Protein AF-0000000065815717 (afdb_homodimer)

Foldseek 3Di:
DWEAEEFEQFPPLCLLLLLLLLLQLCLVPFQEAEEEEDQDDFSQVSSCVRRVDGYFYQWCQQAVDLLQSLQVQCPPCPRGDYYYYYFDGGQQDDFFDGSCHRGVQVSCLSQVHEYEYRGEPQPHFLVLLVSVVCVCPVDVSRRHAAYEYEAQADPVRVCRRVVSNVVPHPHHYFWYAHHDPVQDDDPDGPLPDDPVCVVVNVVSSVVSNVRCVVTGNVVVVSVSTGDRDDNRDNPQPFAAWEWEEEEEDHSQFPSDGPVQVVVCVVNPYHYDYDHLLPDLDDDPTQEYEGEGHHCVVVLASNLVSVRHLQRVLVCVVVLGAYEYAQSRVQQCDQWEAEPPDIGGHSHNAQKYKYFAPDWDQFDKKWKAFCAAALQGHHGDIFIFGATGRIDIGHPDPVWDFGIWIFDAGPNDTPDIDTWWTDDRNYIYTNTDHDLSNDSVSNLSNCVSNVIPGD/DWEAEEFEQFPPLCLLLLLLLLLQLCLVPFQEAEEEEDQDQFSQVSSCVRRVDGYFYQWCQQAVDLLQSLQVQCPPCPRGDYYYYYFDGGQQDDFFDGSCHGGVQVSCLSQVHEYEYRGEPQPHFLVLLVSVVCVCPVDVSRRHAAYEYEAQADPVRVCRRVVSNVVPHPHHYFWYAHHDPVQDDDPDGPLPDDPVCVVVNVVSSVVSNVRCVVTGNVVVVSVSTGDRDDNRDNPQPFAAWEWEEEEEDHSQFPSDGPVQVVVCVVNPYHYDYDHLLPDLDTDPTQEYEGEGHHCVVRLASNLVSVRHLQRVLVCVVVLGAYEYAQSRVQQCDQWEAEPPDIGGHSHNAQKYKYFAPDWDQFDKKWKAFCAAALQGHHGDIFIFGATGRIDIGHPDPPWDFGIWIFDAGPRDTPDIDTWWTDDRNYIYTNTDHDLSNDSVSNQSNCVSNVIPGD

Organism: Limosilactobacillus reuteri (strain DSM 20016) (NCBI:txid557436)

pLDDT: mean 94.7, std 7.26, range [54.56, 98.94]

Radius of gyration: 33.42 Å; Cα contacts (8 Å, |Δi|>4): 2148; chains: 2; bounding box: 60×106×74 Å

Nearest PDB structures (foldseek):
  5n9m-assembly2_B  TM=7.165E-01  e=8.261E-12  Staphylococcus aureus subsp. aureus COL
  6fqb-assembly4_H  TM=6.922E-01  e=3.246E-11  Streptococcus pneumoniae
  5xkt-assembly1_B  TM=6.270E-01  e=5.158E-05  Klebsiella pneumoniae subsp. rhinoscleromatis SB3432
  2wsm-assembly1_A  TM=6.379E-01  e=1.118E-04  Archaeoglobus fulgidus DSM 4304
  2hf9-assembly1_A  TM=5.608E-01  e=8.303E-05  Methanocaldococcus jannaschii

Solvent-accessible surface area (backbone atoms only — not comparable to full-atom values): 45648 Å² total; per-residue (Å²): 66,32,27,35,30,41,26,13,58,29,44,85,19,45,39,69,59,51,48,50,9,49,49,54,53,44,49,77,80,38,46,53,45,45,35,33,36,40,96,65,67,45,67,39,51,57,48,16,67,66,56,75,39,82,28,38,69,50,38,60,68,41,24,60,48,66,66,50,46,53,22,65,72,53,57,93,36,86,82,28,51,33,34,45,31,37,45,33,57,9,33,27,23,44,53,50,40,44,49,61,33,63,10,34,40,34,51,29,46,74,67,67,32,32,27,34,36,21,38,59,37,67,48,53,33,21,26,49,33,24,34,51,46,6,55,51,64,66,42,73,74,44,49,71,63,30,33,36,40,21,35,28,85,43,73,67,55,42,48,34,31,53,44,12,28,61,73,74,41,97,58,51,72,40,37,40,37,67,56,52,90,82,67,64,76,67,93,60,44,68,68,67,48,47,77,85,51,45,59,56,53,51,51,51,43,50,51,40,14,50,44,35,67,72,37,33,44,59,68,59,52,58,67,60,31,43,69,66,85,76,89,60,72,75,81,70,83,61,63,69,35,66,41,39,32,29,30,44,52,43,67,35,18,68,43,70,58,49,63,47,55,50,50,43,44,72,25,40,35,43,76,42,74,42,30,68,71,76,42,61,62,77,76,95,51,57,23,40,37,30,30,19,56,38,38,78,84,40,36,68,51,43,36,65,33,54,57,29,33,50,49,54,39,48,41,41,73,70,54,33,20,30,44,26,17,33,32,22,29,42,44,37,11,30,28,38,32,52,84,92,45,74,30,54,41,40,40,72,40,64,24,35,26,36,56,49,98,51,81,38,73,69,44,69,32,37,33,29,26,71,41,72,51,55,77,33,49,56,67,37,78,44,52,29,34,28,78,38,39,52,45,79,40,66,72,48,86,79,68,56,64,37,27,42,34,36,29,70,42,83,91,34,79,79,46,72,52,73,35,35,38,66,60,86,42,29,30,28,21,56,53,43,71,51,56,77,48,38,64,69,49,40,51,47,27,40,40,56,46,65,26,75,63,123,66,29,28,35,30,43,25,12,58,27,44,85,18,44,40,68,60,51,48,50,8,49,50,53,53,44,46,77,80,39,48,53,46,45,34,33,36,40,96,66,67,45,68,37,50,56,47,17,67,65,56,74,41,82,28,36,67,48,39,58,67,41,25,59,48,68,66,51,47,52,22,64,72,52,56,94,35,86,84,28,50,35,33,44,32,38,44,34,58,9,33,27,23,43,53,50,40,45,51,62,34,62,11,33,38,34,51,30,46,75,68,68,33,33,26,32,37,21,39,59,39,68,47,52,32,21,28,48,35,24,36,52,47,6,55,53,64,67,43,73,74,43,49,71,62,30,33,37,39,21,34,29,86,42,72,67,54,41,49,34,32,52,45,13,27,60,74,75,42,97,58,52,72,38,36,41,38,68,57,51,90,83,67,63,75,68,90,60,43,67,68,68,48,48,78,83,49,44,60,59,53,51,50,50,43,50,51,42,14,50,44,35,68,73,36,33,43,59,68,59,54,59,68,60,30,42,68,65,82,75,87,59,73,74,79,71,83,60,64,69,36,66,41,40,32,30,31,43,51,45,69,34,20,67,45,68,57,49,62,47,54,48,52,44,43,71,26,41,35,42,76,43,74,43,31,68,69,75,42,60,63,77,76,94,52,57,24,39,37,31,33,19,57,38,39,79,83,41,35,69,50,44,38,65,32,54,58,28,32,50,51,54,38,48,41,40,74,71,55,33,22,30,44,26,16,33,32,22,31,40,45,37,10,30,27,38,30,52,84,91,46,74,30,56,42,40,40,70,38,65,24,33,26,35,57,50,98,51,81,38,74,70,43,68,33,38,32,29,25,71,40,72,52,55,77,32,49,54,69,37,78,45,53,29,32,28,78,38,39,51,45,80,42,64,72,47,88,79,69,54,63,36,27,42,35,37,29,69,44,83,90,34,78,79,47,73,50,72,35,35,39,64,60,86,43,29,29,29,20,58,55,43,73,49,56,77,46,39,65,69,50,40,51,49,27,40,38,57,45,65,28,75,66,122

Secondary structure (DSSP, 8-state):
-EEEEEEESSTTSSHHHHHHHHHHHHTTTS-EEEEEESS-SSHHHHHHHHHSS--EEE-TTTS--HHHHHHHHHTT-TT-SEEEEEEEEETT--SSS-TTSS-HHHHHHHTT--EEEEEE-TT-STHHHHHHHHHHHH-TTS-EEEEEEEEE--HHHHHHHHHHHHHH----EEEEEE--TT----SS-GGGS-GGGHHHHHHHHHHHHHHHHHHB-HHHHHHH-EE---PPP-S--PPP--EEEEEE-SSSEEE--HHHHHHHHHTTEEEEEE-TTT-SS--S-SEEEE-EE-GGGGHHHHHH-HHHHHHHHHHHHTT--EEEETHHHHHHEEEEEETTEEEE---SEEEEEEEEEEEEEEEEEEEEESS-BTTBSTT-EEEEEEEEEEEEEESSSS----EEEEEEETTEEEEEEEE-EEETTEEEES-EE-GGG-HHHHHHHHHHHT----/-EEEEEEESSTTSSHHHHHHHHHHHHTTTS-EEEEEESS-SSHHHHHHHHHSS--EEE-TTTS--HHHHHHHHHTT-TT-SEEEEEEEEETT--STT-TTSS-HHHHHHHHT--EEEEEE-TT-STHHHHHHHHHHHH-TTS-EEEEEEEEE--HHHHHHHHHHHHHH----EEEEEE--TT----SS-GGGS-GGGHHHHHHHHHHHHHHHHHHB-HHHHHHH-EE---PPP-S--PPP--EEEEEE-SSSEEE--HHHHHHHHHTTEEEEEE-TTT-SS--S-SEEEE-EE-GGGGHHHHHH-HHHHHHHHHHHHTT--EEEETHHHHHHEEEEEETTEEEE---SEEEEEEEEEEEEEEEEEEEEESS-BTTBSTT-EEEEEEEEEEEEEESSSS----EEEEEEETTEEEEEEEE-EEETTEEEES-EE-GGG-HHHHHHHHHHHT----

InterPro domains:
  IPR002586 CobQ/CobB/MinD/ParA nucleotide binding domain [PF01656] (5-189)
  IPR004484 Cobyrinate/Hydrogenobyrinate a,c-diamide synthase CbiA/CobB [MF_00027] (1-439)
  IPR004484 Cobyrinate/Hydrogenobyrinate a,c-diamide synthase CbiA/CobB [NF002204] (1-435)
  IPR004484 Cobyrinate/Hydrogenobyrinate a,c-diamide synthase CbiA/CobB [PTHR43873] (1-452)
  IPR004484 Cobyrinate/Hydrogenobyrinate a,c-diamide synthase CbiA/CobB [TIGR00379] (3-447)
  IPR011698 CobB/CobQ-like glutamine amidotransferase [PF07685] (245-438)
  IPR027417 P-loop containing nucleoside triphosphate hydrolase [G3DSA:3.40.50.300] (45-185)
  IPR027417 P-loop containing nucleoside triphosphate hydrolase [SSF52540] (1-196)
  IPR029062 Class I glutamine amidotransferase-like [G3DSA:3.40.50.880] (241-449)
  IPR029062 Class I glutamine amidotransferase-like [SSF52317] (242-447)

Sequence (908 aa):
MKKVLIAGVTSGSGKTTAVLGILKALNEKYTIQSYKVGPDYVDTKFHTRITNRPTRNLDNYLVPDPQVLNYLFTANTENIDLGIIEGVMGLYDGLGTDKDAYSTASIAKQLNIPVILVINARATSTSAAAILKGFIDFDKKVPIKGVIINNVMSENHYKLIAGAIHRYLDLPILGYLPHDSTISLPSRQLGLVPDDELPNVDKKIAKVAEDVKAHVDLQKLLSLATSVSEKVVDPFNIPKTRLRLGIAKDKAFNFYYADNIHLLEKTGIELIPFSPISDNHLPDVDALYFGGGYPEEFASRLAANEFLKKEVYEFSQANKPIYAECGGLMYLGKVLKQGENEFPMVGIFDGMSEMTPRLKRFGYCEAYTQVDCMLGNRGQKIVGHEFHHSMFKQLDQQLKPVLLMKKVRDNQIVDTWSGGYQIRKTFASYLHVHFYQNPKLFIQFLNNLGADVQMKKVLIAGVTSGSGKTTAVLGILKALNEKYTIQSYKVGPDYVDTKFHTRITNRPTRNLDNYLVPDPQVLNYLFTANTENIDLGIIEGVMGLYDGLGTDKDAYSTASIAKQLNIPVILVINARATSTSAAAILKGFIDFDKKVPIKGVIINNVMSENHYKLIAGAIHRYLDLPILGYLPHDSTISLPSRQLGLVPDDELPNVDKKIAKVAEDVKAHVDLQKLLSLATSVSEKVVDPFNIPKTRLRLGIAKDKAFNFYYADNIHLLEKTGIELIPFSPISDNHLPDVDALYFGGGYPEEFASRLAANEFLKKEVYEFSQANKPIYAECGGLMYLGKVLKQGENEFPMVGIFDGMSEMTPRLKRFGYCEAYTQVDCMLGNRGQKIVGHEFHHSMFKQLDQQLKPVLLMKKVRDNQIVDTWSGGYQIRKTFASYLHVHFYQNPKLFIQFLNNLGADVQ

Structure (mmCIF, N/CA/C/O backbone):
data_AF-0000000065815717-model_v1
#
loop_
_entity.id
_entity.type
_entity.pdbx_description
1 polymer 'Cobyrinate a,c-diamide synthase'
#
loop_
_atom_site.group_PDB
_atom_site.id
_atom_site.type_symbol
_atom_site.label_atom_id
_atom_site.label_alt_id
_atom_site.label_comp_id
_atom_site.label_asym_id
_atom_site.label_entity_id
_atom_site.label_seq_id
_atom_site.pdbx_PDB_ins_code
_atom_site.Cartn_x
_atom_site.Cartn_y
_atom_site.Cartn_z
_atom_site.occupancy
_atom_site.B_iso_or_equiv
_atom_site.auth_seq_id
_atom_site.auth_comp_id
_atom_site.auth_asym_id
_atom_site.auth_atom_id
_atom_site.pdbx_PDB_model_num
ATOM 1 N N . MET A 1 1 ? 24.109 -26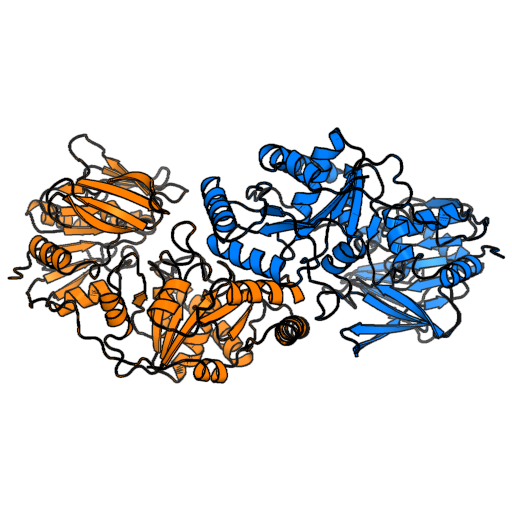.531 1.873 1 93.94 1 MET A N 1
ATOM 2 C CA . MET A 1 1 ? 23.391 -25.344 1.397 1 93.94 1 MET A CA 1
ATOM 3 C C . MET A 1 1 ? 22.734 -24.609 2.557 1 93.94 1 MET A C 1
ATOM 5 O O . MET A 1 1 ? 22.094 -25.219 3.404 1 93.94 1 MET A O 1
ATOM 9 N N . LYS A 1 2 ? 23.047 -23.312 2.736 1 97.06 2 LYS A N 1
ATOM 10 C CA . LYS A 1 2 ? 22.281 -22.484 3.666 1 97.06 2 LYS A CA 1
ATOM 11 C C . LYS A 1 2 ? 21.016 -21.969 3.016 1 97.06 2 LYS A C 1
ATOM 13 O O . LYS A 1 2 ? 20.953 -21.781 1.799 1 97.06 2 LYS A O 1
ATOM 18 N N . LYS A 1 3 ? 20.031 -21.797 3.865 1 98.06 3 LYS A N 1
ATOM 19 C CA . LYS A 1 3 ? 18.734 -21.438 3.295 1 98.06 3 LYS A CA 1
ATOM 20 C C . LYS A 1 3 ? 18.125 -20.234 4.012 1 98.06 3 LYS A C 1
ATOM 22 O O . LYS A 1 3 ? 18.297 -20.078 5.223 1 98.06 3 LYS A O 1
ATOM 27 N N . VAL A 1 4 ? 17.406 -19.406 3.307 1 98.75 4 VAL A N 1
ATOM 28 C CA . VAL A 1 4 ? 16.688 -18.234 3.838 1 98.75 4 VAL A CA 1
ATOM 29 C C . VAL A 1 4 ? 15.492 -17.906 2.945 1 98.75 4 VAL A C 1
ATOM 31 O O . VAL A 1 4 ? 15.555 -18.094 1.729 1 98.75 4 VAL A O 1
ATOM 34 N N . LEU A 1 5 ? 14.43 -17.516 3.57 1 98.88 5 LEU A N 1
ATOM 35 C CA . LEU A 1 5 ? 13.188 -17.203 2.871 1 98.88 5 LEU A CA 1
ATOM 36 C C . LEU A 1 5 ? 12.852 -15.711 2.996 1 98.88 5 LEU A C 1
ATOM 38 O O . LEU A 1 5 ? 12.875 -15.156 4.098 1 98.88 5 LEU A O 1
ATOM 42 N N . ILE A 1 6 ? 12.617 -15.07 1.859 1 98.88 6 ILE A N 1
ATOM 43 C CA . ILE A 1 6 ? 12.195 -13.68 1.819 1 98.88 6 ILE A CA 1
ATOM 44 C C . ILE A 1 6 ? 10.68 -13.602 1.599 1 98.88 6 ILE A C 1
ATOM 46 O O . ILE A 1 6 ? 10.172 -14.078 0.58 1 98.88 6 ILE A O 1
ATOM 50 N N . ALA A 1 7 ? 9.961 -13.023 2.549 1 98.62 7 ALA A N 1
ATOM 51 C CA . ALA A 1 7 ? 8.508 -12.93 2.49 1 98.62 7 ALA A CA 1
ATOM 52 C C . ALA A 1 7 ? 8.047 -11.477 2.594 1 98.62 7 ALA A C 1
ATOM 54 O O . ALA A 1 7 ? 8.805 -10.609 3.037 1 98.62 7 ALA A O 1
ATOM 55 N N . GLY A 1 8 ? 6.871 -11.211 2.123 1 97.62 8 GLY A N 1
ATOM 56 C CA . GLY A 1 8 ? 6.297 -9.875 2.215 1 97.62 8 GLY A CA 1
ATOM 57 C C . GLY A 1 8 ? 5.168 -9.781 3.221 1 97.62 8 GLY A C 1
ATOM 58 O O . GLY A 1 8 ? 4.484 -10.773 3.49 1 97.62 8 GLY A O 1
ATOM 59 N N . VAL A 1 9 ? 4.953 -8.586 3.664 1 96.94 9 VAL A N 1
ATOM 60 C CA . VAL A 1 9 ? 3.811 -8.312 4.531 1 96.94 9 VAL A CA 1
ATOM 61 C C . VAL A 1 9 ? 2.518 -8.391 3.723 1 96.94 9 VAL A C 1
ATOM 63 O O . VAL A 1 9 ? 1.506 -8.906 4.207 1 96.94 9 VAL A O 1
ATOM 66 N N . THR A 1 10 ? 2.547 -7.824 2.59 1 94.25 10 THR A N 1
ATOM 67 C CA . THR A 1 10 ? 1.458 -7.871 1.62 1 94.25 10 THR A CA 1
ATOM 68 C C . THR A 1 10 ? 2.002 -8.047 0.205 1 94.25 10 THR A C 1
ATOM 70 O O . THR A 1 10 ? 3.207 -7.922 -0.022 1 94.25 10 THR A O 1
ATOM 73 N N . SER A 1 11 ? 1.081 -8.383 -0.663 1 91.62 11 SER A N 1
ATOM 74 C CA . SER A 1 11 ? 1.46 -8.25 -2.064 1 91.62 11 SER A CA 1
ATOM 75 C C . SER A 1 11 ? 1.813 -6.809 -2.41 1 91.62 11 SER A C 1
ATOM 77 O O . SER A 1 11 ? 1.167 -5.875 -1.93 1 91.62 11 SER A O 1
ATOM 79 N N . GLY A 1 12 ? 2.883 -6.609 -3.094 1 87.69 12 GLY A N 1
ATOM 80 C CA . GLY A 1 12 ? 3.287 -5.266 -3.477 1 87.69 12 GLY A CA 1
ATOM 81 C C . GLY A 1 12 ? 4.254 -4.629 -2.494 1 87.69 12 GLY A C 1
ATOM 82 O O . GLY A 1 12 ? 4.664 -3.482 -2.674 1 87.69 12 GLY A O 1
ATOM 83 N N . SER A 1 13 ? 4.609 -5.355 -1.512 1 92.25 13 SER A N 1
ATOM 84 C CA . SER A 1 13 ? 5.527 -4.816 -0.511 1 92.25 13 SER A CA 1
ATOM 85 C C . SER A 1 13 ? 6.934 -4.648 -1.081 1 92.25 13 SER A C 1
ATOM 87 O O . SER A 1 13 ? 7.777 -3.982 -0.479 1 92.25 13 SER A O 1
ATOM 89 N N . GLY A 1 14 ? 7.223 -5.301 -2.195 1 91.62 14 GLY A N 1
ATOM 90 C CA . GLY A 1 14 ? 8.539 -5.207 -2.805 1 91.62 14 GLY A CA 1
ATOM 91 C C . GLY A 1 14 ? 9.352 -6.48 -2.668 1 91.62 14 GLY A C 1
ATOM 92 O O . GLY A 1 14 ? 10.562 -6.484 -2.908 1 91.62 14 GLY A O 1
ATOM 93 N N . LYS A 1 15 ? 8.719 -7.52 -2.309 1 93.44 15 LYS A N 1
ATOM 94 C CA . LYS A 1 15 ? 9.359 -8.812 -2.086 1 93.44 15 LYS A CA 1
ATOM 95 C C . LYS A 1 15 ? 10.102 -9.281 -3.334 1 93.44 15 LYS A C 1
ATOM 97 O O . LYS A 1 15 ? 11.266 -9.68 -3.256 1 93.44 15 LYS A O 1
ATOM 102 N N . THR A 1 16 ? 9.445 -9.258 -4.535 1 92.56 16 THR A N 1
ATOM 103 C CA . THR A 1 16 ? 10.055 -9.719 -5.781 1 92.56 16 THR A CA 1
ATOM 104 C C . THR A 1 16 ? 11.273 -8.867 -6.133 1 92.56 16 THR A C 1
ATOM 106 O O . THR A 1 16 ? 12.32 -9.398 -6.5 1 92.56 16 THR A O 1
ATOM 109 N N . THR A 1 17 ? 11.141 -7.574 -5.957 1 92.56 17 THR A N 1
ATOM 110 C CA . THR A 1 17 ? 12.25 -6.668 -6.215 1 92.56 17 THR A CA 1
ATOM 111 C C . THR A 1 17 ? 13.43 -6.984 -5.305 1 92.56 17 THR A C 1
ATOM 113 O O . THR A 1 17 ? 14.57 -7.059 -5.762 1 92.56 17 THR A O 1
ATOM 116 N N . ALA A 1 18 ? 13.148 -7.168 -4.066 1 96.06 18 ALA A N 1
ATOM 117 C CA . ALA A 1 18 ? 14.203 -7.473 -3.1 1 96.06 18 ALA A CA 1
ATOM 118 C C . ALA A 1 18 ? 14.906 -8.781 -3.449 1 96.06 18 ALA A C 1
ATOM 120 O O . ALA A 1 18 ? 16.141 -8.859 -3.441 1 96.06 18 ALA A O 1
ATOM 121 N N . VAL A 1 19 ? 14.156 -9.781 -3.807 1 97.56 19 VAL A N 1
ATOM 122 C CA . VAL A 1 19 ? 14.719 -11.094 -4.094 1 97.56 19 VAL A CA 1
ATOM 123 C C . VAL A 1 19 ? 15.586 -11.031 -5.348 1 97.56 19 VAL A C 1
ATOM 125 O O . VAL A 1 19 ? 16.703 -11.562 -5.371 1 97.56 19 VAL A O 1
ATOM 128 N N . LEU A 1 20 ? 15.094 -10.367 -6.398 1 96 20 LEU A N 1
ATOM 129 C CA . LEU A 1 20 ? 15.859 -10.266 -7.633 1 96 20 LEU A CA 1
ATOM 130 C C . LEU A 1 20 ? 17.188 -9.547 -7.387 1 96 20 LEU A C 1
ATOM 132 O O . LEU A 1 20 ? 18.234 -9.977 -7.887 1 96 20 LEU A O 1
ATOM 136 N N . GLY A 1 21 ? 17.125 -8.516 -6.613 1 96.88 21 GLY A N 1
ATOM 137 C CA . GLY A 1 21 ? 18.344 -7.812 -6.262 1 96.88 21 GLY A CA 1
ATOM 138 C C . GLY A 1 21 ? 19.312 -8.664 -5.465 1 96.88 21 GLY A C 1
ATOM 139 O O . GLY A 1 21 ? 20.516 -8.664 -5.73 1 96.88 21 GLY A O 1
ATOM 140 N N . ILE A 1 22 ? 18.812 -9.383 -4.504 1 98.56 22 ILE A N 1
ATOM 141 C CA . ILE A 1 22 ? 19.641 -10.227 -3.643 1 98.56 22 ILE A CA 1
ATOM 142 C C . ILE A 1 22 ? 20.25 -11.359 -4.461 1 98.56 22 ILE A C 1
ATOM 144 O O . ILE A 1 22 ? 21.453 -11.641 -4.336 1 98.56 22 ILE A O 1
ATOM 148 N N . LEU A 1 23 ? 19.453 -12.016 -5.32 1 98.62 23 LEU A N 1
ATOM 149 C CA . LEU A 1 23 ? 19.953 -13.078 -6.18 1 98.62 23 LEU A CA 1
ATOM 150 C C . LEU A 1 23 ? 21.094 -12.57 -7.059 1 98.62 23 LEU A C 1
ATOM 152 O O . LEU A 1 23 ? 22.156 -13.195 -7.129 1 98.62 23 LEU A O 1
ATOM 156 N N . LYS A 1 24 ? 20.859 -11.438 -7.707 1 98 24 LYS A N 1
ATOM 157 C CA . LYS A 1 24 ? 21.859 -10.891 -8.609 1 98 24 LYS A CA 1
ATOM 158 C C . LYS A 1 24 ? 23.141 -10.523 -7.855 1 98 24 LYS A C 1
ATOM 160 O O . LYS A 1 24 ? 24.25 -10.805 -8.328 1 98 24 LYS A O 1
ATOM 165 N N . ALA A 1 25 ? 23 -9.93 -6.73 1 98.31 25 ALA A N 1
ATOM 166 C CA . ALA A 1 25 ? 24.141 -9.492 -5.934 1 98.31 25 ALA A CA 1
ATOM 167 C C . ALA A 1 25 ? 24.953 -10.68 -5.426 1 98.31 25 ALA A C 1
ATOM 169 O O . ALA A 1 25 ? 26.188 -10.664 -5.457 1 98.31 25 ALA A O 1
ATOM 170 N N . LEU A 1 26 ? 24.312 -11.719 -4.992 1 98.44 26 LEU A N 1
ATOM 171 C CA . LEU A 1 26 ? 24.984 -12.844 -4.348 1 98.44 26 LEU A CA 1
ATOM 172 C C . LEU A 1 26 ? 25.453 -13.859 -5.379 1 98.44 26 LEU A C 1
ATOM 174 O O . LEU A 1 26 ? 26.359 -14.641 -5.113 1 98.44 26 LEU A O 1
ATOM 178 N N . ASN A 1 27 ? 24.797 -13.852 -6.512 1 97.25 27 ASN A N 1
ATOM 179 C CA . ASN A 1 27 ? 25.125 -14.828 -7.543 1 97.25 27 ASN A CA 1
ATOM 180 C C . ASN A 1 27 ? 26.547 -14.617 -8.07 1 97.25 27 ASN A C 1
ATOM 182 O O . ASN A 1 27 ? 27.125 -15.508 -8.695 1 97.25 27 ASN A O 1
ATOM 186 N N . GLU A 1 28 ? 27.125 -13.531 -7.789 1 94.12 28 GLU A N 1
ATOM 187 C CA . GLU A 1 28 ? 28.5 -13.234 -8.18 1 94.12 28 GLU A CA 1
ATOM 188 C C . GLU A 1 28 ? 29.484 -14.047 -7.352 1 94.12 28 GLU A C 1
ATOM 190 O O . GLU A 1 28 ? 30.594 -14.336 -7.812 1 94.12 28 GLU A O 1
ATOM 195 N N . LYS A 1 29 ? 29.094 -14.453 -6.238 1 96.69 29 LYS A N 1
ATOM 196 C CA . LYS A 1 29 ? 30.031 -15.055 -5.305 1 96.69 29 LYS A CA 1
ATOM 197 C C . LYS A 1 29 ? 29.578 -16.453 -4.891 1 96.69 29 LYS A C 1
ATOM 199 O O . LYS A 1 29 ? 30.391 -17.266 -4.449 1 96.69 29 LYS A O 1
ATOM 204 N N . TYR A 1 30 ? 28.328 -16.719 -5.027 1 97.94 30 TYR A N 1
ATOM 205 C CA . TYR A 1 30 ? 27.781 -17.969 -4.52 1 97.94 30 TYR A CA 1
ATOM 206 C C . TYR A 1 30 ? 27.016 -18.703 -5.605 1 97.94 30 TYR A C 1
ATOM 208 O O . TYR A 1 30 ? 26.391 -18.078 -6.469 1 97.94 30 TYR A O 1
ATOM 216 N N . THR A 1 31 ? 27.078 -20.031 -5.547 1 98 31 THR A N 1
ATOM 217 C CA . THR A 1 31 ? 26.156 -20.828 -6.336 1 98 31 THR A CA 1
ATOM 218 C C . THR A 1 31 ? 24.797 -20.938 -5.648 1 98 31 THR A C 1
ATOM 220 O O . THR A 1 31 ? 24.703 -21.406 -4.512 1 98 31 THR A O 1
ATOM 223 N N . ILE A 1 32 ? 23.781 -20.5 -6.352 1 98.44 32 ILE A N 1
ATOM 224 C CA . ILE A 1 32 ? 22.5 -20.312 -5.68 1 98.44 32 ILE A CA 1
ATOM 225 C C . ILE A 1 32 ? 21.438 -21.219 -6.32 1 98.44 32 ILE A C 1
ATOM 227 O O . ILE A 1 32 ? 21.391 -21.359 -7.547 1 98.44 32 ILE A O 1
ATOM 231 N N . GLN A 1 33 ? 20.656 -21.875 -5.52 1 98.19 33 GLN A N 1
ATOM 232 C CA . GLN A 1 33 ? 19.375 -22.453 -5.918 1 98.19 33 GLN A CA 1
ATOM 233 C C . GLN A 1 33 ? 18.219 -21.562 -5.465 1 98.19 33 GLN A C 1
ATOM 235 O O . GLN A 1 33 ? 18.031 -21.328 -4.27 1 98.19 33 GLN A O 1
ATOM 240 N N . SER A 1 34 ? 17.484 -21.047 -6.391 1 98.5 34 SER A N 1
ATOM 241 C CA . SER A 1 34 ? 16.344 -20.203 -6.047 1 98.5 34 SER A CA 1
ATOM 242 C C . SER A 1 34 ? 15.047 -21.016 -6.027 1 98.5 34 SER A C 1
ATOM 244 O O . SER A 1 34 ? 14.922 -22.016 -6.75 1 98.5 34 SER A O 1
ATOM 246 N N . TYR A 1 35 ? 14.133 -20.625 -5.188 1 98.69 35 TYR A N 1
ATOM 247 C CA . TYR A 1 35 ? 12.82 -21.25 -5.039 1 98.69 35 TYR A CA 1
ATOM 248 C C . TYR A 1 35 ? 11.719 -20.188 -5.023 1 98.69 35 TYR A C 1
ATOM 250 O O . TYR A 1 35 ? 11.961 -19.031 -4.656 1 98.69 35 TYR A O 1
ATOM 258 N N . LYS A 1 36 ? 10.578 -20.531 -5.441 1 98.31 36 LYS A N 1
ATOM 259 C CA . LYS A 1 36 ? 9.375 -19.703 -5.355 1 98.31 36 LYS A CA 1
ATOM 260 C C . LYS A 1 36 ? 8.227 -20.469 -4.703 1 98.31 36 LYS A C 1
ATOM 262 O O . LYS A 1 36 ? 7.902 -21.578 -5.113 1 98.31 36 LYS A O 1
ATOM 267 N N . VAL A 1 37 ? 7.656 -19.922 -3.686 1 98.5 37 VAL A N 1
ATOM 268 C CA . VAL A 1 37 ? 6.488 -20.531 -3.066 1 98.5 37 VAL A CA 1
ATOM 269 C C . VAL A 1 37 ? 5.266 -20.344 -3.961 1 98.5 37 VAL A C 1
ATOM 271 O O . VAL A 1 37 ? 5.047 -19.25 -4.492 1 98.5 37 VAL A O 1
ATOM 274 N N . GLY A 1 38 ? 4.516 -21.438 -4.129 1 97.31 38 GLY A N 1
ATOM 275 C CA . GLY A 1 38 ? 3.289 -21.359 -4.906 1 97.31 38 GLY A CA 1
ATOM 276 C C . GLY A 1 38 ? 3.471 -21.766 -6.355 1 97.31 38 GLY A C 1
ATOM 277 O O . GLY A 1 38 ? 4.566 -22.141 -6.766 1 97.31 38 GLY A O 1
ATOM 278 N N . PRO A 1 39 ? 2.375 -21.703 -7.086 1 96.25 39 PRO A N 1
ATOM 279 C CA . PRO A 1 39 ? 2.373 -22.188 -8.469 1 96.25 39 PRO A CA 1
ATOM 280 C C . PRO A 1 39 ? 2.705 -21.094 -9.484 1 96.25 39 PRO A C 1
ATOM 282 O O . PRO A 1 39 ? 2.031 -20.984 -10.508 1 96.25 39 PRO A O 1
ATOM 285 N N . ASP A 1 40 ? 3.826 -20.516 -9.305 1 92.44 40 ASP A N 1
ATOM 286 C CA . ASP A 1 40 ? 4.234 -19.375 -10.125 1 92.44 40 ASP A CA 1
ATOM 287 C C . ASP A 1 40 ? 5.07 -19.812 -11.32 1 92.44 40 ASP A C 1
ATOM 289 O O . ASP A 1 40 ? 5.918 -20.703 -11.188 1 92.44 40 ASP A O 1
ATOM 293 N N . TYR A 1 41 ? 4.844 -19.172 -12.477 1 92.44 41 TYR A N 1
ATOM 294 C CA . TYR A 1 41 ? 5.648 -19.453 -13.656 1 92.44 41 TYR A CA 1
ATOM 295 C C . TYR A 1 41 ? 6.465 -18.234 -14.062 1 92.44 41 TYR A C 1
ATOM 297 O O . TYR A 1 41 ? 7.367 -18.328 -14.898 1 92.44 41 TYR A O 1
ATOM 305 N N . VAL A 1 42 ? 6.152 -17.109 -13.469 1 87.94 42 VAL A N 1
ATOM 306 C CA . VAL A 1 42 ? 6.727 -15.867 -13.969 1 87.94 42 VAL A CA 1
ATOM 307 C C . VAL A 1 42 ? 7.973 -15.508 -13.164 1 87.94 42 VAL A C 1
ATOM 309 O O . VAL A 1 42 ? 9.078 -15.438 -13.711 1 87.94 42 VAL A O 1
ATOM 312 N N . ASP A 1 43 ? 7.844 -15.391 -11.883 1 91.5 43 ASP A N 1
ATOM 313 C CA . ASP A 1 43 ? 8.984 -15.047 -11.047 1 91.5 43 ASP A CA 1
ATOM 314 C C . ASP A 1 43 ? 10.109 -16.062 -11.203 1 91.5 43 ASP A C 1
ATOM 316 O O . ASP A 1 43 ? 11.289 -15.711 -11.133 1 91.5 43 ASP A O 1
ATOM 320 N N . THR A 1 44 ? 9.734 -17.297 -11.445 1 94.81 44 THR A N 1
ATOM 321 C CA . THR A 1 44 ? 10.734 -18.344 -11.586 1 94.81 44 THR A CA 1
ATOM 322 C C . THR A 1 44 ? 11.625 -18.094 -12.797 1 94.81 44 THR A C 1
ATOM 324 O O . THR A 1 44 ? 12.812 -18.438 -12.781 1 94.81 44 THR A O 1
ATOM 327 N N . LYS A 1 45 ? 11.055 -17.516 -13.805 1 91.5 45 LYS A N 1
ATOM 328 C CA . LYS A 1 45 ? 11.844 -17.234 -15.008 1 91.5 45 LYS A CA 1
ATOM 329 C C . LYS A 1 45 ? 12.891 -16.156 -14.734 1 91.5 45 LYS A C 1
ATOM 331 O O . LYS A 1 45 ? 14.016 -16.234 -15.227 1 91.5 45 LYS A O 1
ATOM 336 N N . PHE A 1 46 ? 12.516 -15.172 -13.945 1 91.06 46 PHE A N 1
ATOM 337 C CA . PHE A 1 46 ? 13.469 -14.133 -13.578 1 91.06 46 PHE A CA 1
ATOM 338 C C . PHE A 1 46 ? 14.602 -14.711 -12.734 1 91.06 46 PHE A C 1
ATOM 340 O O . PHE A 1 46 ? 15.773 -14.406 -12.953 1 91.06 46 PHE A O 1
ATOM 347 N N . HIS A 1 47 ? 14.219 -15.57 -11.773 1 95.69 47 HIS A N 1
ATOM 348 C CA . HIS A 1 47 ? 15.219 -16.219 -10.938 1 95.69 47 HIS A CA 1
ATOM 349 C C . HIS A 1 47 ? 16.219 -17 -11.781 1 95.69 47 HIS A C 1
ATOM 351 O O . HIS A 1 47 ? 17.422 -16.859 -11.602 1 95.69 47 HIS A O 1
ATOM 357 N N . THR A 1 48 ? 15.664 -17.828 -12.641 1 95.5 48 THR A N 1
ATOM 358 C CA . THR A 1 48 ? 16.484 -18.719 -13.469 1 95.5 48 THR A CA 1
ATOM 359 C C . THR A 1 48 ? 17.422 -17.906 -14.352 1 95.5 48 THR A C 1
ATOM 361 O O . THR A 1 48 ? 18.578 -18.297 -14.539 1 95.5 48 THR A O 1
ATOM 364 N N . ARG A 1 49 ? 16.906 -16.859 -14.844 1 91.38 49 ARG A N 1
ATOM 365 C CA . ARG A 1 49 ? 17.719 -15.992 -15.688 1 91.38 49 ARG A CA 1
ATOM 366 C C . ARG A 1 49 ? 18.922 -15.453 -14.922 1 91.38 49 ARG A C 1
ATOM 368 O O . ARG A 1 49 ? 20.016 -15.32 -15.484 1 91.38 49 ARG A O 1
ATOM 375 N N . ILE A 1 50 ? 18.75 -15.172 -13.711 1 94.75 50 ILE A N 1
ATOM 376 C CA . ILE A 1 50 ? 19.797 -14.594 -12.891 1 94.75 50 ILE A CA 1
ATOM 377 C C . ILE A 1 50 ? 20.781 -15.688 -12.469 1 94.75 50 ILE A C 1
ATOM 379 O O . ILE A 1 50 ? 22 -15.516 -12.602 1 94.75 50 ILE A O 1
ATOM 383 N N . THR A 1 51 ? 20.312 -16.859 -12.062 1 97 51 THR A N 1
ATOM 384 C CA . THR A 1 51 ? 21.141 -17.875 -11.422 1 97 51 THR A CA 1
ATOM 385 C C . THR A 1 51 ? 21.656 -18.875 -12.453 1 97 51 THR A C 1
ATOM 387 O O . THR A 1 51 ? 22.578 -19.656 -12.164 1 97 51 THR A O 1
ATOM 390 N N . ASN A 1 52 ? 21.016 -18.906 -13.617 1 95.44 52 ASN A N 1
ATOM 391 C CA . ASN A 1 52 ? 21.312 -19.875 -14.664 1 95.44 52 ASN A CA 1
ATOM 392 C C . ASN A 1 52 ? 21.031 -21.297 -14.195 1 95.44 52 ASN A C 1
ATOM 394 O O . ASN A 1 52 ? 21.734 -22.234 -14.57 1 95.44 52 ASN A O 1
ATOM 398 N N . ARG A 1 53 ? 20.141 -21.422 -13.258 1 96.12 53 ARG A N 1
ATOM 399 C CA . ARG A 1 53 ? 19.625 -22.672 -12.719 1 96.12 53 ARG A CA 1
ATOM 400 C C . ARG A 1 53 ? 18.109 -22.641 -12.609 1 96.12 53 ARG A C 1
ATOM 402 O O . ARG A 1 53 ? 17.531 -21.656 -12.156 1 96.12 53 ARG A O 1
ATOM 409 N N . PRO A 1 54 ? 17.469 -23.703 -13.047 1 96.69 54 PRO A N 1
ATOM 410 C CA . PRO A 1 54 ? 16 -23.688 -12.969 1 96.69 54 PRO A CA 1
ATOM 411 C C . PRO A 1 54 ? 15.492 -23.5 -11.547 1 96.69 54 PRO A C 1
ATOM 413 O O . PRO A 1 54 ? 15.875 -24.25 -10.641 1 96.69 54 PRO A O 1
ATOM 416 N N . THR A 1 55 ? 14.656 -22.516 -11.414 1 97.38 55 THR A N 1
ATOM 417 C CA . THR A 1 55 ? 14.008 -22.266 -10.133 1 97.38 55 THR A CA 1
ATOM 418 C C . THR A 1 55 ? 12.953 -23.344 -9.844 1 97.38 55 THR A C 1
ATOM 420 O O . THR A 1 55 ? 12.227 -23.75 -10.75 1 97.38 55 THR A O 1
ATOM 423 N N . ARG A 1 56 ? 12.836 -23.672 -8.633 1 97.94 56 ARG A N 1
ATOM 424 C CA . ARG A 1 56 ? 11.867 -24.703 -8.25 1 97.94 56 ARG A CA 1
ATOM 425 C C . ARG A 1 56 ? 10.703 -24.094 -7.477 1 97.94 56 ARG A C 1
ATOM 427 O O . ARG A 1 56 ? 10.883 -23.109 -6.742 1 97.94 56 ARG A O 1
ATOM 434 N N . ASN A 1 57 ? 9.539 -24.672 -7.641 1 98.31 57 ASN A N 1
ATOM 435 C CA . ASN A 1 57 ? 8.344 -24.266 -6.898 1 98.31 57 ASN A CA 1
ATOM 436 C C . ASN A 1 57 ? 8.203 -25.047 -5.598 1 98.31 57 ASN A C 1
ATOM 438 O O . ASN A 1 57 ? 8.398 -26.266 -5.574 1 98.31 57 ASN A O 1
ATOM 442 N N . LEU A 1 58 ? 7.969 -24.375 -4.57 1 98.44 58 LEU A N 1
ATOM 443 C CA . LEU A 1 58 ? 7.59 -24.984 -3.303 1 98.44 58 LEU A CA 1
ATOM 444 C C . LEU A 1 58 ? 6.109 -24.75 -3.008 1 98.44 58 LEU A C 1
ATOM 446 O O . LEU A 1 58 ? 5.711 -23.641 -2.643 1 98.44 58 LEU A O 1
ATOM 450 N N . ASP A 1 59 ? 5.324 -25.797 -3.131 1 98.38 59 ASP A N 1
ATOM 451 C CA . ASP A 1 59 ? 3.877 -25.703 -2.992 1 98.38 59 ASP A CA 1
ATOM 452 C C . ASP A 1 59 ? 3.301 -26.922 -2.291 1 98.38 59 ASP A C 1
ATOM 454 O O . ASP A 1 59 ? 3.225 -28 -2.881 1 98.38 59 ASP A O 1
ATOM 458 N N . ASN A 1 60 ? 2.768 -26.719 -1.124 1 98.25 60 ASN A N 1
ATOM 459 C CA . ASN A 1 60 ? 2.328 -27.875 -0.362 1 98.25 60 ASN A CA 1
ATOM 460 C C . ASN A 1 60 ? 0.87 -28.234 -0.657 1 98.25 60 ASN A C 1
ATOM 462 O O . ASN A 1 60 ? 0.309 -29.141 -0.052 1 98.25 60 ASN A O 1
ATOM 466 N N . TYR A 1 61 ? 0.211 -27.484 -1.533 1 98.38 61 TYR A N 1
ATOM 467 C CA . TYR A 1 61 ? -1.061 -27.922 -2.098 1 98.38 61 TYR A CA 1
ATOM 468 C C . TYR A 1 61 ? -0.84 -28.891 -3.256 1 98.38 61 TYR A C 1
ATOM 470 O O . TYR A 1 61 ? -1.478 -29.938 -3.326 1 98.38 61 TYR A O 1
ATOM 478 N N . LEU A 1 62 ? 0.066 -28.578 -4.121 1 98.44 62 LEU A N 1
ATOM 479 C CA . LEU A 1 62 ? 0.335 -29.359 -5.324 1 98.44 62 LEU A CA 1
ATOM 480 C C . LEU A 1 62 ? 1.173 -30.578 -4.996 1 98.44 62 LEU A C 1
ATOM 482 O O . LEU A 1 62 ? 1.112 -31.594 -5.711 1 98.44 62 LEU A O 1
ATOM 486 N N . VAL A 1 63 ? 1.999 -30.438 -4.012 1 98.31 63 VAL A N 1
ATOM 487 C CA . VAL A 1 63 ? 2.795 -31.531 -3.479 1 98.31 63 VAL A CA 1
ATOM 488 C C . VAL A 1 63 ? 2.457 -31.75 -2.004 1 98.31 63 VAL A C 1
ATOM 490 O O . VAL A 1 63 ? 3.217 -31.344 -1.121 1 98.31 63 VAL A O 1
ATOM 493 N N . PRO A 1 64 ? 1.415 -32.531 -1.75 1 97.31 64 PRO A N 1
ATOM 494 C CA . PRO A 1 64 ? 0.837 -32.562 -0.406 1 97.31 64 PRO A CA 1
ATOM 495 C C . PRO A 1 64 ? 1.692 -33.375 0.579 1 97.31 64 PRO A C 1
ATOM 497 O O . PRO A 1 64 ? 1.627 -33.125 1.788 1 97.31 64 PRO A O 1
ATOM 500 N N . ASP A 1 65 ? 2.51 -34.281 0.125 1 96.88 65 ASP A N 1
ATOM 501 C CA . ASP A 1 65 ? 3.352 -35.094 1.012 1 96.88 65 ASP A CA 1
ATOM 502 C C . ASP A 1 65 ? 4.566 -34.281 1.479 1 96.88 65 ASP A C 1
ATOM 504 O O . ASP A 1 65 ? 5.438 -33.938 0.677 1 96.88 65 ASP A O 1
ATOM 508 N N . PRO A 1 66 ? 4.664 -34.062 2.791 1 95.69 66 PRO A N 1
ATOM 509 C CA . PRO A 1 66 ? 5.766 -33.25 3.301 1 95.69 66 PRO A CA 1
ATOM 510 C C . PRO A 1 66 ? 7.137 -33.844 3.004 1 95.69 66 PRO A C 1
ATOM 512 O O . PRO A 1 66 ? 8.109 -33.125 2.811 1 95.69 66 PRO A O 1
ATOM 515 N N . GLN A 1 67 ? 7.23 -35.125 2.883 1 94.56 67 GLN A N 1
ATOM 516 C CA . GLN A 1 67 ? 8.5 -35.75 2.582 1 94.56 67 GLN A CA 1
ATOM 517 C C . GLN A 1 67 ? 8.93 -35.5 1.14 1 94.56 67 GLN A C 1
ATOM 519 O O . GLN A 1 67 ? 10.109 -35.281 0.864 1 94.56 67 GLN A O 1
ATOM 524 N N . VAL A 1 68 ? 7.957 -35.531 0.291 1 96.62 68 VAL A N 1
ATOM 525 C CA . VAL A 1 68 ? 8.25 -35.25 -1.114 1 96.62 68 VAL A CA 1
ATOM 526 C C . VAL A 1 68 ? 8.68 -33.812 -1.284 1 96.62 68 VAL A C 1
ATOM 528 O O . VAL A 1 68 ? 9.625 -33.5 -2.018 1 96.62 68 VAL A O 1
ATOM 531 N N . LEU A 1 69 ? 8 -32.938 -0.632 1 96.5 69 LEU A N 1
ATOM 532 C CA . LEU A 1 69 ? 8.352 -31.531 -0.732 1 96.5 69 LEU A CA 1
ATOM 533 C C . LEU A 1 69 ? 9.758 -31.281 -0.181 1 96.5 69 LEU A C 1
ATOM 535 O O . LEU A 1 69 ? 10.523 -30.5 -0.751 1 96.5 69 LEU A O 1
ATOM 539 N N . ASN A 1 70 ? 10.094 -31.891 0.93 1 95.5 70 ASN A N 1
ATOM 540 C CA . ASN A 1 70 ? 11.445 -31.781 1.484 1 95.5 70 ASN A CA 1
ATOM 541 C C . ASN A 1 70 ? 12.492 -32.312 0.509 1 95.5 70 ASN A C 1
ATOM 543 O O . ASN A 1 70 ? 13.578 -31.734 0.387 1 95.5 70 ASN A O 1
ATOM 547 N N . TYR A 1 71 ? 12.18 -33.406 -0.139 1 95.44 71 TYR A N 1
ATOM 548 C CA . TYR A 1 71 ? 13.078 -33.938 -1.151 1 95.44 71 TYR A CA 1
ATOM 549 C C . TYR A 1 71 ? 13.312 -32.938 -2.275 1 95.44 71 TYR A C 1
ATOM 551 O O . TYR A 1 71 ? 14.461 -32.688 -2.656 1 95.44 71 TYR A O 1
ATOM 559 N N . LEU A 1 72 ? 12.242 -32.406 -2.75 1 95.88 72 LEU A N 1
ATOM 560 C CA . LEU A 1 72 ? 12.367 -31.438 -3.848 1 95.88 72 LEU A CA 1
ATOM 561 C C . LEU A 1 72 ? 13.188 -30.234 -3.428 1 95.88 72 LEU A C 1
ATOM 563 O O . LEU A 1 72 ? 13.914 -29.656 -4.242 1 95.88 72 LEU A O 1
ATOM 567 N N . PHE A 1 73 ? 13.094 -29.859 -2.199 1 96.31 73 PHE A N 1
ATOM 568 C CA . PHE A 1 73 ? 13.828 -28.719 -1.677 1 96.31 73 PHE A CA 1
ATOM 569 C C . PHE A 1 73 ? 15.32 -29 -1.645 1 96.31 73 PHE A C 1
ATOM 571 O O . PHE A 1 73 ? 16.141 -28.109 -1.883 1 96.31 73 PHE A O 1
ATOM 578 N N . THR A 1 74 ? 15.695 -30.203 -1.491 1 94.75 74 THR A N 1
ATOM 579 C CA . THR A 1 74 ? 17.094 -30.5 -1.2 1 94.75 74 THR A CA 1
ATOM 580 C C . THR A 1 74 ? 17.75 -31.25 -2.365 1 94.75 74 THR A C 1
ATOM 582 O O . THR A 1 74 ? 18.969 -31.359 -2.43 1 94.75 74 THR A O 1
ATOM 585 N N . ALA A 1 75 ? 16.922 -31.719 -3.256 1 92.06 75 ALA A N 1
ATOM 586 C CA . ALA A 1 75 ? 17.453 -32.5 -4.359 1 92.06 75 ALA A CA 1
ATOM 587 C C . ALA A 1 75 ? 18.422 -31.703 -5.207 1 92.06 75 ALA A C 1
ATOM 589 O O . ALA A 1 75 ? 18.188 -30.516 -5.473 1 92.06 75 ALA A O 1
ATOM 590 N N . ASN A 1 76 ? 19.562 -32.344 -5.586 1 90.5 76 ASN A N 1
ATOM 591 C CA . ASN A 1 76 ? 20.562 -31.797 -6.488 1 90.5 76 ASN A CA 1
ATOM 592 C C . ASN A 1 76 ? 21.172 -30.5 -5.934 1 90.5 76 ASN A C 1
ATOM 594 O O . ASN A 1 76 ? 21.375 -29.547 -6.672 1 90.5 76 ASN A O 1
ATOM 598 N N . THR A 1 77 ? 21.328 -30.438 -4.613 1 92.94 77 THR A N 1
ATOM 599 C CA . THR A 1 77 ? 21.875 -29.219 -4.02 1 92.94 77 THR A CA 1
ATOM 600 C C . THR A 1 77 ? 23.203 -29.5 -3.324 1 92.94 77 THR A C 1
ATOM 602 O O . THR A 1 77 ? 23.625 -28.75 -2.443 1 92.94 77 THR A O 1
ATOM 605 N N . GLU A 1 78 ? 23.859 -30.5 -3.697 1 89.56 78 GLU A N 1
ATOM 606 C CA . GLU A 1 78 ? 25.125 -30.891 -3.086 1 89.56 78 GLU A CA 1
ATOM 607 C C . GLU A 1 78 ? 26.188 -29.812 -3.291 1 89.56 78 GLU A C 1
ATOM 609 O O . GLU A 1 78 ? 27.031 -29.594 -2.416 1 89.56 78 GLU A O 1
ATOM 614 N N . ASN A 1 79 ? 26.172 -29.156 -4.402 1 92.31 79 ASN A N 1
ATOM 615 C CA . ASN A 1 79 ? 27.188 -28.141 -4.715 1 92.31 79 ASN A CA 1
ATOM 616 C C . ASN A 1 79 ? 26.609 -26.734 -4.652 1 92.31 79 ASN A C 1
ATOM 618 O O . ASN A 1 79 ? 27.109 -25.828 -5.32 1 92.31 79 ASN A O 1
ATOM 622 N N . ILE A 1 80 ? 25.578 -26.609 -3.947 1 95.69 80 ILE A N 1
ATOM 623 C CA . ILE A 1 80 ? 24.906 -25.312 -3.842 1 95.69 80 ILE A CA 1
ATOM 624 C C . ILE A 1 80 ? 25.281 -24.641 -2.518 1 95.69 80 ILE A C 1
ATOM 626 O O . ILE A 1 80 ? 25.281 -25.297 -1.47 1 95.69 80 ILE A O 1
ATOM 630 N N . ASP A 1 81 ? 25.609 -23.344 -2.576 1 97.5 81 ASP A N 1
ATOM 631 C CA . ASP A 1 81 ? 25.969 -22.594 -1.38 1 97.5 81 ASP A CA 1
ATOM 632 C C . ASP A 1 81 ? 24.734 -22.078 -0.652 1 97.5 81 ASP A C 1
ATOM 634 O O . ASP A 1 81 ? 24.641 -22.188 0.574 1 97.5 81 ASP A O 1
ATOM 638 N N . LEU A 1 82 ? 23.812 -21.531 -1.438 1 97.94 82 LEU A N 1
ATOM 639 C CA . LEU A 1 82 ? 22.703 -20.812 -0.842 1 97.94 82 LEU A CA 1
ATOM 640 C C . LEU A 1 82 ? 21.391 -21.203 -1.517 1 97.94 82 LEU A C 1
ATOM 642 O O . LEU A 1 82 ? 21.312 -21.281 -2.744 1 97.94 82 LEU A O 1
ATOM 646 N N . GLY A 1 83 ? 20.391 -21.531 -0.716 1 98.31 83 GLY A N 1
ATOM 647 C CA . GLY A 1 83 ? 19.016 -21.594 -1.152 1 98.31 83 GLY A CA 1
ATOM 648 C C . GLY A 1 83 ? 18.219 -20.344 -0.791 1 98.31 83 GLY A C 1
ATOM 649 O O . GLY A 1 83 ? 18.047 -20.031 0.389 1 98.31 83 GLY A O 1
ATOM 650 N N . ILE A 1 84 ? 17.781 -19.641 -1.788 1 98.75 84 ILE A N 1
ATOM 651 C CA . ILE A 1 84 ? 17 -18.438 -1.568 1 98.75 84 ILE A CA 1
ATOM 652 C C . ILE A 1 84 ? 15.555 -18.656 -2.023 1 98.75 84 ILE A C 1
ATOM 654 O O . ILE A 1 84 ? 15.312 -18.984 -3.188 1 98.75 84 ILE A O 1
ATOM 658 N N . ILE A 1 85 ? 14.617 -18.484 -1.088 1 98.81 85 ILE A N 1
ATOM 659 C CA . ILE A 1 85 ? 13.211 -18.766 -1.362 1 98.81 85 ILE A CA 1
ATOM 660 C C . ILE A 1 85 ? 12.414 -17.453 -1.39 1 98.81 85 ILE A C 1
ATOM 662 O O . ILE A 1 85 ? 12.492 -16.656 -0.455 1 98.81 85 ILE A O 1
ATOM 666 N N . GLU A 1 86 ? 11.711 -17.188 -2.461 1 98.62 86 GLU A N 1
ATOM 667 C CA . GLU A 1 86 ? 10.758 -16.094 -2.516 1 98.62 86 GLU A CA 1
ATOM 668 C C . GLU A 1 86 ? 9.359 -16.547 -2.113 1 98.62 86 GLU A C 1
ATOM 670 O O . GLU A 1 86 ? 8.828 -17.516 -2.674 1 98.62 86 GLU A O 1
ATOM 675 N N . GLY A 1 87 ? 8.766 -15.875 -1.176 1 98.19 87 GLY A N 1
ATOM 676 C CA . GLY A 1 87 ? 7.391 -16.172 -0.792 1 98.19 87 GLY A CA 1
ATOM 677 C C . GLY A 1 87 ? 6.375 -15.719 -1.828 1 98.19 87 GLY A C 1
ATOM 678 O O . GLY A 1 87 ? 6.746 -15.203 -2.885 1 98.19 87 GLY A O 1
ATOM 679 N N . VAL A 1 88 ? 5.137 -16 -1.517 1 96.06 88 VAL A N 1
ATOM 680 C CA . VAL A 1 88 ? 4.031 -15.594 -2.377 1 96.06 88 VAL A CA 1
ATOM 681 C C . VAL A 1 88 ? 3.043 -14.742 -1.582 1 96.06 88 VAL A C 1
ATOM 683 O O . VAL A 1 88 ? 2.811 -14.992 -0.397 1 96.06 88 VAL A O 1
ATOM 686 N N . MET A 1 89 ? 2.482 -13.703 -2.252 1 94.75 89 MET A N 1
ATOM 687 C CA . MET A 1 89 ? 1.534 -12.812 -1.586 1 94.75 89 MET A CA 1
ATOM 688 C C . MET A 1 89 ? 2.068 -12.367 -0.23 1 94.75 89 MET A C 1
ATOM 690 O O . MET A 1 89 ? 3.25 -12.039 -0.1 1 94.75 89 MET A O 1
ATOM 694 N N . GLY A 1 90 ? 1.294 -12.195 0.721 1 97.56 90 GLY A N 1
ATOM 695 C CA . GLY A 1 90 ? 1.732 -11.961 2.088 1 97.56 90 GLY A CA 1
ATOM 696 C C . GLY A 1 90 ? 2.082 -13.234 2.83 1 97.56 90 GLY A C 1
ATOM 697 O O . GLY A 1 90 ? 1.581 -14.312 2.498 1 97.56 90 GLY A O 1
ATOM 698 N N . LEU A 1 91 ? 2.832 -13.078 3.885 1 98.69 91 LEU A N 1
ATOM 699 C CA . LEU A 1 91 ? 3.418 -14.203 4.605 1 98.69 91 LEU A CA 1
ATOM 700 C C . LEU A 1 91 ? 2.346 -15.211 5.008 1 98.69 91 LEU A C 1
ATOM 702 O O . LEU A 1 91 ? 2.566 -16.422 4.938 1 98.69 91 LEU A O 1
ATOM 706 N N . TYR A 1 92 ? 1.153 -14.742 5.375 1 98.69 92 TYR A N 1
ATOM 707 C CA . TYR A 1 92 ? 0.14 -15.633 5.922 1 98.69 92 TYR A CA 1
ATOM 708 C C . TYR A 1 92 ? -0.989 -15.859 4.926 1 98.69 92 TYR A C 1
ATOM 710 O O . TYR A 1 92 ? -1.991 -16.5 5.246 1 98.69 92 TYR A O 1
ATOM 718 N N . ASP A 1 93 ? -0.845 -15.273 3.738 1 97.81 93 ASP A N 1
ATOM 719 C CA . ASP A 1 93 ? -1.874 -15.414 2.715 1 97.81 93 ASP A CA 1
ATOM 720 C C . ASP A 1 93 ? -1.745 -16.75 1.992 1 97.81 93 ASP A C 1
ATOM 722 O O . ASP A 1 93 ? -0.655 -17.125 1.553 1 97.81 93 ASP A O 1
ATOM 726 N N . GLY A 1 94 ? -2.777 -17.5 1.942 1 96.44 94 GLY A N 1
ATOM 727 C CA . GLY A 1 94 ? -2.867 -18.766 1.229 1 96.44 94 GLY A CA 1
ATOM 728 C C . GLY A 1 94 ? -4.266 -19.078 0.73 1 96.44 94 GLY A C 1
ATOM 729 O O . GLY A 1 94 ? -4.898 -18.234 0.086 1 96.44 94 GLY A O 1
ATOM 730 N N . LEU A 1 95 ? -4.684 -20.266 0.946 1 96.56 95 LEU A N 1
ATOM 731 C CA . LEU A 1 95 ? -6.02 -20.703 0.543 1 96.56 95 LEU A CA 1
ATOM 732 C C . LEU A 1 95 ? -6.996 -20.594 1.711 1 96.56 95 LEU A C 1
ATOM 734 O O . LEU A 1 95 ? -6.82 -21.266 2.729 1 96.56 95 LEU A O 1
ATOM 738 N N . GLY A 1 96 ? -8.008 -19.719 1.543 1 95.88 96 GLY A N 1
ATOM 739 C CA . GLY A 1 96 ? -9 -19.547 2.594 1 95.88 96 GLY A CA 1
ATOM 740 C C . GLY A 1 96 ? -8.555 -18.609 3.689 1 95.88 96 GLY A C 1
ATOM 741 O O . GLY A 1 96 ? -7.93 -17.578 3.416 1 95.88 96 GLY A O 1
ATOM 742 N N . THR A 1 97 ? -8.977 -18.922 4.957 1 97.5 97 THR A N 1
ATOM 743 C CA . THR A 1 97 ? -8.781 -17.984 6.055 1 97.5 97 THR A CA 1
ATOM 744 C C . THR A 1 97 ? -7.719 -18.5 7.023 1 97.5 97 THR A C 1
ATOM 746 O O . THR A 1 97 ? -7.262 -17.766 7.898 1 97.5 97 THR A O 1
ATOM 749 N N . ASP A 1 98 ? -7.293 -19.734 6.832 1 97.69 98 ASP A N 1
ATOM 750 C CA . ASP A 1 98 ? -6.32 -20.359 7.73 1 97.69 98 ASP A CA 1
ATOM 751 C C . ASP A 1 98 ? -4.898 -19.906 7.395 1 97.69 98 ASP A C 1
ATOM 753 O O . ASP A 1 98 ? -4.449 -20.062 6.254 1 97.69 98 ASP A O 1
ATOM 757 N N . LYS A 1 99 ? -4.152 -19.5 8.406 1 97.06 99 LYS A N 1
ATOM 758 C CA . LYS A 1 99 ? -2.809 -18.969 8.203 1 97.06 99 LYS A CA 1
ATOM 759 C C . LYS A 1 99 ? -1.854 -20.047 7.723 1 97.06 99 LYS A C 1
ATOM 761 O O . LYS A 1 99 ? -0.778 -19.75 7.199 1 97.06 99 LYS A O 1
ATOM 766 N N . ASP A 1 100 ? -2.213 -21.328 7.902 1 97.12 100 ASP A N 1
ATOM 767 C CA . ASP A 1 100 ? -1.332 -22.438 7.566 1 97.12 100 ASP A CA 1
ATOM 768 C C . ASP A 1 100 ? -1.778 -23.125 6.273 1 97.12 100 ASP A C 1
ATOM 770 O O . ASP A 1 100 ? -1.139 -24.062 5.812 1 97.12 100 ASP A O 1
ATOM 774 N N . ALA A 1 101 ? -2.85 -22.641 5.672 1 97.31 101 ALA A N 1
ATOM 775 C CA . ALA A 1 101 ? -3.338 -23.297 4.457 1 97.31 101 ALA A CA 1
ATOM 776 C C . ALA A 1 101 ? -2.568 -22.812 3.23 1 97.31 101 ALA A C 1
ATOM 778 O O . ALA A 1 101 ? -2.93 -21.812 2.619 1 97.31 101 ALA A O 1
ATOM 779 N N . TYR A 1 102 ? -1.531 -23.547 2.959 1 97.62 102 TYR A N 1
ATOM 780 C CA . TYR A 1 102 ? -0.755 -23.406 1.73 1 97.62 102 TYR A CA 1
ATOM 781 C C . TYR A 1 102 ? -0.212 -22 1.578 1 97.62 102 TYR A C 1
ATOM 783 O O . TYR A 1 102 ? -0.302 -21.406 0.5 1 97.62 102 TYR A O 1
ATOM 791 N N . SER A 1 103 ? 0.255 -21.359 2.668 1 98.19 103 SER A N 1
ATOM 792 C CA . SER A 1 103 ? 0.858 -20.031 2.723 1 98.19 103 SER A CA 1
ATOM 793 C C . SER A 1 103 ? 2.381 -20.125 2.768 1 98.19 103 SER A C 1
ATOM 795 O O . SER A 1 103 ? 2.941 -21.203 2.949 1 98.19 103 SER A O 1
ATOM 797 N N . THR A 1 104 ? 3.059 -18.953 2.516 1 98.69 104 THR A N 1
ATOM 798 C CA . THR A 1 104 ? 4.504 -18.875 2.699 1 98.69 104 THR A CA 1
ATOM 799 C C . THR A 1 104 ? 4.891 -19.281 4.117 1 98.69 104 THR A C 1
ATOM 801 O O . THR A 1 104 ? 5.891 -19.984 4.312 1 98.69 104 THR A O 1
ATOM 804 N N . ALA A 1 105 ? 4.074 -18.906 5.082 1 98.81 105 ALA A N 1
ATOM 805 C CA . ALA A 1 105 ? 4.332 -19.25 6.48 1 98.81 105 ALA A CA 1
ATOM 806 C C . ALA A 1 105 ? 4.328 -20.766 6.68 1 98.81 105 ALA A C 1
ATOM 808 O O . ALA A 1 105 ? 5.164 -21.312 7.41 1 98.81 105 ALA A O 1
ATOM 809 N N . SER A 1 106 ? 3.404 -21.438 6.094 1 98.56 106 SER A N 1
ATOM 810 C CA . SER A 1 106 ? 3.326 -22.891 6.242 1 98.56 106 SER A CA 1
ATOM 811 C C . SER A 1 106 ? 4.566 -23.578 5.68 1 98.56 106 SER A C 1
ATOM 813 O O . SER A 1 106 ? 5.059 -24.547 6.246 1 98.56 106 SER A O 1
ATOM 815 N N . ILE A 1 107 ? 5.078 -23.078 4.547 1 98.56 107 ILE A N 1
ATOM 816 C CA . ILE A 1 107 ? 6.289 -23.625 3.938 1 98.56 107 ILE A CA 1
ATOM 817 C C . ILE A 1 107 ? 7.488 -23.344 4.844 1 98.56 107 ILE A C 1
ATOM 819 O O . ILE A 1 107 ? 8.312 -24.234 5.074 1 98.56 107 ILE A O 1
ATOM 823 N N . ALA A 1 108 ? 7.59 -22.141 5.355 1 98.62 108 ALA A N 1
ATOM 824 C CA . ALA A 1 108 ? 8.68 -21.781 6.25 1 98.62 108 ALA A CA 1
ATOM 825 C C . ALA A 1 108 ? 8.727 -22.703 7.465 1 98.62 108 ALA A C 1
ATOM 827 O O . ALA A 1 108 ? 9.797 -23.172 7.855 1 98.62 108 ALA A O 1
ATOM 828 N N . LYS A 1 109 ? 7.555 -22.969 8.086 1 98 109 LYS A N 1
ATOM 829 C CA . LYS A 1 109 ? 7.465 -23.844 9.25 1 98 109 LYS A CA 1
ATOM 830 C C . LYS A 1 109 ? 7.82 -25.281 8.891 1 98 109 LYS A C 1
ATOM 832 O O . LYS A 1 109 ? 8.602 -25.922 9.594 1 98 109 LYS A O 1
ATOM 837 N N . GLN A 1 110 ? 7.273 -25.719 7.758 1 96.81 110 GLN A N 1
ATOM 838 C CA . GLN A 1 110 ? 7.457 -27.109 7.336 1 96.81 110 GLN A CA 1
ATOM 839 C C . GLN A 1 110 ? 8.93 -27.406 7.074 1 96.81 110 GLN A C 1
ATOM 841 O O . GLN A 1 110 ? 9.406 -28.5 7.398 1 96.81 110 GLN A O 1
ATOM 846 N N . LEU A 1 111 ? 9.633 -26.469 6.504 1 96.06 111 LEU A N 1
ATOM 847 C CA . LEU A 1 111 ? 11.016 -26.703 6.113 1 96.06 111 LEU A CA 1
ATOM 848 C C . LEU A 1 111 ? 11.977 -26 7.07 1 96.06 111 LEU A C 1
ATOM 850 O O . LEU A 1 111 ? 13.188 -25.984 6.84 1 96.06 111 LEU A O 1
ATOM 854 N N . ASN A 1 112 ? 11.453 -25.391 8.141 1 96.19 112 ASN A N 1
ATOM 855 C CA . ASN A 1 112 ? 12.219 -24.672 9.156 1 96.19 112 ASN A CA 1
ATOM 856 C C . ASN A 1 112 ? 13.195 -23.688 8.531 1 96.19 112 ASN A C 1
ATOM 858 O O . ASN A 1 112 ? 14.398 -23.734 8.797 1 96.19 112 ASN A O 1
ATOM 862 N N . ILE A 1 113 ? 12.703 -22.828 7.754 1 98.12 113 ILE A N 1
ATOM 863 C CA . ILE A 1 113 ? 13.523 -21.844 7.047 1 98.12 113 ILE A CA 1
ATOM 864 C C . ILE A 1 113 ? 13.406 -20.484 7.727 1 98.12 113 ILE A C 1
ATOM 866 O O . ILE A 1 113 ? 12.297 -19.969 7.91 1 98.12 113 ILE A O 1
ATOM 870 N N . PRO A 1 114 ? 14.539 -19.859 8.094 1 98.75 114 PRO A N 1
ATOM 871 C CA . PRO A 1 114 ? 14.445 -18.5 8.617 1 98.75 114 PRO A CA 1
ATOM 872 C C . PRO A 1 114 ? 13.805 -17.531 7.625 1 98.75 114 PRO A C 1
ATOM 874 O O . PRO A 1 114 ? 14.07 -17.609 6.422 1 98.75 114 PRO A O 1
ATOM 877 N N . VAL A 1 115 ? 12.961 -16.641 8.156 1 98.88 115 VAL A N 1
ATOM 878 C CA . VAL A 1 115 ? 12.188 -15.734 7.312 1 98.88 115 VAL A CA 1
ATOM 879 C C . VAL A 1 115 ? 12.695 -14.297 7.488 1 98.88 115 VAL A C 1
ATOM 881 O O . VAL A 1 115 ? 12.875 -13.828 8.609 1 98.88 115 VAL A O 1
ATOM 884 N N . ILE A 1 116 ? 13 -13.633 6.422 1 98.94 116 ILE A N 1
ATOM 885 C CA . ILE A 1 116 ? 13.234 -12.195 6.371 1 98.94 116 ILE A CA 1
ATOM 886 C C . ILE A 1 116 ? 12.016 -11.5 5.77 1 98.94 116 ILE A C 1
ATOM 888 O O . ILE A 1 116 ? 11.648 -11.766 4.621 1 98.94 116 ILE A O 1
ATOM 892 N N . LEU A 1 117 ? 11.406 -10.609 6.5 1 98.75 117 LEU A N 1
ATOM 893 C CA . LEU A 1 117 ? 10.219 -9.906 6.035 1 98.75 117 LEU A CA 1
ATOM 894 C C . LEU A 1 117 ? 10.602 -8.656 5.246 1 98.75 117 LEU A C 1
ATOM 896 O O . LEU A 1 117 ? 11.562 -7.969 5.594 1 98.75 117 LEU A O 1
ATOM 900 N N . VAL A 1 118 ? 9.875 -8.422 4.195 1 98.62 118 VAL A N 1
ATOM 901 C CA . VAL A 1 118 ? 9.969 -7.156 3.469 1 98.62 118 VAL A CA 1
ATOM 902 C C . VAL A 1 118 ? 8.719 -6.316 3.73 1 98.62 118 VAL A C 1
ATOM 904 O O . VAL A 1 118 ? 7.598 -6.773 3.506 1 98.62 118 VAL A O 1
ATOM 907 N N . ILE A 1 119 ? 8.875 -5.109 4.211 1 98 119 ILE A N 1
ATOM 908 C CA . ILE A 1 119 ? 7.754 -4.223 4.504 1 98 119 ILE A CA 1
ATOM 909 C C . ILE A 1 119 ? 7.844 -2.973 3.633 1 98 119 ILE A C 1
ATOM 911 O O . ILE A 1 119 ? 8.938 -2.453 3.393 1 98 119 ILE A O 1
ATOM 915 N N . ASN A 1 120 ? 6.711 -2.586 3.057 1 95.75 120 ASN A N 1
ATOM 916 C CA . ASN A 1 120 ? 6.621 -1.317 2.344 1 95.75 120 ASN A CA 1
ATOM 917 C C . ASN A 1 120 ? 6.488 -0.14 3.305 1 95.75 120 ASN A C 1
ATOM 919 O O . ASN A 1 120 ? 5.453 0.025 3.953 1 95.75 120 ASN A O 1
ATOM 923 N N . ALA A 1 121 ? 7.453 0.719 3.307 1 93.06 121 ALA A N 1
ATOM 924 C CA . ALA A 1 121 ? 7.48 1.769 4.32 1 93.06 121 ALA A CA 1
ATOM 925 C C .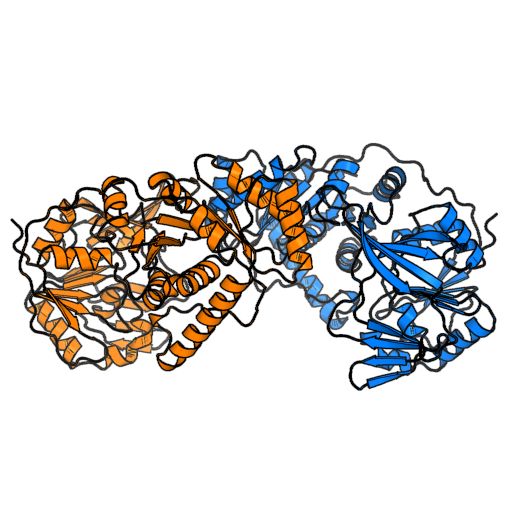 ALA A 1 121 ? 7.172 3.133 3.709 1 93.06 121 ALA A C 1
ATOM 927 O O . ALA A 1 121 ? 7.285 4.16 4.383 1 93.06 121 ALA A O 1
ATOM 928 N N . ARG A 1 122 ? 6.746 3.176 2.506 1 90.44 122 ARG A N 1
ATOM 929 C CA . ARG A 1 122 ? 6.586 4.43 1.779 1 90.44 122 ARG A CA 1
ATOM 930 C C . ARG A 1 122 ? 5.75 5.426 2.582 1 90.44 122 ARG A C 1
ATOM 932 O O . ARG A 1 122 ? 6.039 6.625 2.586 1 90.44 122 ARG A O 1
ATOM 939 N N . ALA A 1 123 ? 4.758 4.965 3.291 1 90.19 123 ALA A N 1
ATOM 940 C CA . ALA A 1 123 ? 3.781 5.863 3.898 1 90.19 123 ALA A CA 1
ATOM 941 C C . ALA A 1 123 ? 3.568 5.527 5.371 1 90.19 123 ALA A C 1
ATOM 943 O O . ALA A 1 123 ? 2.436 5.531 5.859 1 90.19 123 ALA A O 1
ATOM 944 N N . THR A 1 124 ? 4.648 5.223 6.043 1 93.06 124 THR A N 1
ATOM 945 C CA . THR A 1 124 ? 4.543 4.84 7.445 1 93.06 124 THR A CA 1
ATOM 946 C C . THR A 1 124 ? 5.809 5.227 8.211 1 93.06 124 THR A C 1
ATOM 948 O O . THR A 1 124 ? 6.797 5.648 7.609 1 93.06 124 THR A O 1
ATOM 951 N N . SER A 1 125 ? 5.715 5.227 9.531 1 95.44 125 SER A N 1
ATOM 952 C CA . SER A 1 125 ? 6.852 5.367 10.43 1 95.44 125 SER A CA 1
ATOM 953 C C . SER A 1 125 ? 6.758 4.387 11.602 1 95.44 125 SER A C 1
ATOM 955 O O . SER A 1 125 ? 7.023 3.193 11.438 1 95.44 125 SER A O 1
ATOM 957 N N . THR A 1 126 ? 6.227 4.891 12.719 1 97.69 126 THR A N 1
ATOM 958 C CA . THR A 1 126 ? 6.141 4.039 13.898 1 97.69 126 THR A CA 1
ATOM 959 C C . THR A 1 126 ? 5.137 2.91 13.68 1 97.69 126 THR A C 1
ATOM 961 O O . THR A 1 126 ? 5.297 1.817 14.227 1 97.69 126 THR A O 1
ATOM 964 N N . SER A 1 127 ? 4.148 3.098 12.891 1 98.44 127 SER A N 1
ATOM 965 C CA . SER A 1 127 ? 3.137 2.086 12.594 1 98.44 127 SER A CA 1
ATOM 966 C C . SER A 1 127 ? 3.76 0.861 11.93 1 98.44 127 SER A C 1
ATOM 968 O O . SER A 1 127 ? 3.209 -0.239 12.008 1 98.44 127 SER A O 1
ATOM 970 N N . ALA A 1 128 ? 4.91 0.987 11.328 1 98.12 128 ALA A N 1
ATOM 971 C CA . ALA A 1 128 ? 5.629 -0.152 10.766 1 98.12 128 ALA A CA 1
ATOM 972 C C . ALA A 1 128 ? 5.973 -1.175 11.844 1 98.12 128 ALA A C 1
ATOM 974 O O . ALA A 1 128 ? 5.879 -2.383 11.617 1 98.12 128 ALA A O 1
ATOM 975 N N . ALA A 1 129 ? 6.383 -0.638 13.008 1 98.69 129 ALA A N 1
ATOM 976 C CA . ALA A 1 129 ? 6.699 -1.526 14.125 1 98.69 129 ALA A CA 1
ATOM 977 C C . ALA A 1 129 ? 5.469 -2.305 14.57 1 98.69 129 ALA A C 1
ATOM 979 O O . ALA A 1 129 ? 5.566 -3.482 14.93 1 98.69 129 ALA A O 1
ATOM 980 N N . ALA A 1 130 ? 4.312 -1.679 14.555 1 98.75 130 ALA A N 1
ATOM 981 C CA . ALA A 1 130 ? 3.072 -2.355 14.922 1 98.75 130 ALA A CA 1
ATOM 982 C C . ALA A 1 130 ? 2.742 -3.471 13.938 1 98.75 130 ALA A C 1
ATOM 984 O O . ALA A 1 130 ? 2.34 -4.562 14.336 1 98.75 130 ALA A O 1
ATOM 985 N N . ILE A 1 131 ? 2.914 -3.189 12.648 1 98.44 131 ILE A N 1
ATOM 986 C CA . ILE A 1 131 ? 2.672 -4.188 11.617 1 98.44 131 ILE A CA 1
ATOM 987 C C . ILE A 1 131 ? 3.582 -5.395 11.844 1 98.44 131 ILE A C 1
ATOM 989 O O . ILE A 1 131 ? 3.111 -6.531 11.906 1 98.44 131 ILE A O 1
ATOM 993 N N . LEU A 1 132 ? 4.891 -5.137 11.992 1 98.75 132 LEU A N 1
ATOM 994 C CA . LEU A 1 132 ? 5.871 -6.203 12.156 1 98.75 132 LEU A CA 1
ATOM 995 C C . LEU A 1 132 ? 5.602 -7 13.43 1 98.75 132 LEU A C 1
ATOM 997 O O . LEU A 1 132 ? 5.734 -8.227 13.438 1 98.75 132 LEU A O 1
ATOM 1001 N N . LYS A 1 133 ? 5.199 -6.289 14.461 1 98.69 133 LYS A N 1
ATOM 1002 C CA . LYS A 1 133 ? 4.848 -6.988 15.695 1 98.69 133 LYS A CA 1
ATOM 1003 C C . LYS A 1 133 ? 3.725 -7.996 15.453 1 98.69 133 LYS A C 1
ATOM 1005 O O . LYS A 1 133 ? 3.764 -9.109 15.977 1 98.69 133 LYS A O 1
ATOM 1010 N N . GLY A 1 134 ? 2.73 -7.566 14.727 1 98.69 134 GLY A N 1
ATOM 1011 C CA . GLY A 1 134 ? 1.635 -8.461 14.391 1 98.69 134 GLY A CA 1
ATOM 1012 C C . GLY A 1 134 ? 2.09 -9.719 13.68 1 98.69 134 GLY A C 1
ATOM 1013 O O . GLY A 1 134 ? 1.622 -10.82 13.992 1 98.69 134 GLY A O 1
ATOM 1014 N N . PHE A 1 135 ? 3.012 -9.578 12.781 1 98.69 135 PHE A N 1
ATOM 1015 C CA . PHE A 1 135 ? 3.496 -10.727 12.023 1 98.69 135 PHE A CA 1
ATOM 1016 C C . PHE A 1 135 ? 4.324 -11.648 12.898 1 98.69 135 PHE A C 1
ATOM 1018 O O . PHE A 1 135 ? 4.242 -12.875 12.773 1 98.69 135 PHE A O 1
ATOM 1025 N N . ILE A 1 136 ? 5.102 -11.109 13.797 1 98.5 136 ILE A N 1
ATOM 1026 C CA . ILE A 1 136 ? 5.926 -11.898 14.711 1 98.5 136 ILE A CA 1
ATOM 1027 C C . ILE A 1 136 ? 5.031 -12.656 15.688 1 98.5 136 ILE A C 1
ATOM 1029 O O . ILE A 1 136 ? 5.234 -13.852 15.922 1 98.5 136 ILE A O 1
ATOM 1033 N N . ASP A 1 137 ? 3.961 -12.008 16.156 1 98.12 137 ASP A N 1
ATOM 1034 C CA . ASP A 1 137 ? 3.154 -12.562 17.234 1 98.12 137 ASP A CA 1
ATOM 1035 C C . ASP A 1 137 ? 2.021 -13.43 16.688 1 98.12 137 ASP A C 1
ATOM 1037 O O . ASP A 1 137 ? 1.435 -14.227 17.422 1 98.12 137 ASP A O 1
ATOM 1041 N N . PHE A 1 138 ? 1.686 -13.258 15.469 1 98.44 138 PHE A N 1
ATOM 1042 C CA . PHE A 1 138 ? 0.557 -13.961 14.875 1 98.44 138 PHE A CA 1
ATOM 1043 C C . PHE A 1 138 ? 0.777 -15.469 14.898 1 98.44 138 PHE A C 1
ATOM 1045 O O . PHE A 1 138 ? -0.165 -16.234 15.109 1 98.44 138 PHE A O 1
ATOM 1052 N N . ASP A 1 139 ? 2.014 -15.906 14.68 1 98.44 139 ASP A N 1
ATOM 1053 C CA . ASP A 1 139 ? 2.439 -17.297 14.758 1 98.44 139 ASP A CA 1
ATOM 1054 C C . ASP A 1 139 ? 3.902 -17.406 15.188 1 98.44 139 ASP A C 1
ATOM 1056 O O . ASP A 1 139 ? 4.805 -17.312 14.359 1 98.44 139 ASP A O 1
ATOM 1060 N N . LYS A 1 140 ? 4.152 -17.719 16.391 1 97.38 140 LYS A N 1
ATOM 1061 C CA . LYS A 1 140 ? 5.492 -17.734 16.969 1 97.38 140 LYS A CA 1
ATOM 1062 C C . LYS A 1 140 ? 6.324 -18.875 16.406 1 97.38 140 LYS A C 1
ATOM 1064 O O . LYS A 1 140 ? 7.547 -18.906 16.562 1 97.38 140 LYS A O 1
ATOM 1069 N N . LYS A 1 141 ? 5.656 -19.797 15.742 1 98.25 141 LYS A N 1
ATOM 1070 C CA . LYS A 1 141 ? 6.371 -20.922 15.172 1 98.25 141 LYS A CA 1
ATOM 1071 C C . LYS A 1 141 ? 7.031 -20.547 13.844 1 98.25 141 LYS A C 1
ATOM 1073 O O . LYS A 1 141 ? 7.883 -21.281 13.336 1 98.25 141 LYS A O 1
ATOM 1078 N N . VAL A 1 142 ? 6.586 -19.484 13.227 1 98.44 142 VAL A N 1
ATOM 1079 C CA . VAL A 1 142 ? 7.254 -19 12.023 1 98.44 142 VAL A CA 1
ATOM 1080 C C . VAL A 1 142 ? 8.555 -18.297 12.406 1 98.44 142 VAL A C 1
ATOM 1082 O O . VAL A 1 142 ? 8.539 -17.328 13.18 1 98.44 142 VAL A O 1
ATOM 1085 N N . PRO A 1 143 ? 9.648 -18.703 11.953 1 97.88 143 PRO A N 1
ATOM 1086 C CA . PRO A 1 143 ? 10.938 -18.141 12.375 1 97.88 143 PRO A CA 1
ATOM 1087 C C . PRO A 1 143 ? 11.266 -16.828 11.656 1 97.88 143 PRO A C 1
ATOM 1089 O O . PRO A 1 143 ? 12.211 -16.781 10.859 1 97.88 143 PRO A O 1
ATOM 1092 N N . ILE A 1 144 ? 10.625 -15.812 12.016 1 98.69 144 ILE A N 1
ATOM 1093 C CA . ILE A 1 144 ? 10.938 -14.484 11.484 1 98.69 144 ILE A CA 1
ATOM 1094 C C . ILE A 1 144 ? 12.211 -13.953 12.141 1 98.69 144 ILE A C 1
ATOM 1096 O O . ILE A 1 144 ? 12.234 -13.719 13.352 1 98.69 144 ILE A O 1
ATOM 1100 N N . LYS A 1 145 ? 13.258 -13.672 11.305 1 98.69 145 LYS A N 1
ATOM 1101 C CA . LYS A 1 145 ? 14.578 -13.422 11.883 1 98.69 145 LYS A CA 1
ATOM 1102 C C . LYS A 1 145 ? 15.094 -12.039 11.492 1 98.69 145 LYS A C 1
ATOM 1104 O O . LYS A 1 145 ? 16.125 -11.586 12 1 98.69 145 LYS A O 1
ATOM 1109 N N . GLY A 1 146 ? 14.383 -11.352 10.656 1 98.75 146 GLY A N 1
ATOM 1110 C CA . GLY A 1 146 ? 14.805 -10.023 10.25 1 98.75 146 GLY A CA 1
ATOM 1111 C C . GLY A 1 146 ? 13.828 -9.344 9.312 1 98.75 146 GLY A C 1
ATOM 1112 O O . GLY A 1 146 ? 12.797 -9.922 8.961 1 98.75 146 GLY A O 1
ATOM 1113 N N . VAL A 1 147 ? 14.195 -8.055 8.945 1 98.81 147 VAL A N 1
ATOM 1114 C CA . VAL A 1 147 ? 13.305 -7.293 8.086 1 98.81 147 VAL A CA 1
ATOM 1115 C C . VAL A 1 147 ? 14.117 -6.41 7.141 1 98.81 147 VAL A C 1
ATOM 1117 O O . VAL A 1 147 ? 15.203 -5.941 7.504 1 98.81 147 VAL A O 1
ATOM 1120 N N . ILE A 1 148 ? 13.672 -6.301 5.922 1 98.75 148 ILE A N 1
ATOM 1121 C CA . ILE A 1 148 ? 14.125 -5.309 4.953 1 98.75 148 ILE A CA 1
ATOM 1122 C C . ILE A 1 148 ? 13.047 -4.25 4.75 1 98.75 148 ILE A C 1
ATOM 1124 O O . ILE A 1 148 ? 11.883 -4.582 4.496 1 98.75 148 ILE A O 1
ATOM 1128 N N . ILE A 1 149 ? 13.414 -3.002 4.887 1 98.5 149 ILE A N 1
ATOM 1129 C CA . ILE A 1 149 ? 12.477 -1.889 4.758 1 98.5 149 ILE A CA 1
ATOM 1130 C C . ILE A 1 149 ? 12.523 -1.34 3.332 1 98.5 149 ILE A C 1
ATOM 1132 O O . ILE A 1 149 ? 13.508 -0.728 2.926 1 98.5 149 ILE A O 1
ATOM 1136 N N . ASN A 1 150 ? 11.383 -1.52 2.621 1 97.19 150 ASN A N 1
ATOM 1137 C CA . ASN A 1 150 ? 11.344 -1.156 1.209 1 97.19 150 ASN A CA 1
ATOM 1138 C C . ASN A 1 150 ? 10.641 0.183 0.994 1 97.19 150 ASN A C 1
ATOM 1140 O O . ASN A 1 150 ? 9.898 0.646 1.86 1 97.19 150 ASN A O 1
ATOM 1144 N N . ASN A 1 151 ? 10.992 0.895 -0.096 1 95.56 151 ASN A N 1
ATOM 1145 C CA . ASN A 1 151 ? 10.367 2.123 -0.57 1 95.56 151 ASN A CA 1
ATOM 1146 C C . ASN A 1 151 ? 10.594 3.279 0.398 1 95.56 151 ASN A C 1
ATOM 1148 O O . ASN A 1 151 ? 9.672 4.043 0.688 1 95.56 151 ASN A O 1
ATOM 1152 N N . VAL A 1 152 ? 11.773 3.32 0.889 1 93.69 152 VAL A N 1
ATOM 1153 C CA . VAL A 1 152 ? 12.164 4.398 1.795 1 93.69 152 VAL A CA 1
ATOM 1154 C C . VAL A 1 152 ? 12.375 5.688 1.006 1 93.69 152 VAL A C 1
ATOM 1156 O O . VAL A 1 152 ? 13.008 5.68 -0.053 1 93.69 152 VAL A O 1
ATOM 1159 N N . MET A 1 153 ? 11.852 6.746 1.498 1 89.81 153 MET A N 1
ATOM 1160 C CA . MET A 1 153 ? 11.836 8 0.754 1 89.81 153 MET A CA 1
ATOM 1161 C C . MET A 1 153 ? 13.141 8.766 0.953 1 89.81 153 MET A C 1
ATOM 1163 O O . MET A 1 153 ? 13.516 9.594 0.117 1 89.81 153 MET A O 1
ATOM 1167 N N . SER A 1 154 ? 13.867 8.602 2.131 1 90.81 154 SER A N 1
ATOM 1168 C CA . SER A 1 154 ? 15.125 9.25 2.475 1 90.81 154 SER A CA 1
ATOM 1169 C C . SER A 1 154 ? 15.852 8.5 3.584 1 90.81 154 SER A C 1
ATOM 1171 O O . SER A 1 154 ? 15.273 7.609 4.219 1 90.81 154 SER A O 1
ATOM 1173 N N . GLU A 1 155 ? 17.062 8.828 3.773 1 92.25 155 GLU A N 1
ATOM 1174 C CA . GLU A 1 155 ? 17.828 8.219 4.859 1 92.25 155 GLU A CA 1
ATOM 1175 C C . GLU A 1 155 ? 17.219 8.547 6.219 1 92.25 155 GLU A C 1
ATOM 1177 O O . GLU A 1 155 ? 17.188 7.707 7.117 1 92.25 155 GLU A O 1
ATOM 1182 N N . ASN A 1 156 ? 16.719 9.797 6.355 1 90.12 156 ASN A N 1
ATOM 1183 C CA . ASN A 1 156 ? 16.062 10.188 7.598 1 90.12 156 ASN A CA 1
ATOM 1184 C C . ASN A 1 156 ? 14.805 9.367 7.844 1 90.12 156 ASN A C 1
ATOM 1186 O O . ASN A 1 156 ? 14.531 8.977 8.977 1 90.12 156 ASN A O 1
ATOM 1190 N N . HIS A 1 157 ? 14.102 9.195 6.801 1 93.62 157 HIS A N 1
ATOM 1191 C CA . HIS A 1 157 ? 12.906 8.359 6.895 1 93.62 157 HIS A CA 1
ATOM 1192 C C . HIS A 1 157 ? 13.266 6.945 7.348 1 93.62 157 HIS A C 1
ATOM 1194 O O . HIS A 1 157 ? 12.594 6.383 8.219 1 93.62 157 HIS A O 1
ATOM 1200 N N . TYR A 1 158 ? 14.344 6.406 6.816 1 96.94 158 TYR A N 1
ATOM 1201 C CA . TYR A 1 158 ? 14.828 5.094 7.223 1 96.94 158 TYR A CA 1
ATOM 1202 C C . TYR A 1 158 ? 15.156 5.07 8.711 1 96.94 158 TYR A C 1
ATOM 1204 O O . TYR A 1 158 ? 14.758 4.145 9.43 1 96.94 158 TYR A O 1
ATOM 1212 N N . LYS A 1 159 ? 15.781 6.047 9.102 1 95.5 159 LYS A N 1
ATOM 1213 C CA . LYS A 1 159 ? 16.203 6.113 10.492 1 95.5 159 LYS A CA 1
ATOM 1214 C C . LYS A 1 159 ? 15 6.148 11.43 1 95.5 159 LYS A C 1
ATOM 1216 O O . LYS A 1 159 ? 15.031 5.562 12.516 1 95.5 159 LYS A O 1
ATOM 1221 N N . LEU A 1 160 ? 13.992 6.805 11.031 1 95.31 160 LEU A N 1
ATOM 1222 C CA . LEU A 1 160 ? 12.781 6.883 11.836 1 95.31 160 LEU A CA 1
ATOM 1223 C C . LEU A 1 160 ? 12.117 5.512 11.961 1 95.31 160 LEU A C 1
ATOM 1225 O O . LEU A 1 160 ? 11.75 5.094 13.055 1 95.31 160 LEU A O 1
ATOM 1229 N N . ILE A 1 161 ? 12.016 4.828 10.844 1 97.62 161 ILE A N 1
ATOM 1230 C CA . ILE A 1 161 ? 11.383 3.514 10.836 1 97.62 161 ILE A CA 1
ATOM 1231 C C . ILE A 1 161 ? 12.242 2.523 11.617 1 97.62 161 ILE A C 1
ATOM 1233 O O . ILE A 1 161 ? 11.734 1.775 12.453 1 97.62 161 ILE A O 1
ATOM 1237 N N . ALA A 1 162 ? 13.547 2.541 11.297 1 98.12 162 ALA A N 1
ATOM 1238 C CA . ALA A 1 162 ? 14.477 1.665 11.992 1 98.12 162 ALA A CA 1
ATOM 1239 C C . ALA A 1 162 ? 14.461 1.934 13.5 1 98.12 162 ALA A C 1
ATOM 1241 O O . ALA A 1 162 ? 14.5 1 14.305 1 98.12 162 ALA A O 1
ATOM 1242 N N . GLY A 1 163 ? 14.414 3.246 13.836 1 97.88 163 GLY A N 1
ATOM 1243 C CA . GLY A 1 163 ? 14.359 3.617 15.242 1 97.88 163 GLY A CA 1
ATOM 1244 C C . GLY A 1 163 ? 13.133 3.076 15.953 1 97.88 163 GLY A C 1
ATOM 1245 O O . GLY A 1 163 ? 13.227 2.609 17.094 1 97.88 163 GLY A O 1
ATOM 1246 N N . ALA A 1 164 ? 11.992 3.141 15.32 1 98.25 164 ALA A N 1
ATOM 1247 C CA . ALA A 1 164 ? 10.766 2.611 15.898 1 98.25 164 ALA A CA 1
ATOM 1248 C C . ALA A 1 164 ? 10.852 1.099 16.078 1 98.25 164 ALA A C 1
ATOM 1250 O O . ALA A 1 164 ? 10.438 0.57 17.125 1 98.25 164 ALA A O 1
ATOM 1251 N N . ILE A 1 165 ? 11.367 0.398 15.094 1 98.56 165 ILE A N 1
ATOM 1252 C CA . ILE A 1 165 ? 11.508 -1.052 15.164 1 98.56 165 ILE A CA 1
ATOM 1253 C C . ILE A 1 165 ? 12.445 -1.421 16.312 1 98.56 165 ILE A C 1
ATOM 1255 O O . ILE A 1 165 ? 12.133 -2.301 17.125 1 98.56 165 ILE A O 1
ATOM 1259 N N . HIS A 1 166 ? 13.562 -0.71 16.438 1 98.12 166 HIS A N 1
ATOM 1260 C CA . HIS A 1 166 ? 14.516 -0.962 17.516 1 98.12 166 HIS A CA 1
ATOM 1261 C C . HIS A 1 166 ? 13.891 -0.704 18.875 1 98.12 166 HIS A C 1
ATOM 1263 O O . HIS A 1 166 ? 14.164 -1.427 19.844 1 98.12 166 HIS A O 1
ATOM 1269 N N . ARG A 1 167 ? 13.141 0.303 18.953 1 97.62 167 ARG A N 1
ATOM 1270 C CA . ARG A 1 167 ? 12.547 0.738 20.219 1 97.62 167 ARG A CA 1
ATOM 1271 C C . ARG A 1 167 ? 11.539 -0.29 20.719 1 97.62 167 ARG A C 1
ATOM 1273 O O . ARG A 1 167 ? 11.438 -0.514 21.938 1 97.62 167 ARG A O 1
ATOM 1280 N N . TYR A 1 168 ? 10.836 -0.95 19.812 1 98.44 168 TYR A N 1
ATOM 1281 C CA . TYR A 1 168 ? 9.672 -1.69 20.281 1 98.44 168 TYR A CA 1
ATOM 1282 C C . TYR A 1 168 ? 9.812 -3.178 19.984 1 98.44 168 TYR A C 1
ATOM 1284 O O . TYR A 1 168 ? 9.078 -4 20.531 1 98.44 168 TYR A O 1
ATOM 1292 N N . LEU A 1 169 ? 10.711 -3.539 19.078 1 98.38 169 LEU A N 1
ATOM 1293 C CA . LEU A 1 169 ? 10.828 -4.938 18.672 1 98.38 169 LEU A CA 1
ATOM 1294 C C . LEU A 1 169 ? 12.266 -5.414 18.781 1 98.38 169 LEU A C 1
ATOM 1296 O O . LEU A 1 169 ? 13.203 -4.617 18.656 1 98.38 169 LEU A O 1
ATOM 1300 N N . ASP A 1 170 ? 12.414 -6.66 19.047 1 97.31 170 ASP A N 1
ATOM 1301 C CA . ASP A 1 170 ? 13.703 -7.332 18.906 1 97.31 170 ASP A CA 1
ATOM 1302 C C . ASP A 1 170 ? 13.812 -8.031 17.547 1 97.31 170 ASP A C 1
ATOM 1304 O O . ASP A 1 170 ? 13.719 -9.258 17.469 1 97.31 170 ASP A O 1
ATOM 1308 N N . LEU A 1 171 ? 13.891 -7.312 16.516 1 98.25 171 LEU A N 1
ATOM 1309 C CA . LEU A 1 171 ? 13.938 -7.801 15.148 1 98.25 171 LEU A CA 1
ATOM 1310 C C . LEU A 1 171 ? 15.078 -7.148 14.383 1 98.25 171 LEU A C 1
ATOM 1312 O O . LEU A 1 171 ? 15.07 -5.934 14.164 1 98.25 171 LEU A O 1
ATOM 1316 N N . PRO A 1 172 ? 16.109 -7.91 14.016 1 98.56 172 PRO A N 1
ATOM 1317 C CA . PRO A 1 172 ? 17.219 -7.352 13.242 1 98.56 172 PRO A CA 1
ATOM 1318 C C . PRO A 1 172 ? 16.75 -6.668 11.953 1 98.56 172 PRO A C 1
ATOM 1320 O O . PRO A 1 172 ? 15.875 -7.18 11.266 1 98.56 172 PRO A O 1
ATOM 1323 N N . ILE A 1 173 ? 17.312 -5.504 11.734 1 98.75 173 ILE A N 1
ATOM 1324 C CA . ILE A 1 173 ? 17.062 -4.789 10.484 1 98.75 173 ILE A CA 1
ATOM 1325 C C . ILE A 1 173 ? 18.25 -5.008 9.539 1 98.75 173 ILE A C 1
ATOM 1327 O O . ILE A 1 173 ? 19.391 -4.742 9.891 1 98.75 173 ILE A O 1
ATOM 1331 N N . LEU A 1 174 ? 17.953 -5.445 8.336 1 98.75 174 LEU A N 1
ATOM 1332 C CA . LEU A 1 174 ? 19.016 -5.762 7.383 1 98.75 174 LEU A CA 1
ATOM 1333 C C . LEU A 1 174 ? 19.328 -4.559 6.5 1 98.75 174 LEU A C 1
ATOM 1335 O O . LEU A 1 174 ? 20.359 -4.543 5.809 1 98.75 174 LEU A O 1
ATOM 1339 N N . GLY A 1 175 ? 18.484 -3.625 6.488 1 98.31 175 GLY A N 1
ATOM 1340 C CA . GLY A 1 175 ? 18.688 -2.439 5.672 1 98.31 175 GLY A CA 1
ATOM 1341 C C . GLY A 1 175 ? 17.406 -1.986 4.973 1 98.31 175 GLY A C 1
ATOM 1342 O O . GLY A 1 175 ? 16.312 -2.234 5.461 1 98.31 175 GLY A O 1
ATOM 1343 N N . TYR A 1 176 ? 17.641 -1.2 3.908 1 98 176 TYR A N 1
ATOM 1344 C CA . TYR A 1 176 ? 16.484 -0.663 3.213 1 98 176 TYR A CA 1
ATOM 1345 C C . TYR A 1 176 ? 16.734 -0.574 1.713 1 98 176 TYR A C 1
ATOM 1347 O O . TYR A 1 176 ? 17.875 -0.692 1.262 1 98 176 TYR A O 1
ATOM 1355 N N . LEU A 1 177 ? 15.656 -0.516 0.957 1 97.19 177 LEU A N 1
ATOM 1356 C CA . LEU A 1 177 ? 15.68 -0.169 -0.46 1 97.19 177 LEU A CA 1
ATOM 1357 C C . LEU A 1 177 ? 14.984 1.163 -0.705 1 97.19 177 LEU A C 1
ATOM 1359 O O . LEU A 1 177 ? 13.844 1.363 -0.264 1 97.19 177 LEU A O 1
ATOM 1363 N N . PRO A 1 178 ? 15.648 2.088 -1.396 1 95.75 178 PRO A N 1
ATOM 1364 C CA . PRO A 1 178 ? 15.031 3.393 -1.649 1 95.75 178 PRO A CA 1
ATOM 1365 C C . PRO A 1 178 ? 13.875 3.314 -2.646 1 95.75 178 PRO A C 1
ATOM 1367 O O . PRO A 1 178 ? 13.844 2.418 -3.494 1 95.75 178 PRO A O 1
ATOM 1370 N N . HIS A 1 179 ? 12.969 4.203 -2.455 1 92.94 179 HIS A N 1
ATOM 1371 C CA . HIS A 1 179 ? 11.93 4.355 -3.469 1 92.94 179 HIS A CA 1
ATOM 1372 C C . HIS A 1 179 ? 12.516 4.816 -4.797 1 92.94 179 HIS A C 1
ATOM 1374 O O . HIS A 1 179 ? 13.297 5.773 -4.84 1 92.94 179 HIS A O 1
ATOM 1380 N N . ASP A 1 180 ? 12.227 4.121 -5.805 1 86.62 180 ASP A N 1
ATOM 1381 C CA . ASP A 1 180 ? 12.664 4.457 -7.156 1 86.62 180 ASP A CA 1
ATOM 1382 C C . ASP A 1 180 ? 11.547 4.227 -8.172 1 86.62 180 ASP A C 1
ATOM 1384 O O . ASP A 1 180 ? 11.266 3.084 -8.539 1 86.62 180 ASP A O 1
ATOM 1388 N N . SER A 1 181 ? 10.969 5.273 -8.641 1 78.5 181 SER A N 1
ATOM 1389 C CA . SER A 1 181 ? 9.844 5.18 -9.555 1 78.5 181 SER A CA 1
ATOM 1390 C C . SER A 1 181 ? 10.273 4.609 -10.906 1 78.5 181 SER A C 1
ATOM 1392 O O . SER A 1 181 ? 9.43 4.18 -11.695 1 78.5 181 SER A O 1
ATOM 1394 N N . THR A 1 182 ? 11.5 4.629 -11.133 1 76.88 182 THR A N 1
ATOM 1395 C CA . THR A 1 182 ? 12 4.164 -12.422 1 76.88 182 THR A CA 1
ATOM 1396 C C . THR A 1 182 ? 12.117 2.645 -12.445 1 76.88 182 THR A C 1
ATOM 1398 O O . THR A 1 182 ? 12.242 2.041 -13.508 1 76.88 182 THR A O 1
ATOM 1401 N N . ILE A 1 183 ? 12.086 2.115 -11.289 1 75.88 183 ILE A N 1
ATOM 1402 C CA . ILE A 1 183 ? 12.266 0.669 -11.203 1 75.88 183 ILE A CA 1
ATOM 1403 C C . ILE A 1 183 ? 10.906 -0.019 -11.164 1 75.88 183 ILE A C 1
ATOM 1405 O O . ILE A 1 183 ? 10.195 0.048 -10.164 1 75.88 183 ILE A O 1
ATOM 1409 N N . SER A 1 184 ? 10.219 -0.087 -12.125 1 69.88 184 SER A N 1
ATOM 1410 C CA . SER A 1 184 ? 9.023 -0.918 -12.227 1 69.88 184 SER A CA 1
ATOM 1411 C C . SER A 1 184 ? 9.25 -2.1 -13.164 1 69.88 184 SER A C 1
ATOM 1413 O O . SER A 1 184 ? 9.656 -1.917 -14.312 1 69.88 184 SER A O 1
ATOM 1415 N N . LEU A 1 185 ? 9.25 -3.25 -12.547 1 67.38 185 LEU A N 1
ATOM 1416 C CA . LEU A 1 185 ? 9.383 -4.418 -13.406 1 67.38 185 LEU A CA 1
ATOM 1417 C C . LEU A 1 185 ? 8.094 -4.66 -14.195 1 67.38 185 LEU A C 1
ATOM 1419 O O . LEU A 1 185 ? 7.004 -4.34 -13.719 1 67.38 185 LEU A O 1
ATOM 1423 N N . PRO A 1 186 ? 8.297 -4.902 -15.367 1 59.94 186 PRO A N 1
ATOM 1424 C CA . PRO A 1 186 ? 7.086 -5.109 -16.172 1 59.94 186 PRO A CA 1
ATOM 1425 C C . PRO A 1 186 ? 6.113 -6.094 -15.531 1 59.94 186 PRO A C 1
ATOM 1427 O O . PRO A 1 186 ? 6.539 -7.039 -14.859 1 59.94 186 PRO A O 1
ATOM 1430 N N . SER A 1 187 ? 4.914 -5.531 -15.562 1 56.47 187 SER A N 1
ATOM 1431 C CA . SER A 1 187 ? 3.844 -6.402 -15.094 1 56.47 187 SER A CA 1
ATOM 1432 C C . SER A 1 187 ? 3.744 -7.664 -15.945 1 56.47 187 SER A C 1
ATOM 1434 O O . SER A 1 187 ? 3.227 -8.688 -15.492 1 56.47 187 SER A O 1
ATOM 1436 N N . ARG A 1 188 ? 4.512 -7.477 -17.141 1 57.09 188 ARG A N 1
ATOM 1437 C CA . ARG A 1 188 ? 4.438 -8.594 -18.078 1 57.09 188 ARG A CA 1
ATOM 1438 C C . ARG A 1 188 ? 5.41 -9.703 -17.688 1 57.09 188 ARG A C 1
ATOM 1440 O O . ARG A 1 188 ? 6.465 -9.43 -17.109 1 57.09 188 ARG A O 1
ATOM 1447 N N . GLN A 1 189 ? 5.031 -10.828 -18.047 1 62.97 189 GLN A N 1
ATOM 1448 C CA . GLN A 1 189 ? 5.785 -12.062 -17.859 1 62.97 189 GLN A CA 1
ATOM 1449 C C . GLN A 1 189 ? 7.016 -12.094 -18.75 1 62.97 189 GLN A C 1
ATOM 1451 O O . GLN A 1 189 ? 6.984 -11.586 -19.875 1 62.97 189 GLN A O 1
ATOM 1456 N N . LEU A 1 190 ? 8.133 -12.469 -18.297 1 58.69 190 LEU A N 1
ATOM 1457 C CA . LEU A 1 190 ? 9.398 -12.539 -19.016 1 58.69 190 LEU A CA 1
ATOM 1458 C C . LEU A 1 190 ? 9.211 -13.203 -20.375 1 58.69 190 LEU A C 1
ATOM 1460 O O . LEU A 1 190 ? 9.852 -12.812 -21.359 1 58.69 190 LEU A O 1
ATOM 1464 N N . GLY A 1 191 ? 8.305 -14.141 -20.328 1 56.53 191 GLY A N 1
ATOM 1465 C CA . GLY A 1 191 ? 8.047 -14.805 -21.594 1 56.53 191 GLY A CA 1
ATOM 1466 C C . GLY A 1 191 ? 7.402 -13.898 -22.625 1 56.53 191 GLY A C 1
ATOM 1467 O O . GLY A 1 191 ? 7.379 -14.219 -23.812 1 56.53 191 GLY A O 1
ATOM 1468 N N . LEU A 1 192 ? 7 -12.773 -22.172 1 67.94 192 LEU A N 1
ATOM 1469 C CA . LEU A 1 192 ? 6.301 -11.875 -23.078 1 67.94 192 LEU A CA 1
ATOM 1470 C C . LEU A 1 192 ? 7.145 -10.641 -23.375 1 67.94 192 LEU A C 1
ATOM 1472 O O . LEU A 1 192 ? 6.766 -9.805 -24.203 1 67.94 192 LEU A O 1
ATOM 1476 N N . VAL A 1 193 ? 8.211 -10.609 -22.594 1 67.94 193 VAL A N 1
ATOM 1477 C CA . VAL A 1 193 ? 9.102 -9.484 -22.875 1 67.94 193 VAL A CA 1
ATOM 1478 C C . VAL A 1 193 ? 9.82 -9.703 -24.203 1 67.94 193 VAL A C 1
ATOM 1480 O O . VAL A 1 193 ? 10.484 -10.734 -24.391 1 67.94 193 VAL A O 1
ATOM 1483 N N . PRO A 1 194 ? 9.609 -8.859 -25.016 1 66.56 194 PRO A N 1
ATOM 1484 C CA . PRO A 1 194 ? 10.352 -8.969 -26.281 1 66.56 194 PRO A CA 1
ATOM 1485 C C . PRO A 1 194 ? 11.859 -9.07 -26.062 1 66.56 194 PRO A C 1
ATOM 1487 O O . PRO A 1 194 ? 12.398 -8.492 -25.109 1 66.56 194 PRO A O 1
ATOM 1490 N N . ASP A 1 195 ? 12.406 -9.805 -26.969 1 69 195 ASP A N 1
ATOM 1491 C CA . ASP A 1 195 ? 13.836 -10.07 -26.859 1 69 195 ASP A CA 1
ATOM 1492 C C . ASP A 1 195 ? 14.633 -8.773 -26.797 1 69 195 ASP A C 1
ATOM 1494 O O . ASP A 1 195 ? 15.633 -8.688 -26.078 1 69 195 ASP A O 1
ATOM 1498 N N . ASP A 1 196 ? 14.117 -7.863 -27.484 1 68.62 196 ASP A N 1
ATOM 1499 C CA . ASP A 1 196 ? 14.844 -6.598 -27.562 1 68.62 196 ASP A CA 1
ATOM 1500 C C . ASP A 1 196 ? 14.68 -5.797 -26.266 1 68.62 196 ASP A C 1
ATOM 1502 O O . ASP A 1 196 ? 15.438 -4.863 -26.016 1 68.62 196 ASP A O 1
ATOM 1506 N N . GLU A 1 197 ? 13.664 -6.16 -25.453 1 72.44 197 GLU A N 1
ATOM 1507 C CA . GLU A 1 197 ? 13.438 -5.449 -24.203 1 72.44 197 GLU A CA 1
ATOM 1508 C C . GLU A 1 197 ? 14.086 -6.172 -23.016 1 72.44 197 GLU A C 1
ATOM 1510 O O . GLU A 1 197 ? 14.172 -5.625 -21.922 1 72.44 197 GLU A O 1
ATOM 1515 N N . LEU A 1 198 ? 14.594 -7.254 -23.328 1 75.75 198 LEU A N 1
ATOM 1516 C CA . LEU A 1 198 ? 15.188 -8.078 -22.281 1 75.75 198 LEU A CA 1
ATOM 1517 C C . LEU A 1 198 ? 16.406 -7.402 -21.672 1 75.75 198 LEU A C 1
ATOM 1519 O O . LEU A 1 198 ? 16.594 -7.41 -20.453 1 75.75 198 LEU A O 1
ATOM 1523 N N . PRO A 1 199 ? 17.125 -6.691 -22.516 1 78.06 199 PRO A N 1
ATOM 1524 C CA . PRO A 1 199 ? 18.266 -5.98 -21.922 1 78.06 199 PRO A CA 1
ATOM 1525 C C . PRO A 1 199 ? 17.844 -4.914 -20.922 1 78.06 199 PRO A C 1
ATOM 1527 O O . PRO A 1 199 ? 18.531 -4.691 -19.922 1 78.06 199 PRO A O 1
ATOM 1530 N N . ASN A 1 200 ? 16.75 -4.34 -21.141 1 83.12 200 ASN A N 1
ATOM 1531 C CA . ASN A 1 200 ? 16.25 -3.342 -20.203 1 83.12 200 ASN A CA 1
ATOM 1532 C C . ASN A 1 200 ? 15.852 -3.973 -18.875 1 83.12 200 ASN A C 1
ATOM 1534 O O . ASN A 1 200 ? 16.031 -3.363 -17.812 1 83.12 200 ASN A O 1
ATOM 1538 N N . VAL A 1 201 ? 15.383 -5.129 -18.938 1 84.69 201 VAL A N 1
ATOM 1539 C CA . VAL A 1 201 ? 15.031 -5.863 -17.734 1 84.69 201 VAL A CA 1
ATOM 1540 C C . VAL A 1 201 ? 16.297 -6.195 -16.938 1 84.69 201 VAL A C 1
ATOM 1542 O O . VAL A 1 201 ? 16.328 -6.023 -15.719 1 84.69 201 VAL A O 1
ATOM 1545 N N . ASP A 1 202 ? 17.297 -6.562 -17.688 1 89.38 202 ASP A N 1
ATOM 1546 C CA . ASP A 1 202 ? 18.578 -6.887 -17.047 1 89.38 202 ASP A CA 1
ATOM 1547 C C . ASP A 1 202 ? 19.172 -5.656 -16.375 1 89.38 202 ASP A C 1
ATOM 1549 O O . ASP A 1 202 ? 19.75 -5.758 -15.289 1 89.38 202 ASP A O 1
ATOM 1553 N N . LYS A 1 203 ? 19.031 -4.566 -17.031 1 90.62 203 LYS A N 1
ATOM 1554 C CA . LYS A 1 203 ? 19.547 -3.318 -16.484 1 90.62 203 LYS A CA 1
ATOM 1555 C C . LYS A 1 203 ? 18.812 -2.934 -15.203 1 90.62 203 LYS A C 1
ATOM 1557 O O . LYS A 1 203 ? 19.438 -2.451 -14.25 1 90.62 203 LYS A O 1
ATOM 1562 N N . LYS A 1 204 ? 17.562 -3.121 -15.203 1 89.38 204 LYS A N 1
ATOM 1563 C CA . LYS A 1 204 ? 16.766 -2.818 -14.016 1 89.38 204 LYS A CA 1
ATOM 1564 C C . LYS A 1 204 ? 17.156 -3.725 -12.852 1 89.38 204 LYS A C 1
ATOM 1566 O O . LYS A 1 204 ? 17.281 -3.262 -11.711 1 89.38 204 LYS A O 1
ATOM 1571 N N . ILE A 1 205 ? 17.359 -4.957 -13.156 1 92.12 205 ILE A N 1
ATOM 1572 C CA . ILE A 1 205 ? 17.766 -5.914 -12.125 1 92.12 205 ILE A CA 1
ATOM 1573 C C . ILE A 1 205 ? 19.141 -5.547 -11.578 1 92.12 205 ILE A C 1
ATOM 1575 O O . ILE A 1 205 ? 19.375 -5.609 -10.367 1 92.12 205 ILE A O 1
ATOM 1579 N N . ALA A 1 206 ? 19.969 -5.16 -12.438 1 94.44 206 ALA A N 1
ATOM 1580 C CA . ALA A 1 206 ? 21.312 -4.754 -12.031 1 94.44 206 ALA A CA 1
ATOM 1581 C C . ALA A 1 206 ? 21.266 -3.527 -11.125 1 94.44 206 ALA A C 1
ATOM 1583 O O . ALA A 1 206 ? 22.031 -3.432 -10.164 1 94.44 206 ALA A O 1
ATOM 1584 N N . LYS A 1 207 ? 20.422 -2.656 -11.453 1 94.5 207 LYS A N 1
ATOM 1585 C CA . LYS A 1 207 ? 20.266 -1.457 -10.633 1 94.5 207 LYS A CA 1
ATOM 1586 C C . LYS A 1 207 ? 19.766 -1.805 -9.234 1 94.5 207 LYS A C 1
ATOM 1588 O O . LYS A 1 207 ? 20.266 -1.27 -8.242 1 94.5 207 LYS A O 1
ATOM 1593 N N . VAL A 1 208 ? 18.828 -2.633 -9.18 1 94.44 208 VAL A N 1
ATOM 1594 C CA . VAL A 1 208 ? 18.312 -3.072 -7.883 1 94.44 208 VAL A CA 1
ATOM 1595 C C . VAL A 1 208 ? 19.422 -3.762 -7.094 1 94.44 208 VAL A C 1
ATOM 1597 O O . VAL A 1 208 ? 19.531 -3.596 -5.875 1 94.44 208 VAL A O 1
ATOM 1600 N N . ALA A 1 209 ? 20.203 -4.543 -7.797 1 97.19 209 ALA A N 1
ATOM 1601 C CA . ALA A 1 209 ? 21.328 -5.23 -7.148 1 97.19 209 ALA A CA 1
ATOM 1602 C C . ALA A 1 209 ? 22.312 -4.23 -6.555 1 97.19 209 ALA A C 1
ATOM 1604 O O . ALA A 1 209 ? 22.859 -4.461 -5.473 1 97.19 209 ALA A O 1
ATOM 1605 N N . GLU A 1 210 ? 22.531 -3.186 -7.227 1 97 210 GLU A N 1
ATOM 1606 C CA . GLU A 1 210 ? 23.391 -2.137 -6.711 1 97 210 GLU A CA 1
ATOM 1607 C C . GLU A 1 210 ? 22.828 -1.526 -5.434 1 97 210 GLU A C 1
ATOM 1609 O O . GLU A 1 210 ? 23.562 -1.267 -4.48 1 97 210 GLU A O 1
ATOM 1614 N N . ASP A 1 211 ? 21.578 -1.297 -5.449 1 96.38 211 ASP A N 1
ATOM 1615 C CA . ASP A 1 211 ? 20.922 -0.769 -4.258 1 96.38 211 ASP A CA 1
ATOM 1616 C C . ASP A 1 211 ? 21.016 -1.752 -3.094 1 96.38 211 ASP A C 1
ATOM 1618 O O . ASP A 1 211 ? 21.234 -1.347 -1.951 1 96.38 211 ASP A O 1
ATOM 1622 N N . VAL A 1 212 ? 20.875 -2.977 -3.389 1 97.75 212 VAL A N 1
ATOM 1623 C CA . VAL A 1 212 ? 20.969 -4.012 -2.367 1 97.75 212 VAL A CA 1
ATOM 1624 C C . VAL A 1 212 ? 22.375 -4.023 -1.771 1 97.75 212 VAL A C 1
ATOM 1626 O O . VAL A 1 212 ? 22.547 -4.035 -0.55 1 97.75 212 VAL A O 1
ATOM 1629 N N . LYS A 1 213 ? 23.328 -3.971 -2.58 1 98.06 213 LYS A N 1
ATOM 1630 C CA . LYS A 1 213 ? 24.719 -3.977 -2.117 1 98.06 213 LYS A CA 1
ATOM 1631 C C . LYS A 1 213 ? 25.016 -2.746 -1.266 1 98.06 213 LYS A C 1
ATOM 1633 O O . LYS A 1 213 ? 25.766 -2.828 -0.292 1 98.06 213 LYS A O 1
ATOM 1638 N N . ALA A 1 214 ? 24.391 -1.706 -1.635 1 97.56 214 ALA A N 1
ATOM 1639 C CA . ALA A 1 214 ? 24.688 -0.432 -0.982 1 97.56 214 ALA A CA 1
ATOM 1640 C C . ALA A 1 214 ? 23.953 -0.317 0.35 1 97.56 214 ALA A C 1
ATOM 1642 O O . ALA A 1 214 ? 24.453 0.287 1.297 1 97.56 214 ALA A O 1
ATOM 1643 N N . HIS A 1 215 ? 22.734 -0.933 0.424 1 97.88 215 HIS A N 1
ATOM 1644 C CA . HIS A 1 215 ? 21.875 -0.515 1.527 1 97.88 215 HIS A CA 1
ATOM 1645 C C . HIS A 1 215 ? 21.406 -1.714 2.34 1 97.88 215 HIS A C 1
ATOM 1647 O O . HIS A 1 215 ? 20.812 -1.549 3.41 1 97.88 215 HIS A O 1
ATOM 1653 N N . VAL A 1 216 ? 21.625 -2.914 1.891 1 98.44 216 VAL A N 1
ATOM 1654 C CA . VAL A 1 216 ? 21.203 -4.109 2.613 1 98.44 216 VAL A CA 1
ATOM 1655 C C . VAL A 1 216 ? 22.438 -4.855 3.139 1 98.44 216 VAL A C 1
ATOM 1657 O O . VAL A 1 216 ? 23.391 -5.07 2.404 1 98.44 216 VAL A O 1
ATOM 1660 N N . ASP A 1 217 ? 22.438 -5.219 4.371 1 98.69 217 ASP A N 1
ATOM 1661 C CA . ASP A 1 217 ? 23.516 -5.969 5 1 98.69 217 ASP A CA 1
ATOM 1662 C C . ASP A 1 217 ? 23.469 -7.441 4.598 1 98.69 217 ASP A C 1
ATOM 1664 O O . ASP A 1 217 ? 22.969 -8.281 5.348 1 98.69 217 ASP A O 1
ATOM 1668 N N . LEU A 1 218 ? 24.141 -7.758 3.488 1 98.44 218 LEU A N 1
ATOM 1669 C CA . LEU A 1 218 ? 24.109 -9.109 2.938 1 98.44 218 LEU A CA 1
ATOM 1670 C C . LEU A 1 218 ? 24.891 -10.07 3.826 1 98.44 218 LEU A C 1
ATOM 1672 O O . LEU A 1 218 ? 24.562 -11.258 3.895 1 98.44 218 LEU A O 1
ATOM 1676 N N . GLN A 1 219 ? 25.859 -9.57 4.484 1 98.06 219 GLN A N 1
ATOM 1677 C CA . GLN A 1 219 ? 26.578 -10.422 5.426 1 98.06 219 GLN A CA 1
ATOM 1678 C C . GLN A 1 219 ? 25.688 -10.867 6.57 1 98.06 219 GLN A C 1
ATOM 1680 O O . GLN A 1 219 ? 25.719 -12.023 6.988 1 98.06 219 GLN A O 1
ATOM 1685 N N . LYS A 1 220 ? 24.953 -9.945 7.055 1 98.12 220 LYS A N 1
ATOM 1686 C CA . LYS A 1 220 ? 23.984 -10.289 8.094 1 98.12 220 LYS A CA 1
ATOM 1687 C C . LYS A 1 220 ? 22.953 -11.281 7.582 1 98.12 220 LYS A C 1
ATOM 1689 O O . LYS A 1 220 ? 22.562 -12.211 8.289 1 98.12 220 LYS A O 1
ATOM 1694 N N . LEU A 1 221 ? 22.453 -11.055 6.375 1 98.62 221 LEU A N 1
ATOM 1695 C CA . LEU A 1 221 ? 21.531 -11.992 5.762 1 98.62 221 LEU A CA 1
ATOM 1696 C C . LEU A 1 221 ? 22.094 -13.406 5.746 1 98.62 221 LEU A C 1
ATOM 1698 O O . LEU A 1 221 ? 21.422 -14.367 6.125 1 98.62 221 LEU A O 1
ATOM 1702 N N . LEU A 1 222 ? 23.344 -13.547 5.336 1 98.25 222 LEU A N 1
ATOM 1703 C CA . LEU A 1 222 ? 24.016 -14.844 5.25 1 98.25 222 LEU A CA 1
ATOM 1704 C C . LEU A 1 222 ? 24.188 -15.461 6.633 1 98.25 222 LEU A C 1
ATOM 1706 O O . LEU A 1 222 ? 24.109 -16.688 6.785 1 98.25 222 LEU A O 1
ATOM 1710 N N . SER A 1 223 ? 24.391 -14.602 7.609 1 98.19 223 SER A N 1
ATOM 1711 C CA . SER A 1 223 ? 24.578 -15.109 8.969 1 98.19 223 SER A CA 1
ATOM 1712 C C . SER A 1 223 ? 23.266 -15.641 9.539 1 98.19 223 SER A C 1
ATOM 1714 O O . SER A 1 223 ? 23.266 -16.5 10.422 1 98.19 223 SER A O 1
ATOM 1716 N N . LEU A 1 224 ? 22.141 -15.172 9.07 1 98.19 224 LEU A N 1
ATOM 1717 C CA . LEU A 1 224 ? 20.828 -15.578 9.555 1 98.19 224 LEU A CA 1
ATOM 1718 C C . LEU A 1 224 ? 20.359 -16.844 8.844 1 98.19 224 LEU A C 1
ATOM 1720 O O . LEU A 1 224 ? 19.438 -17.516 9.312 1 98.19 224 LEU A O 1
ATOM 1724 N N . ALA A 1 225 ? 20.953 -17.094 7.688 1 98 225 ALA A N 1
ATOM 1725 C CA . ALA A 1 225 ? 20.609 -18.297 6.945 1 98 225 ALA A CA 1
ATOM 1726 C C . ALA A 1 225 ? 21.078 -19.547 7.691 1 98 225 ALA A C 1
ATOM 1728 O O . ALA A 1 225 ? 22.094 -19.531 8.375 1 98 225 ALA A O 1
ATOM 1729 N N . THR A 1 226 ? 20.312 -20.641 7.598 1 96.94 226 THR A N 1
ATOM 1730 C CA . THR A 1 226 ? 20.656 -21.859 8.305 1 96.94 226 THR A CA 1
ATOM 1731 C C . THR A 1 226 ? 20.922 -23 7.316 1 96.94 226 THR A C 1
ATOM 1733 O O . THR A 1 226 ? 20.469 -22.953 6.168 1 96.94 226 THR A O 1
ATOM 1736 N N . SER A 1 227 ? 21.578 -24 7.781 1 93.81 227 SER A N 1
ATOM 1737 C CA . SER A 1 227 ? 21.953 -25.125 6.93 1 93.81 227 SER A CA 1
ATOM 1738 C C . SER A 1 227 ? 20.812 -26.109 6.766 1 93.81 227 SER A C 1
ATOM 1740 O O . SER A 1 227 ? 20 -26.281 7.676 1 93.81 227 SER A O 1
ATOM 1742 N N . VAL A 1 228 ? 20.875 -26.641 5.594 1 88.44 228 VAL A N 1
ATOM 1743 C CA . VAL A 1 228 ? 19.953 -27.75 5.348 1 88.44 228 VAL A CA 1
ATOM 1744 C C . VAL A 1 228 ? 20.469 -29.016 6.016 1 88.44 228 VAL A C 1
ATOM 1746 O O . VAL A 1 228 ? 21.672 -29.281 6.004 1 88.44 228 VAL A O 1
ATOM 1749 N N . SER A 1 229 ? 19.688 -29.609 6.875 1 72.75 229 SER A N 1
ATOM 1750 C CA . SER A 1 229 ? 20.156 -30.75 7.648 1 72.75 229 SER A CA 1
ATOM 1751 C C . SER A 1 229 ? 20.297 -32 6.773 1 72.75 229 SER A C 1
ATOM 1753 O O . SER A 1 229 ? 21.359 -32.594 6.699 1 72.75 229 SER A O 1
ATOM 1755 N N . GLU A 1 230 ? 19.172 -32.75 6.516 1 69.25 230 GLU A N 1
ATOM 1756 C CA . GLU A 1 230 ? 19.219 -34.125 6.121 1 69.25 230 GLU A CA 1
ATOM 1757 C C . GLU A 1 230 ? 18.828 -34.312 4.656 1 69.25 230 GLU A C 1
ATOM 1759 O O . GLU A 1 230 ? 17.938 -33.625 4.156 1 69.25 230 GLU A O 1
ATOM 1764 N N . LYS A 1 231 ? 19.781 -35.031 4.078 1 69.12 231 LYS A N 1
ATOM 1765 C CA . LYS A 1 231 ? 19.406 -35.469 2.734 1 69.12 231 LYS A CA 1
ATOM 1766 C C . LYS A 1 231 ? 18.266 -36.469 2.775 1 69.12 231 LYS A C 1
ATOM 1768 O O . LYS A 1 231 ? 18.234 -37.344 3.648 1 69.12 231 LYS A O 1
ATOM 1773 N N . VAL A 1 232 ? 17.25 -36.125 1.952 1 77.06 232 VAL A N 1
ATOM 1774 C CA . VAL A 1 232 ? 16.047 -36.969 1.907 1 77.06 232 VAL A CA 1
ATOM 1775 C C . VAL A 1 232 ? 16.172 -37.969 0.758 1 77.06 232 VAL A C 1
ATOM 1777 O O . VAL A 1 232 ? 16.688 -37.625 -0.309 1 77.06 232 VAL A O 1
ATOM 1780 N N . VAL A 1 233 ? 15.781 -39.125 1.084 1 84.62 233 VAL A N 1
ATOM 1781 C CA . VAL A 1 233 ? 15.695 -40.188 0.078 1 84.62 233 VAL A CA 1
ATOM 1782 C C . VAL A 1 233 ? 14.617 -39.844 -0.943 1 84.62 233 VAL A C 1
ATOM 1784 O O . VAL A 1 233 ? 13.562 -39.312 -0.587 1 84.62 233 VAL A O 1
ATOM 1787 N N . ASP A 1 234 ? 14.891 -40.156 -2.211 1 90.31 234 ASP A N 1
ATOM 1788 C CA . ASP A 1 234 ? 13.945 -39.906 -3.289 1 90.31 234 ASP A CA 1
ATOM 1789 C C . ASP A 1 234 ? 12.656 -40.688 -3.107 1 90.31 234 ASP A C 1
ATOM 1791 O O . ASP A 1 234 ? 12.664 -41.906 -3.24 1 90.31 234 ASP A O 1
ATOM 1795 N N . PRO A 1 235 ? 11.625 -40 -2.891 1 91.5 235 PRO A N 1
ATOM 1796 C CA . PRO A 1 235 ? 10.367 -40.719 -2.674 1 91.5 235 PRO A CA 1
ATOM 1797 C C . PRO A 1 235 ? 9.742 -41.219 -3.973 1 91.5 235 PRO A C 1
ATOM 1799 O O . PRO A 1 235 ? 8.797 -42.031 -3.939 1 91.5 235 PRO A O 1
ATOM 1802 N N . PHE A 1 236 ? 10.195 -40.844 -5.094 1 91.5 236 PHE A N 1
ATOM 1803 C CA . PHE A 1 236 ? 9.688 -41.25 -6.395 1 91.5 236 PHE A CA 1
ATOM 1804 C C . PHE A 1 236 ? 10.656 -42.219 -7.062 1 91.5 236 PHE A C 1
ATOM 1806 O O . PHE A 1 236 ? 11.234 -41.906 -8.109 1 91.5 236 PHE A O 1
ATOM 1813 N N . ASN A 1 237 ? 10.867 -43.281 -6.449 1 85.38 237 ASN A N 1
ATOM 1814 C CA . ASN A 1 237 ? 11.695 -44.344 -7.039 1 85.38 237 ASN A CA 1
ATOM 1815 C C . ASN A 1 237 ? 10.953 -45.062 -8.156 1 85.38 237 ASN A C 1
ATOM 1817 O O . ASN A 1 237 ? 10.547 -46.219 -7.98 1 85.38 237 ASN A O 1
ATOM 1821 N N . ILE A 1 238 ? 10.875 -44.469 -9.305 1 87.81 238 ILE A N 1
ATOM 1822 C CA . ILE A 1 238 ? 10.117 -44.969 -10.445 1 87.81 238 ILE A CA 1
ATOM 1823 C C . ILE A 1 238 ? 11.062 -45.656 -11.422 1 87.81 238 ILE A C 1
ATOM 1825 O O . ILE A 1 238 ? 12.156 -45.156 -11.711 1 87.81 238 ILE A O 1
ATOM 1829 N N . PRO A 1 239 ? 10.625 -46.812 -11.914 1 87 239 PRO A N 1
ATOM 1830 C CA . PRO A 1 239 ? 11.461 -47.562 -12.867 1 87 239 PRO A CA 1
ATOM 1831 C C . PRO A 1 239 ? 11.711 -46.75 -14.156 1 87 239 PRO A C 1
ATOM 1833 O O . PRO A 1 239 ? 10.82 -46.062 -14.625 1 87 239 PRO A O 1
ATOM 1836 N N . LYS A 1 240 ? 12.898 -47.031 -14.656 1 91 240 LYS A N 1
ATOM 1837 C CA . LYS A 1 240 ? 13.242 -46.375 -15.898 1 91 240 LYS A CA 1
ATOM 1838 C C . LYS A 1 240 ? 12.422 -46.906 -17.062 1 91 240 LYS A C 1
ATOM 1840 O O . LYS A 1 240 ? 12.055 -48.094 -17.078 1 91 240 LYS A O 1
ATOM 1845 N N . THR A 1 241 ? 12.125 -46 -17.938 1 93.56 241 THR A N 1
ATOM 1846 C CA . THR A 1 241 ? 11.391 -46.312 -19.156 1 93.56 241 THR A CA 1
ATOM 1847 C C . THR A 1 241 ? 12 -45.594 -20.359 1 93.56 241 THR A C 1
ATOM 1849 O O . THR A 1 241 ? 13.078 -45.031 -20.25 1 93.56 241 THR A O 1
ATOM 1852 N N . ARG A 1 242 ? 11.438 -45.906 -21.562 1 93.31 242 ARG A N 1
ATOM 1853 C CA . ARG A 1 242 ? 11.891 -45.219 -22.781 1 93.31 242 ARG A CA 1
ATOM 1854 C C . ARG A 1 242 ? 10.703 -44.719 -23.594 1 93.31 242 ARG A C 1
ATOM 1856 O O . ARG A 1 242 ? 9.781 -45.469 -23.891 1 93.31 242 ARG A O 1
ATOM 1863 N N . LEU A 1 243 ? 10.734 -43.469 -23.812 1 96.75 243 LEU A N 1
ATOM 1864 C CA . LEU A 1 243 ? 9.734 -42.781 -24.625 1 96.75 243 LEU A CA 1
ATOM 1865 C C . LEU A 1 243 ? 10.297 -41.438 -25.156 1 96.75 243 LEU A C 1
ATOM 1867 O O . LEU A 1 243 ? 10.961 -40.719 -24.422 1 96.75 243 LEU A O 1
ATOM 1871 N N . ARG A 1 244 ? 10.172 -41.25 -26.453 1 98.12 244 ARG A N 1
ATOM 1872 C CA . ARG A 1 244 ? 10.5 -39.938 -27.016 1 98.12 244 ARG A CA 1
ATOM 1873 C C . ARG A 1 244 ? 9.312 -39 -26.938 1 98.12 244 ARG A C 1
ATOM 1875 O O . ARG A 1 244 ? 8.305 -39.188 -27.625 1 98.12 244 ARG A O 1
ATOM 1882 N N . LEU A 1 245 ? 9.438 -38.031 -26.094 1 98.5 245 LEU A N 1
ATOM 1883 C CA . LEU A 1 245 ? 8.352 -37.094 -25.844 1 98.5 245 LEU A CA 1
ATOM 1884 C C . LEU A 1 245 ? 8.648 -35.719 -26.453 1 98.5 245 LEU A C 1
ATOM 1886 O O . LEU A 1 245 ? 9.609 -35.062 -26.062 1 98.5 245 LEU A O 1
ATOM 1890 N N . GLY A 1 246 ? 7.883 -35.312 -27.5 1 98.75 246 GLY A N 1
ATOM 1891 C CA . GLY A 1 246 ? 7.961 -33.938 -28 1 98.75 246 GLY A CA 1
ATOM 1892 C C . GLY A 1 246 ? 7.344 -32.938 -27.047 1 98.75 246 GLY A C 1
ATOM 1893 O O . GLY A 1 246 ? 6.184 -33.062 -26.672 1 98.75 246 GLY A O 1
ATOM 1894 N N . ILE A 1 247 ? 8.078 -32 -26.641 1 98.75 247 ILE A N 1
ATOM 1895 C CA . ILE A 1 247 ? 7.59 -30.984 -25.719 1 98.75 247 ILE A CA 1
ATOM 1896 C C . ILE A 1 247 ? 7.605 -29.609 -26.406 1 98.75 247 ILE A C 1
ATOM 1898 O O . ILE A 1 247 ? 8.641 -29.172 -26.906 1 98.75 247 ILE A O 1
ATOM 1902 N N . ALA A 1 248 ? 6.43 -28.969 -26.453 1 98.69 248 ALA A N 1
ATOM 1903 C CA . ALA A 1 248 ? 6.348 -27.625 -27.016 1 98.69 248 ALA A CA 1
ATOM 1904 C C . ALA A 1 248 ? 7.039 -26.609 -26.109 1 98.69 248 ALA A C 1
ATOM 1906 O O . ALA A 1 248 ? 6.672 -26.453 -24.938 1 98.69 248 ALA A O 1
ATOM 1907 N N . LYS A 1 249 ? 8.016 -25.953 -26.656 1 97 249 LYS A N 1
ATOM 1908 C CA . LYS A 1 249 ? 8.789 -24.984 -25.875 1 97 249 LYS A CA 1
ATOM 1909 C C . LYS A 1 249 ? 9.148 -23.766 -26.719 1 97 249 LYS A C 1
ATOM 1911 O O . LYS A 1 249 ? 10.07 -23.812 -27.531 1 97 249 LYS A O 1
ATOM 1916 N N . ASP A 1 250 ? 8.484 -22.719 -26.469 1 95.12 250 ASP A N 1
ATOM 1917 C CA . ASP A 1 250 ? 8.742 -21.438 -27.109 1 95.12 250 ASP A CA 1
ATOM 1918 C C . ASP A 1 250 ? 8.023 -20.297 -26.391 1 95.12 250 ASP A C 1
ATOM 1920 O O . ASP A 1 250 ? 7.648 -20.438 -25.219 1 95.12 250 ASP A O 1
ATOM 1924 N N . LYS A 1 251 ? 7.871 -19.125 -26.984 1 92.5 251 LYS A N 1
ATOM 1925 C CA . LYS A 1 251 ? 7.289 -17.953 -26.328 1 92.5 251 LYS A CA 1
ATOM 1926 C C . LYS A 1 251 ? 5.801 -18.156 -26.062 1 92.5 251 LYS A C 1
ATOM 1928 O O . LYS A 1 251 ? 5.25 -17.578 -25.125 1 92.5 251 LYS A O 1
ATOM 1933 N N . ALA A 1 252 ? 5.172 -19.031 -26.828 1 95.06 252 ALA A N 1
ATOM 1934 C CA . ALA A 1 252 ? 3.74 -19.281 -26.672 1 95.06 252 ALA A CA 1
ATOM 1935 C C . ALA A 1 252 ? 3.484 -20.359 -25.625 1 95.06 252 ALA A C 1
ATOM 1937 O O . ALA A 1 252 ? 2.447 -20.359 -24.953 1 95.06 252 ALA A O 1
ATOM 1938 N N . PHE A 1 253 ? 4.426 -21.312 -25.516 1 96.5 253 PHE A N 1
ATOM 1939 C CA . PHE A 1 253 ? 4.309 -22.438 -24.594 1 96.5 253 PHE A CA 1
ATOM 1940 C C . PHE A 1 253 ? 5.543 -22.547 -23.703 1 96.5 253 PHE A C 1
ATOM 1942 O O . PHE A 1 253 ? 6.586 -23.031 -24.125 1 96.5 253 PHE A O 1
ATOM 1949 N N . ASN A 1 254 ? 5.348 -22.156 -22.438 1 94.69 254 ASN A N 1
ATOM 1950 C CA . ASN A 1 254 ? 6.531 -22.109 -21.594 1 94.69 254 ASN A CA 1
ATOM 1951 C C . ASN A 1 254 ? 6.172 -22.25 -20.109 1 94.69 254 ASN A C 1
ATOM 1953 O O . ASN A 1 254 ? 6.973 -21.906 -19.234 1 94.69 254 ASN A O 1
ATOM 1957 N N . PHE A 1 255 ? 4.965 -22.672 -19.828 1 95.56 255 PHE A N 1
ATOM 1958 C CA . PHE A 1 255 ? 4.578 -22.969 -18.438 1 95.56 255 PHE A CA 1
ATOM 1959 C C . PHE A 1 255 ? 4.84 -24.422 -18.094 1 95.56 255 PHE A C 1
ATOM 1961 O O . PHE A 1 255 ? 4.008 -25.297 -18.391 1 95.56 255 PHE A O 1
ATOM 1968 N N . TYR A 1 256 ? 5.969 -24.656 -17.531 1 97.06 256 TYR A N 1
ATOM 1969 C CA . TYR A 1 256 ? 6.363 -25.984 -17.062 1 97.06 256 TYR A CA 1
ATOM 1970 C C . TYR A 1 256 ? 7.035 -25.891 -15.695 1 97.06 256 TYR A C 1
ATOM 1972 O O . TYR A 1 256 ? 7.891 -25.031 -15.477 1 97.06 256 TYR A O 1
ATOM 1980 N N . TYR A 1 257 ? 6.648 -26.719 -14.828 1 97.69 257 TYR A N 1
ATOM 1981 C CA . TYR A 1 257 ? 7.406 -26.812 -13.586 1 97.69 257 TYR A CA 1
ATOM 1982 C C . TYR A 1 257 ? 8.742 -27.516 -13.805 1 97.69 257 TYR A C 1
ATOM 1984 O O . TYR A 1 257 ? 8.797 -28.594 -14.406 1 97.69 257 TYR A O 1
ATOM 1992 N N . ALA A 1 258 ? 9.789 -26.953 -13.312 1 97.19 258 ALA A N 1
ATOM 1993 C CA . ALA A 1 258 ? 11.117 -27.531 -13.453 1 97.19 258 ALA A CA 1
ATOM 1994 C C . ALA A 1 258 ? 11.156 -28.953 -12.898 1 97.19 258 ALA A C 1
ATOM 1996 O O . ALA A 1 258 ? 11.789 -29.844 -13.484 1 97.19 258 ALA A O 1
ATOM 1997 N N . ASP A 1 259 ? 10.492 -29.172 -11.859 1 97.75 259 ASP A N 1
ATOM 1998 C CA . ASP A 1 259 ? 10.477 -30.484 -11.227 1 97.75 259 ASP A CA 1
ATOM 1999 C C . ASP A 1 259 ? 9.766 -31.516 -12.109 1 97.75 259 ASP A C 1
ATOM 2001 O O . ASP A 1 259 ? 10.133 -32.688 -12.117 1 97.75 259 ASP A O 1
ATOM 2005 N N . ASN A 1 260 ? 8.695 -31.078 -12.797 1 98.12 260 ASN A N 1
ATOM 2006 C CA . ASN A 1 260 ? 8.023 -31.969 -13.734 1 98.12 260 ASN A CA 1
ATOM 2007 C C . ASN A 1 260 ? 8.969 -32.438 -14.836 1 98.12 260 ASN A C 1
ATOM 2009 O O . ASN A 1 260 ? 9.023 -33.625 -15.148 1 98.12 260 ASN A O 1
ATOM 2013 N N . ILE A 1 261 ? 9.688 -31.5 -15.352 1 97.69 261 ILE A N 1
ATOM 2014 C CA . ILE A 1 261 ? 10.625 -31.781 -16.422 1 97.69 261 ILE A CA 1
ATOM 2015 C C . ILE A 1 261 ? 11.711 -32.75 -15.922 1 97.69 261 ILE A C 1
ATOM 2017 O O . ILE A 1 261 ? 12.023 -33.75 -16.578 1 97.69 261 ILE A O 1
ATOM 2021 N N . HIS A 1 262 ? 12.219 -32.469 -14.828 1 96.12 262 HIS A N 1
ATOM 2022 C CA . HIS A 1 262 ? 13.258 -33.312 -14.242 1 96.12 262 HIS A CA 1
ATOM 2023 C C . HIS A 1 262 ? 12.758 -34.719 -14 1 96.12 262 HIS A C 1
ATOM 2025 O O . HIS A 1 262 ? 13.477 -35.688 -14.234 1 96.12 262 HIS A O 1
ATOM 2031 N N . LEU A 1 263 ? 11.562 -34.781 -13.477 1 96.88 263 LEU A N 1
ATOM 2032 C CA . LEU A 1 263 ? 10.992 -36.094 -13.188 1 96.88 263 LEU A CA 1
ATOM 2033 C C . LEU A 1 263 ? 10.867 -36.938 -14.453 1 96.88 263 LEU A C 1
ATOM 2035 O O . LEU A 1 263 ? 11.188 -38.125 -14.453 1 96.88 263 LEU A O 1
ATOM 2039 N N . LEU A 1 264 ? 10.398 -36.312 -15.5 1 97.19 264 LEU A N 1
ATOM 2040 C CA . LEU A 1 264 ? 10.297 -37 -16.781 1 97.19 264 LEU A CA 1
ATOM 2041 C C . LEU A 1 264 ? 11.656 -37.5 -17.234 1 97.19 264 LEU A C 1
ATOM 2043 O O . LEU A 1 264 ? 11.805 -38.688 -17.609 1 97.19 264 LEU A O 1
ATOM 2047 N N . GLU A 1 265 ? 12.609 -36.719 -17.156 1 96.44 265 GLU A N 1
ATOM 2048 C CA . GLU A 1 265 ? 13.953 -37.062 -17.578 1 96.44 265 GLU A CA 1
ATOM 2049 C C . GLU A 1 265 ? 14.539 -38.188 -16.703 1 96.44 265 GLU A C 1
ATOM 2051 O O . GLU A 1 265 ? 15.172 -39.094 -17.188 1 96.44 265 GLU A O 1
ATOM 2056 N N . LYS A 1 266 ? 14.281 -38.062 -15.477 1 94 266 LYS A N 1
ATOM 2057 C CA . LYS A 1 266 ? 14.82 -39 -14.5 1 94 266 LYS A CA 1
ATOM 2058 C C . LYS A 1 266 ? 14.281 -40.406 -14.742 1 94 266 LYS A C 1
ATOM 2060 O O . LYS A 1 266 ? 14.953 -41.406 -14.445 1 94 266 LYS A O 1
ATOM 2065 N N . THR A 1 267 ? 13.133 -40.5 -15.281 1 95.06 267 THR A N 1
ATOM 2066 C CA . THR A 1 267 ? 12.5 -41.812 -15.508 1 95.06 267 THR A CA 1
ATOM 2067 C C . THR A 1 267 ? 12.914 -42.375 -16.859 1 95.06 267 THR A C 1
ATOM 2069 O O . THR A 1 267 ? 12.453 -43.438 -17.25 1 95.06 267 THR A O 1
ATOM 2072 N N . GLY A 1 268 ? 13.703 -41.625 -17.609 1 94.88 268 GLY A N 1
ATOM 2073 C CA . GLY A 1 268 ? 14.25 -42.125 -18.859 1 94.88 268 GLY A CA 1
ATOM 2074 C C . GLY A 1 268 ? 13.562 -41.531 -20.078 1 94.88 268 GLY A C 1
ATOM 2075 O O . GLY A 1 268 ? 13.922 -41.875 -21.219 1 94.88 268 GLY A O 1
ATOM 2076 N N . ILE A 1 269 ? 12.648 -40.719 -19.906 1 97.19 269 ILE A N 1
ATOM 2077 C CA . ILE A 1 269 ? 11.953 -40.062 -21.016 1 97.19 269 ILE A CA 1
ATOM 2078 C C . ILE A 1 269 ? 12.906 -39.094 -21.734 1 97.19 269 ILE A C 1
ATOM 2080 O O . ILE A 1 269 ? 13.594 -38.312 -21.078 1 97.19 269 ILE A O 1
ATOM 2084 N N . GLU A 1 270 ? 13.023 -39.25 -23.016 1 97.94 270 GLU A N 1
ATOM 2085 C CA . GLU A 1 270 ? 13.773 -38.312 -23.828 1 97.94 270 GLU A CA 1
ATOM 2086 C C . GLU A 1 270 ? 12.891 -37.125 -24.25 1 97.94 270 GLU A C 1
ATOM 2088 O O . GLU A 1 270 ? 11.953 -37.312 -25.031 1 97.94 270 GLU A O 1
ATOM 2093 N N . LEU A 1 271 ? 13.164 -36 -23.766 1 98.31 271 LEU A N 1
ATOM 2094 C CA . LEU A 1 271 ? 12.398 -34.781 -24.125 1 98.31 271 LEU A CA 1
ATOM 2095 C C . LEU A 1 271 ? 12.977 -34.125 -25.375 1 98.31 271 LEU A C 1
ATOM 2097 O O . LEU A 1 271 ? 14.164 -33.781 -25.406 1 98.31 271 LEU A O 1
ATOM 2101 N N . ILE A 1 272 ? 12.203 -33.938 -26.391 1 98.62 272 ILE A N 1
ATOM 2102 C CA . ILE A 1 272 ? 12.609 -33.312 -27.656 1 98.62 272 ILE A CA 1
ATOM 2103 C C . ILE A 1 272 ? 11.828 -32.031 -27.859 1 98.62 272 ILE A C 1
ATOM 2105 O O . ILE A 1 272 ? 10.688 -32.062 -28.328 1 98.62 272 ILE A O 1
ATOM 2109 N N . PRO A 1 273 ? 12.469 -30.922 -27.625 1 98.44 273 PRO A N 1
ATOM 2110 C CA . PRO A 1 273 ? 11.75 -29.656 -27.75 1 98.44 273 PRO A CA 1
ATOM 2111 C C . PRO A 1 273 ? 11.453 -29.297 -29.203 1 98.44 273 PRO A C 1
ATOM 2113 O O . PRO A 1 273 ? 12.211 -29.641 -30.109 1 98.44 273 PRO A O 1
ATOM 2116 N N . PHE A 1 274 ? 10.352 -28.656 -29.406 1 98.56 274 PHE A N 1
ATOM 2117 C CA . PHE A 1 274 ? 9.992 -28.047 -30.688 1 98.56 274 PHE A CA 1
ATOM 2118 C C . PHE A 1 274 ? 9.18 -26.781 -30.484 1 98.56 274 PHE A C 1
ATOM 2120 O O . PHE A 1 274 ? 8.68 -26.531 -29.375 1 98.56 274 PHE A O 1
ATOM 2127 N N . SER A 1 275 ? 9.125 -25.938 -31.516 1 98.38 275 SER A N 1
ATOM 2128 C CA . SER A 1 275 ? 8.43 -24.656 -31.422 1 98.38 275 SER A CA 1
ATOM 2129 C C . SER A 1 275 ? 7.211 -24.625 -32.344 1 98.38 275 SER A C 1
ATOM 2131 O O . SER A 1 275 ? 7.348 -24.562 -33.562 1 98.38 275 SER A O 1
ATOM 2133 N N . PRO A 1 276 ? 6.031 -24.516 -31.734 1 98.25 276 PRO A N 1
ATOM 2134 C CA . PRO A 1 276 ? 4.836 -24.406 -32.594 1 98.25 276 PRO A CA 1
ATOM 2135 C C . PRO A 1 276 ? 4.801 -23.109 -33.406 1 98.25 276 PRO A C 1
ATOM 2137 O O . PRO A 1 276 ? 4.129 -23.031 -34.406 1 98.25 276 PRO A O 1
ATOM 2140 N N . ILE A 1 277 ? 5.473 -22.125 -32.906 1 96.62 277 ILE A N 1
ATOM 2141 C CA . ILE A 1 277 ? 5.406 -20.844 -33.625 1 96.62 277 ILE A CA 1
ATOM 2142 C C . ILE A 1 277 ? 6.438 -20.812 -34.75 1 96.62 277 ILE A C 1
ATOM 2144 O O . ILE A 1 277 ? 6.273 -20.094 -35.719 1 96.62 277 ILE A 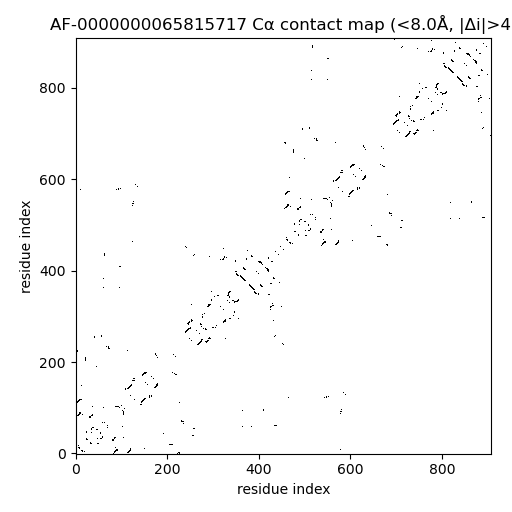O 1
ATOM 2148 N N . SER A 1 278 ? 7.531 -21.672 -34.656 1 96.56 278 SER A N 1
ATOM 2149 C CA . SER A 1 278 ? 8.633 -21.484 -35.625 1 96.56 278 SER A CA 1
ATOM 2150 C C . SER A 1 278 ? 8.875 -22.75 -36.438 1 96.56 278 SER A C 1
ATOM 2152 O O . SER A 1 278 ? 9.258 -22.672 -37.594 1 96.56 278 SER A O 1
ATOM 2154 N N . ASP A 1 279 ? 8.664 -23.938 -35.844 1 98 279 ASP A N 1
ATOM 2155 C CA . ASP A 1 279 ? 8.938 -25.188 -36.562 1 98 279 ASP A CA 1
ATOM 2156 C C . ASP A 1 279 ? 7.777 -25.562 -37.469 1 98 279 ASP A C 1
ATOM 2158 O O . ASP A 1 279 ? 6.613 -25.391 -37.094 1 98 279 ASP A O 1
ATOM 2162 N N . ASN A 1 280 ? 8.133 -26.109 -38.594 1 97.31 280 ASN A N 1
ATOM 2163 C CA . ASN A 1 280 ? 7.09 -26.469 -39.562 1 97.31 280 ASN A CA 1
ATOM 2164 C C . ASN A 1 280 ? 6.727 -27.953 -39.469 1 97.31 280 ASN A C 1
ATOM 2166 O O . ASN A 1 280 ? 5.699 -28.375 -40 1 97.31 280 ASN A O 1
ATOM 2170 N N . HIS A 1 281 ? 7.57 -28.672 -38.75 1 98.12 281 HIS A N 1
ATOM 2171 C CA . HIS A 1 281 ? 7.348 -30.109 -38.625 1 98.12 281 HIS A CA 1
ATOM 2172 C C . HIS A 1 281 ? 7.543 -30.594 -37.219 1 98.12 281 HIS A C 1
ATOM 2174 O O . HIS A 1 281 ? 8.344 -30.031 -36.469 1 98.12 281 HIS A O 1
ATOM 2180 N N . LEU A 1 282 ? 6.805 -31.625 -36.906 1 98.44 282 LEU A N 1
ATOM 2181 C CA . LEU A 1 282 ? 7.016 -32.312 -35.625 1 98.44 282 LEU A CA 1
ATOM 2182 C C . LEU A 1 282 ? 8.305 -33.125 -35.625 1 98.44 282 LEU A C 1
ATOM 2184 O O . LEU A 1 282 ? 8.672 -33.688 -36.688 1 98.44 282 LEU A O 1
ATOM 2188 N N . PRO A 1 283 ? 8.977 -33.125 -34.562 1 98.31 283 PRO A N 1
ATOM 2189 C CA .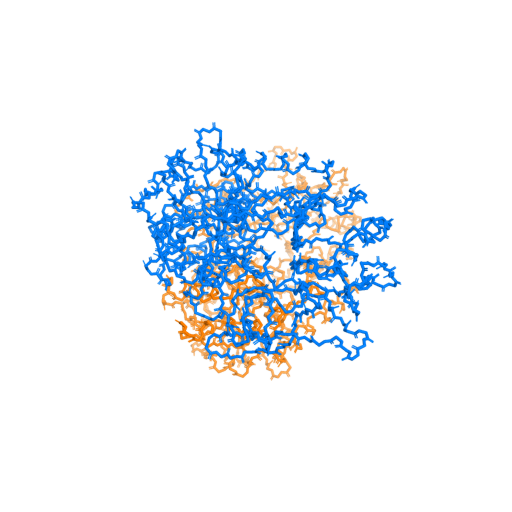 PRO A 1 283 ? 10.062 -34.125 -34.469 1 98.31 283 PRO A CA 1
ATOM 2190 C C . PRO A 1 283 ? 9.555 -35.562 -34.438 1 98.31 283 PRO A C 1
ATOM 2192 O O . PRO A 1 283 ? 8.352 -35.781 -34.281 1 98.31 283 PRO A O 1
ATOM 2195 N N . ASP A 1 284 ? 10.492 -36.531 -34.625 1 98.12 284 ASP A N 1
ATOM 2196 C CA . ASP A 1 284 ? 10.156 -37.938 -34.531 1 98.12 284 ASP A CA 1
ATOM 2197 C C . ASP A 1 284 ? 10.008 -38.375 -33.062 1 98.12 284 ASP A C 1
ATOM 2199 O O . ASP A 1 284 ? 11 -38.594 -32.375 1 98.12 284 ASP A O 1
ATOM 2203 N N . VAL A 1 285 ? 8.75 -38.469 -32.688 1 98.5 285 VAL A N 1
ATOM 2204 C CA . VAL A 1 285 ? 8.5 -38.719 -31.266 1 98.5 285 VAL A CA 1
ATOM 2205 C C . VAL A 1 285 ? 7.316 -39.688 -31.109 1 98.5 285 VAL A C 1
ATOM 2207 O O . VAL A 1 285 ? 6.582 -39.938 -32.062 1 98.5 285 VAL A O 1
ATOM 2210 N N . ASP A 1 286 ? 7.125 -40.156 -29.891 1 98.25 286 ASP A N 1
ATOM 2211 C CA . ASP A 1 286 ? 6.086 -41.125 -29.578 1 98.25 286 ASP A CA 1
ATOM 2212 C C . ASP A 1 286 ? 4.848 -40.469 -29 1 98.25 286 ASP A C 1
ATOM 2214 O O . ASP A 1 286 ? 3.746 -41 -29.062 1 98.25 286 ASP A O 1
ATOM 2218 N N . ALA A 1 287 ? 5.035 -39.344 -28.391 1 98.69 287 ALA A N 1
ATOM 2219 C CA . ALA A 1 287 ? 3.986 -38.594 -27.719 1 98.69 287 ALA A CA 1
ATOM 2220 C C . ALA A 1 287 ? 4.297 -37.094 -27.719 1 98.69 287 ALA A C 1
ATOM 2222 O O . ALA A 1 287 ? 5.422 -36.688 -28.016 1 98.69 287 ALA A O 1
ATOM 2223 N N . LEU A 1 288 ? 3.273 -36.25 -27.406 1 98.88 288 LEU A N 1
ATOM 2224 C CA . LEU A 1 288 ? 3.451 -34.781 -27.391 1 98.88 288 LEU A CA 1
ATOM 2225 C C . LEU A 1 288 ? 2.971 -34.219 -26.062 1 98.88 288 LEU A C 1
ATOM 2227 O O . LEU A 1 288 ? 1.993 -34.688 -25.484 1 98.88 288 LEU A O 1
ATOM 2231 N N . TYR A 1 289 ? 3.686 -33.219 -25.562 1 98.81 289 TYR A N 1
ATOM 2232 C CA . TYR A 1 289 ? 3.34 -32.469 -24.359 1 98.81 289 TYR A CA 1
ATOM 2233 C C . TYR A 1 289 ? 3.291 -30.969 -24.656 1 98.81 289 TYR A C 1
ATOM 2235 O O . TYR A 1 289 ? 4.312 -30.359 -24.984 1 98.81 289 TYR A O 1
ATOM 2243 N N . PHE A 1 290 ? 2.064 -30.375 -24.609 1 98.81 290 PHE A N 1
ATOM 2244 C CA . PHE A 1 290 ? 1.866 -28.938 -24.719 1 98.81 290 PHE A CA 1
ATOM 2245 C C . PHE A 1 290 ? 1.562 -28.328 -23.359 1 98.81 290 PHE A C 1
ATOM 2247 O O . PHE A 1 290 ? 0.472 -28.516 -22.828 1 98.81 290 PHE A O 1
ATOM 2254 N N . GLY A 1 291 ? 2.471 -27.547 -22.859 1 97.75 291 GLY A N 1
ATOM 2255 C CA . GLY A 1 291 ? 2.229 -26.828 -21.609 1 97.75 291 GLY A CA 1
ATOM 2256 C C . GLY A 1 291 ? 1.407 -25.562 -21.797 1 97.75 291 GLY A C 1
ATOM 2257 O O . GLY A 1 291 ? 0.879 -25.312 -22.875 1 97.75 291 GLY A O 1
ATOM 2258 N N . GLY A 1 292 ? 1.174 -24.828 -20.688 1 95.94 292 GLY A N 1
ATOM 2259 C CA . GLY A 1 292 ? 0.531 -23.531 -20.766 1 95.94 292 GLY A CA 1
ATOM 2260 C C . GLY A 1 292 ? 1.44 -22.453 -21.312 1 95.94 292 GLY A C 1
ATOM 2261 O O . GLY A 1 292 ? 2.551 -22.734 -21.766 1 95.94 292 GLY A O 1
ATOM 2262 N N . GLY A 1 293 ? 0.952 -21.266 -21.312 1 94.31 293 GLY A N 1
ATOM 2263 C CA . GLY A 1 293 ? 1.656 -20.094 -21.797 1 94.31 293 GLY A CA 1
ATOM 2264 C C . GLY A 1 293 ? 0.725 -19 -22.281 1 94.31 293 GLY A C 1
ATOM 2265 O O . GLY A 1 293 ? -0.287 -18.703 -21.641 1 94.31 293 GLY A O 1
ATOM 2266 N N . TYR A 1 294 ? 1.237 -18.391 -23.422 1 92.94 294 TYR A N 1
ATOM 2267 C CA . TYR A 1 294 ? 0.47 -17.281 -23.969 1 92.94 294 TYR A CA 1
ATOM 2268 C C . TYR A 1 294 ? 0.201 -17.469 -25.453 1 92.94 294 TYR A C 1
ATOM 2270 O O . TYR A 1 294 ? 0.542 -16.609 -26.266 1 92.94 294 TYR A O 1
ATOM 2278 N N . PRO A 1 295 ? -0.454 -18.5 -25.734 1 96.12 295 PRO A N 1
ATOM 2279 C CA . PRO A 1 295 ? -0.712 -18.703 -27.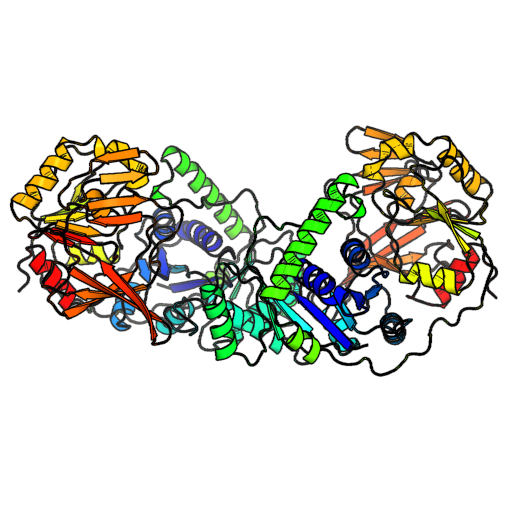172 1 96.12 295 PRO A CA 1
ATOM 2280 C C . PRO A 1 295 ? -1.504 -17.562 -27.781 1 96.12 295 PRO A C 1
ATOM 2282 O O . PRO A 1 295 ? -1.358 -17.281 -28.984 1 96.12 295 PRO A O 1
ATOM 2285 N N . GLU A 1 296 ? -2.328 -16.859 -26.953 1 95.25 296 GLU A N 1
ATOM 2286 C CA . GLU A 1 296 ? -3.146 -15.758 -27.469 1 95.25 296 GLU A CA 1
ATOM 2287 C C . GLU A 1 296 ? -2.275 -14.617 -27.984 1 95.25 296 GLU A C 1
ATOM 2289 O O . GLU A 1 296 ? -2.666 -13.898 -28.906 1 95.25 296 GLU A O 1
ATOM 2294 N N . GLU A 1 297 ? -1.106 -14.453 -27.391 1 93.69 297 GLU A N 1
ATOM 2295 C CA . GLU A 1 297 ? -0.186 -13.398 -27.812 1 93.69 297 GLU A CA 1
ATOM 2296 C C . GLU A 1 297 ? 0.465 -13.742 -29.156 1 93.69 297 GLU A C 1
ATOM 2298 O O . GLU A 1 297 ? 1.023 -12.875 -29.812 1 93.69 297 GLU A O 1
ATOM 2303 N N . PHE A 1 298 ? 0.396 -15 -29.609 1 95.94 298 PHE A N 1
ATOM 2304 C CA . PHE A 1 298 ? 1.021 -15.477 -30.828 1 95.94 298 PHE A CA 1
ATOM 2305 C C . PHE A 1 298 ? -0.002 -16.156 -31.734 1 95.94 298 PHE A C 1
ATOM 2307 O O . PHE A 1 298 ? 0.347 -17.031 -32.531 1 95.94 298 PHE A O 1
ATOM 2314 N N . ALA A 1 299 ? -1.218 -15.781 -31.578 1 97.44 299 ALA A N 1
ATOM 2315 C CA . ALA A 1 299 ? -2.336 -16.453 -32.219 1 97.44 299 ALA A CA 1
ATOM 2316 C C . ALA A 1 299 ? -2.168 -16.438 -33.75 1 97.44 299 ALA A C 1
ATOM 2318 O O . ALA A 1 299 ? -2.408 -17.453 -34.406 1 97.44 299 ALA A O 1
ATOM 2319 N N . SER A 1 300 ? -1.77 -15.305 -34.312 1 97.44 300 SER A N 1
ATOM 2320 C CA . SER A 1 300 ? -1.617 -15.172 -35.75 1 97.44 300 SER A CA 1
ATOM 2321 C C . SER A 1 300 ? -0.546 -16.125 -36.281 1 97.44 300 SER A C 1
ATOM 2323 O O . SER A 1 300 ? -0.736 -16.75 -37.312 1 97.44 300 SER A O 1
ATOM 2325 N N . ARG A 1 301 ? 0.634 -16.188 -35.625 1 96.62 301 ARG A N 1
ATOM 2326 C CA . ARG A 1 301 ? 1.735 -17.047 -36.062 1 96.62 301 ARG A CA 1
ATOM 2327 C C . ARG A 1 301 ? 1.353 -18.516 -35.938 1 96.62 301 ARG A C 1
ATOM 2329 O O . ARG A 1 301 ? 1.753 -19.328 -36.75 1 96.62 301 ARG A O 1
ATOM 2336 N N . LEU A 1 302 ? 0.639 -18.875 -34.875 1 98.56 302 LEU A N 1
ATOM 2337 C CA . LEU A 1 302 ? 0.182 -20.234 -34.656 1 98.56 302 LEU A CA 1
ATOM 2338 C C . LEU A 1 302 ? -0.81 -20.656 -35.75 1 98.56 302 LEU A C 1
ATOM 2340 O O . LEU A 1 302 ? -0.729 -21.75 -36.281 1 98.56 302 LEU A O 1
ATOM 2344 N N . ALA A 1 303 ? -1.754 -19.734 -36.031 1 98.5 303 ALA A N 1
ATOM 2345 C CA . ALA A 1 303 ? -2.768 -20 -37.062 1 98.5 303 ALA A CA 1
ATOM 2346 C C . ALA A 1 303 ? -2.129 -20.156 -38.438 1 98.5 303 ALA A C 1
ATOM 2348 O O . ALA A 1 303 ? -2.598 -20.969 -39.25 1 98.5 303 ALA A O 1
ATOM 2349 N N . ALA A 1 304 ? -1.122 -19.469 -38.656 1 98.06 304 ALA A N 1
ATOM 2350 C CA . ALA A 1 304 ? -0.476 -19.438 -39.969 1 98.06 304 ALA A CA 1
ATOM 2351 C C . ALA A 1 304 ? 0.365 -20.703 -40.188 1 98.06 304 ALA A C 1
ATOM 2353 O 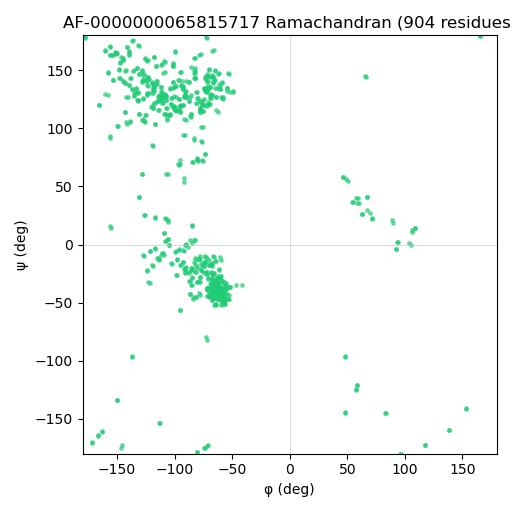O . ALA A 1 304 ? 0.708 -21.031 -41.312 1 98.06 304 ALA A O 1
ATOM 2354 N N . ASN A 1 305 ? 0.767 -21.375 -39.125 1 98.19 305 ASN A N 1
ATOM 2355 C CA . ASN A 1 305 ? 1.611 -22.547 -39.219 1 98.19 305 ASN A CA 1
ATOM 2356 C C . ASN A 1 305 ? 0.798 -23.797 -39.594 1 98.19 305 ASN A C 1
ATOM 2358 O O . ASN A 1 305 ? 0.738 -24.75 -38.844 1 98.19 305 ASN A O 1
ATOM 2362 N N . GLU A 1 306 ? 0.36 -23.859 -40.844 1 97.81 306 GLU A N 1
ATOM 2363 C CA . GLU A 1 306 ? -0.572 -24.875 -41.312 1 97.81 306 GLU A CA 1
ATOM 2364 C C . GLU A 1 306 ? 0.081 -26.25 -41.344 1 97.81 306 GLU A C 1
ATOM 2366 O O . GLU A 1 306 ? -0.565 -27.25 -41 1 97.81 306 GLU A O 1
ATOM 2371 N N . PHE A 1 307 ? 1.298 -26.297 -41.625 1 97.88 307 PHE A N 1
ATOM 2372 C CA . PHE A 1 307 ? 2 -27.562 -41.719 1 97.88 307 PHE A CA 1
ATOM 2373 C C . PHE A 1 307 ? 2.066 -28.266 -40.375 1 97.88 307 PHE A C 1
ATOM 2375 O O . PHE A 1 307 ? 1.691 -29.438 -40.25 1 97.88 307 PHE A O 1
ATOM 2382 N N . LEU A 1 308 ? 2.512 -27.578 -39.438 1 98.56 308 LEU A N 1
ATOM 2383 C CA . LEU A 1 308 ? 2.641 -28.172 -38.094 1 98.56 308 LEU A CA 1
ATOM 2384 C C . LEU A 1 308 ? 1.271 -28.547 -37.531 1 98.56 308 LEU A C 1
ATOM 2386 O O . LEU A 1 308 ? 1.109 -29.594 -36.906 1 98.56 308 LEU A O 1
ATOM 2390 N N . LYS A 1 309 ? 0.273 -27.688 -37.688 1 98.69 309 LYS A N 1
ATOM 2391 C CA . LYS A 1 309 ? -1.076 -27.969 -37.188 1 98.69 309 LYS A CA 1
ATOM 2392 C C . LYS A 1 309 ? -1.615 -29.266 -37.781 1 98.69 309 LYS A C 1
ATOM 2394 O O . LYS A 1 309 ? -2.203 -30.094 -37.094 1 98.69 309 LYS A O 1
ATOM 2399 N N . LYS A 1 310 ? -1.372 -29.375 -39.062 1 98.62 310 LYS A N 1
ATOM 2400 C CA . LYS A 1 310 ? -1.824 -30.578 -39.75 1 98.62 310 LYS A CA 1
ATOM 2401 C C . LYS A 1 310 ? -1.14 -31.828 -39.156 1 98.62 310 LYS A C 1
ATOM 2403 O O . LYS A 1 310 ? -1.785 -32.844 -38.938 1 98.62 310 LYS A O 1
ATOM 2408 N N . GLU A 1 311 ? 0.116 -31.75 -38.906 1 98.75 311 GLU A N 1
ATOM 2409 C CA . GLU A 1 311 ? 0.865 -32.875 -38.375 1 98.75 311 GLU A CA 1
ATOM 2410 C C . GLU A 1 311 ? 0.404 -33.25 -36.969 1 98.75 311 GLU A C 1
ATOM 2412 O O . GLU A 1 311 ? 0.337 -34.406 -36.625 1 98.75 311 GLU A O 1
ATOM 2417 N N . VAL A 1 312 ? 0.15 -32.25 -36.188 1 98.88 312 VAL A N 1
ATOM 2418 C CA . VAL A 1 312 ? -0.354 -32.5 -34.844 1 98.88 312 VAL A CA 1
ATOM 2419 C C . VAL A 1 312 ? -1.718 -33.188 -34.938 1 98.88 312 VAL A C 1
ATOM 2421 O O . VAL A 1 312 ? -1.987 -34.125 -34.188 1 98.88 312 VAL A O 1
ATOM 2424 N N . TYR A 1 313 ? -2.574 -32.656 -35.812 1 98.81 313 TYR A N 1
ATOM 2425 C CA . TYR A 1 313 ? -3.887 -33.25 -36.031 1 98.81 313 TYR A CA 1
ATOM 2426 C C . TYR A 1 313 ? -3.76 -34.719 -36.406 1 98.81 313 TYR A C 1
ATOM 2428 O O . TYR A 1 313 ? -4.453 -35.594 -35.875 1 98.81 313 TYR A O 1
ATOM 2436 N N . GLU A 1 314 ? -2.883 -34.969 -37.312 1 98.75 314 GLU A N 1
ATOM 2437 C CA . GLU A 1 314 ? -2.666 -36.312 -37.812 1 98.75 314 GLU A CA 1
ATOM 2438 C C . GLU A 1 314 ? -2.07 -37.219 -36.719 1 98.75 314 GLU A C 1
ATOM 2440 O O . GLU A 1 314 ? -2.365 -38.406 -36.656 1 98.75 314 GLU A O 1
ATOM 2445 N N . PHE A 1 315 ? -1.218 -36.625 -35.969 1 98.75 315 PHE A N 1
ATOM 2446 C CA . PHE A 1 315 ? -0.646 -37.344 -34.844 1 98.75 315 PHE A CA 1
ATOM 2447 C C . PHE A 1 315 ? -1.744 -37.906 -33.938 1 98.75 315 PHE A C 1
ATOM 2449 O O . PHE A 1 315 ? -1.692 -39.062 -33.5 1 98.75 315 PHE A O 1
ATOM 2456 N N . SER A 1 316 ? -2.713 -37.156 -33.688 1 98.62 316 SER A N 1
ATOM 2457 C CA . SER A 1 316 ? -3.865 -37.531 -32.875 1 98.62 316 SER A CA 1
ATOM 2458 C C . SER A 1 316 ? -4.707 -38.594 -33.594 1 98.62 316 SER A C 1
ATOM 2460 O O . SER A 1 316 ? -5.148 -39.562 -33 1 98.62 316 SER A O 1
ATOM 2462 N N . GLN A 1 317 ? -4.902 -38.375 -34.875 1 98.31 317 GLN A N 1
ATOM 2463 C CA . GLN A 1 317 ? -5.695 -39.312 -35.688 1 98.31 317 GLN A CA 1
ATOM 2464 C C . GLN A 1 317 ? -5.074 -40.719 -35.688 1 98.31 317 GLN A C 1
ATOM 2466 O O . GLN A 1 317 ? -5.789 -41.719 -35.719 1 98.31 317 GLN A O 1
ATOM 2471 N N . ALA A 1 318 ? -3.799 -40.719 -35.562 1 98.31 318 ALA A N 1
ATOM 2472 C CA . ALA A 1 318 ? -3.064 -42 -35.531 1 98.31 318 ALA A CA 1
ATOM 2473 C C . ALA A 1 318 ? -3.092 -42.594 -34.156 1 98.31 318 ALA A C 1
ATOM 2475 O O . ALA A 1 318 ? -2.393 -43.594 -33.875 1 98.31 318 ALA A O 1
ATOM 2476 N N . ASN A 1 319 ? -3.766 -42.031 -33.219 1 98.12 319 ASN A N 1
ATOM 2477 C CA . ASN A 1 319 ? -3.984 -42.469 -31.859 1 98.12 319 ASN A CA 1
ATOM 2478 C C . ASN A 1 319 ? -2.697 -42.438 -31.047 1 98.12 319 ASN A C 1
ATOM 2480 O O . ASN A 1 319 ? -2.498 -43.25 -30.141 1 98.12 319 ASN A O 1
ATOM 2484 N N . LYS A 1 320 ? -1.816 -41.5 -31.422 1 98.44 320 LYS A N 1
ATOM 2485 C CA . LYS A 1 320 ? -0.627 -41.25 -30.609 1 98.44 320 LYS A CA 1
ATOM 2486 C C . LYS A 1 320 ? -0.939 -40.312 -29.453 1 98.44 320 LYS A C 1
ATOM 2488 O O . LYS A 1 320 ? -1.729 -39.375 -29.609 1 98.44 320 LYS A O 1
ATOM 2493 N N . PRO A 1 321 ? -0.362 -40.5 -28.328 1 98.69 321 PRO A N 1
ATOM 2494 C CA . PRO A 1 321 ? -0.745 -39.75 -27.125 1 98.69 321 PRO A CA 1
ATOM 2495 C C . PRO A 1 321 ? -0.315 -38.281 -27.188 1 98.69 321 PRO A C 1
ATOM 2497 O O . PRO A 1 321 ? 0.813 -37.969 -27.578 1 98.69 321 PRO A O 1
ATOM 2500 N N . ILE A 1 322 ? -1.225 -37.375 -26.781 1 98.88 322 ILE A N 1
ATOM 2501 C CA . ILE A 1 322 ? -0.965 -35.938 -26.641 1 98.88 322 ILE A CA 1
ATOM 2502 C C . ILE A 1 322 ? -1.505 -35.469 -25.297 1 98.88 322 ILE A C 1
ATOM 2504 O O . ILE A 1 322 ? -2.67 -35.719 -24.953 1 98.88 322 ILE A O 1
ATOM 2508 N N . TYR A 1 323 ? -0.645 -34.844 -24.469 1 98.81 323 TYR A N 1
ATOM 2509 C CA . TYR A 1 323 ? -1.028 -34.219 -23.203 1 98.81 323 TYR A CA 1
ATOM 2510 C C . TYR A 1 323 ? -0.875 -32.719 -23.281 1 98.81 323 TYR A C 1
ATOM 2512 O O . TYR A 1 323 ? 0.182 -32.188 -23.672 1 98.81 323 TYR A O 1
ATOM 2520 N N . ALA A 1 324 ? -1.952 -31.984 -22.922 1 98.88 324 ALA A N 1
ATOM 2521 C CA . ALA A 1 324 ? -1.893 -30.516 -23.047 1 98.88 324 ALA A CA 1
ATOM 2522 C C . ALA A 1 324 ? -2.518 -29.844 -21.828 1 98.88 324 ALA A C 1
ATOM 2524 O O . ALA A 1 324 ? -3.537 -30.312 -21.312 1 98.88 324 ALA A O 1
ATOM 2525 N N . GLU A 1 325 ? -1.913 -28.703 -21.422 1 98.5 325 GLU A N 1
ATOM 2526 C CA . GLU A 1 325 ? -2.389 -27.906 -20.312 1 98.5 325 GLU A CA 1
ATOM 2527 C C . GLU A 1 325 ? -2.664 -26.469 -20.734 1 98.5 325 GLU A C 1
ATOM 2529 O O . GLU A 1 325 ? -1.87 -25.875 -21.469 1 98.5 325 GLU A O 1
ATOM 2534 N N . CYS A 1 326 ? -3.756 -25.922 -20.281 1 97.44 326 CYS A N 1
ATOM 2535 C CA . CYS A 1 326 ? -4.129 -24.516 -20.375 1 97.44 326 CYS A CA 1
ATOM 2536 C C . CYS A 1 326 ? -3.928 -24.016 -21.797 1 97.44 326 CYS A C 1
ATOM 2538 O O . CYS A 1 326 ? -4.711 -24.328 -22.703 1 97.44 326 CYS A O 1
ATOM 2540 N N . GLY A 1 327 ? -2.793 -23.375 -22.078 1 97.5 327 GLY A N 1
ATOM 2541 C CA . GLY A 1 327 ? -2.514 -22.938 -23.438 1 97.5 327 GLY A CA 1
ATOM 2542 C C . GLY A 1 327 ? -2.562 -24.047 -24.453 1 97.5 327 GLY A C 1
ATOM 2543 O O . GLY A 1 327 ? -2.941 -23.844 -25.609 1 97.5 327 GLY A O 1
ATOM 2544 N N . GLY A 1 328 ? -2.168 -25.203 -24.047 1 98.69 328 GLY A N 1
ATOM 2545 C CA . GLY A 1 328 ? -2.256 -26.359 -24.906 1 98.69 328 GLY A CA 1
ATOM 2546 C C . GLY A 1 328 ? -3.674 -26.688 -25.344 1 98.69 328 GLY A C 1
ATOM 2547 O O . GLY A 1 328 ? -3.906 -27.062 -26.484 1 98.69 328 GLY A O 1
ATOM 2548 N N . LEU A 1 329 ? -4.602 -26.547 -24.406 1 98.62 329 LEU A N 1
ATOM 2549 C CA . LEU A 1 329 ? -6.004 -26.75 -24.75 1 98.62 329 LEU A CA 1
ATOM 2550 C C . LEU A 1 329 ? -6.461 -25.75 -25.797 1 98.62 329 LEU A C 1
ATOM 2552 O O . LEU A 1 329 ? -7.145 -26.125 -26.75 1 98.62 329 LEU A O 1
ATOM 2556 N N . MET A 1 330 ? -6.066 -24.547 -25.641 1 98.56 330 MET A N 1
ATOM 2557 C CA . MET A 1 330 ? -6.43 -23.484 -26.578 1 98.56 330 MET A CA 1
ATOM 2558 C C . MET A 1 330 ? -5.902 -23.812 -27.984 1 98.56 330 MET A C 1
ATOM 2560 O O . MET A 1 330 ? -6.609 -23.625 -28.969 1 98.56 330 MET A O 1
ATOM 2564 N N . TYR A 1 331 ? -4.723 -24.297 -28.031 1 98.75 331 TYR A N 1
ATOM 2565 C CA . TYR A 1 331 ? -4.055 -24.594 -29.297 1 98.75 331 TYR A CA 1
ATOM 2566 C C . TYR A 1 331 ? -4.672 -25.812 -29.969 1 98.75 331 TYR A C 1
ATOM 2568 O O . TYR A 1 331 ? -4.805 -25.844 -31.203 1 98.75 331 TYR A O 1
ATOM 2576 N N . LEU A 1 332 ? -5.055 -26.812 -29.188 1 98.81 332 LEU A N 1
ATOM 2577 C CA . LEU A 1 332 ? -5.562 -28.062 -29.734 1 98.81 332 LEU A CA 1
ATOM 2578 C C . LEU A 1 332 ? -7.039 -27.922 -30.109 1 98.81 332 LEU A C 1
ATOM 2580 O O . LEU A 1 332 ? -7.598 -28.797 -30.766 1 98.81 332 LEU A O 1
ATOM 2584 N N . GLY A 1 333 ? -7.688 -26.875 -29.688 1 98.5 333 GLY A N 1
ATOM 2585 C CA . GLY A 1 333 ? -9.062 -26.609 -30.094 1 98.5 333 GLY A CA 1
ATOM 2586 C C . GLY A 1 333 ? -9.18 -26.188 -31.547 1 98.5 333 GLY A C 1
ATOM 2587 O O . GLY A 1 333 ? -8.188 -26.172 -32.281 1 98.5 333 GLY A O 1
ATOM 2588 N N . LYS A 1 334 ? -10.383 -25.797 -31.906 1 98.12 334 LYS A N 1
ATOM 2589 C CA . LYS A 1 334 ? -10.656 -25.469 -33.281 1 98.12 334 LYS A CA 1
ATOM 2590 C C . LYS A 1 334 ? -10.328 -24 -33.594 1 98.12 334 LYS A C 1
ATOM 2592 O O . LYS A 1 334 ? -9.773 -23.672 -34.625 1 98.12 334 LYS A O 1
ATOM 2597 N N . VAL A 1 335 ? -10.742 -23.156 -32.594 1 98.12 335 VAL A N 1
ATOM 2598 C CA . VAL A 1 335 ? -10.609 -21.719 -32.844 1 98.12 335 VAL A CA 1
ATOM 2599 C C . VAL A 1 335 ? -10.203 -21 -31.562 1 98.12 335 VAL A C 1
ATOM 2601 O O . VAL A 1 335 ? -10.68 -21.344 -30.484 1 98.12 335 VAL A O 1
ATOM 2604 N N . LEU A 1 336 ? -9.305 -20.047 -31.672 1 98.44 336 LEU A N 1
ATOM 2605 C CA . LEU A 1 336 ? -8.984 -19.078 -30.641 1 98.44 336 LEU A CA 1
ATOM 2606 C C . LEU A 1 336 ? -9.531 -17.703 -31 1 98.44 336 LEU A C 1
ATOM 2608 O O . LEU A 1 336 ? -9.148 -17.125 -32.031 1 98.44 336 LEU A O 1
ATOM 2612 N N . LYS A 1 337 ? -10.414 -17.219 -30.203 1 98 337 LYS A N 1
ATOM 2613 C CA . LYS A 1 337 ? -11.094 -15.953 -30.484 1 98 337 LYS A CA 1
ATOM 2614 C C . LYS A 1 337 ? -10.609 -14.844 -29.547 1 98 337 LYS A C 1
ATOM 2616 O O . LYS A 1 337 ? -10.617 -15.016 -28.328 1 98 337 LYS A O 1
ATOM 2621 N N . GLN A 1 338 ? -10.242 -13.75 -30.078 1 95.44 338 GLN A N 1
ATOM 2622 C CA . GLN A 1 338 ? -9.852 -12.539 -29.359 1 95.44 338 GLN A CA 1
ATOM 2623 C C . GLN A 1 338 ? -10.625 -11.328 -29.875 1 95.44 338 GLN A C 1
ATOM 2625 O O . GLN A 1 338 ? -10.273 -10.758 -30.906 1 95.44 338 GLN A O 1
ATOM 2630 N N . GLY A 1 339 ? -11.5 -10.891 -29.125 1 93.38 339 GLY A N 1
ATOM 2631 C CA . GLY A 1 339 ? -12.383 -9.859 -29.641 1 93.38 339 GLY A CA 1
ATOM 2632 C C . GLY A 1 339 ? -13.141 -10.297 -30.875 1 93.38 339 GLY A C 1
ATOM 2633 O O . GLY A 1 339 ? -13.844 -11.305 -30.859 1 93.38 339 GLY A O 1
ATOM 2634 N N . GLU A 1 340 ? -12.93 -9.547 -31.953 1 94.25 340 GLU A N 1
ATOM 2635 C CA . GLU A 1 340 ? -13.609 -9.852 -33.219 1 94.25 340 GLU A CA 1
ATOM 2636 C C . GLU A 1 340 ? -12.758 -10.773 -34.094 1 94.25 340 GLU A C 1
ATOM 2638 O O . GLU A 1 340 ? -13.25 -11.32 -35.062 1 94.25 340 GLU A O 1
ATOM 2643 N N . ASN A 1 341 ? -11.531 -11.055 -33.656 1 97.25 341 ASN A N 1
ATOM 2644 C CA . ASN A 1 341 ? -10.617 -11.867 -34.469 1 97.25 341 ASN A CA 1
ATOM 2645 C C . ASN A 1 341 ? -10.719 -13.344 -34.094 1 97.25 341 ASN A C 1
ATOM 2647 O O . ASN A 1 341 ? -10.828 -13.695 -32.938 1 97.25 341 ASN A O 1
ATOM 2651 N N . GLU A 1 342 ? -10.758 -14.125 -35.125 1 98.06 342 GLU A N 1
ATOM 2652 C CA . GLU A 1 342 ? -10.766 -15.578 -34.969 1 98.06 342 GLU A CA 1
ATOM 2653 C C . GLU A 1 342 ? -9.562 -16.219 -35.625 1 98.06 342 GLU A C 1
ATOM 2655 O O . GLU A 1 342 ? -9.25 -15.898 -36.781 1 98.06 342 GLU A O 1
ATOM 2660 N N . PHE A 1 343 ? -8.852 -17.062 -34.969 1 98.62 343 PHE A N 1
ATOM 2661 C CA . PHE A 1 343 ? -7.66 -17.75 -35.469 1 98.62 343 PHE A CA 1
ATOM 2662 C C . PHE A 1 343 ? -7.855 -19.25 -35.469 1 98.62 343 PHE A C 1
ATOM 2664 O O . PHE A 1 343 ? -8.031 -19.859 -34.406 1 98.62 343 PHE A O 1
ATOM 2671 N N . PRO A 1 344 ? -7.809 -19.906 -36.656 1 98.56 344 PRO A N 1
ATOM 2672 C CA . PRO A 1 344 ? -7.906 -21.359 -36.656 1 98.56 344 PRO A CA 1
ATOM 2673 C C . PRO A 1 344 ? -6.727 -22.047 -35.969 1 98.56 344 PRO A C 1
ATOM 2675 O O . PRO A 1 344 ? -5.574 -21.656 -36.156 1 98.56 344 PRO A O 1
ATOM 2678 N N . MET A 1 345 ? -6.996 -22.969 -35.188 1 98.69 345 MET A N 1
ATOM 2679 C CA . MET A 1 345 ? -5.98 -23.75 -34.469 1 98.69 345 MET A CA 1
ATOM 2680 C C . MET A 1 345 ? -5.961 -25.188 -34.969 1 98.69 345 MET A C 1
ATOM 2682 O O . MET A 1 345 ? -6.34 -25.469 -36.094 1 98.69 345 MET A O 1
ATOM 2686 N N . VAL A 1 346 ? -5.535 -26.141 -34.156 1 98.69 346 VAL A N 1
ATOM 2687 C CA . VAL A 1 346 ? -5.285 -27.5 -34.656 1 98.69 346 VAL A CA 1
ATOM 2688 C C . VAL A 1 346 ? -6.609 -28.188 -35 1 98.69 346 VAL A C 1
ATOM 2690 O O . VAL A 1 346 ? -6.699 -28.906 -36 1 98.69 346 VAL A O 1
ATOM 2693 N N . GLY A 1 347 ? -7.602 -28.047 -34.094 1 98.25 347 GLY A N 1
ATOM 2694 C CA . GLY A 1 347 ? -8.938 -28.531 -34.375 1 98.25 347 GLY A CA 1
ATOM 2695 C C . GLY A 1 347 ? -9.148 -29.969 -33.969 1 98.25 347 GLY A C 1
ATOM 2696 O O . GLY A 1 347 ? -10.062 -30.641 -34.438 1 98.25 347 GLY A O 1
ATOM 2697 N N . ILE A 1 348 ? -8.352 -30.453 -33.094 1 98.38 348 ILE A N 1
ATOM 2698 C CA . ILE A 1 348 ? -8.594 -31.781 -32.562 1 98.38 348 ILE A CA 1
ATOM 2699 C C . ILE A 1 348 ? -9.891 -31.797 -31.781 1 98.38 348 ILE A C 1
ATOM 2701 O O . ILE A 1 348 ? -10.711 -32.719 -31.922 1 98.38 348 ILE A O 1
ATOM 2705 N N . PHE A 1 349 ? -10.016 -30.844 -30.859 1 98.25 349 PHE A N 1
ATOM 2706 C CA . PHE A 1 349 ? -11.25 -30.672 -30.094 1 98.25 349 PHE A CA 1
ATOM 2707 C C . PHE A 1 349 ? -12.18 -29.688 -30.797 1 98.25 349 PHE A C 1
ATOM 2709 O O . PHE A 1 349 ? -11.781 -28.562 -31.109 1 98.25 349 PHE A O 1
ATOM 2716 N N . ASP A 1 350 ? -13.367 -30.125 -30.969 1 97.81 350 ASP A N 1
ATOM 2717 C CA . ASP A 1 350 ? -14.367 -29.25 -31.578 1 97.81 350 ASP A CA 1
ATOM 2718 C C . ASP A 1 350 ? -14.867 -28.219 -30.578 1 97.81 350 ASP A C 1
ATOM 2720 O O . ASP A 1 350 ? -16.031 -28.266 -30.156 1 97.81 350 ASP A O 1
ATOM 2724 N N . GLY A 1 351 ? -14.062 -27.297 -30.281 1 97.31 351 GLY A N 1
ATOM 2725 C CA . GLY A 1 351 ? -14.344 -26.234 -29.328 1 97.31 351 GLY A CA 1
ATOM 2726 C C . GLY A 1 351 ? -13.609 -24.953 -29.625 1 97.31 351 GLY A C 1
ATOM 2727 O O . GLY A 1 351 ? -12.703 -24.922 -30.453 1 97.31 351 GLY A O 1
ATOM 2728 N N . MET A 1 352 ? -14.047 -23.891 -29 1 97.62 352 MET A N 1
ATOM 2729 C CA . MET A 1 352 ? -13.484 -22.562 -29.188 1 97.62 352 MET A CA 1
ATOM 2730 C C . MET A 1 352 ? -13.023 -21.969 -27.859 1 97.62 352 MET A C 1
ATOM 2732 O O . MET A 1 352 ? -13.734 -22.062 -26.859 1 97.62 352 MET A O 1
ATOM 2736 N N . SER A 1 353 ? -11.781 -21.484 -27.875 1 97.94 353 SER A N 1
ATOM 2737 C CA . SER A 1 353 ? -11.297 -20.703 -26.75 1 97.94 353 SER A CA 1
ATOM 2738 C C . SER A 1 353 ? -11.516 -19.219 -26.969 1 97.94 353 SER A C 1
ATOM 2740 O O . SER A 1 353 ? -10.984 -18.641 -27.922 1 97.94 353 SER A O 1
ATOM 2742 N N . GLU A 1 354 ? -12.281 -18.594 -26.062 1 97.62 354 GLU A N 1
ATOM 2743 C CA . GLU A 1 354 ? -12.562 -17.172 -26.188 1 97.62 354 GLU A CA 1
ATOM 2744 C C . GLU A 1 354 ? -11.906 -16.391 -25.047 1 97.62 354 GLU A C 1
ATOM 2746 O O . GLU A 1 354 ? -12.156 -16.656 -23.875 1 97.62 354 GLU A O 1
ATOM 2751 N N . MET A 1 355 ? -11.102 -15.422 -25.469 1 96.12 355 MET A N 1
ATOM 2752 C CA . MET A 1 355 ? -10.445 -14.586 -24.469 1 96.12 355 MET A CA 1
ATOM 2753 C C . MET A 1 355 ? -11.453 -13.656 -23.797 1 96.12 355 MET A C 1
ATOM 2755 O O . MET A 1 355 ? -12.359 -13.141 -24.453 1 96.12 355 MET A O 1
ATOM 2759 N N . THR A 1 356 ? -11.305 -13.484 -22.5 1 93.12 356 THR A N 1
ATOM 2760 C CA . THR A 1 356 ? -12.141 -12.578 -21.734 1 93.12 356 THR A CA 1
ATOM 2761 C C . THR A 1 356 ? -11.289 -11.586 -20.953 1 93.12 356 THR A C 1
ATOM 2763 O O . THR A 1 356 ? -10.086 -11.805 -20.766 1 93.12 356 THR A O 1
ATOM 2766 N N . PRO A 1 357 ? -11.844 -10.453 -20.516 1 85.12 357 PRO A N 1
ATOM 2767 C CA . PRO A 1 357 ? -11.078 -9.43 -19.781 1 85.12 357 PRO A CA 1
ATOM 2768 C C . PRO A 1 357 ? -10.781 -9.836 -18.344 1 85.12 357 PRO A C 1
ATOM 2770 O O . PRO A 1 357 ? -9.922 -9.234 -17.703 1 85.12 357 PRO A O 1
ATOM 2773 N N . ARG A 1 358 ? -11.445 -10.797 -17.859 1 82.19 358 ARG A N 1
ATOM 2774 C CA . ARG A 1 358 ? -11.289 -11.172 -16.453 1 82.19 358 ARG A CA 1
ATOM 2775 C C . ARG A 1 358 ? -10.711 -12.57 -16.312 1 82.19 358 ARG A C 1
ATOM 2777 O O . ARG A 1 358 ? -10.898 -13.414 -17.203 1 82.19 358 ARG A O 1
ATOM 2784 N N . LEU A 1 359 ? -10.031 -12.812 -15.195 1 77 359 LEU A N 1
ATOM 2785 C CA . LEU A 1 359 ? -9.555 -14.148 -14.867 1 77 359 LEU A CA 1
ATOM 2786 C C . LEU A 1 359 ? -10.719 -15.086 -14.594 1 77 359 LEU A C 1
ATOM 2788 O O . LEU A 1 359 ? -11.688 -14.711 -13.93 1 77 359 LEU A O 1
ATOM 2792 N N . LYS A 1 360 ? -10.539 -16.25 -15.078 1 78.38 360 LYS A N 1
ATOM 2793 C CA . LYS A 1 360 ? -11.555 -17.281 -14.898 1 78.38 360 LYS A CA 1
ATOM 2794 C C . LYS A 1 360 ? -11.016 -18.438 -14.055 1 78.38 360 LYS A C 1
ATOM 2796 O O . LYS A 1 360 ? -9.867 -18.844 -14.219 1 78.38 360 LYS A O 1
ATOM 2801 N N . ARG A 1 361 ? -11.797 -18.938 -13.172 1 82.31 361 ARG A N 1
ATOM 2802 C CA . ARG A 1 361 ? -11.508 -20.125 -12.383 1 82.31 361 ARG A CA 1
ATOM 2803 C C . ARG A 1 361 ? -10.086 -20.078 -11.828 1 82.31 361 ARG A C 1
ATOM 2805 O O . ARG A 1 361 ? -9.336 -21.047 -11.953 1 82.31 361 ARG A O 1
ATOM 2812 N N . PHE A 1 362 ? -9.781 -19.156 -11.133 1 84.62 362 PHE A N 1
ATOM 2813 C CA . PHE A 1 362 ? -8.422 -18.875 -10.664 1 84.62 362 PHE A CA 1
ATOM 2814 C C . PHE A 1 362 ? -8.164 -19.562 -9.328 1 84.62 362 PHE A C 1
ATOM 2816 O O . PHE A 1 362 ? -8.992 -19.484 -8.414 1 84.62 362 PHE A O 1
ATOM 2823 N N . GLY A 1 363 ? -6.996 -20.328 -9.344 1 93.75 363 GLY A N 1
ATOM 2824 C CA . GLY A 1 363 ? -6.527 -20.828 -8.062 1 93.75 363 GLY A CA 1
ATOM 2825 C C . GLY A 1 363 ? -6.508 -22.344 -7.992 1 93.75 363 GLY A C 1
ATOM 2826 O O . GLY A 1 363 ? -6.672 -23.016 -9.008 1 93.75 363 GLY A O 1
ATOM 2827 N N . TYR A 1 364 ? -6.234 -22.844 -6.766 1 97.44 364 TYR A N 1
ATOM 2828 C CA . TYR A 1 364 ? -6.129 -24.281 -6.5 1 97.44 364 TYR A CA 1
ATOM 2829 C C . TYR A 1 364 ? -7.48 -24.969 -6.668 1 97.44 364 TYR A C 1
ATOM 2831 O O . TYR A 1 364 ? -8.523 -24.391 -6.352 1 97.44 364 TYR A O 1
ATOM 2839 N N . CYS A 1 365 ? -7.461 -26.203 -7.184 1 97.56 365 CYS A N 1
ATOM 2840 C CA . CYS A 1 365 ? -8.688 -26.984 -7.293 1 97.56 365 CYS A CA 1
ATOM 2841 C C . CYS A 1 365 ? -8.375 -28.469 -7.332 1 97.56 365 CYS A C 1
ATOM 2843 O O . CYS A 1 365 ? -7.223 -28.875 -7.535 1 97.56 365 CYS A O 1
ATOM 2845 N N . GLU A 1 366 ? -9.391 -29.219 -7.09 1 98.12 366 GLU A N 1
ATOM 2846 C CA . GLU A 1 366 ? -9.367 -30.672 -7.219 1 98.12 366 GLU A CA 1
ATOM 2847 C C . GLU A 1 366 ? -10.094 -31.125 -8.484 1 98.12 366 GLU A C 1
ATOM 2849 O O . GLU A 1 366 ? -11.156 -30.594 -8.82 1 98.12 366 GLU A O 1
ATOM 2854 N N . ALA A 1 367 ? -9.477 -32 -9.164 1 98.5 367 ALA A N 1
ATOM 2855 C CA . ALA A 1 367 ? -10.102 -32.625 -10.336 1 98.5 367 ALA A CA 1
ATOM 2856 C C . ALA A 1 367 ? -10.406 -34.094 -10.094 1 98.5 367 ALA A C 1
ATOM 2858 O O . ALA A 1 367 ? -9.594 -34.812 -9.508 1 98.5 367 ALA A O 1
ATOM 2859 N N . TYR A 1 368 ? -11.578 -34.469 -10.492 1 98.62 368 TYR A N 1
ATOM 2860 C CA . TYR A 1 368 ? -11.984 -35.875 -10.445 1 98.62 368 TYR A CA 1
ATOM 2861 C C . TYR A 1 368 ? -12.289 -36.406 -11.836 1 98.62 368 TYR A C 1
ATOM 2863 O O . TYR A 1 368 ? -13.164 -35.875 -12.531 1 98.62 368 TYR A O 1
ATOM 2871 N N . THR A 1 369 ? -11.57 -37.406 -12.203 1 98.5 369 THR A N 1
ATOM 2872 C CA . THR A 1 369 ? -11.805 -38 -13.516 1 98.5 369 THR A CA 1
ATOM 2873 C C . THR A 1 369 ? -13.156 -38.688 -13.57 1 98.5 369 THR A C 1
ATOM 2875 O O . THR A 1 369 ? -13.453 -39.562 -12.734 1 98.5 369 THR A O 1
ATOM 2878 N N . GLN A 1 370 ? -13.914 -38.344 -14.57 1 98.25 370 GLN A N 1
ATOM 2879 C CA . GLN A 1 370 ? -15.25 -38.938 -14.711 1 98.25 370 GLN A CA 1
ATOM 2880 C C . GLN A 1 370 ? -15.211 -40.188 -15.578 1 98.25 370 GLN A C 1
ATOM 2882 O O . GLN A 1 370 ? -16.141 -41 -15.555 1 98.25 370 GLN A O 1
ATOM 2887 N N . VAL A 1 371 ? -14.188 -40.312 -16.391 1 97.81 371 VAL A N 1
ATOM 2888 C CA . VAL A 1 371 ? -13.883 -41.469 -17.234 1 97.81 371 VAL A CA 1
ATOM 2889 C C . VAL A 1 371 ? -12.375 -41.75 -17.219 1 97.81 371 VAL A C 1
ATOM 2891 O O . VAL A 1 371 ? -11.602 -40.906 -16.719 1 97.81 371 VAL A O 1
ATOM 2894 N N . ASP A 1 372 ? -11.977 -42.938 -17.656 1 97.5 372 ASP A N 1
ATOM 2895 C CA . ASP A 1 372 ? -10.547 -43.156 -17.844 1 97.5 372 ASP A CA 1
ATOM 2896 C C . ASP A 1 372 ? -9.977 -42.156 -18.859 1 97.5 372 ASP A C 1
ATOM 2898 O O . ASP A 1 372 ? -10.531 -42 -19.953 1 97.5 372 ASP A O 1
ATOM 2902 N N . CYS A 1 373 ? -8.969 -41.5 -18.438 1 97.06 373 CYS A N 1
ATOM 2903 C CA . CYS A 1 373 ? -8.328 -40.531 -19.344 1 97.06 373 CYS A CA 1
ATOM 2904 C C . CYS A 1 373 ? -6.824 -40.469 -19.094 1 97.06 373 CYS A C 1
ATOM 2906 O O . CYS A 1 373 ? -6.281 -41.281 -18.344 1 97.06 373 CYS A O 1
ATOM 2908 N N . MET A 1 374 ? -6.145 -39.562 -19.766 1 97.31 374 MET A N 1
ATOM 2909 C CA . MET A 1 374 ? -4.691 -39.438 -19.719 1 97.31 374 MET A CA 1
ATOM 2910 C C . MET A 1 374 ? -4.207 -39.219 -18.297 1 97.31 374 MET A C 1
ATOM 2912 O O . MET A 1 374 ? -3.172 -39.781 -17.906 1 97.31 374 MET A O 1
ATOM 2916 N N . LEU A 1 375 ? -4.871 -38.5 -17.438 1 95.69 375 LEU A N 1
ATOM 2917 C CA . LEU A 1 375 ? -4.438 -38.094 -16.094 1 95.69 375 LEU A CA 1
ATOM 2918 C C . LEU A 1 375 ? -4.664 -39.219 -15.086 1 95.69 375 LEU A C 1
ATOM 2920 O O . LEU A 1 375 ? -4.066 -39.219 -14.008 1 95.69 375 LEU A O 1
ATOM 2924 N N . GLY A 1 376 ? -5.637 -40.125 -15.453 1 95.44 376 GLY A N 1
ATOM 2925 C CA . GLY A 1 376 ? -5.914 -41.219 -14.516 1 95.44 376 GLY A CA 1
ATOM 2926 C C . GLY A 1 376 ? -7.203 -41.938 -14.82 1 95.44 376 GLY A C 1
ATOM 2927 O O . GLY A 1 376 ? -7.938 -41.562 -15.734 1 95.44 376 GLY A O 1
ATOM 2928 N N . ASN A 1 377 ? -7.43 -42.938 -13.969 1 96.81 377 ASN A N 1
ATOM 2929 C CA . ASN A 1 377 ? -8.648 -43.75 -14.094 1 96.81 377 ASN A CA 1
ATOM 2930 C C . ASN A 1 377 ? -9.859 -43 -13.531 1 96.81 377 ASN A C 1
ATOM 2932 O O . ASN A 1 377 ? -9.711 -42.031 -12.781 1 96.81 377 ASN A O 1
ATOM 2936 N N . ARG A 1 378 ? -10.984 -43.531 -13.93 1 97.75 378 ARG A N 1
ATOM 2937 C CA . ARG A 1 378 ? -12.227 -42.938 -13.422 1 97.75 378 ARG A CA 1
ATOM 2938 C C . ARG A 1 378 ? -12.219 -42.906 -11.898 1 97.75 378 ARG A C 1
ATOM 2940 O O . ARG A 1 378 ? -11.859 -43.875 -11.234 1 97.75 378 ARG A O 1
ATOM 2947 N N . GLY A 1 379 ? -12.57 -41.719 -11.398 1 97.69 379 GLY A N 1
ATOM 2948 C CA . GLY A 1 379 ? -12.695 -41.531 -9.961 1 97.69 379 GLY A CA 1
ATOM 2949 C C . GLY A 1 379 ? -11.43 -41.031 -9.305 1 97.69 379 GLY A C 1
ATOM 2950 O O . GLY A 1 379 ? -11.422 -40.719 -8.117 1 97.69 379 GLY A O 1
ATOM 2951 N N . GLN A 1 380 ? -10.383 -40.906 -10.094 1 97.56 380 GLN A N 1
ATOM 2952 C CA . GLN A 1 380 ? -9.102 -40.469 -9.547 1 97.56 380 GLN A CA 1
ATOM 2953 C C . GLN A 1 380 ? -9.148 -38.969 -9.195 1 97.56 380 GLN A C 1
ATOM 2955 O O . GLN A 1 380 ? -9.695 -38.156 -9.945 1 97.56 380 GLN A O 1
ATOM 2960 N N . LYS A 1 381 ? -8.625 -38.688 -7.98 1 97.94 381 LYS A N 1
ATOM 2961 C CA . LYS A 1 381 ? -8.469 -37.281 -7.574 1 97.94 381 LYS A CA 1
ATOM 2962 C C . LYS A 1 381 ? -7.105 -36.719 -7.984 1 97.94 381 LYS A C 1
ATOM 2964 O O . LYS A 1 381 ? -6.078 -37.344 -7.715 1 97.94 381 LYS A O 1
ATOM 2969 N N . ILE A 1 382 ? -7.074 -35.625 -8.656 1 98.25 382 ILE A N 1
ATOM 2970 C CA . ILE A 1 382 ? -5.867 -34.906 -9.055 1 98.25 382 ILE A CA 1
ATOM 2971 C C . ILE A 1 382 ? -5.922 -33.469 -8.539 1 98.25 382 ILE A C 1
ATOM 2973 O O . ILE A 1 382 ? -6.934 -32.781 -8.711 1 98.25 382 ILE A O 1
ATOM 2977 N N . VAL A 1 383 ? -4.883 -33 -7.855 1 98.25 383 VAL A N 1
ATOM 2978 C CA . VAL A 1 383 ? -4.852 -31.609 -7.406 1 98.25 383 VAL A CA 1
ATOM 2979 C C . VAL A 1 383 ? -4.066 -30.766 -8.406 1 98.25 383 VAL A C 1
ATOM 2981 O O . VAL A 1 383 ? -3.094 -31.234 -9 1 98.25 383 VAL A O 1
ATOM 2984 N N . GLY A 1 384 ? -4.516 -29.578 -8.648 1 98.19 384 GLY A N 1
ATOM 2985 C CA . GLY A 1 384 ? -3.867 -28.641 -9.539 1 98.19 384 GLY A CA 1
ATOM 2986 C C . GLY A 1 384 ? -4.34 -27.219 -9.352 1 98.19 384 GLY A C 1
ATOM 2987 O O . GLY A 1 384 ? -4.711 -26.828 -8.242 1 98.19 384 GLY A O 1
ATOM 2988 N N . HIS A 1 385 ? -4.113 -26.406 -10.328 1 97.38 385 HIS A N 1
ATOM 2989 C CA . HIS A 1 385 ? -4.602 -25.031 -10.32 1 97.38 385 HIS A CA 1
ATOM 2990 C C . HIS A 1 385 ? -4.934 -24.562 -11.727 1 97.38 385 HIS A C 1
ATOM 2992 O O . HIS A 1 385 ? -4.457 -25.141 -12.711 1 97.38 385 HIS A O 1
ATOM 2998 N N . GLU A 1 386 ? -5.805 -23.547 -11.766 1 96.31 386 GLU A N 1
ATOM 2999 C CA . GLU A 1 386 ? -6.16 -22.891 -13.023 1 96.31 386 GLU A CA 1
ATOM 3000 C C . GLU A 1 386 ? -5.902 -21.391 -12.953 1 96.31 386 GLU A C 1
ATOM 3002 O O . GLU A 1 386 ? -5.984 -20.797 -11.883 1 96.31 386 GLU A O 1
ATOM 3007 N N . PHE A 1 387 ? -5.488 -20.828 -13.992 1 91.44 387 PHE A N 1
ATOM 3008 C CA . PHE A 1 387 ? -5.277 -19.391 -14.156 1 91.44 387 PHE A CA 1
ATOM 3009 C C . PHE A 1 387 ? -5.344 -19 -15.633 1 91.44 387 PHE A C 1
ATOM 3011 O O . PHE A 1 387 ? -4.328 -19.031 -16.328 1 91.44 387 PHE A O 1
ATOM 3018 N N . HIS A 1 388 ? -6.477 -18.641 -16.078 1 92.38 388 HIS A N 1
ATOM 3019 C CA . HIS A 1 388 ? -6.668 -18.344 -17.484 1 92.38 388 HIS A CA 1
ATOM 3020 C C . HIS A 1 388 ? -7.719 -17.266 -17.688 1 92.38 388 HIS A C 1
ATOM 3022 O O . HIS A 1 388 ? -8.656 -17.141 -16.891 1 92.38 388 HIS A O 1
ATOM 3028 N N . HIS A 1 389 ? -7.52 -16.578 -18.75 1 92.38 389 HIS A N 1
ATOM 3029 C CA . HIS A 1 389 ? -8.453 -15.516 -19.125 1 92.38 389 HIS A CA 1
ATOM 3030 C C . HIS A 1 389 ? -9.422 -15.992 -20.203 1 92.38 389 HIS A C 1
ATOM 3032 O O . HIS A 1 389 ? -10.375 -15.289 -20.547 1 92.38 389 HIS A O 1
ATOM 3038 N N . SER A 1 390 ? -9.195 -17.172 -20.688 1 95.56 390 SER A N 1
ATOM 3039 C CA . SER A 1 390 ? -10.039 -17.703 -21.766 1 95.56 390 SER A CA 1
ATOM 3040 C C . SER A 1 390 ? -11.07 -18.688 -21.219 1 95.56 390 SER A C 1
ATOM 3042 O O . SER A 1 390 ? -10.898 -19.234 -20.141 1 95.56 390 SER A O 1
ATOM 3044 N N . MET A 1 391 ? -12.133 -18.812 -22 1 96.31 391 MET A N 1
ATOM 3045 C CA . MET A 1 391 ? -13.141 -19.844 -21.766 1 96.31 391 MET A CA 1
ATOM 3046 C C . MET A 1 391 ? -13.234 -20.781 -22.969 1 96.31 391 MET A C 1
ATOM 3048 O O . MET A 1 391 ? -13.258 -20.328 -24.109 1 96.31 391 MET A O 1
ATOM 3052 N N . PHE A 1 392 ? -13.227 -22.047 -22.641 1 97.06 392 PHE A N 1
ATOM 3053 C CA . PHE A 1 392 ? -13.359 -23.031 -23.703 1 97.06 392 PHE A CA 1
ATOM 3054 C C . PHE A 1 392 ? -14.805 -23.469 -23.859 1 97.06 392 PHE A C 1
ATOM 3056 O O . PHE A 1 392 ? -15.414 -23.984 -22.906 1 97.06 392 PHE A O 1
ATOM 3063 N N . LYS A 1 393 ? -15.352 -23.25 -25 1 95.56 393 LYS A N 1
ATOM 3064 C CA . LYS A 1 393 ? -16.734 -23.625 -25.312 1 95.56 393 LYS A CA 1
ATOM 3065 C C . LYS A 1 393 ? -16.797 -24.719 -26.359 1 95.56 393 LYS A C 1
ATOM 3067 O O . LYS A 1 393 ? -16.188 -24.594 -27.422 1 95.56 393 LYS A O 1
ATOM 3072 N N . GLN A 1 394 ? -17.516 -25.703 -26 1 95.31 394 GLN A N 1
ATOM 3073 C CA . GLN A 1 394 ? -17.766 -26.766 -26.984 1 95.31 394 GLN A CA 1
ATOM 3074 C C . GLN A 1 394 ? -18.672 -26.266 -28.109 1 95.31 394 GLN A C 1
ATOM 3076 O O . GLN A 1 394 ? -19.656 -25.578 -27.859 1 95.31 394 GLN A O 1
ATOM 3081 N N . LEU A 1 395 ? -18.281 -26.609 -29.281 1 92.25 395 LEU A N 1
ATOM 3082 C CA . LEU A 1 395 ? -19.078 -26.172 -30.422 1 92.25 395 LEU A CA 1
ATOM 3083 C C . LEU A 1 395 ? -20.141 -27.203 -30.781 1 92.25 395 LEU A C 1
ATOM 3085 O O . LEU A 1 395 ? -21.109 -26.875 -31.469 1 92.25 395 LEU A O 1
ATOM 3089 N N . ASP A 1 396 ? -19.922 -28.453 -30.438 1 85.69 396 ASP A N 1
ATOM 3090 C CA . ASP A 1 396 ? -20.969 -29.469 -30.609 1 85.69 396 ASP A CA 1
ATOM 3091 C C . ASP A 1 396 ? -21.141 -30.297 -29.328 1 85.69 396 ASP A C 1
ATOM 3093 O O . ASP A 1 396 ? -20.375 -30.141 -28.375 1 85.69 396 ASP A O 1
ATOM 3097 N N . GLN A 1 397 ? -22.188 -31.109 -29.328 1 87.69 397 GLN A N 1
ATOM 3098 C CA . GLN A 1 397 ? -22.578 -31.844 -28.125 1 87.69 397 GLN A CA 1
ATOM 3099 C C . GLN A 1 397 ? -21.797 -33.125 -28 1 87.69 397 GLN A C 1
ATOM 3101 O O . GLN A 1 397 ? -21.875 -33.812 -26.969 1 87.69 397 GLN A O 1
ATOM 3106 N N . GLN A 1 398 ? -20.953 -33.344 -28.875 1 89.81 398 GLN A N 1
ATOM 3107 C CA . GLN A 1 398 ? -20.234 -34.625 -28.859 1 89.81 398 GLN A CA 1
ATOM 3108 C C . GLN A 1 398 ? -19.031 -34.562 -27.922 1 89.81 398 GLN A C 1
ATOM 3110 O O . GLN A 1 398 ? -18.703 -35.531 -27.25 1 89.81 398 GLN A O 1
ATOM 3115 N N . LEU A 1 399 ? -18.469 -33.375 -27.922 1 93.62 399 LEU A N 1
ATOM 3116 C CA . LEU A 1 399 ? -17.328 -33.188 -27.031 1 93.62 399 LEU A CA 1
ATOM 3117 C C . LEU A 1 399 ? -17.797 -33 -25.594 1 93.62 399 LEU A C 1
ATOM 3119 O O . LEU A 1 399 ? -18.516 -32.031 -25.297 1 93.62 399 LEU A O 1
ATOM 3123 N N . LYS A 1 400 ? -17.484 -33.938 -24.688 1 95.5 400 LYS A N 1
ATOM 3124 C CA . LYS A 1 400 ? -17.906 -33.844 -23.297 1 95.5 400 LYS A CA 1
ATOM 3125 C C . LYS A 1 400 ? -16.719 -33.719 -22.359 1 95.5 400 LYS A C 1
ATOM 3127 O O . LYS A 1 400 ? -15.68 -34.344 -22.578 1 95.5 400 LYS A O 1
ATOM 3132 N N . PRO A 1 401 ? -16.875 -32.906 -21.375 1 97.44 401 PRO A N 1
ATOM 3133 C CA . PRO A 1 401 ? -15.789 -32.812 -20.391 1 97.44 401 PRO A CA 1
ATOM 3134 C C . PRO A 1 401 ? -15.578 -34.125 -19.625 1 97.44 401 PRO A C 1
ATOM 3136 O O . PRO A 1 401 ? -16.547 -34.844 -19.359 1 97.44 401 PRO A O 1
ATOM 3139 N N . VAL A 1 402 ? -14.375 -34.344 -19.234 1 98.38 402 VAL A N 1
ATOM 3140 C CA . VAL A 1 402 ? -14.07 -35.625 -18.625 1 98.38 402 VAL A CA 1
ATOM 3141 C C . VAL A 1 402 ? -13.625 -35.438 -17.172 1 98.38 402 VAL A C 1
ATOM 3143 O O . VAL A 1 402 ? -13.367 -36.375 -16.453 1 98.38 402 VAL A O 1
ATOM 3146 N N . LEU A 1 403 ? -13.5 -34.188 -16.703 1 98.5 403 LEU A N 1
ATOM 3147 C CA . LEU A 1 403 ? -13.102 -33.875 -15.328 1 98.5 403 LEU A CA 1
ATOM 3148 C C . LEU A 1 403 ? -14.203 -33.094 -14.602 1 98.5 403 LEU A C 1
ATOM 3150 O O . LEU A 1 403 ? -14.867 -32.25 -15.188 1 98.5 403 LEU A O 1
ATOM 3154 N N . LEU A 1 404 ? -14.438 -33.438 -13.406 1 98.56 404 LEU A N 1
ATOM 3155 C CA . LEU A 1 404 ? -15.203 -32.656 -12.453 1 98.56 404 LEU A CA 1
ATOM 3156 C C . LEU A 1 404 ? -14.273 -31.906 -11.5 1 98.56 404 LEU A C 1
ATOM 3158 O O . LEU A 1 404 ? -13.484 -32.531 -10.781 1 98.56 404 LEU A O 1
ATOM 3162 N N . MET A 1 405 ? -14.359 -30.609 -11.562 1 98 405 MET A N 1
ATOM 3163 C CA . MET A 1 405 ? -13.477 -29.781 -10.75 1 98 405 MET A CA 1
ATOM 3164 C C . MET A 1 405 ? -14.203 -29.25 -9.516 1 98 405 MET A C 1
ATOM 3166 O O . MET A 1 405 ? -15.383 -28.891 -9.586 1 98 405 MET A O 1
ATOM 3170 N N . LYS A 1 406 ? -13.5 -29.234 -8.391 1 98.06 406 LYS A N 1
ATOM 3171 C CA . LYS A 1 406 ? -14.016 -28.656 -7.152 1 98.06 406 LYS A CA 1
ATOM 3172 C C . LYS A 1 406 ? -13.008 -27.719 -6.512 1 98.06 406 LYS A C 1
ATOM 3174 O O . LYS A 1 406 ? -11.812 -28.016 -6.461 1 98.06 406 LYS A O 1
ATOM 3179 N N . LYS A 1 407 ? -13.422 -26.578 -6.176 1 95.25 407 LYS A N 1
ATOM 3180 C CA . LYS A 1 407 ? -12.633 -25.688 -5.336 1 95.25 407 LYS A CA 1
ATOM 3181 C C . LYS A 1 407 ? -13.023 -25.828 -3.867 1 95.25 407 LYS A C 1
ATOM 3183 O O . LYS A 1 407 ? -14.172 -25.578 -3.498 1 95.25 407 LYS A O 1
ATOM 3188 N N . VAL A 1 408 ? -12.086 -26.203 -3.064 1 96.44 408 VAL A N 1
ATOM 3189 C CA . VAL A 1 408 ? -12.336 -26.422 -1.642 1 96.44 408 VAL A CA 1
ATOM 3190 C C . VAL A 1 408 ? -11.555 -25.391 -0.824 1 96.44 408 VAL A C 1
ATOM 3192 O O . VAL A 1 408 ? -10.344 -25.234 -0.994 1 96.44 408 VAL A O 1
ATOM 3195 N N . ARG A 1 409 ? -12.234 -24.688 -0.044 1 93.5 409 ARG A N 1
ATOM 3196 C CA . ARG A 1 409 ? -11.664 -23.672 0.84 1 93.5 409 ARG A CA 1
ATOM 3197 C C . ARG A 1 409 ? -12.266 -23.766 2.238 1 93.5 409 ARG A C 1
ATOM 3199 O O . ARG A 1 409 ? -13.484 -23.812 2.395 1 93.5 409 ARG A O 1
ATOM 3206 N N . ASP A 1 410 ? -11.461 -23.844 3.256 1 95.75 410 ASP A N 1
ATOM 3207 C CA . ASP A 1 410 ? -11.922 -23.938 4.637 1 95.75 410 ASP A CA 1
ATOM 3208 C C . ASP A 1 410 ? -12.875 -25.109 4.82 1 95.75 410 ASP A C 1
ATOM 3210 O O . ASP A 1 410 ? -13.938 -24.969 5.426 1 95.75 410 ASP A O 1
ATOM 3214 N N . ASN A 1 411 ? -12.578 -26.141 4.121 1 93.44 411 ASN A N 1
ATOM 3215 C CA . ASN A 1 411 ? -13.273 -27.422 4.219 1 93.44 411 ASN A CA 1
ATOM 3216 C C . ASN A 1 411 ? -14.672 -27.344 3.617 1 93.44 411 ASN A C 1
ATOM 3218 O O . ASN A 1 411 ? -15.555 -28.125 3.986 1 93.44 411 ASN A O 1
ATOM 3222 N N . GLN A 1 412 ? -14.867 -26.422 2.779 1 95.88 412 GLN A N 1
ATOM 3223 C CA . GLN A 1 412 ? -16.141 -26.297 2.076 1 95.88 412 GLN A CA 1
ATOM 3224 C C . GLN A 1 412 ? -15.93 -26.203 0.568 1 95.88 412 GLN A C 1
ATOM 3226 O O . GLN A 1 412 ? -14.992 -25.562 0.104 1 95.88 412 GLN A O 1
ATOM 3231 N N . ILE A 1 413 ? -16.812 -26.875 -0.149 1 96.62 413 ILE A N 1
ATOM 3232 C CA . ILE A 1 413 ? -16.797 -26.719 -1.6 1 96.62 413 ILE A CA 1
ATOM 3233 C C . ILE A 1 413 ? -17.406 -25.375 -1.977 1 96.62 413 ILE A C 1
ATOM 3235 O O . ILE A 1 413 ? -18.609 -25.141 -1.789 1 96.62 413 ILE A O 1
ATOM 3239 N N . VAL A 1 414 ? -16.641 -24.516 -2.523 1 93.44 414 VAL A N 1
ATOM 3240 C CA . VAL A 1 414 ? -17.109 -23.156 -2.766 1 93.44 414 VAL A CA 1
ATOM 3241 C C . VAL A 1 414 ? -17.469 -22.984 -4.238 1 93.44 414 VAL A C 1
ATOM 3243 O O . VAL A 1 414 ? -18.172 -22.047 -4.613 1 93.44 414 VAL A O 1
ATOM 3246 N N . ASP A 1 415 ? -17.031 -23.875 -5.113 1 94.62 415 ASP A N 1
ATOM 3247 C CA . ASP A 1 415 ? -17.344 -23.859 -6.539 1 94.62 415 ASP A CA 1
ATOM 3248 C C . ASP A 1 415 ? -17.172 -25.25 -7.156 1 94.62 415 ASP A C 1
ATOM 3250 O O . ASP A 1 415 ? -16.391 -26.062 -6.66 1 94.62 415 ASP A O 1
ATOM 3254 N N . THR A 1 416 ? -17.938 -25.547 -8.117 1 97.44 416 THR A N 1
ATOM 3255 C CA . THR A 1 416 ? -17.844 -26.781 -8.898 1 97.44 416 THR A CA 1
ATOM 3256 C C . THR A 1 416 ? -18.078 -26.5 -10.383 1 97.44 416 THR A C 1
ATOM 3258 O O . THR A 1 416 ? -18.938 -25.703 -10.742 1 97.44 416 THR A O 1
ATOM 3261 N N . TRP A 1 417 ? -17.266 -27.109 -11.219 1 96.94 417 TRP A N 1
ATOM 3262 C CA . TRP A 1 417 ? -17.438 -26.969 -12.664 1 96.94 417 TRP A CA 1
ATOM 3263 C C . TRP A 1 417 ? -16.828 -28.156 -13.391 1 96.94 417 TRP A C 1
ATOM 3265 O O . TRP A 1 417 ? -16.188 -29.016 -12.766 1 96.94 417 TRP A O 1
ATOM 3275 N N . SER A 1 418 ? -17.047 -28.281 -14.633 1 96.75 418 SER A N 1
ATOM 3276 C CA . SER A 1 418 ? -16.484 -29.344 -15.445 1 96.75 418 SER A CA 1
ATOM 3277 C C . SER A 1 418 ? -15.461 -28.812 -16.438 1 96.75 418 SER A C 1
ATOM 3279 O O . SER A 1 418 ? -15.461 -27.609 -16.75 1 96.75 418 SER A O 1
ATOM 3281 N N . GLY A 1 419 ? -14.555 -29.719 -16.797 1 95.75 419 GLY A N 1
ATOM 3282 C CA . GLY A 1 419 ? -13.555 -29.344 -17.797 1 95.75 419 GLY A CA 1
ATOM 3283 C C . GLY A 1 419 ? -12.719 -30.516 -18.266 1 95.75 419 GLY A C 1
ATOM 3284 O O . GLY A 1 419 ? -13.07 -31.672 -18.031 1 95.75 419 GLY A O 1
ATOM 3285 N N . GLY A 1 420 ? -11.695 -30.156 -19 1 97.69 420 GLY A N 1
ATOM 3286 C CA . GLY A 1 420 ? -10.859 -31.188 -19.578 1 97.69 420 GLY A CA 1
ATOM 3287 C C . GLY A 1 420 ? -11.578 -32.031 -20.625 1 97.69 420 GLY A C 1
ATOM 3288 O O . GLY A 1 420 ? -12.766 -32.312 -20.469 1 97.69 420 GLY A O 1
ATOM 3289 N N . TYR A 1 421 ? -10.875 -32.406 -21.609 1 98.38 421 TYR A N 1
ATOM 3290 C CA . TYR A 1 421 ? -11.445 -33.156 -22.719 1 98.38 421 TYR A CA 1
ATOM 3291 C C . TYR A 1 421 ? -10.461 -34.219 -23.219 1 98.38 421 TYR A C 1
ATOM 3293 O O . TYR A 1 421 ? -9.242 -34.031 -23.125 1 98.38 421 TYR A O 1
ATOM 3301 N N . GLN A 1 422 ? -11.016 -35.25 -23.719 1 98.19 422 GLN A N 1
ATOM 3302 C CA . GLN A 1 422 ? -10.164 -36.281 -24.312 1 98.19 422 GLN A CA 1
ATOM 3303 C C . GLN A 1 422 ? -10.805 -36.875 -25.562 1 98.19 422 GLN A C 1
ATOM 3305 O O . GLN A 1 422 ? -11.992 -37.188 -25.562 1 98.19 422 GLN A O 1
ATOM 3310 N N . ILE A 1 423 ? -10.172 -36.906 -26.641 1 97.44 423 ILE A N 1
ATOM 3311 C CA . ILE A 1 423 ? -10.469 -37.625 -27.875 1 97.44 423 ILE A CA 1
ATOM 3312 C C . ILE A 1 423 ? -9.336 -38.594 -28.219 1 97.44 423 ILE A C 1
ATOM 3314 O O . ILE A 1 423 ? -8.18 -38.156 -28.359 1 97.44 423 ILE A O 1
ATOM 3318 N N . ARG A 1 424 ? -9.648 -39.906 -28.281 1 97.25 424 ARG A N 1
ATOM 3319 C CA . ARG A 1 424 ? -8.578 -40.906 -28.453 1 97.25 424 ARG A CA 1
ATOM 3320 C C . ARG A 1 424 ? -7.555 -40.781 -27.328 1 97.25 424 ARG A C 1
ATOM 3322 O O . ARG A 1 424 ? -7.918 -40.812 -26.141 1 97.25 424 ARG A O 1
ATOM 3329 N N . LYS A 1 425 ? -6.332 -40.625 -27.641 1 98.12 425 LYS A N 1
ATOM 3330 C CA . LYS A 1 425 ? -5.312 -40.531 -26.609 1 98.12 425 LYS A CA 1
ATOM 3331 C C . LYS A 1 425 ? -4.832 -39.094 -26.453 1 98.12 425 LYS A C 1
ATOM 3333 O O . LYS A 1 425 ? -3.752 -38.844 -25.906 1 98.12 425 LYS A O 1
ATOM 3338 N N . THR A 1 426 ? -5.699 -38.156 -26.922 1 98.69 426 THR A N 1
ATOM 3339 C CA . THR A 1 426 ? -5.387 -36.719 -26.781 1 98.69 426 THR A CA 1
ATOM 3340 C C . THR A 1 426 ? -6.188 -36.125 -25.641 1 98.69 426 THR A C 1
ATOM 3342 O O . THR A 1 426 ? -7.418 -36.125 -25.656 1 98.69 426 THR A O 1
ATOM 3345 N N . PHE A 1 427 ? -5.48 -35.625 -24.656 1 98.75 427 PHE A N 1
ATOM 3346 C CA . PHE A 1 427 ? -6.102 -34.969 -23.5 1 98.75 427 PHE A CA 1
ATOM 3347 C C . PHE A 1 427 ? -5.656 -33.531 -23.391 1 98.75 427 PHE A C 1
ATOM 3349 O O . PHE A 1 427 ? -4.484 -33.188 -23.609 1 98.75 427 PHE A O 1
ATOM 3356 N N . ALA A 1 428 ? -6.605 -32.625 -23.047 1 98.75 428 ALA A N 1
ATOM 3357 C CA . ALA A 1 428 ? -6.273 -31.234 -22.781 1 98.75 428 ALA A CA 1
ATOM 3358 C C . ALA A 1 428 ? -7.199 -30.641 -21.734 1 98.75 428 ALA A C 1
ATOM 3360 O O . ALA A 1 428 ? -8.383 -30.969 -21.672 1 98.75 428 ALA A O 1
ATOM 3361 N N . SER A 1 429 ? -6.699 -29.812 -20.891 1 98.5 429 SER A N 1
ATOM 3362 C CA . SER A 1 429 ? -7.473 -29.125 -19.859 1 98.5 429 SER A CA 1
ATOM 3363 C C . SER A 1 429 ? -6.816 -27.812 -19.469 1 98.5 429 SER A C 1
ATOM 3365 O O . SER A 1 429 ? -5.645 -27.578 -19.766 1 98.5 429 SER A O 1
ATOM 3367 N N . TYR A 1 430 ? -7.605 -26.938 -18.797 1 98.06 430 TYR A N 1
ATOM 3368 C CA . TYR A 1 430 ? -7.035 -25.719 -18.219 1 98.06 430 TYR A CA 1
ATOM 3369 C C . TYR A 1 430 ? -6.211 -26.047 -16.984 1 98.06 430 TYR A C 1
ATOM 3371 O O . TYR A 1 430 ? -5.453 -25.203 -16.484 1 98.06 430 TYR A O 1
ATOM 3379 N N . LEU A 1 431 ? -6.258 -27.219 -16.453 1 98.19 431 LEU A N 1
ATOM 3380 C CA . LEU A 1 431 ? -5.637 -27.625 -15.195 1 98.19 431 LEU A CA 1
ATOM 3381 C C . LEU A 1 431 ? -4.129 -27.766 -15.359 1 98.19 431 LEU A C 1
ATOM 3383 O O . LEU A 1 431 ? -3.662 -28.453 -16.281 1 98.19 431 LEU A O 1
ATOM 3387 N N . HIS A 1 432 ? -3.389 -27.078 -14.539 1 98.19 432 HIS A N 1
ATOM 3388 C CA . HIS A 1 432 ? -1.958 -27.312 -14.398 1 98.19 432 HIS A CA 1
ATOM 3389 C C . HIS A 1 432 ? -1.675 -28.297 -13.266 1 98.19 432 HIS A C 1
ATOM 3391 O O . HIS A 1 432 ? -2.199 -28.156 -12.164 1 98.19 432 HIS A O 1
ATOM 3397 N N . VAL A 1 433 ? -0.819 -29.25 -13.57 1 98 433 VAL A N 1
ATOM 3398 C CA . VAL A 1 433 ? -0.604 -30.312 -12.609 1 98 433 VAL A CA 1
ATOM 3399 C C . VAL A 1 433 ? 0.881 -30.422 -12.266 1 98 433 VAL A C 1
ATOM 3401 O O . VAL A 1 433 ? 1.736 -30.172 -13.125 1 98 433 VAL A O 1
ATOM 3404 N N . HIS A 1 434 ? 1.161 -30.672 -11 1 98.5 434 HIS A N 1
ATOM 3405 C CA . HIS A 1 434 ? 2.502 -31.031 -10.555 1 98.5 434 HIS A CA 1
ATOM 3406 C C . HIS A 1 434 ? 2.654 -32.562 -10.445 1 98.5 434 HIS A C 1
ATOM 3408 O O . HIS A 1 434 ? 1.932 -33.188 -9.68 1 98.5 434 HIS A O 1
ATOM 3414 N N . PHE A 1 435 ? 3.617 -33.125 -11.078 1 98.06 435 PHE A N 1
ATOM 3415 C CA . PHE A 1 435 ? 3.697 -34.562 -11.234 1 98.06 435 PHE A CA 1
ATOM 3416 C C . PHE A 1 435 ? 4.125 -35.219 -9.93 1 98.06 435 PHE A C 1
ATOM 3418 O O . PHE A 1 435 ? 3.902 -36.438 -9.727 1 98.06 435 PHE A O 1
ATOM 3425 N N . TYR A 1 436 ? 4.707 -34.469 -9.016 1 98 436 TYR A N 1
ATOM 3426 C CA . TYR A 1 436 ? 5.207 -35.031 -7.766 1 98 436 TYR A CA 1
ATOM 3427 C C . TYR A 1 436 ? 4.094 -35.125 -6.727 1 98 436 TYR A C 1
ATOM 3429 O O . TYR A 1 436 ? 4.359 -35.375 -5.547 1 98 436 TYR A O 1
ATOM 3437 N N . GLN A 1 437 ? 2.807 -35.031 -7.164 1 97.88 437 GLN A N 1
ATOM 3438 C CA . GLN A 1 437 ? 1.72 -35.062 -6.191 1 97.88 437 GLN A CA 1
ATOM 3439 C C . GLN A 1 437 ? 1.435 -36.469 -5.719 1 97.88 437 GLN A C 1
ATOM 3441 O O . GLN A 1 437 ? 0.95 -36.688 -4.602 1 97.88 437 GLN A O 1
ATOM 3446 N N . ASN A 1 438 ? 1.716 -37.469 -6.574 1 96.38 438 ASN A N 1
ATOM 3447 C CA . ASN A 1 438 ? 1.444 -38.875 -6.281 1 96.38 438 ASN A CA 1
ATOM 3448 C C . ASN A 1 438 ? 2.172 -39.812 -7.254 1 96.38 438 ASN A C 1
ATOM 3450 O O . ASN A 1 438 ? 1.898 -39.781 -8.453 1 96.38 438 ASN A O 1
ATOM 3454 N N . PRO A 1 439 ? 3.057 -40.688 -6.703 1 95.5 439 PRO A N 1
ATOM 3455 C CA . PRO A 1 439 ? 3.834 -41.531 -7.613 1 95.5 439 PRO A CA 1
ATOM 3456 C C . PRO A 1 439 ? 2.961 -42.469 -8.422 1 95.5 439 PRO A C 1
ATOM 3458 O O . PRO A 1 439 ? 3.273 -42.781 -9.57 1 95.5 439 PRO A O 1
ATOM 3461 N N . LYS A 1 440 ? 1.879 -42.969 -7.828 1 94.62 440 LYS A N 1
ATOM 3462 C CA . LYS A 1 440 ? 0.986 -43.875 -8.555 1 94.62 440 LYS A CA 1
ATOM 3463 C C . LYS A 1 440 ? 0.306 -43.156 -9.719 1 94.62 440 LYS A C 1
ATOM 3465 O O . LYS A 1 440 ? 0.156 -43.719 -10.797 1 94.62 440 LYS A O 1
ATOM 3470 N N . LEU A 1 441 ? -0.066 -41.969 -9.469 1 95.56 441 LEU A N 1
ATOM 3471 C CA . LEU A 1 441 ? -0.681 -41.156 -10.523 1 95.56 441 LEU A CA 1
ATOM 3472 C C . LEU A 1 441 ? 0.305 -40.906 -11.656 1 95.56 441 LEU A C 1
ATOM 3474 O O . LEU A 1 441 ? -0.069 -40.938 -12.828 1 95.56 441 LEU A O 1
ATOM 3478 N N . PHE A 1 442 ? 1.552 -40.688 -11.32 1 96.62 442 PHE A N 1
ATOM 3479 C CA . PHE A 1 442 ? 2.572 -40.406 -12.32 1 96.62 442 PHE A CA 1
ATOM 3480 C C . PHE A 1 442 ? 2.854 -41.625 -13.172 1 96.62 442 PHE A C 1
ATOM 3482 O O . PHE A 1 442 ? 2.994 -41.531 -14.391 1 96.62 442 PHE A O 1
ATOM 3489 N N . ILE A 1 443 ? 2.92 -42.75 -12.539 1 95.62 443 ILE A N 1
ATOM 3490 C CA . ILE A 1 443 ? 3.156 -44 -13.258 1 95.62 443 ILE A CA 1
ATOM 3491 C C . ILE A 1 443 ? 2.012 -44.25 -14.234 1 95.62 443 ILE A C 1
ATOM 3493 O O . ILE A 1 443 ? 2.242 -44.625 -15.383 1 95.62 443 ILE A O 1
ATOM 3497 N N . GLN A 1 444 ? 0.794 -44.031 -13.758 1 94.75 444 GLN A N 1
ATOM 3498 C CA . GLN A 1 444 ? -0.367 -44.188 -14.625 1 94.75 444 GLN A CA 1
ATOM 3499 C C . GLN A 1 444 ? -0.31 -43.219 -15.805 1 94.75 444 GLN A C 1
ATOM 3501 O O . GLN A 1 444 ? -0.632 -43.594 -16.938 1 94.75 444 GLN A O 1
ATOM 3506 N N . PHE A 1 445 ? 0.099 -42.062 -15.578 1 96.56 445 PHE A N 1
ATOM 3507 C CA . PHE A 1 445 ? 0.26 -41.031 -16.609 1 96.56 445 PHE A CA 1
ATOM 3508 C C . PHE A 1 445 ? 1.281 -41.469 -17.641 1 96.56 445 PHE A C 1
ATOM 3510 O O . PHE A 1 445 ? 1.029 -41.375 -18.844 1 96.56 445 PHE A O 1
ATOM 3517 N N . LEU A 1 446 ? 2.418 -41.969 -17.188 1 96.44 446 LEU A N 1
ATOM 3518 C CA . LEU A 1 446 ? 3.457 -42.438 -18.094 1 96.44 446 LEU A CA 1
ATOM 3519 C C . LEU A 1 446 ? 2.941 -43.594 -18.953 1 96.44 446 LEU A C 1
ATOM 3521 O O . LEU A 1 446 ? 3.221 -43.625 -20.156 1 96.44 446 LEU A O 1
ATOM 3525 N N . ASN A 1 447 ? 2.223 -44.438 -18.312 1 96 447 ASN A N 1
ATOM 3526 C CA . ASN A 1 447 ? 1.654 -45.562 -19.062 1 96 447 ASN A CA 1
ATOM 3527 C C . ASN A 1 447 ? 0.67 -45.062 -20.125 1 96 447 ASN A C 1
ATOM 3529 O O . ASN A 1 447 ? 0.67 -45.562 -21.25 1 96 447 ASN A O 1
ATOM 3533 N N . ASN A 1 448 ? -0.1 -44.125 -19.734 1 96.12 448 ASN A N 1
ATOM 3534 C CA . ASN A 1 448 ? -1.07 -43.562 -20.672 1 96.12 448 ASN A CA 1
ATOM 3535 C C . ASN A 1 448 ? -0.385 -42.812 -21.812 1 96.12 448 ASN A C 1
ATOM 3537 O O . ASN A 1 448 ? -0.94 -42.656 -22.891 1 96.12 448 ASN A O 1
ATOM 3541 N N . LEU A 1 449 ? 0.812 -42.312 -21.531 1 96.31 449 LEU A N 1
ATOM 3542 C CA . LEU A 1 449 ? 1.599 -41.625 -22.547 1 96.31 449 LEU A CA 1
ATOM 3543 C C . LEU A 1 449 ? 2.271 -42.594 -23.484 1 96.31 449 LEU A C 1
ATOM 3545 O O . LEU A 1 449 ? 2.803 -42.219 -24.531 1 96.31 449 LEU A O 1
ATOM 3549 N N . GLY A 1 450 ? 2.254 -43.844 -23.094 1 94.94 450 GLY A N 1
ATOM 3550 C CA . GLY A 1 450 ? 2.812 -44.875 -23.953 1 94.94 450 GLY A CA 1
ATOM 3551 C C . GLY A 1 450 ? 4.145 -45.406 -23.453 1 94.94 450 GLY A C 1
ATOM 3552 O O . GLY A 1 450 ? 4.816 -46.156 -24.156 1 94.94 450 GLY A O 1
ATOM 3553 N N . ALA A 1 451 ? 4.359 -44.938 -22.203 1 91.31 451 ALA A N 1
ATOM 3554 C CA . ALA A 1 451 ? 5.586 -45.469 -21.609 1 91.31 451 ALA A CA 1
ATOM 3555 C C . ALA A 1 451 ? 5.34 -46.812 -20.938 1 91.31 451 ALA A C 1
ATOM 3557 O O . ALA A 1 451 ? 4.223 -47.094 -20.5 1 91.31 451 ALA A O 1
ATOM 3558 N N . ASP A 1 452 ? 6.016 -47.844 -21.141 1 85.31 452 ASP A N 1
ATOM 3559 C CA . ASP A 1 452 ? 5.859 -49.188 -20.547 1 85.31 452 ASP A CA 1
ATOM 3560 C C . ASP A 1 452 ? 6.578 -49.281 -19.219 1 85.31 452 ASP A C 1
ATOM 3562 O O . ASP A 1 452 ? 7.629 -49.906 -19.109 1 85.31 452 ASP A O 1
ATOM 3566 N N . VAL A 1 453 ? 5.895 -48.531 -18.312 1 80.81 453 VAL A N 1
ATOM 3567 C CA . VAL A 1 453 ? 6.492 -48.562 -16.984 1 80.81 453 VAL A CA 1
ATOM 3568 C C . VAL A 1 453 ? 5.879 -49.688 -16.156 1 80.81 453 VAL A C 1
ATOM 3570 O O . VAL A 1 453 ? 4.656 -49.781 -16.047 1 80.81 453 VAL A O 1
ATOM 3573 N N . GLN A 1 454 ? 6.648 -50.812 -15.891 1 71.06 454 GLN A N 1
ATOM 3574 C CA . GLN A 1 454 ? 6.195 -52 -15.141 1 71.06 454 GLN A CA 1
ATOM 3575 C C . GLN A 1 454 ? 6.363 -51.781 -13.641 1 71.06 454 GLN A C 1
ATOM 3577 O O . GLN A 1 454 ? 7.305 -51.125 -13.203 1 71.06 454 GLN A O 1
ATOM 3582 N N . MET B 1 1 ? -22.922 14.539 23.25 1 93.94 1 MET B N 1
ATOM 3583 C CA . MET B 1 1 ? -22.281 14.18 21.984 1 93.94 1 MET B CA 1
ATOM 3584 C C . MET B 1 1 ? -21.562 12.828 22.094 1 93.94 1 MET B C 1
ATOM 3586 O O . MET B 1 1 ? -20.844 12.586 23.062 1 93.94 1 MET B O 1
ATOM 3590 N N . LYS B 1 2 ? -21.891 11.867 21.234 1 97.12 2 LYS B N 1
ATOM 3591 C CA . LYS B 1 2 ? -21.094 10.648 21.141 1 97.12 2 LYS B CA 1
ATOM 3592 C C . LYS B 1 2 ? -19.891 10.859 20.234 1 97.12 2 LYS B C 1
ATOM 3594 O O . LYS B 1 2 ? -19.922 11.68 19.312 1 97.12 2 LYS B O 1
ATOM 3599 N N . LYS B 1 3 ? -18.859 10.125 20.562 1 98.06 3 LYS B N 1
ATOM 3600 C CA . LYS B 1 3 ? -17.625 10.383 19.844 1 98.06 3 LYS B CA 1
ATOM 3601 C C . LYS B 1 3 ? -17.016 9.078 19.312 1 98.06 3 LYS B C 1
ATOM 3603 O O . LYS B 1 3 ? -17.109 8.039 19.969 1 98.06 3 LYS B O 1
ATOM 3608 N N . VAL B 1 4 ? -16.359 9.117 18.172 1 98.75 4 VAL B N 1
ATOM 3609 C CA . VAL B 1 4 ? -15.648 7.996 17.562 1 98.75 4 VAL B CA 1
ATOM 3610 C C . VAL B 1 4 ? -14.523 8.516 16.672 1 98.75 4 VAL B C 1
ATOM 3612 O O . VAL B 1 4 ? -14.656 9.57 16.047 1 98.75 4 VAL B O 1
ATOM 3615 N N . LEU B 1 5 ? -13.43 7.82 16.703 1 98.88 5 LEU B N 1
ATOM 3616 C CA . LEU B 1 5 ? -12.25 8.203 15.922 1 98.88 5 LEU B CA 1
ATOM 3617 C C . LEU B 1 5 ? -11.961 7.172 14.836 1 98.88 5 LEU B C 1
ATOM 3619 O O . LEU B 1 5 ? -11.938 5.969 15.102 1 98.88 5 LEU B O 1
ATOM 3623 N N . ILE B 1 6 ? -11.828 7.645 13.609 1 98.88 6 ILE B N 1
ATOM 3624 C CA . ILE B 1 6 ? -11.453 6.801 12.477 1 98.88 6 ILE B CA 1
ATOM 3625 C C . ILE B 1 6 ? -9.969 6.977 12.18 1 98.88 6 ILE B C 1
ATOM 3627 O O . ILE B 1 6 ? -9.516 8.078 11.867 1 98.88 6 ILE B O 1
ATOM 3631 N N . ALA B 1 7 ? -9.203 5.898 12.289 1 98.62 7 ALA B N 1
ATOM 3632 C CA . ALA B 1 7 ? -7.758 5.926 12.078 1 98.62 7 ALA B CA 1
ATOM 3633 C C . ALA B 1 7 ? -7.344 4.941 10.992 1 98.62 7 ALA B C 1
ATOM 3635 O O . ALA B 1 7 ? -8.102 4.031 10.648 1 98.62 7 ALA B O 1
ATOM 3636 N N . GLY B 1 8 ? -6.211 5.16 10.414 1 97.62 8 GLY B N 1
ATOM 3637 C CA . GLY B 1 8 ? -5.676 4.262 9.406 1 97.62 8 GLY B CA 1
ATOM 3638 C C . GLY B 1 8 ? -4.477 3.463 9.891 1 97.62 8 GLY B C 1
ATOM 3639 O O . GLY B 1 8 ? -3.75 3.906 10.781 1 97.62 8 GLY B O 1
ATOM 3640 N N . VAL B 1 9 ? -4.262 2.369 9.219 1 96.94 9 VAL B N 1
ATOM 3641 C CA . VAL B 1 9 ? -3.072 1.566 9.484 1 96.94 9 VAL B CA 1
ATOM 3642 C C . VAL B 1 9 ? -1.836 2.283 8.945 1 96.94 9 VAL B C 1
ATOM 3644 O O . VAL B 1 9 ? -0.778 2.27 9.578 1 96.94 9 VAL B O 1
ATOM 3647 N N . THR B 1 10 ? -1.953 2.795 7.793 1 94.19 10 THR B N 1
ATOM 3648 C CA . THR B 1 10 ? -0.933 3.607 7.141 1 94.19 10 THR B CA 1
ATOM 3649 C C . THR B 1 10 ? -1.567 4.789 6.41 1 94.19 10 THR B C 1
ATOM 3651 O O . THR B 1 10 ? -2.789 4.84 6.25 1 94.19 10 THR B O 1
ATOM 3654 N N . SER B 1 11 ? -0.706 5.707 6.062 1 91.56 11 SER B N 1
ATOM 3655 C CA . SER B 1 11 ? -1.187 6.691 5.098 1 91.56 11 SER B CA 1
ATOM 3656 C C . SER B 1 11 ? -1.608 6.027 3.791 1 91.56 11 SER B C 1
ATOM 3658 O O . SER B 1 11 ? -0.96 5.082 3.332 1 91.56 11 SER B O 1
ATOM 3660 N N . GLY B 1 12 ? -2.729 6.387 3.285 1 87.75 12 GLY B N 1
ATOM 3661 C CA . GLY B 1 12 ? -3.203 5.816 2.033 1 87.75 12 GLY B CA 1
ATOM 3662 C C . GLY B 1 12 ? -4.121 4.625 2.232 1 87.75 12 GLY B C 1
ATOM 3663 O O . GLY B 1 12 ? -4.578 4.02 1.261 1 87.75 12 GLY B O 1
ATOM 3664 N N . SER B 1 13 ? -4.391 4.316 3.428 1 92.25 13 SER B N 1
ATOM 3665 C CA . SER B 1 13 ? -5.254 3.174 3.711 1 92.25 13 SER B CA 1
ATOM 3666 C C . SER B 1 13 ? -6.699 3.459 3.312 1 92.25 13 SER B C 1
ATOM 3668 O O . SER B 1 13 ? -7.52 2.543 3.234 1 92.25 13 SER B O 1
ATOM 3670 N N . GLY B 1 14 ? -7.043 4.723 3.139 1 91.56 14 GLY B N 1
ATOM 3671 C CA . GLY B 1 14 ? -8.398 5.086 2.77 1 91.56 14 GLY B CA 1
ATOM 3672 C C . GLY B 1 14 ? -9.164 5.766 3.893 1 91.56 14 GLY B C 1
ATOM 3673 O O . GLY B 1 14 ? -10.383 5.918 3.816 1 91.56 14 GLY B O 1
ATOM 3674 N N . LYS B 1 15 ? -8.477 6.172 4.879 1 93.31 15 LYS B N 1
ATOM 3675 C CA . LYS B 1 15 ? -9.062 6.801 6.059 1 93.31 15 LYS B CA 1
ATOM 3676 C C . LYS B 1 15 ? -9.875 8.031 5.676 1 93.31 15 LYS B C 1
ATOM 3678 O O . LYS B 1 15 ? -11.016 8.188 6.117 1 93.31 15 LYS B O 1
ATOM 3683 N N . THR B 1 16 ? -9.297 8.977 4.859 1 92.44 16 THR B N 1
ATOM 3684 C CA . THR B 1 16 ? -9.977 10.203 4.461 1 92.44 16 THR B CA 1
ATOM 3685 C C . THR B 1 16 ? -11.242 9.898 3.668 1 92.44 16 THR B C 1
ATOM 3687 O O . THR B 1 16 ? -12.297 10.484 3.918 1 92.44 16 THR B O 1
ATOM 3690 N N . THR B 1 17 ? -11.141 8.938 2.775 1 92.5 17 THR B N 1
ATOM 3691 C CA . THR B 1 17 ? -12.289 8.523 1.986 1 92.5 17 THR B CA 1
ATOM 3692 C C . THR B 1 17 ? -13.398 7.988 2.891 1 92.5 17 THR B C 1
ATOM 3694 O O . THR B 1 17 ? -14.562 8.352 2.736 1 92.5 17 THR B O 1
ATOM 3697 N N . ALA B 1 18 ? -13.031 7.164 3.801 1 96.06 18 ALA B N 1
ATOM 3698 C CA . ALA B 1 18 ? -14 6.582 4.719 1 96.06 18 ALA B CA 1
ATOM 3699 C C . ALA B 1 18 ? -14.688 7.66 5.555 1 96.06 18 ALA B C 1
ATOM 3701 O O . ALA B 1 18 ? -15.906 7.66 5.703 1 96.06 18 ALA B O 1
ATOM 3702 N N . VAL B 1 19 ? -13.93 8.594 6.047 1 97.56 19 VAL B N 1
ATOM 3703 C CA . VAL B 1 19 ? -14.461 9.633 6.922 1 97.56 19 VAL B CA 1
ATOM 3704 C C . VAL B 1 19 ? -15.414 10.531 6.133 1 97.56 19 VAL B C 1
ATOM 3706 O O . VAL B 1 19 ? -16.516 10.852 6.605 1 97.56 19 VAL B O 1
ATOM 3709 N N . LEU B 1 20 ? -15.023 10.93 4.926 1 95.88 20 LEU B N 1
ATOM 3710 C CA . LEU B 1 20 ? -15.875 11.789 4.113 1 95.88 20 LEU B CA 1
ATOM 3711 C C . LEU B 1 20 ? -17.203 11.109 3.812 1 95.88 20 LEU B C 1
ATOM 3713 O O . LEU B 1 20 ? -18.266 11.734 3.898 1 95.88 20 LEU B O 1
ATOM 3717 N N . GLY B 1 21 ? -17.125 9.852 3.5 1 96.88 21 GLY B N 1
ATOM 3718 C CA . GLY B 1 21 ? -18.344 9.102 3.268 1 96.88 21 GLY B CA 1
ATOM 3719 C C . GLY B 1 21 ? -19.234 9 4.496 1 96.88 21 GLY B C 1
ATOM 3720 O O . GLY B 1 21 ? -20.453 9.164 4.41 1 96.88 21 GLY B O 1
ATOM 3721 N N . ILE B 1 22 ? -18.641 8.727 5.625 1 98.56 22 ILE B N 1
ATOM 3722 C CA . ILE B 1 22 ? -19.375 8.578 6.879 1 98.56 22 ILE B CA 1
ATOM 3723 C C . ILE B 1 22 ? -20 9.906 7.273 1 98.56 22 ILE B C 1
ATOM 3725 O O . ILE B 1 22 ? -21.172 9.953 7.652 1 98.56 22 ILE B O 1
ATOM 3729 N N . LEU B 1 23 ? -19.234 11.016 7.184 1 98.62 23 LEU B N 1
ATOM 3730 C CA . LEU B 1 23 ? -19.766 12.336 7.492 1 98.62 23 LEU B CA 1
ATOM 3731 C C . LEU B 1 23 ? -20.969 12.656 6.625 1 98.62 23 LEU B C 1
ATOM 3733 O O . LEU B 1 23 ? -22.016 13.078 7.137 1 98.62 23 LEU B O 1
ATOM 3737 N N . LYS B 1 24 ? -20.828 12.438 5.324 1 98 24 LYS B N 1
ATOM 3738 C CA . LYS B 1 24 ? -21.906 12.75 4.395 1 98 24 LYS B CA 1
ATOM 3739 C C . LYS B 1 24 ? -23.141 11.898 4.684 1 98 24 LYS B C 1
ATOM 3741 O O . LYS B 1 24 ? -24.266 12.398 4.68 1 98 24 LYS B O 1
ATOM 3746 N N . ALA B 1 25 ? -22.953 10.656 4.926 1 98.31 25 ALA B N 1
ATOM 3747 C CA . ALA B 1 25 ? -24.047 9.719 5.172 1 98.31 25 ALA B CA 1
ATOM 3748 C C . ALA B 1 25 ? -24.781 10.062 6.465 1 98.31 25 ALA B C 1
ATOM 3750 O O . ALA B 1 25 ? -26 10.039 6.516 1 98.31 25 ALA B O 1
ATOM 3751 N N . LEU B 1 26 ? -24.078 10.414 7.496 1 98.44 26 LEU B N 1
ATOM 3752 C CA . LEU B 1 26 ? -24.672 10.609 8.812 1 98.44 26 LEU B CA 1
ATOM 3753 C C . LEU B 1 26 ? -25.172 12.039 8.977 1 98.44 26 LEU B C 1
ATOM 3755 O O . LEU B 1 26 ? -26.031 12.297 9.812 1 98.44 26 LEU B O 1
ATOM 3759 N N . ASN B 1 27 ? -24.594 12.93 8.211 1 97.19 27 ASN B N 1
ATOM 3760 C CA . ASN B 1 27 ? -24.969 14.328 8.328 1 97.19 27 ASN B CA 1
ATOM 3761 C C . ASN B 1 27 ? -26.422 14.555 7.93 1 97.19 27 ASN B C 1
ATOM 3763 O O . ASN B 1 27 ? -27.016 15.586 8.266 1 97.19 27 ASN B O 1
ATOM 3767 N N . GLU B 1 28 ? -27 13.633 7.316 1 94.06 28 GLU B N 1
ATOM 3768 C CA . GLU B 1 28 ? -28.406 13.695 6.934 1 94.06 28 GLU B CA 1
ATOM 3769 C C . GLU B 1 28 ? -29.312 13.547 8.148 1 94.06 28 GLU B C 1
ATOM 3771 O O . GLU B 1 28 ? -30.438 14.055 8.156 1 94.06 28 GLU B O 1
ATOM 3776 N N . LYS B 1 29 ? -28.828 12.969 9.141 1 96.62 29 LYS B N 1
ATOM 3777 C CA . LYS B 1 29 ? -29.688 12.602 10.266 1 96.62 29 LYS B CA 1
ATOM 3778 C C . LYS B 1 29 ? -29.172 13.195 11.57 1 96.62 29 LYS B C 1
ATOM 3780 O O . LYS B 1 29 ? -29.922 13.344 12.539 1 96.62 29 LYS B O 1
ATOM 3785 N N . TYR B 1 30 ? -27.922 13.5 11.602 1 97.94 30 TYR B N 1
ATOM 3786 C CA . TYR B 1 30 ? -27.297 13.914 12.852 1 97.94 30 TYR B CA 1
ATOM 3787 C C . TYR B 1 30 ? -26.578 15.25 12.68 1 97.94 30 TYR B C 1
ATOM 3789 O O . TYR B 1 30 ? -26.031 15.531 11.617 1 97.94 30 TYR B O 1
ATOM 3797 N N . THR B 1 31 ? -26.594 16.031 13.75 1 97.94 31 THR B N 1
ATOM 3798 C CA . THR B 1 31 ? -25.703 17.188 13.812 1 97.94 31 THR B CA 1
ATOM 3799 C C . THR B 1 31 ? -24.297 16.766 14.234 1 97.94 31 THR B C 1
ATOM 3801 O O . THR B 1 31 ? -24.125 16.172 15.305 1 97.94 31 THR B O 1
ATOM 3804 N N . ILE B 1 32 ? -23.344 17.062 13.375 1 98.44 32 ILE B N 1
ATOM 3805 C CA . ILE B 1 32 ? -22.016 16.469 13.562 1 98.44 32 ILE B CA 1
ATOM 3806 C C . ILE B 1 32 ? -20.984 17.562 13.781 1 98.44 32 ILE B C 1
ATOM 3808 O O . ILE B 1 32 ? -21.016 18.594 13.102 1 98.44 32 ILE B O 1
ATOM 3812 N N . GLN B 1 33 ? -20.125 17.406 14.75 1 98.19 33 GLN B N 1
ATOM 3813 C CA . GLN B 1 33 ? -18.844 18.125 14.852 1 98.19 33 GLN B CA 1
ATOM 3814 C C . GLN B 1 33 ? -17.688 17.25 14.375 1 98.19 33 GLN B C 1
ATOM 3816 O O . GLN B 1 33 ? -17.453 16.172 14.938 1 98.19 33 GLN B O 1
ATOM 3821 N N . SER B 1 34 ? -17.047 17.641 13.336 1 98.5 34 SER B N 1
ATOM 3822 C CA . SER B 1 34 ? -15.914 16.891 12.828 1 98.5 34 SER B CA 1
ATOM 3823 C C . SER B 1 34 ? -14.602 17.438 13.375 1 98.5 34 SER B C 1
ATOM 3825 O O . SER B 1 34 ? -14.492 18.625 13.672 1 98.5 34 SER B O 1
ATOM 3827 N N . TYR B 1 35 ? -13.641 16.562 13.547 1 98.62 35 TYR B N 1
ATOM 3828 C CA . TYR B 1 35 ? -12.305 16.891 14.023 1 98.62 35 TYR B CA 1
ATOM 3829 C C . TYR B 1 35 ? -11.242 16.234 13.141 1 98.62 35 TYR B C 1
ATOM 3831 O O . TYR B 1 35 ? -11.492 15.203 12.516 1 98.62 35 TYR B O 1
ATOM 3839 N N . LYS B 1 36 ? -10.117 16.797 13.055 1 98.31 36 LYS B N 1
ATOM 3840 C CA . LYS B 1 36 ? -8.938 16.25 12.391 1 98.31 36 LYS B CA 1
ATOM 3841 C C . LYS B 1 36 ? -7.727 16.266 13.32 1 98.31 36 LYS B C 1
ATOM 3843 O O . LYS B 1 36 ? -7.398 17.297 13.898 1 98.31 36 LYS B O 1
ATOM 3848 N N . VAL B 1 37 ? -7.105 15.164 13.508 1 98.44 37 VAL B N 1
ATOM 3849 C CA . VAL B 1 37 ? -5.879 15.109 14.289 1 98.44 37 VAL B CA 1
ATOM 3850 C C . VAL B 1 37 ? -4.727 15.719 13.492 1 98.44 37 VAL B C 1
ATOM 3852 O O . VAL B 1 37 ? -4.574 15.445 12.305 1 98.44 37 VAL B O 1
ATOM 3855 N N . GLY B 1 38 ? -3.955 16.578 14.188 1 97.31 38 GLY B N 1
ATOM 3856 C CA . GLY B 1 38 ? -2.787 17.156 13.547 1 97.31 38 GLY B CA 1
ATOM 3857 C C . GLY B 1 38 ? -3.053 18.531 12.961 1 97.31 38 GLY B C 1
ATOM 3858 O O . GLY B 1 38 ? -4.16 19.062 13.078 1 97.31 38 GLY B O 1
ATOM 3859 N N . PRO B 1 39 ? -2.02 19.094 12.367 1 96.25 39 PRO B N 1
ATOM 3860 C CA . PRO B 1 39 ? -2.092 20.484 11.883 1 96.25 39 PRO B CA 1
ATOM 3861 C C . PRO B 1 39 ? -2.539 20.562 10.422 1 96.25 39 PRO B C 1
ATOM 3863 O O . PRO B 1 39 ? -1.969 21.344 9.648 1 96.25 39 PRO B O 1
ATOM 3866 N N . ASP B 1 40 ? -3.635 19.969 10.133 1 92.5 40 ASP B N 1
ATOM 3867 C CA . ASP B 1 40 ? -4.129 19.859 8.766 1 92.5 40 ASP B CA 1
ATOM 3868 C C . ASP B 1 40 ? -5.031 21.047 8.422 1 92.5 40 ASP B C 1
ATOM 3870 O O . ASP B 1 40 ? -5.844 21.484 9.242 1 92.5 40 ASP B O 1
ATOM 3874 N N . TYR B 1 41 ? -4.902 21.547 7.176 1 92.25 41 TYR B N 1
ATOM 3875 C CA . TYR B 1 41 ? -5.781 22.609 6.703 1 92.25 41 TYR B CA 1
ATOM 3876 C C . TYR B 1 41 ? -6.664 22.125 5.562 1 92.25 41 TYR B C 1
ATOM 3878 O O . TYR B 1 41 ? -7.633 22.781 5.188 1 92.25 41 TYR B O 1
ATOM 3886 N N . VAL B 1 42 ? -6.352 20.953 5.035 1 87.88 42 VAL B N 1
ATOM 3887 C CA . VAL B 1 42 ? -7 20.531 3.801 1 87.88 42 VAL B CA 1
ATOM 3888 C C . VAL B 1 42 ? -8.203 19.641 4.121 1 87.88 42 VAL B C 1
ATOM 3890 O O . VAL B 1 42 ? -9.336 19.984 3.803 1 87.88 42 VAL B O 1
ATOM 3893 N N . ASP B 1 43 ? -7.984 18.594 4.832 1 91.38 43 ASP B N 1
ATOM 3894 C CA . ASP B 1 43 ? -9.078 17.688 5.176 1 91.38 43 ASP B CA 1
ATOM 3895 C C . ASP B 1 43 ? -10.18 18.422 5.938 1 91.38 43 ASP B C 1
ATOM 3897 O O . ASP B 1 43 ? -11.359 18.094 5.789 1 91.38 43 ASP B O 1
ATOM 3901 N N . THR B 1 44 ? -9.789 19.406 6.695 1 94.69 44 THR B N 1
ATOM 3902 C CA . THR B 1 44 ? -10.758 20.156 7.492 1 94.69 44 THR B CA 1
ATOM 3903 C C . THR B 1 44 ? -11.742 20.906 6.594 1 94.69 44 THR B C 1
ATOM 3905 O O . THR B 1 44 ? -12.914 21.062 6.945 1 94.69 44 THR B O 1
ATOM 3908 N N . LYS B 1 45 ? -11.266 21.328 5.473 1 91.44 45 LYS B N 1
ATOM 3909 C CA . LYS B 1 45 ? -12.141 22.047 4.547 1 91.44 45 LYS B CA 1
ATOM 3910 C C . LYS B 1 45 ? -13.195 21.109 3.963 1 91.44 45 LYS B C 1
ATOM 3912 O O . LYS B 1 45 ? -14.352 21.516 3.789 1 91.44 45 LYS B O 1
ATOM 3917 N N . PHE B 1 46 ? -12.805 19.875 3.674 1 91 46 PHE B N 1
ATOM 3918 C CA . PHE B 1 46 ? -13.766 18.906 3.176 1 91 46 PHE B CA 1
ATOM 3919 C C . PHE B 1 46 ? -14.812 18.594 4.238 1 91 46 PHE B C 1
ATOM 3921 O O . PHE B 1 46 ? -16.016 18.531 3.939 1 91 46 PHE B O 1
ATOM 3928 N N . HIS B 1 47 ? -14.344 18.406 5.477 1 95.56 47 HIS B N 1
ATOM 3929 C CA . HIS B 1 47 ? -15.258 18.156 6.582 1 95.56 47 HIS B CA 1
ATOM 3930 C C . HIS B 1 47 ? -16.281 19.266 6.719 1 95.56 47 HIS B C 1
ATOM 3932 O O . HIS B 1 47 ? -17.484 19 6.801 1 95.56 47 HIS B O 1
ATOM 3938 N N . THR B 1 48 ? -15.773 20.484 6.762 1 95.44 48 THR B N 1
ATOM 3939 C CA . THR B 1 48 ? -16.609 21.656 6.977 1 95.44 48 THR B CA 1
ATOM 3940 C C . THR B 1 48 ? -17.641 21.797 5.867 1 95.44 48 THR B C 1
ATOM 3942 O O . THR B 1 48 ? -18.797 22.141 6.129 1 95.44 48 THR B O 1
ATOM 3945 N N . ARG B 1 49 ? -17.188 21.5 4.703 1 91.25 49 ARG B N 1
ATOM 3946 C CA . ARG B 1 49 ? -18.094 21.594 3.562 1 91.25 49 ARG B CA 1
ATOM 3947 C C . ARG B 1 49 ? -19.266 20.609 3.715 1 91.25 49 ARG B C 1
ATOM 3949 O O . ARG B 1 49 ? -20.391 20.922 3.336 1 91.25 49 ARG B O 1
ATOM 3956 N N . ILE B 1 50 ? -19 19.5 4.254 1 94.75 50 ILE B N 1
ATOM 3957 C CA . ILE B 1 50 ? -20.031 18.469 4.398 1 94.75 50 ILE B CA 1
ATOM 3958 C C . ILE B 1 50 ? -20.938 18.797 5.574 1 94.75 50 ILE B C 1
ATOM 3960 O O . ILE B 1 50 ? -22.172 18.75 5.449 1 94.75 50 ILE B O 1
ATOM 3964 N N . THR B 1 51 ? -20.406 19.25 6.703 1 96.94 51 THR B N 1
ATOM 3965 C CA . THR B 1 51 ? -21.156 19.375 7.949 1 96.94 51 THR B CA 1
ATOM 3966 C C . THR B 1 51 ? -21.703 20.797 8.102 1 96.94 51 THR B C 1
ATOM 3968 O O . THR B 1 51 ? -22.562 21.031 8.945 1 96.94 51 THR B O 1
ATOM 3971 N N . ASN B 1 52 ? -21.141 21.734 7.352 1 95.38 52 ASN B N 1
ATOM 3972 C CA . ASN B 1 52 ? -21.469 23.156 7.461 1 95.38 52 ASN B CA 1
ATOM 3973 C C . ASN B 1 52 ? -21.109 23.703 8.836 1 95.38 52 ASN B C 1
ATOM 3975 O O . ASN B 1 52 ? -21.812 24.578 9.359 1 95.38 52 ASN B O 1
ATOM 3979 N N . ARG B 1 53 ? -20.156 23.078 9.453 1 96.06 53 ARG B N 1
ATOM 3980 C CA . ARG B 1 53 ? -19.562 23.484 10.727 1 96.06 53 ARG B CA 1
ATOM 3981 C C . ARG B 1 53 ? -18.047 23.438 10.664 1 96.06 53 ARG B C 1
ATOM 3983 O O . ARG B 1 53 ? -17.469 22.469 10.141 1 96.06 53 ARG B O 1
ATOM 3990 N N . PRO B 1 54 ? -17.391 24.469 11.156 1 96.56 54 PRO B N 1
ATOM 3991 C CA . PRO B 1 54 ? -15.938 24.438 11.094 1 96.56 54 PRO B CA 1
ATOM 3992 C C . PRO B 1 54 ? -15.328 23.234 11.812 1 96.56 54 PRO B C 1
ATOM 3994 O O . PRO B 1 54 ? -15.625 23 12.992 1 96.56 54 PRO B O 1
ATOM 3997 N N . THR B 1 55 ? -14.508 22.547 11.086 1 97.31 55 THR B N 1
ATOM 3998 C CA . THR B 1 55 ? -13.781 21.422 11.672 1 97.31 55 THR B CA 1
ATOM 3999 C C . THR B 1 55 ? -12.68 21.906 12.602 1 97.31 55 THR B C 1
ATOM 4001 O O . THR B 1 55 ? -12.008 22.906 12.305 1 97.31 55 THR B O 1
ATOM 4004 N N . ARG B 1 56 ? -12.477 21.203 13.633 1 97.94 56 ARG B N 1
ATOM 4005 C CA . ARG B 1 56 ? -11.453 21.594 14.594 1 97.94 56 ARG B CA 1
ATOM 4006 C C . ARG B 1 56 ? -10.258 20.641 14.531 1 97.94 56 ARG B C 1
ATOM 4008 O O . ARG B 1 56 ? -10.422 19.453 14.266 1 97.94 56 ARG B O 1
ATOM 4015 N N . ASN B 1 57 ? -9.086 21.172 14.797 1 98.31 57 ASN B N 1
ATOM 4016 C CA . ASN B 1 57 ? -7.867 20.375 14.867 1 98.31 57 ASN B CA 1
ATOM 4017 C C . ASN B 1 57 ? -7.605 19.875 16.281 1 98.31 57 ASN B C 1
ATOM 4019 O O . ASN B 1 57 ? -7.754 20.625 17.25 1 98.31 57 ASN B O 1
ATOM 4023 N N . LEU B 1 58 ? -7.332 18.656 16.406 1 98.44 58 LEU B N 1
ATOM 4024 C CA . LEU B 1 58 ? -6.844 18.094 17.656 1 98.44 58 LEU B CA 1
ATOM 4025 C C . LEU B 1 58 ? -5.359 17.766 17.562 1 98.44 58 LEU B C 1
ATOM 4027 O O . LEU B 1 58 ? -4.973 16.781 16.906 1 98.44 58 LEU B O 1
ATOM 4031 N N . ASP B 1 59 ? -4.551 18.547 18.25 1 98.38 59 ASP B N 1
ATOM 4032 C CA . ASP B 1 59 ? -3.1 18.422 18.156 1 98.38 59 ASP B CA 1
ATOM 4033 C C . ASP B 1 59 ? -2.438 18.672 19.5 1 98.38 59 ASP B C 1
ATOM 4035 O O . ASP B 1 59 ? -2.367 19.812 19.953 1 98.38 59 ASP B O 1
ATOM 4039 N N . ASN B 1 60 ? -1.83 17.672 20.047 1 98.25 60 ASN B N 1
ATOM 4040 C CA . ASN B 1 60 ? -1.3 17.828 21.391 1 98.25 60 ASN B CA 1
ATOM 4041 C C . ASN B 1 60 ? 0.143 18.328 21.375 1 98.25 60 ASN B C 1
ATOM 4043 O O . ASN B 1 60 ? 0.771 18.469 22.422 1 98.25 60 ASN B O 1
ATOM 4047 N N . TYR B 1 61 ? 0.716 18.547 20.203 1 98.38 61 TYR B N 1
ATOM 4048 C CA . TYR B 1 61 ? 1.96 19.297 20.094 1 98.38 61 TYR B CA 1
ATOM 4049 C C . TYR B 1 61 ? 1.693 20.797 20.125 1 98.38 61 TYR B C 1
ATOM 4051 O O . TYR B 1 61 ? 2.355 21.531 20.844 1 98.38 61 TYR B O 1
ATOM 4059 N N . LEU B 1 62 ? 0.728 21.234 19.391 1 98.38 62 LEU B N 1
ATOM 4060 C CA . LEU B 1 62 ? 0.406 22.656 19.25 1 98.38 62 LEU B CA 1
ATOM 4061 C C . LEU B 1 62 ? -0.366 23.156 20.469 1 98.38 62 LEU B C 1
ATOM 4063 O O . LEU B 1 62 ? -0.319 24.344 20.781 1 98.38 62 LEU B O 1
ATOM 4067 N N . VAL B 1 63 ? -1.134 22.297 21.031 1 98.31 63 VAL B N 1
ATOM 4068 C CA . VAL B 1 63 ? -1.856 22.547 22.266 1 98.31 63 VAL B CA 1
ATOM 4069 C C . VAL B 1 63 ? -1.415 21.562 23.344 1 98.31 63 VAL B C 1
ATOM 4071 O O . VAL B 1 63 ? -2.129 20.594 23.641 1 98.31 63 VAL B O 1
ATOM 4074 N N . PRO B 1 64 ? -0.337 21.875 24.031 1 97.31 64 PRO B N 1
ATOM 4075 C CA . PRO B 1 64 ? 0.33 20.891 24.875 1 97.31 64 PRO B CA 1
ATOM 4076 C C . PRO B 1 64 ? -0.432 20.609 26.172 1 97.31 64 PRO B C 1
ATOM 4078 O O . PRO B 1 64 ? -0.296 19.531 26.75 1 97.31 64 PRO B O 1
ATOM 4081 N N . ASP B 1 65 ? -1.247 21.516 26.656 1 96.81 65 ASP B N 1
ATOM 4082 C CA . ASP B 1 65 ? -2.004 21.312 27.891 1 96.81 65 ASP B CA 1
ATOM 4083 C C . ASP B 1 65 ? -3.209 20.406 27.641 1 96.81 65 ASP B C 1
ATOM 4085 O O . ASP B 1 65 ? -4.145 20.781 26.938 1 96.81 65 ASP B O 1
ATOM 4089 N N . PRO B 1 66 ? -3.232 19.234 28.297 1 95.62 66 PRO B N 1
ATOM 4090 C CA . PRO B 1 66 ? -4.324 18.281 28.062 1 95.62 66 PRO B CA 1
ATOM 4091 C C . PRO B 1 66 ? -5.691 18.859 28.438 1 95.62 66 PRO B C 1
ATOM 4093 O O . PRO B 1 66 ? -6.695 18.516 27.812 1 95.62 66 PRO B O 1
ATOM 4096 N N . GLN B 1 67 ? -5.738 19.766 29.359 1 94.5 67 GLN B N 1
ATOM 4097 C CA . GLN B 1 67 ? -7.008 20.359 29.75 1 94.5 67 GLN B CA 1
ATOM 4098 C C . GLN B 1 67 ? -7.535 21.297 28.656 1 94.5 67 GLN B C 1
ATOM 4100 O O . GLN B 1 67 ? -8.742 21.328 28.406 1 94.5 67 GLN B O 1
ATOM 4105 N N . VAL B 1 68 ? -6.633 22 28.078 1 96.56 68 VAL B N 1
ATOM 4106 C CA . VAL B 1 68 ? -7.023 22.906 27 1 96.56 68 VAL B CA 1
ATOM 4107 C C . VAL B 1 68 ? -7.512 22.094 25.797 1 96.56 68 VAL B C 1
ATOM 4109 O O . VAL B 1 68 ? -8.516 22.453 25.172 1 96.56 68 VAL B O 1
ATOM 4112 N N . LEU B 1 69 ? -6.82 21.062 25.5 1 96.5 69 LEU B N 1
ATOM 4113 C CA . LEU B 1 69 ? -7.223 20.234 24.375 1 96.5 69 LEU B CA 1
ATOM 4114 C C . LEU B 1 69 ? -8.594 19.609 24.625 1 96.5 69 LEU B C 1
ATOM 4116 O O . LEU B 1 69 ? -9.414 19.516 23.719 1 96.5 69 LEU B O 1
ATOM 4120 N N . ASN B 1 70 ? -8.836 19.125 25.828 1 95.44 70 ASN B N 1
ATOM 4121 C CA . ASN B 1 70 ? -10.148 18.594 26.188 1 95.44 70 ASN B CA 1
ATOM 4122 C C . ASN B 1 70 ? -11.242 19.641 26.047 1 95.44 70 ASN B C 1
ATOM 4124 O O . ASN B 1 70 ? -12.352 19.328 25.594 1 95.44 70 ASN B O 1
ATOM 4128 N N . TYR B 1 71 ? -10.945 20.844 26.453 1 95.44 71 TYR B N 1
ATOM 4129 C CA . TYR B 1 71 ? -11.883 21.938 26.297 1 95.44 71 TYR B CA 1
ATOM 4130 C C . TYR B 1 71 ? -12.227 22.172 24.828 1 95.44 71 TYR B C 1
ATOM 4132 O O . TYR B 1 71 ? -13.406 22.266 24.469 1 95.44 71 TYR B O 1
ATOM 4140 N N . LEU B 1 72 ? -11.211 22.219 24.031 1 95.94 72 LEU B N 1
ATOM 4141 C CA . LEU B 1 72 ? -11.438 22.453 22.609 1 95.94 72 LEU B CA 1
ATOM 4142 C C . LEU B 1 72 ? -12.266 21.344 22 1 95.94 72 LEU B C 1
ATOM 4144 O O . LEU B 1 72 ? -13.07 21.578 21.078 1 95.94 72 LEU B O 1
ATOM 4148 N N . PHE B 1 73 ? -12.102 20.156 22.484 1 96.25 73 PHE B N 1
ATOM 4149 C CA . PHE B 1 73 ? -12.836 19 21.984 1 96.25 73 PHE B CA 1
ATOM 4150 C C . PHE B 1 73 ? -14.32 19.109 22.328 1 96.25 73 PHE B C 1
ATOM 4152 O O . PHE B 1 73 ? -15.18 18.703 21.547 1 96.25 73 PHE B O 1
ATOM 4159 N N . THR B 1 74 ? -14.648 19.734 23.375 1 94.69 74 THR B N 1
ATOM 4160 C CA . THR B 1 74 ? -16.016 19.656 23.875 1 94.69 74 THR B CA 1
ATOM 4161 C C . THR B 1 74 ? -16.719 21.016 23.766 1 94.69 74 THR B C 1
ATOM 4163 O O . THR B 1 74 ? -17.938 21.094 23.891 1 94.69 74 THR B O 1
ATOM 4166 N N . ALA B 1 75 ? -15.938 22.031 23.5 1 92 75 ALA B N 1
ATOM 4167 C CA . ALA B 1 75 ? -16.516 23.375 23.453 1 92 75 ALA B CA 1
ATOM 4168 C C . ALA B 1 75 ? -17.578 23.469 22.359 1 92 75 ALA B C 1
ATOM 4170 O O . ALA B 1 75 ? -17.391 22.922 21.266 1 92 75 ALA B O 1
ATOM 4171 N N . ASN B 1 76 ? -18.719 24.156 22.703 1 90.38 76 ASN B N 1
ATOM 4172 C CA . ASN B 1 76 ? -19.797 24.453 21.781 1 90.38 76 ASN B CA 1
ATOM 4173 C C . ASN B 1 76 ? -20.391 23.188 21.172 1 90.38 76 ASN B C 1
ATOM 4175 O O . ASN B 1 76 ? -20.703 23.141 19.984 1 90.38 76 ASN B O 1
ATOM 4179 N N . THR B 1 77 ? -20.469 22.109 21.953 1 92.88 77 THR B N 1
ATOM 4180 C CA . THR B 1 77 ? -21 20.859 21.438 1 92.88 77 THR B CA 1
ATOM 4181 C C . THR B 1 77 ? -22.266 20.469 22.188 1 92.88 77 THR B C 1
ATOM 4183 O O . THR B 1 77 ? -22.656 19.297 22.203 1 92.88 77 THR B O 1
ATOM 4186 N N . GLU B 1 78 ? -22.922 21.359 22.766 1 89.5 78 GLU B N 1
ATOM 4187 C CA . GLU B 1 78 ? -24.125 21.109 23.547 1 89.5 78 GLU B CA 1
ATOM 4188 C C . GLU B 1 78 ? -25.234 20.547 22.672 1 89.5 78 GLU B C 1
ATOM 4190 O O . GLU B 1 78 ? -26.031 19.703 23.125 1 89.5 78 GLU B O 1
ATOM 4195 N N . ASN B 1 79 ? -25.328 20.984 21.453 1 92.25 79 ASN B N 1
ATOM 4196 C CA . ASN B 1 79 ? -26.391 20.547 20.547 1 92.25 79 ASN B CA 1
ATOM 4197 C C . ASN B 1 79 ? -25.859 19.625 19.469 1 92.25 79 ASN B C 1
ATOM 4199 O O . ASN B 1 79 ? -26.438 19.531 18.375 1 92.25 79 ASN B O 1
ATOM 4203 N N . ILE B 1 80 ? -24.781 19.031 19.719 1 95.69 80 ILE B N 1
ATOM 4204 C CA . ILE B 1 80 ? -24.156 18.141 18.75 1 95.69 80 ILE B CA 1
ATOM 4205 C C . ILE B 1 80 ? -24.453 16.688 19.094 1 95.69 80 ILE B C 1
ATOM 4207 O O . ILE B 1 80 ? -24.359 16.297 20.266 1 95.69 80 ILE B O 1
ATOM 4211 N N . ASP B 1 81 ? -24.812 15.914 18.078 1 97.56 81 ASP B N 1
ATOM 4212 C CA . ASP B 1 81 ? -25.125 14.5 18.281 1 97.56 81 ASP B CA 1
ATOM 4213 C C . ASP B 1 81 ? -23.844 13.656 18.266 1 97.56 81 ASP B C 1
ATOM 4215 O O . ASP B 1 81 ? -23.672 12.773 19.109 1 97.56 81 ASP B O 1
ATOM 4219 N N . LEU B 1 82 ? -23.016 13.93 17.266 1 98 82 LEU B N 1
ATOM 4220 C CA . LEU B 1 82 ? -21.875 13.047 17.016 1 98 82 LEU B CA 1
ATOM 4221 C C . LEU B 1 82 ? -20.594 13.859 16.797 1 98 82 LEU B C 1
ATOM 4223 O O . LEU B 1 82 ? -20.609 14.859 16.078 1 98 82 LEU B O 1
ATOM 4227 N N . GLY B 1 83 ? -19.547 13.484 17.5 1 98.31 83 GLY B N 1
ATOM 4228 C CA . GLY B 1 83 ? -18.188 13.906 17.172 1 98.31 83 GLY B CA 1
ATOM 4229 C C . GLY B 1 83 ? -17.406 12.867 16.391 1 98.31 83 GLY B C 1
ATOM 4230 O O . GLY B 1 83 ? -17.156 11.766 16.891 1 98.31 83 GLY B O 1
ATOM 4231 N N . ILE B 1 84 ? -17.078 13.188 15.18 1 98.75 84 ILE B N 1
ATOM 4232 C CA . ILE B 1 84 ? -16.312 12.273 14.336 1 98.75 84 ILE B CA 1
ATOM 4233 C C . ILE B 1 84 ? -14.898 12.82 14.125 1 98.75 84 ILE B C 1
ATOM 4235 O O . ILE B 1 84 ? -14.727 13.93 13.617 1 98.75 84 ILE B O 1
ATOM 4239 N N . ILE B 1 85 ? -13.914 12.023 14.516 1 98.81 85 ILE B N 1
ATOM 4240 C CA . ILE B 1 85 ? -12.523 12.453 14.461 1 98.81 85 ILE B CA 1
ATOM 4241 C C . ILE B 1 85 ? -11.773 11.672 13.383 1 98.81 85 ILE B C 1
ATOM 4243 O O . ILE B 1 85 ? -11.812 10.445 13.359 1 98.81 85 ILE B O 1
ATOM 4247 N N . GLU B 1 86 ? -11.148 12.352 12.453 1 98.62 86 GLU B N 1
ATOM 4248 C CA . GLU B 1 86 ? -10.242 11.727 11.5 1 98.62 86 GLU B CA 1
ATOM 4249 C C . GLU B 1 86 ? -8.805 11.75 12.008 1 98.62 86 GLU B C 1
ATOM 4251 O O . GLU B 1 86 ? -8.281 12.812 12.359 1 98.62 86 GLU B O 1
ATOM 4256 N N . GLY B 1 87 ? -8.172 10.625 12.047 1 98.19 87 GLY B N 1
ATOM 4257 C CA . GLY B 1 87 ? -6.766 10.547 12.414 1 98.19 87 GLY B CA 1
ATOM 4258 C C . GLY B 1 87 ? -5.84 11.094 11.344 1 98.19 87 GLY B C 1
ATOM 4259 O O . GLY B 1 87 ? -6.297 11.562 10.297 1 98.19 87 GLY B O 1
ATOM 4260 N N . VAL B 1 88 ? -4.574 11.078 11.688 1 96.06 88 VAL B N 1
ATOM 4261 C CA . VAL B 1 88 ? -3.545 11.523 10.75 1 96.06 88 VAL B CA 1
ATOM 4262 C C . VAL B 1 88 ? -2.535 10.398 10.523 1 96.06 88 VAL B C 1
ATOM 4264 O O . VAL B 1 88 ? -2.215 9.648 11.453 1 96.06 88 VAL B O 1
ATOM 4267 N N . MET B 1 89 ? -2.057 10.273 9.25 1 94.75 89 MET B N 1
ATOM 4268 C CA . MET B 1 89 ? -1.092 9.227 8.922 1 94.75 89 MET B CA 1
ATOM 4269 C C . MET B 1 89 ? -1.546 7.875 9.469 1 94.75 89 MET B C 1
ATOM 4271 O O . MET B 1 89 ? -2.725 7.531 9.383 1 94.75 89 MET B O 1
ATOM 4275 N N . GLY B 1 90 ? -0.709 7.055 9.898 1 97.56 90 GLY B N 1
ATOM 4276 C CA . GLY B 1 90 ? -1.06 5.836 10.609 1 97.56 90 GLY B CA 1
ATOM 4277 C C . GLY B 1 90 ? -1.317 6.062 12.086 1 97.56 90 GLY B C 1
ATOM 4278 O O . GLY B 1 90 ? -0.806 7.016 12.672 1 97.56 90 GLY B O 1
ATOM 4279 N N . LEU B 1 91 ? -1.996 5.133 12.68 1 98.69 91 LEU B N 1
ATOM 4280 C CA . LEU B 1 91 ? -2.494 5.27 14.039 1 98.69 91 LEU B CA 1
ATOM 4281 C C . LEU B 1 91 ? -1.364 5.633 15 1 98.69 91 LEU B C 1
ATOM 4283 O O . LEU B 1 91 ? -1.551 6.449 15.906 1 98.69 91 LEU B O 1
ATOM 4287 N N . TYR B 1 92 ? -0.167 5.09 14.789 1 98.69 92 TYR B N 1
ATOM 4288 C CA . TYR B 1 92 ? 0.909 5.266 15.758 1 98.69 92 TYR B CA 1
ATOM 4289 C C . TYR B 1 92 ? 1.976 6.215 15.219 1 98.69 92 TYR B C 1
ATOM 4291 O O . TYR B 1 92 ? 3.014 6.414 15.852 1 98.69 92 TYR B O 1
ATOM 4299 N N . ASP B 1 93 ? 1.73 6.746 14.031 1 97.81 93 ASP B N 1
ATOM 4300 C CA . ASP B 1 93 ? 2.693 7.66 13.422 1 97.81 93 ASP B CA 1
ATOM 4301 C C . ASP B 1 93 ? 2.559 9.062 14.008 1 97.81 93 ASP B C 1
ATOM 4303 O O . ASP B 1 93 ? 1.454 9.609 14.094 1 97.81 93 ASP B O 1
ATOM 4307 N N . GLY B 1 94 ? 3.607 9.617 14.492 1 96.44 94 GLY B N 1
ATOM 4308 C CA . GLY B 1 94 ? 3.691 10.969 15.008 1 96.44 94 GLY B CA 1
ATOM 4309 C C . GLY B 1 94 ? 5.062 11.594 14.836 1 96.44 94 GLY B C 1
ATOM 4310 O O . GLY B 1 94 ? 5.629 11.57 13.742 1 96.44 94 GLY B O 1
ATOM 4311 N N . LEU B 1 95 ? 5.531 12.203 15.867 1 96.56 95 LEU B N 1
ATOM 4312 C CA . LEU B 1 95 ? 6.852 12.828 15.852 1 96.56 95 LEU B CA 1
ATOM 4313 C C . LEU B 1 95 ? 7.898 11.898 16.438 1 96.56 95 LEU B C 1
ATOM 4315 O O . LEU B 1 95 ? 7.82 11.539 17.625 1 96.56 95 LEU B O 1
ATOM 4319 N N . GLY B 1 96 ? 8.859 11.492 15.586 1 95.94 96 GLY B N 1
ATOM 4320 C CA . GLY B 1 96 ? 9.922 10.609 16.047 1 95.94 96 GLY B CA 1
ATOM 4321 C C . GLY B 1 96 ? 9.523 9.148 16.047 1 95.94 96 GLY B C 1
ATOM 4322 O O . GLY B 1 96 ? 8.836 8.688 15.133 1 95.94 96 GLY B O 1
ATOM 4323 N N . THR B 1 97 ? 10.039 8.391 17.062 1 97.5 97 THR B N 1
ATOM 4324 C CA . THR B 1 97 ? 9.883 6.938 17.047 1 97.5 97 THR B CA 1
ATOM 4325 C C . THR B 1 97 ? 8.914 6.484 18.141 1 97.5 97 THR B C 1
ATOM 4327 O O . THR B 1 97 ? 8.5 5.324 18.156 1 97.5 97 THR B O 1
ATOM 4330 N N . ASP B 1 98 ? 8.516 7.41 18.984 1 97.69 98 ASP B N 1
ATOM 4331 C CA . ASP B 1 98 ? 7.629 7.082 20.109 1 97.69 98 ASP B CA 1
ATOM 4332 C C . ASP B 1 98 ? 6.172 7.012 19.641 1 97.69 98 ASP B C 1
ATOM 4334 O O . ASP B 1 98 ? 5.652 7.969 19.062 1 97.69 98 ASP B O 1
ATOM 4338 N N . LYS B 1 99 ? 5.477 5.945 20.016 1 97.06 99 LYS B N 1
ATOM 4339 C CA . LYS B 1 99 ? 4.102 5.723 19.578 1 97.06 99 LYS B CA 1
ATOM 4340 C C . LYS B 1 99 ? 3.156 6.758 20.172 1 97.06 99 LYS B C 1
ATOM 4342 O O . LYS B 1 99 ? 2.037 6.938 19.688 1 97.06 99 LYS B O 1
ATOM 4347 N N . ASP B 1 100 ? 3.574 7.445 21.25 1 97 100 ASP B N 1
ATOM 4348 C CA . ASP B 1 100 ? 2.713 8.391 21.953 1 97 100 ASP B CA 1
ATOM 4349 C C . ASP B 1 100 ? 3.094 9.828 21.641 1 97 100 ASP B C 1
ATOM 4351 O O . ASP B 1 100 ? 2.459 10.766 22.125 1 97 100 ASP B O 1
ATOM 4355 N N . ALA B 1 101 ? 4.109 10.031 20.812 1 97.25 101 ALA B N 1
ATOM 4356 C CA . ALA B 1 101 ? 4.535 11.398 20.516 1 97.25 101 ALA B CA 1
ATOM 4357 C C . ALA B 1 101 ? 3.672 12.008 19.422 1 97.25 101 ALA B C 1
ATOM 4359 O O . ALA B 1 101 ? 3.977 11.867 18.234 1 97.25 101 ALA B O 1
ATOM 4360 N N . TYR B 1 102 ? 2.631 12.625 19.875 1 97.62 102 TYR B N 1
ATOM 4361 C CA . TYR B 1 102 ? 1.77 13.461 19.047 1 97.62 102 TYR B CA 1
ATOM 4362 C C . TYR B 1 102 ? 1.174 12.664 17.891 1 97.62 102 TYR B C 1
ATOM 4364 O O . TYR B 1 102 ? 1.18 13.117 16.75 1 97.62 102 TYR B O 1
ATOM 4372 N N . SER B 1 103 ? 0.761 11.406 18.141 1 98.19 103 SER B N 1
ATOM 4373 C CA . SER B 1 103 ? 0.118 10.5 17.188 1 98.19 103 SER B CA 1
ATOM 4374 C C . SER B 1 103 ? -1.395 10.477 17.375 1 98.19 103 SER B C 1
ATOM 4376 O O . SER B 1 103 ? -1.905 11.016 18.375 1 98.19 103 SER B O 1
ATOM 4378 N N . THR B 1 104 ? -2.123 9.898 16.359 1 98.69 104 THR B N 1
ATOM 4379 C CA . THR B 1 104 ? -3.555 9.664 16.5 1 98.69 104 THR B CA 1
ATOM 4380 C C . THR B 1 104 ? -3.834 8.82 17.75 1 98.69 104 THR B C 1
ATOM 4382 O O . THR B 1 104 ? -4.793 9.078 18.469 1 98.69 104 THR B O 1
ATOM 4385 N N . ALA B 1 105 ? -2.967 7.875 18.016 1 98.75 105 ALA B N 1
ATOM 4386 C CA . ALA B 1 105 ? -3.119 7.008 19.188 1 98.75 105 ALA B CA 1
ATOM 4387 C C . ALA B 1 105 ? -3.055 7.816 20.484 1 98.75 105 ALA B C 1
ATOM 4389 O O . ALA B 1 105 ? -3.82 7.566 21.422 1 98.75 105 ALA B O 1
ATOM 4390 N N . SER B 1 106 ? -2.148 8.727 20.562 1 98.5 106 SER B N 1
ATOM 4391 C CA . SER B 1 106 ? -2.014 9.531 21.781 1 98.5 106 SER B CA 1
ATOM 4392 C C . SER B 1 106 ? -3.266 10.367 22.031 1 98.5 106 SER B C 1
ATOM 4394 O O . SER B 1 106 ? -3.686 10.539 23.172 1 98.5 106 SER B O 1
ATOM 4396 N N . ILE B 1 107 ? -3.865 10.898 20.953 1 98.56 107 ILE B N 1
ATOM 4397 C CA . ILE B 1 107 ? -5.094 11.672 21.078 1 98.56 107 ILE B CA 1
ATOM 4398 C C . ILE B 1 107 ? -6.238 10.766 21.516 1 98.56 107 ILE B C 1
ATOM 4400 O O . ILE B 1 107 ? -7.016 11.125 22.406 1 98.56 107 ILE B O 1
ATOM 4404 N N . ALA B 1 108 ? -6.348 9.602 20.922 1 98.62 108 ALA B N 1
ATOM 4405 C CA . ALA B 1 108 ? -7.391 8.641 21.281 1 98.62 108 ALA B CA 1
ATOM 4406 C C . ALA B 1 108 ? -7.324 8.289 22.766 1 98.62 108 ALA B C 1
ATOM 4408 O O . ALA B 1 108 ? -8.352 8.25 23.453 1 98.62 108 ALA B O 1
ATOM 4409 N N . LYS B 1 109 ? -6.109 8.023 23.281 1 98 109 LYS B N 1
ATOM 4410 C CA . LYS B 1 109 ? -5.91 7.684 24.688 1 98 109 LYS B CA 1
ATOM 4411 C C . LYS B 1 109 ? -6.242 8.867 25.594 1 98 109 LYS B C 1
ATOM 4413 O O . LYS B 1 109 ? -6.949 8.711 26.594 1 98 109 LYS B O 1
ATOM 4418 N N . GLN B 1 110 ? -5.758 10.039 25.188 1 96.81 110 GLN B N 1
ATOM 4419 C CA . GLN B 1 110 ? -5.922 11.242 26 1 96.81 110 GLN B CA 1
ATOM 4420 C C . GLN B 1 110 ? -7.398 11.594 26.172 1 96.81 110 GLN B C 1
ATOM 4422 O O . GLN B 1 110 ? -7.816 12.023 27.25 1 96.81 110 GLN B O 1
ATOM 4427 N N . LEU B 1 111 ? -8.172 11.406 25.141 1 95.94 111 LEU B N 1
ATOM 4428 C CA . LEU B 1 111 ? -9.57 11.805 25.172 1 95.94 111 LEU B CA 1
ATOM 4429 C C . LEU B 1 111 ? -10.484 10.594 25.297 1 95.94 111 LEU B C 1
ATOM 4431 O O . LEU B 1 111 ? -11.711 10.719 25.234 1 95.94 111 LEU B O 1
ATOM 4435 N N . ASN B 1 112 ? -9.914 9.398 25.453 1 96.19 112 ASN B N 1
ATOM 4436 C CA . ASN B 1 112 ? -10.633 8.141 25.609 1 96.19 112 ASN B CA 1
ATOM 4437 C C . ASN B 1 112 ? -11.68 7.953 24.516 1 96.19 112 ASN B C 1
ATOM 4439 O O . ASN B 1 112 ? -12.859 7.746 24.797 1 96.19 112 ASN B O 1
ATOM 4443 N N . ILE B 1 113 ? -11.266 8.031 23.328 1 98.06 113 ILE B N 1
ATOM 4444 C CA . ILE B 1 113 ? -12.156 7.922 22.172 1 98.06 113 ILE B CA 1
ATOM 4445 C C . ILE B 1 113 ? -12.039 6.535 21.547 1 98.06 113 ILE B C 1
ATOM 4447 O O . ILE B 1 113 ? -10.938 6.102 21.203 1 98.06 113 ILE B O 1
ATOM 4451 N N . PRO B 1 114 ? -13.172 5.812 21.375 1 98.75 114 PRO B N 1
ATOM 4452 C CA . PRO B 1 114 ? -13.094 4.543 20.641 1 98.75 114 PRO B CA 1
ATOM 4453 C C . PRO B 1 114 ? -12.555 4.715 19.219 1 98.75 114 PRO B C 1
ATOM 4455 O O . PRO B 1 114 ? -12.898 5.68 18.547 1 98.75 114 PRO B O 1
ATOM 4458 N N . VAL B 1 115 ? -11.703 3.764 18.828 1 98.88 115 VAL B N 1
ATOM 4459 C CA . VAL B 1 115 ? -11.016 3.869 17.531 1 98.88 115 VAL B CA 1
ATOM 4460 C C . VAL B 1 115 ? -11.555 2.811 16.578 1 98.88 115 VAL B C 1
ATOM 4462 O O . VAL B 1 115 ? -11.672 1.637 16.938 1 98.88 115 VAL B O 1
ATOM 4465 N N . ILE B 1 116 ? -11.953 3.195 15.406 1 98.94 116 ILE B N 1
ATOM 4466 C CA . ILE B 1 116 ? -12.227 2.314 14.281 1 98.94 116 ILE B CA 1
ATOM 4467 C C . ILE B 1 116 ? -11.078 2.377 13.281 1 98.94 116 ILE B C 1
ATOM 4469 O O . ILE B 1 116 ? -10.781 3.441 12.734 1 98.94 116 ILE B O 1
ATOM 4473 N N . LEU B 1 117 ? -10.453 1.265 13.016 1 98.75 117 LEU B N 1
ATOM 4474 C CA . LEU B 1 117 ? -9.32 1.21 12.094 1 98.75 117 LEU B CA 1
ATOM 4475 C C . LEU B 1 117 ? -9.797 1.01 10.664 1 98.75 117 LEU B C 1
ATOM 4477 O O . LEU B 1 117 ? -10.75 0.268 10.414 1 98.75 117 LEU B O 1
ATOM 4481 N N . VAL B 1 118 ? -9.156 1.7 9.766 1 98.62 118 VAL B N 1
ATOM 4482 C CA . VAL B 1 118 ? -9.344 1.452 8.344 1 98.62 118 VAL B CA 1
ATOM 4483 C C . VAL B 1 118 ? -8.102 0.756 7.777 1 98.62 118 VAL B C 1
ATOM 4485 O O . VAL B 1 118 ? -6.984 1.256 7.914 1 98.62 118 VAL B O 1
ATOM 4488 N N . ILE B 1 119 ? -8.258 -0.382 7.156 1 98 119 ILE B N 1
ATOM 4489 C CA . ILE B 1 119 ? -7.148 -1.135 6.582 1 98 119 ILE B CA 1
ATOM 4490 C C . ILE B 1 119 ? -7.34 -1.26 5.07 1 98 119 ILE B C 1
ATOM 4492 O O . ILE B 1 119 ? -8.461 -1.445 4.594 1 98 119 ILE B O 1
ATOM 4496 N N . ASN B 1 120 ? -6.258 -1.028 4.332 1 95.69 120 ASN B N 1
ATOM 4497 C CA . ASN B 1 120 ? -6.254 -1.286 2.896 1 95.69 120 ASN B CA 1
ATOM 4498 C C . ASN B 1 120 ? -6.09 -2.771 2.594 1 95.69 120 ASN B C 1
ATOM 4500 O O . ASN B 1 120 ? -5.016 -3.338 2.811 1 95.69 120 ASN B O 1
ATOM 4504 N N . ALA B 1 121 ? -7.078 -3.354 1.992 1 92.81 121 ALA B N 1
ATOM 4505 C CA . ALA B 1 121 ? -7.062 -4.805 1.834 1 92.81 121 ALA B CA 1
ATOM 4506 C C . ALA B 1 121 ? -6.84 -5.195 0.375 1 92.81 121 ALA B C 1
ATOM 4508 O O . ALA B 1 121 ? -6.934 -6.371 0.02 1 92.81 121 ALA B O 1
ATOM 4509 N N . ARG B 1 122 ? -6.508 -4.289 -0.457 1 90.31 122 ARG B N 1
ATOM 4510 C CA . ARG B 1 122 ? -6.438 -4.523 -1.896 1 90.31 122 ARG B CA 1
ATOM 4511 C C . ARG B 1 122 ? -5.578 -5.742 -2.209 1 90.31 122 ARG B C 1
ATOM 4513 O O . ARG B 1 122 ? -5.898 -6.52 -3.111 1 90.31 122 ARG B O 1
ATOM 4520 N N . ALA B 1 123 ? -4.535 -5.961 -1.481 1 90.06 123 ALA B N 1
ATOM 4521 C CA . ALA B 1 123 ? -3.545 -6.969 -1.854 1 90.06 123 ALA B CA 1
ATOM 4522 C C . ALA B 1 123 ? -3.221 -7.883 -0.674 1 90.06 123 ALA B C 1
ATOM 4524 O O . ALA B 1 123 ? -2.059 -8.227 -0.447 1 90.06 123 ALA B O 1
ATOM 4525 N N . THR B 1 124 ? -4.238 -8.242 0.057 1 93 124 THR B N 1
ATOM 4526 C CA . THR B 1 124 ? -4.023 -9.078 1.232 1 93 124 THR B CA 1
ATOM 4527 C C . THR B 1 124 ? -5.246 -9.953 1.507 1 93 124 THR B C 1
ATOM 4529 O O . THR B 1 124 ? -6.285 -9.789 0.868 1 93 124 THR B O 1
ATOM 4532 N N . SER B 1 125 ? -5.066 -10.961 2.336 1 95.44 125 SER B N 1
ATOM 4533 C CA . SER B 1 125 ? -6.145 -11.781 2.877 1 95.44 125 SER B CA 1
ATOM 4534 C C . SER B 1 125 ? -5.938 -12.055 4.363 1 95.44 125 SER B C 1
ATOM 4536 O O . SER B 1 125 ? -6.176 -11.18 5.199 1 95.44 125 SER B O 1
ATOM 4538 N N . THR B 1 126 ? -5.355 -13.227 4.645 1 97.75 126 THR B N 1
ATOM 4539 C CA . THR B 1 126 ? -5.164 -13.586 6.043 1 97.75 126 THR B CA 1
ATOM 4540 C C . THR B 1 126 ? -4.145 -12.664 6.707 1 97.75 126 THR B C 1
ATOM 4542 O O . THR B 1 126 ? -4.23 -12.398 7.906 1 97.75 126 THR B O 1
ATOM 4545 N N . SER B 1 127 ? -3.213 -12.148 5.996 1 98.44 127 SER B N 1
ATOM 4546 C CA . SER B 1 127 ? -2.193 -11.242 6.52 1 98.44 127 SER B CA 1
ATOM 4547 C C . SER B 1 127 ? -2.818 -9.977 7.086 1 98.44 127 SER B C 1
ATOM 4549 O O . SER B 1 127 ? -2.23 -9.32 7.949 1 98.44 127 SER B O 1
ATOM 4551 N N . ALA B 1 128 ? -4.016 -9.633 6.691 1 98.12 128 ALA B N 1
ATOM 4552 C CA . ALA B 1 128 ? -4.734 -8.492 7.262 1 98.12 128 ALA B CA 1
ATOM 4553 C C . ALA B 1 128 ? -4.977 -8.688 8.758 1 98.12 128 ALA B C 1
ATOM 4555 O O . ALA B 1 128 ? -4.863 -7.738 9.539 1 98.12 128 ALA B O 1
ATOM 4556 N N . ALA B 1 129 ? -5.316 -9.93 9.102 1 98.69 129 ALA B N 1
ATOM 4557 C CA . ALA B 1 129 ? -5.535 -10.234 10.516 1 98.69 129 ALA B CA 1
ATOM 4558 C C . ALA B 1 129 ? -4.25 -10.047 11.32 1 98.69 129 ALA B C 1
ATOM 4560 O O . ALA B 1 129 ? -4.289 -9.57 12.453 1 98.69 129 ALA B O 1
ATOM 4561 N N . ALA B 1 130 ? -3.125 -10.398 10.742 1 98.75 130 ALA B N 1
ATOM 4562 C CA . ALA B 1 130 ? -1.841 -10.211 11.414 1 98.75 130 ALA B CA 1
ATOM 4563 C C . ALA B 1 130 ? -1.542 -8.734 11.625 1 98.75 130 ALA B C 1
ATOM 4565 O O . ALA B 1 130 ? -1.077 -8.328 12.695 1 98.75 130 ALA B O 1
ATOM 4566 N N . ILE B 1 131 ? -1.805 -7.93 10.602 1 98.44 131 ILE B N 1
ATOM 4567 C CA . ILE B 1 131 ? -1.601 -6.488 10.703 1 98.44 131 ILE B CA 1
ATOM 4568 C C . ILE B 1 131 ? -2.455 -5.922 11.836 1 98.44 131 ILE B C 1
ATOM 4570 O O . ILE B 1 131 ? -1.945 -5.23 12.719 1 98.44 131 ILE B O 1
ATOM 4574 N N . LEU B 1 132 ? -3.754 -6.242 11.828 1 98.69 132 LEU B N 1
ATOM 4575 C CA . LEU B 1 132 ? -4.688 -5.719 12.82 1 98.69 132 LEU B CA 1
ATOM 4576 C C . LEU B 1 132 ? -4.305 -6.184 14.219 1 98.69 132 LEU B C 1
ATOM 4578 O O . LEU B 1 132 ? -4.398 -5.414 15.18 1 98.69 132 LEU B O 1
ATOM 4582 N N . LYS B 1 133 ? -3.861 -7.414 14.305 1 98.69 133 LYS B N 1
ATOM 4583 C CA . LYS B 1 133 ? -3.406 -7.906 15.594 1 98.69 133 LYS B CA 1
ATOM 4584 C C . LYS B 1 133 ? -2.271 -7.047 16.141 1 98.69 133 LYS B C 1
ATOM 4586 O O . LYS B 1 133 ? -2.234 -6.746 17.344 1 98.69 133 LYS B O 1
ATOM 4591 N N . GLY B 1 134 ? -1.344 -6.734 15.281 1 98.69 134 GLY B N 1
ATOM 4592 C CA . GLY B 1 134 ? -0.243 -5.871 15.688 1 98.69 134 GLY B CA 1
ATOM 4593 C C . GLY B 1 134 ? -0.701 -4.535 16.234 1 98.69 134 GLY B C 1
ATOM 4594 O O . GLY B 1 134 ? -0.176 -4.062 17.25 1 98.69 134 GLY B O 1
ATOM 4595 N N . PHE B 1 135 ? -1.688 -3.967 15.625 1 98.69 135 PHE B N 1
ATOM 4596 C CA . PHE B 1 135 ? -2.184 -2.666 16.062 1 98.69 135 PHE B CA 1
ATOM 4597 C C . PHE B 1 135 ? -2.922 -2.785 17.391 1 98.69 135 PHE B C 1
ATOM 4599 O O . PHE B 1 135 ? -2.807 -1.912 18.25 1 98.69 135 PHE B O 1
ATOM 4606 N N . ILE B 1 136 ? -3.646 -3.836 17.594 1 98.56 136 ILE B N 1
ATOM 4607 C CA . ILE B 1 136 ? -4.383 -4.07 18.828 1 98.56 136 ILE B CA 1
ATOM 4608 C C . ILE B 1 136 ? -3.4 -4.312 19.969 1 98.56 136 ILE B C 1
ATOM 4610 O O . ILE B 1 136 ? -3.553 -3.746 21.062 1 98.56 136 ILE B O 1
ATOM 4614 N N . ASP B 1 137 ? -2.328 -5.035 19.703 1 98.19 137 ASP B N 1
ATOM 4615 C CA . ASP B 1 137 ? -1.432 -5.496 20.75 1 98.19 137 ASP B CA 1
ATOM 4616 C C . ASP B 1 137 ? -0.314 -4.488 21 1 98.19 137 ASP B C 1
ATOM 4618 O O . ASP B 1 137 ? 0.341 -4.527 22.047 1 98.19 137 ASP B O 1
ATOM 4622 N N . PHE B 1 138 ? -0.056 -3.65 20.062 1 98.44 138 PHE B N 1
ATOM 4623 C CA . PHE B 1 138 ? 1.053 -2.707 20.156 1 98.44 138 PHE B CA 1
ATOM 4624 C C . PHE B 1 138 ? 0.883 -1.777 21.344 1 98.44 138 PHE B C 1
ATOM 4626 O O . PHE B 1 138 ? 1.861 -1.422 22 1 98.44 138 PHE B O 1
ATOM 4633 N N . ASP B 1 139 ? -0.351 -1.355 21.641 1 98.44 139 ASP B N 1
ATOM 4634 C CA . ASP B 1 139 ? -0.727 -0.542 22.797 1 98.44 139 ASP B CA 1
ATOM 4635 C C . ASP B 1 139 ? -2.152 -0.855 23.25 1 98.44 139 ASP B C 1
ATOM 4637 O O . ASP B 1 139 ? -3.113 -0.297 22.719 1 98.44 139 ASP B O 1
ATOM 4641 N N . LYS B 1 140 ? -2.311 -1.598 24.266 1 97.38 140 LYS B N 1
ATOM 4642 C CA . LYS B 1 140 ? -3.605 -2.084 24.719 1 97.38 140 LYS B CA 1
ATOM 4643 C C . LYS B 1 140 ? -4.434 -0.952 25.328 1 97.38 140 LYS B C 1
ATOM 4645 O O . LYS B 1 140 ? -5.645 -1.1 25.516 1 97.38 140 LYS B O 1
ATOM 4650 N N . LYS B 1 141 ? -3.791 0.162 25.562 1 98.19 141 LYS B N 1
ATOM 4651 C CA . LYS B 1 141 ? -4.508 1.301 26.125 1 98.19 141 LYS B CA 1
ATOM 4652 C C . LYS B 1 141 ? -5.273 2.059 25.031 1 98.19 141 LYS B C 1
ATOM 4654 O O . LYS B 1 141 ? -6.137 2.887 25.344 1 98.19 141 LYS B O 1
ATOM 4659 N N . VAL B 1 142 ? -4.902 1.885 23.797 1 98.44 142 VAL B N 1
ATOM 4660 C CA . VAL B 1 142 ? -5.668 2.473 22.703 1 98.44 142 VAL B CA 1
ATOM 4661 C C . VAL B 1 142 ? -6.961 1.687 22.484 1 98.44 142 VAL B C 1
ATOM 4663 O O . VAL B 1 142 ? -6.926 0.479 22.234 1 98.44 142 VAL B O 1
ATOM 4666 N N . PRO B 1 143 ? -8.07 2.262 22.594 1 97.88 143 PRO B N 1
ATOM 4667 C CA . PRO B 1 143 ? -9.344 1.535 22.516 1 97.88 143 PRO B CA 1
ATOM 4668 C C . PRO B 1 143 ? -9.766 1.249 21.078 1 97.88 143 PRO B C 1
ATOM 4670 O O . PRO B 1 143 ? -10.766 1.799 20.594 1 97.88 143 PRO B O 1
ATOM 4673 N N . ILE B 1 144 ? -9.133 0.335 20.469 1 98.69 144 ILE B N 1
ATOM 4674 C CA . ILE B 1 144 ? -9.523 -0.1 19.141 1 98.69 144 ILE B CA 1
ATOM 4675 C C . ILE B 1 144 ? -10.758 -0.993 19.219 1 98.69 144 ILE B C 1
ATOM 4677 O O . ILE B 1 144 ? -10.711 -2.076 19.812 1 98.69 144 ILE B O 1
ATOM 4681 N N . LYS B 1 145 ? -11.867 -0.552 18.547 1 98.62 145 LYS B N 1
ATOM 4682 C CA . LYS B 1 145 ? -13.156 -1.2 18.812 1 98.62 145 LYS B CA 1
ATOM 4683 C C . LYS B 1 145 ? -13.734 -1.795 17.531 1 98.62 145 LYS B C 1
ATOM 4685 O O . LYS B 1 145 ? -14.734 -2.516 17.578 1 98.62 145 LYS B O 1
ATOM 4690 N N . GLY B 1 146 ? -13.117 -1.567 16.422 1 98.75 146 GLY B N 1
ATOM 4691 C CA . GLY B 1 146 ? -13.609 -2.115 15.172 1 98.75 146 GLY B CA 1
ATOM 4692 C C . GLY B 1 146 ? -12.719 -1.789 13.984 1 98.75 146 GLY B C 1
ATOM 4693 O O . GLY B 1 146 ? -11.695 -1.112 14.141 1 98.75 146 GLY B O 1
ATOM 4694 N N . VAL B 1 147 ? -13.156 -2.338 12.789 1 98.81 147 VAL B N 1
ATOM 4695 C CA . VAL B 1 147 ? -12.344 -2.129 11.586 1 98.81 147 VAL B CA 1
ATOM 4696 C C . VAL B 1 147 ? -13.25 -1.99 10.367 1 98.81 147 VAL B C 1
ATOM 4698 O O . VAL B 1 147 ? -14.32 -2.602 10.312 1 98.81 147 VAL B O 1
ATOM 4701 N N . ILE B 1 148 ? -12.883 -1.1 9.492 1 98.75 148 ILE B N 1
ATOM 4702 C CA . ILE B 1 148 ? -13.438 -0.996 8.141 1 98.75 148 ILE B CA 1
ATOM 4703 C C . ILE B 1 148 ? -12.406 -1.48 7.125 1 98.75 148 ILE B C 1
ATOM 4705 O O . ILE B 1 148 ? -11.258 -1.038 7.137 1 98.75 148 ILE B O 1
ATOM 4709 N N . ILE B 1 149 ? -12.805 -2.395 6.262 1 98.5 149 ILE B N 1
ATOM 4710 C CA . ILE B 1 149 ? -11.914 -2.973 5.258 1 98.5 149 ILE B CA 1
ATOM 4711 C C . ILE B 1 149 ? -12.078 -2.223 3.938 1 98.5 149 ILE B C 1
ATOM 4713 O O . ILE B 1 149 ? -13.109 -2.326 3.277 1 98.5 149 ILE B O 1
ATOM 4717 N N . ASN B 1 150 ? -10.984 -1.526 3.549 1 97.12 150 ASN B N 1
ATOM 4718 C CA . ASN B 1 150 ? -11.055 -0.667 2.373 1 97.12 150 ASN B CA 1
ATOM 4719 C C . ASN B 1 150 ? -10.414 -1.33 1.156 1 97.12 150 ASN B C 1
ATOM 4721 O O . ASN B 1 150 ? -9.625 -2.268 1.298 1 97.12 150 ASN B O 1
ATOM 4725 N N . ASN B 1 151 ? -10.852 -0.959 -0.06 1 95.5 151 ASN B N 1
ATOM 4726 C CA . ASN B 1 151 ? -10.297 -1.356 -1.351 1 95.5 151 ASN B CA 1
ATOM 4727 C C . ASN B 1 151 ? -10.5 -2.846 -1.613 1 95.5 151 ASN B C 1
ATOM 4729 O O . ASN B 1 151 ? -9.586 -3.531 -2.072 1 95.5 151 ASN B O 1
ATOM 4733 N N . VAL B 1 152 ? -11.648 -3.283 -1.26 1 93.81 152 VAL B N 1
ATOM 4734 C CA . VAL B 1 152 ? -12.016 -4.676 -1.485 1 93.81 152 VAL B CA 1
ATOM 4735 C C . VAL B 1 152 ? -12.32 -4.898 -2.965 1 93.81 152 VAL B C 1
ATOM 4737 O O . VAL B 1 152 ? -13.023 -4.098 -3.586 1 93.81 152 VAL B O 1
ATOM 4740 N N . MET B 1 153 ? -11.797 -5.934 -3.51 1 89.94 153 MET B N 1
ATOM 4741 C CA . MET B 1 153 ? -11.867 -6.16 -4.949 1 89.94 153 MET B CA 1
ATOM 4742 C C . MET B 1 153 ? -13.18 -6.84 -5.324 1 89.94 153 MET B C 1
ATOM 4744 O O . MET B 1 153 ? -13.641 -6.734 -6.465 1 89.94 153 MET B O 1
ATOM 4748 N N . SER B 1 154 ? -13.82 -7.672 -4.402 1 90.94 154 SER B N 1
ATOM 4749 C CA . SER B 1 154 ? -15.07 -8.391 -4.602 1 90.94 154 SER B CA 1
ATOM 4750 C C . SER B 1 154 ? -15.695 -8.789 -3.27 1 90.94 154 SER B C 1
ATOM 4752 O O . SER B 1 154 ? -15.055 -8.695 -2.223 1 90.94 154 SER B O 1
ATOM 4754 N N . GLU B 1 155 ? -16.906 -9.195 -3.32 1 92.31 155 GLU B N 1
ATOM 4755 C CA . GLU B 1 155 ? -17.578 -9.672 -2.111 1 92.31 155 GLU B CA 1
ATOM 4756 C C . GLU B 1 155 ? -16.875 -10.906 -1.548 1 92.31 155 GLU B C 1
ATOM 4758 O O . GLU B 1 155 ? -16.766 -11.062 -0.33 1 92.31 155 GLU B O 1
ATOM 4763 N N . ASN B 1 156 ? -16.422 -11.781 -2.457 1 90.06 156 ASN B N 1
ATOM 4764 C CA . ASN B 1 156 ? -15.688 -12.969 -2.016 1 90.06 156 ASN B CA 1
ATOM 4765 C C . ASN B 1 156 ? -14.383 -12.594 -1.316 1 90.06 156 ASN B C 1
ATOM 4767 O O . ASN B 1 156 ? -14.016 -13.211 -0.313 1 90.06 156 ASN B O 1
ATOM 4771 N N . HIS B 1 157 ? -13.75 -11.656 -1.888 1 93.62 157 HIS B N 1
ATOM 4772 C CA . HIS B 1 157 ? -12.531 -11.156 -1.264 1 93.62 157 HIS B CA 1
ATOM 4773 C C . HIS B 1 157 ? -12.805 -10.617 0.136 1 93.62 157 HIS B C 1
ATOM 4775 O O . HIS B 1 157 ? -12.062 -10.906 1.075 1 93.62 157 HIS B O 1
ATOM 4781 N N . TYR B 1 158 ? -13.898 -9.898 0.29 1 96.94 158 TYR B N 1
ATOM 4782 C CA . TYR B 1 158 ? -14.32 -9.398 1.593 1 96.94 158 TYR B CA 1
ATOM 4783 C C . TYR B 1 158 ? -14.539 -10.539 2.576 1 96.94 158 TYR B C 1
ATOM 4785 O O . TYR B 1 158 ? -14.07 -10.492 3.713 1 96.94 158 TYR B O 1
ATOM 4793 N N . LYS B 1 159 ? -15.18 -11.484 2.109 1 95.5 159 LYS B N 1
ATOM 4794 C CA . LYS B 1 159 ? -15.508 -12.609 2.973 1 95.5 159 LYS B CA 1
ATOM 4795 C C . LYS B 1 159 ? -14.242 -13.32 3.457 1 95.5 159 LYS B C 1
ATOM 4797 O O . LYS B 1 159 ? -14.18 -13.781 4.602 1 95.5 159 LYS B O 1
ATOM 4802 N N . LEU B 1 160 ? -13.297 -13.398 2.635 1 95.31 160 LEU B N 1
ATOM 4803 C CA . LEU B 1 160 ? -12.031 -14.023 3.004 1 95.31 160 LEU B CA 1
ATOM 4804 C C . LEU B 1 160 ? -11.32 -13.227 4.09 1 95.31 160 LEU B C 1
ATOM 4806 O O . LEU B 1 160 ? -10.867 -13.789 5.086 1 95.31 160 LEU B O 1
ATOM 4810 N N . ILE B 1 161 ? -11.273 -11.93 3.898 1 97.62 161 ILE B N 1
ATOM 4811 C CA . ILE B 1 161 ? -10.594 -11.062 4.863 1 97.62 161 ILE B CA 1
ATOM 4812 C C . ILE B 1 161 ? -11.367 -11.062 6.184 1 97.62 161 ILE B C 1
ATOM 4814 O O . ILE B 1 161 ? -10.781 -11.219 7.254 1 97.62 161 ILE B O 1
ATOM 4818 N N . ALA B 1 162 ? -12.68 -10.875 6.047 1 98.12 162 ALA B N 1
ATOM 4819 C CA . ALA B 1 162 ? -13.539 -10.883 7.23 1 98.12 162 ALA B CA 1
ATOM 4820 C C . ALA B 1 162 ? -13.43 -12.211 7.973 1 98.12 162 ALA B C 1
ATOM 4822 O O . ALA B 1 162 ? -13.383 -12.242 9.203 1 98.12 162 ALA B O 1
ATOM 4823 N N . GLY B 1 163 ? -13.406 -13.297 7.18 1 97.88 163 GLY B N 1
ATOM 4824 C CA . GLY B 1 163 ? -13.266 -14.617 7.781 1 97.88 163 GLY B CA 1
ATOM 4825 C C . GLY B 1 163 ? -11.977 -14.781 8.562 1 97.88 163 GLY B C 1
ATOM 4826 O O . GLY B 1 163 ? -11.977 -15.367 9.648 1 97.88 163 GLY B O 1
ATOM 4827 N N . ALA B 1 164 ? -10.883 -14.305 8.031 1 98.25 164 ALA B N 1
ATOM 4828 C CA . ALA B 1 164 ? -9.594 -14.375 8.719 1 98.25 164 ALA B CA 1
ATOM 4829 C C . ALA B 1 164 ? -9.617 -13.555 10.008 1 98.25 164 ALA B C 1
ATOM 4831 O O . ALA B 1 164 ? -9.125 -14.008 11.047 1 98.25 164 ALA B O 1
ATOM 4832 N N . ILE B 1 165 ? -10.18 -12.367 9.953 1 98.56 165 ILE B N 1
ATOM 4833 C CA . ILE B 1 165 ? -10.273 -11.508 11.125 1 98.56 165 ILE B CA 1
ATOM 4834 C C . ILE B 1 165 ? -11.117 -12.18 12.203 1 98.56 165 ILE B C 1
ATOM 4836 O O . ILE B 1 165 ? -10.727 -12.234 13.367 1 98.56 165 ILE B O 1
ATOM 4840 N N . HIS B 1 166 ? -12.242 -12.766 11.812 1 98.12 166 HIS B N 1
ATOM 4841 C CA . HIS B 1 166 ? -13.109 -13.469 12.75 1 98.12 166 HIS B CA 1
ATOM 4842 C C . HIS B 1 166 ? -12.398 -14.664 13.375 1 98.12 166 HIS B C 1
ATOM 4844 O O . HIS B 1 166 ? -12.578 -14.953 14.555 1 98.12 166 HIS B O 1
ATOM 4850 N N . ARG B 1 167 ? -11.68 -15.344 12.594 1 97.69 167 ARG B N 1
ATOM 4851 C CA . ARG B 1 167 ? -11.008 -16.562 13.023 1 97.69 167 ARG B CA 1
ATOM 4852 C C . ARG B 1 167 ? -9.945 -16.281 14.07 1 97.69 167 ARG B C 1
ATOM 4854 O O . ARG B 1 167 ? -9.758 -17.062 15.008 1 97.69 167 ARG B O 1
ATOM 4861 N N . TYR B 1 168 ? -9.281 -15.125 13.953 1 98.44 168 TYR B N 1
ATOM 4862 C CA . TYR B 1 168 ? -8.062 -14.977 14.742 1 98.44 168 TYR B CA 1
ATOM 4863 C C . TYR B 1 168 ? -8.18 -13.812 15.711 1 98.44 168 TYR B C 1
ATOM 4865 O O . TYR B 1 168 ? -7.383 -13.688 16.641 1 98.44 168 TYR B O 1
ATOM 4873 N N . LEU B 1 169 ? -9.125 -12.906 15.477 1 98.38 169 LEU B N 1
ATOM 4874 C CA . LEU B 1 169 ? -9.227 -11.711 16.312 1 98.38 169 LEU B CA 1
ATOM 4875 C C . LEU B 1 169 ? -10.648 -11.539 16.844 1 98.38 169 LEU B C 1
ATOM 4877 O O . LEU B 1 169 ? -11.609 -11.969 16.203 1 98.38 169 LEU B O 1
ATOM 4881 N N . ASP B 1 170 ? -10.727 -10.953 17.969 1 97.31 170 ASP B N 1
ATOM 4882 C CA . ASP B 1 170 ? -12 -10.461 18.484 1 97.31 170 ASP B CA 1
ATOM 4883 C C . ASP B 1 170 ? -12.18 -8.977 18.188 1 97.31 170 ASP B C 1
ATOM 4885 O O . ASP B 1 170 ? -12.055 -8.133 19.078 1 97.31 170 ASP B O 1
ATOM 4889 N N . LEU B 1 171 ? -12.352 -8.648 16.984 1 98.25 171 LEU B N 1
ATOM 4890 C CA . LEU B 1 171 ? -12.484 -7.281 16.5 1 98.25 171 LEU B CA 1
ATOM 4891 C C . LEU B 1 171 ? -13.695 -7.141 15.578 1 98.25 171 LEU B C 1
ATOM 4893 O O . LEU B 1 171 ? -13.742 -7.742 14.5 1 98.25 171 LEU B O 1
ATOM 4897 N N . PRO B 1 172 ? -14.711 -6.402 16.016 1 98.56 172 PRO B N 1
ATOM 4898 C CA . PRO B 1 172 ? -15.891 -6.195 15.164 1 98.56 172 PRO B CA 1
ATOM 4899 C C . PRO B 1 172 ? -15.539 -5.625 13.789 1 98.56 172 PRO B C 1
ATOM 4901 O O . PRO B 1 172 ? -14.688 -4.738 13.688 1 98.56 172 PRO B O 1
ATOM 4904 N N . ILE B 1 173 ? -16.141 -6.215 12.789 1 98.75 173 ILE B N 1
ATOM 4905 C CA . ILE B 1 173 ? -16.016 -5.695 11.43 1 98.75 173 ILE B CA 1
ATOM 4906 C C . ILE B 1 173 ? -17.25 -4.859 11.086 1 98.75 173 ILE B C 1
ATOM 4908 O O . ILE B 1 173 ? -18.375 -5.336 11.188 1 98.75 173 ILE B O 1
ATOM 4912 N N . LEU B 1 174 ? -17.031 -3.635 10.648 1 98.75 174 LEU B N 1
ATOM 4913 C CA . LEU B 1 174 ? -18.141 -2.73 10.367 1 98.75 174 LEU B CA 1
ATOM 4914 C C . LEU B 1 174 ? -18.547 -2.826 8.898 1 98.75 174 LEU B C 1
ATOM 4916 O O . LEU B 1 174 ? -19.625 -2.338 8.523 1 98.75 174 LEU B O 1
ATOM 4920 N N . GLY B 1 175 ? -17.734 -3.391 8.109 1 98.31 175 GLY B N 1
ATOM 4921 C CA . GLY B 1 175 ? -18.031 -3.52 6.691 1 98.31 175 GLY B CA 1
ATOM 4922 C C . GLY B 1 175 ? -16.828 -3.232 5.812 1 98.31 175 GLY B C 1
ATOM 4923 O O . GLY B 1 175 ? -15.68 -3.42 6.234 1 98.31 175 GLY B O 1
ATOM 4924 N N . TYR B 1 176 ? -17.156 -2.918 4.539 1 98 176 TYR B N 1
ATOM 4925 C CA . TYR B 1 176 ? -16.047 -2.689 3.605 1 98 176 TYR B CA 1
ATOM 4926 C C . TYR B 1 176 ? -16.406 -1.599 2.602 1 98 176 TYR B C 1
ATOM 4928 O O . TYR B 1 176 ? -17.578 -1.212 2.482 1 98 176 TYR B O 1
ATOM 4936 N N . LEU B 1 177 ? -15.391 -1.015 2.01 1 97.12 177 LEU B N 1
ATOM 4937 C CA . LEU B 1 177 ? -15.523 -0.145 0.845 1 97.12 177 LEU B CA 1
ATOM 4938 C C . LEU B 1 177 ? -14.883 -0.784 -0.384 1 97.12 177 LEU B C 1
ATOM 4940 O O . LEU B 1 177 ? -13.734 -1.218 -0.336 1 97.12 177 LEU B O 1
ATOM 4944 N N . PRO B 1 178 ? -15.625 -0.86 -1.482 1 95.81 178 PRO B N 1
ATOM 4945 C CA . PRO B 1 178 ? -15.07 -1.477 -2.689 1 95.81 178 PRO B CA 1
ATOM 4946 C C . PRO B 1 178 ? -13.977 -0.625 -3.342 1 95.81 178 PRO B C 1
ATOM 4948 O O . PRO B 1 178 ? -13.977 0.6 -3.188 1 95.81 178 PRO B O 1
ATOM 4951 N N . HIS B 1 179 ? -13.094 -1.306 -3.975 1 92.88 179 HIS B N 1
ATOM 4952 C CA . HIS B 1 179 ? -12.133 -0.587 -4.801 1 92.88 179 HIS B CA 1
ATOM 4953 C C . HIS B 1 179 ? -12.82 0.133 -5.953 1 92.88 179 HIS B C 1
ATOM 4955 O O . HIS B 1 179 ? -13.625 -0.466 -6.672 1 92.88 179 HIS B O 1
ATOM 4961 N N . ASP B 1 180 ? -12.57 1.369 -6.066 1 86.56 180 ASP B N 1
ATOM 4962 C CA . ASP B 1 180 ? -13.117 2.184 -7.148 1 86.56 180 ASP B CA 1
ATOM 4963 C C . ASP B 1 180 ? -12.062 3.15 -7.691 1 86.56 180 ASP B C 1
ATOM 4965 O O . ASP B 1 180 ? -11.773 4.168 -7.062 1 86.56 180 ASP B O 1
ATOM 4969 N N . SER B 1 181 ? -11.547 2.855 -8.836 1 78.06 181 SER B N 1
ATOM 4970 C CA . SER B 1 181 ? -10.484 3.66 -9.422 1 78.06 181 SER B CA 1
ATOM 4971 C C . SER B 1 181 ? -10.992 5.047 -9.812 1 78.06 181 SER B C 1
ATOM 4973 O O . SER B 1 181 ? -10.195 5.961 -10.039 1 78.06 181 SER B O 1
ATOM 4975 N N . THR B 1 182 ? -12.242 5.176 -9.875 1 76.56 182 THR B N 1
ATOM 4976 C CA . THR B 1 182 ? -12.812 6.445 -10.305 1 76.56 182 THR B CA 1
ATOM 4977 C C . THR B 1 182 ? -12.891 7.43 -9.148 1 76.56 182 THR B C 1
ATOM 4979 O O . THR B 1 182 ? -13.078 8.633 -9.352 1 76.56 182 THR B O 1
ATOM 4982 N N . ILE B 1 183 ? -12.75 6.883 -7.996 1 75.69 183 ILE B N 1
ATOM 4983 C CA . ILE B 1 183 ? -12.898 7.738 -6.824 1 75.69 183 ILE B CA 1
ATOM 4984 C C . ILE B 1 183 ? -11.523 8.211 -6.352 1 75.69 183 ILE B C 1
ATOM 4986 O O . ILE B 1 183 ? -10.75 7.426 -5.789 1 75.69 183 ILE B O 1
ATOM 4990 N N . SER B 1 184 ? -10.867 8.969 -6.98 1 69.88 184 SER B N 1
ATOM 4991 C CA . SER B 1 184 ? -9.656 9.625 -6.484 1 69.88 184 SER B CA 1
ATOM 4992 C C . SER B 1 184 ? -9.914 11.086 -6.148 1 69.88 184 SER B C 1
ATOM 4994 O O . SER B 1 184 ? -10.398 11.844 -6.992 1 69.88 184 SER B O 1
ATOM 4996 N N . LEU B 1 185 ? -9.859 11.336 -4.855 1 67.5 185 LEU B N 1
ATOM 4997 C CA . LEU B 1 185 ? -10.008 12.742 -4.484 1 67.5 185 LEU B CA 1
ATOM 4998 C C . LEU B 1 185 ? -8.773 13.547 -4.867 1 67.5 185 LEU B C 1
ATOM 5000 O O . LEU B 1 185 ? -7.66 13.008 -4.875 1 67.5 185 LEU B O 1
ATOM 5004 N N . PRO B 1 186 ? -9.031 14.562 -5.418 1 59.25 186 PRO B N 1
ATOM 5005 C CA . PRO B 1 186 ? -7.859 15.344 -5.824 1 59.25 186 PRO B CA 1
ATOM 5006 C C . PRO B 1 186 ? -6.844 15.523 -4.699 1 59.25 186 PRO B C 1
ATOM 5008 O O . PRO B 1 186 ? -7.223 15.594 -3.527 1 59.25 186 PRO B O 1
ATOM 5011 N N . SER B 1 187 ? -5.703 15.242 -5.152 1 55.44 187 SER B N 1
ATOM 5012 C CA . SER B 1 187 ? -4.602 15.492 -4.227 1 55.44 187 SER B CA 1
ATOM 5013 C C . SER B 1 187 ? -4.531 16.969 -3.832 1 55.44 187 SER B C 1
ATOM 5015 O O . SER B 1 187 ? -3.973 17.297 -2.787 1 55.44 187 SER B O 1
ATOM 5017 N N . ARG B 1 188 ? -5.309 17.734 -4.574 1 54.56 188 ARG B N 1
ATOM 5018 C CA . ARG B 1 188 ? -5.23 19.172 -4.328 1 54.56 188 ARG B CA 1
ATOM 5019 C C . ARG B 1 188 ? -6.152 19.594 -3.186 1 54.56 188 ARG B C 1
ATOM 5021 O O . ARG B 1 188 ? -7.172 18.938 -2.939 1 54.56 188 ARG B O 1
ATOM 5028 N N . GLN B 1 189 ? -5.715 20.547 -2.688 1 62.62 189 GLN B N 1
ATOM 5029 C CA . GLN B 1 189 ? -6.422 21.188 -1.581 1 62.62 189 GLN B CA 1
ATOM 5030 C C . GLN B 1 189 ? -7.703 21.859 -2.062 1 62.62 189 GLN B C 1
ATOM 5032 O O . GLN B 1 189 ? -7.75 22.406 -3.168 1 62.62 189 GLN B O 1
ATOM 5037 N N . LEU B 1 190 ? -8.789 21.641 -1.447 1 57.22 190 LEU B N 1
ATOM 5038 C CA . LEU B 1 190 ? -10.094 22.203 -1.771 1 57.22 190 LEU B CA 1
ATOM 5039 C C . LEU B 1 190 ? -9.984 23.672 -2.131 1 57.22 190 LEU B C 1
ATOM 5041 O O . LEU B 1 190 ? -10.703 24.156 -3.004 1 57.22 190 LEU B O 1
ATOM 5045 N N . GLY B 1 191 ? -9.039 24.266 -1.412 1 55.38 191 GLY B N 1
ATOM 5046 C CA . GLY B 1 191 ? -8.844 25.672 -1.707 1 55.38 191 GLY B CA 1
ATOM 5047 C C . GLY B 1 191 ? -8.312 25.922 -3.107 1 55.38 191 GLY B C 1
ATOM 5048 O O . GLY B 1 191 ? -8.359 27.047 -3.604 1 55.38 191 GLY B O 1
ATOM 5049 N N . LEU B 1 192 ? -7.91 24.875 -3.727 1 66.62 192 LEU B N 1
ATOM 5050 C CA . LEU B 1 192 ? -7.312 25.031 -5.047 1 66.62 192 LEU B CA 1
ATOM 5051 C C . LEU B 1 192 ? -8.219 24.453 -6.129 1 66.62 192 LEU B C 1
ATOM 5053 O O . LEU B 1 192 ? -7.922 24.578 -7.32 1 66.62 192 LEU B O 1
ATOM 5057 N N . VAL B 1 193 ? -9.242 23.812 -5.602 1 66.94 193 VAL B N 1
ATOM 5058 C CA . VAL B 1 193 ? -10.18 23.281 -6.586 1 66.94 193 VAL B CA 1
ATOM 5059 C C . VAL B 1 193 ? -10.984 24.422 -7.203 1 66.94 193 VAL B C 1
ATOM 5061 O O . VAL B 1 193 ? -11.617 25.203 -6.488 1 66.94 193 VAL B O 1
ATOM 5064 N N . PRO B 1 194 ? -10.836 24.516 -8.383 1 65.62 194 PRO B N 1
ATOM 5065 C CA . PRO B 1 194 ? -11.664 25.531 -9.039 1 65.62 194 PRO B CA 1
ATOM 5066 C C . PRO B 1 194 ? -13.148 25.391 -8.727 1 65.62 194 PRO B C 1
ATOM 5068 O O . PRO B 1 194 ? -13.633 24.266 -8.531 1 65.62 194 PRO B O 1
ATOM 5071 N N . ASP B 1 195 ? -13.742 26.531 -8.68 1 68.62 195 ASP B N 1
ATOM 5072 C CA . ASP B 1 195 ? -15.148 26.578 -8.305 1 68.62 195 ASP B CA 1
ATOM 5073 C C . ASP B 1 195 ? -15.984 25.688 -9.211 1 68.62 195 ASP B C 1
ATOM 5075 O O . ASP B 1 195 ? -16.938 25.031 -8.758 1 68.62 195 ASP B O 1
ATOM 5079 N N . ASP B 1 196 ? -15.531 25.641 -10.383 1 68.38 196 ASP B N 1
ATOM 5080 C CA . ASP B 1 196 ? -16.312 24.875 -11.352 1 68.38 196 ASP B CA 1
ATOM 5081 C C . ASP B 1 196 ? -16.094 23.375 -11.164 1 68.38 196 ASP B C 1
ATOM 5083 O O . ASP B 1 196 ? -16.859 22.562 -11.68 1 68.38 196 ASP B O 1
ATOM 5087 N N . GLU B 1 197 ? -15.023 23 -10.445 1 71.94 197 GLU B N 1
ATOM 5088 C CA . GLU B 1 197 ? -14.734 21.578 -10.227 1 71.94 197 GLU B CA 1
ATOM 5089 C C . GLU B 1 197 ? -15.281 21.109 -8.883 1 71.94 197 GLU B C 1
ATOM 5091 O O . GLU B 1 197 ? -15.305 19.906 -8.602 1 71.94 197 GLU B O 1
ATOM 5096 N N . LEU B 1 198 ? -15.781 22.031 -8.219 1 75.25 198 LEU B N 1
ATOM 5097 C CA . LEU B 1 198 ? -16.266 21.734 -6.879 1 75.25 198 LEU B CA 1
ATOM 5098 C C . LEU B 1 198 ? -17.469 20.797 -6.938 1 75.25 198 LEU B C 1
ATOM 5100 O O . LEU B 1 198 ? -17.578 19.859 -6.148 1 75.25 198 LEU B O 1
ATOM 5104 N N . PRO B 1 199 ? -18.266 20.953 -7.965 1 77.69 199 PRO B N 1
ATOM 5105 C CA . PRO B 1 199 ? -19.391 20.016 -8.062 1 77.69 199 PRO B CA 1
ATOM 5106 C C . PRO B 1 199 ? -18.938 18.578 -8.281 1 77.69 199 PRO B C 1
ATOM 5108 O O . PRO B 1 199 ? -19.547 17.641 -7.766 1 77.69 199 PRO B O 1
ATOM 5111 N N . ASN B 1 200 ? -17.875 18.406 -8.938 1 83 200 ASN B N 1
ATOM 5112 C CA . ASN B 1 200 ? -17.344 17.078 -9.148 1 83 200 ASN B CA 1
ATOM 5113 C C . ASN B 1 200 ? -16.828 16.453 -7.84 1 83 200 ASN B C 1
ATOM 5115 O O . ASN B 1 200 ? -16.953 15.25 -7.629 1 83 200 ASN B O 1
ATOM 5119 N N . VAL B 1 201 ? -16.344 17.281 -7.027 1 84.56 201 VAL B N 1
ATOM 5120 C CA . VAL B 1 201 ? -15.875 16.828 -5.719 1 84.56 201 VAL B CA 1
ATOM 5121 C C . VAL B 1 201 ? -17.078 16.391 -4.875 1 84.56 201 VAL B C 1
ATOM 5123 O O . VAL B 1 201 ? -17.031 15.328 -4.234 1 84.56 201 VAL B O 1
ATOM 5126 N N . ASP B 1 202 ? -18.125 17.156 -5.004 1 89.25 202 ASP B N 1
ATOM 5127 C CA . ASP B 1 202 ? -19.328 16.828 -4.262 1 89.25 202 ASP B CA 1
ATOM 5128 C C . ASP B 1 202 ? -19.938 15.508 -4.738 1 89.25 202 ASP B C 1
ATOM 5130 O O . ASP B 1 202 ? -20.422 14.711 -3.934 1 89.25 202 ASP B O 1
ATOM 5134 N N . LYS B 1 203 ? -19.859 15.32 -6.008 1 90.62 203 LYS B N 1
ATOM 5135 C CA . LYS B 1 203 ? -20.391 14.086 -6.586 1 90.62 203 LYS B CA 1
ATOM 5136 C C . LYS B 1 203 ? -19.578 12.883 -6.121 1 90.62 203 LYS B C 1
ATOM 5138 O O . LYS B 1 203 ? -20.141 11.82 -5.848 1 90.62 203 LYS B O 1
ATOM 5143 N N . LYS B 1 204 ? -18.328 13.039 -6.062 1 89.44 204 LYS B N 1
ATOM 5144 C CA . LYS B 1 204 ? -17.453 11.961 -5.602 1 89.44 204 LYS B CA 1
ATOM 5145 C C . LYS B 1 204 ? -17.734 11.617 -4.137 1 89.44 204 LYS B C 1
ATOM 5147 O O . LYS B 1 204 ? -17.781 10.445 -3.768 1 89.44 204 LYS B O 1
ATOM 5152 N N . ILE B 1 205 ? -17.922 12.641 -3.367 1 92 205 ILE B N 1
ATOM 5153 C CA . ILE B 1 205 ? -18.219 12.438 -1.952 1 92 205 ILE B CA 1
ATOM 5154 C C . ILE B 1 205 ? -19.562 11.734 -1.797 1 92 205 ILE B C 1
ATOM 5156 O O . ILE B 1 205 ? -19.703 10.836 -0.969 1 92 205 ILE B O 1
ATOM 5160 N N . ALA B 1 206 ? -20.469 12.125 -2.582 1 94.31 206 ALA B N 1
ATOM 5161 C CA . ALA B 1 206 ? -21.797 11.508 -2.545 1 94.31 206 ALA B CA 1
ATOM 5162 C C . ALA B 1 206 ? -21.734 10.031 -2.92 1 94.31 206 ALA B C 1
ATOM 5164 O O . ALA B 1 206 ? -22.422 9.203 -2.33 1 94.31 206 ALA B O 1
ATOM 5165 N N . LYS B 1 207 ? -20.922 9.758 -3.854 1 94.5 207 LYS B N 1
ATOM 5166 C CA . LYS B 1 207 ? -20.766 8.367 -4.27 1 94.5 207 LYS B CA 1
ATOM 5167 C C . LYS B 1 207 ? -20.156 7.531 -3.148 1 94.5 207 LYS B C 1
ATOM 5169 O O . LYS B 1 207 ? -20.594 6.406 -2.898 1 94.5 207 LYS B O 1
ATOM 5174 N N . VAL B 1 208 ? -19.172 8.047 -2.541 1 94.44 208 VAL B N 1
ATOM 5175 C CA . VAL B 1 208 ? -18.562 7.344 -1.418 1 94.44 208 VAL B CA 1
ATOM 5176 C C . VAL B 1 208 ? -19.594 7.137 -0.312 1 94.44 208 VAL B C 1
ATOM 5178 O O . VAL B 1 208 ? -19.609 6.086 0.337 1 94.44 208 VAL B O 1
ATOM 5181 N N . ALA B 1 209 ? -20.406 8.141 -0.1 1 97.12 209 ALA B N 1
ATOM 5182 C CA . ALA B 1 209 ? -21.453 8.039 0.917 1 97.12 209 ALA B CA 1
ATOM 5183 C C . ALA B 1 209 ? -22.422 6.918 0.59 1 97.12 209 ALA B C 1
ATOM 5185 O O . ALA B 1 209 ? -22.891 6.207 1.486 1 97.12 209 ALA B O 1
ATOM 5186 N N . GLU B 1 210 ? -22.719 6.766 -0.635 1 96.94 210 GLU B N 1
ATOM 5187 C CA . GLU B 1 210 ? -23.578 5.668 -1.058 1 96.94 210 GLU B CA 1
ATOM 5188 C C . GLU B 1 210 ? -22.938 4.312 -0.76 1 96.94 210 GLU B C 1
ATOM 5190 O O . GLU B 1 210 ? -23.625 3.387 -0.31 1 96.94 210 GLU B O 1
ATOM 5195 N N . ASP B 1 211 ? -21.719 4.23 -1.023 1 96.38 211 ASP B N 1
ATOM 5196 C CA . ASP B 1 211 ? -20.984 3.002 -0.722 1 96.38 211 ASP B CA 1
ATOM 5197 C C . ASP B 1 211 ? -20.969 2.725 0.779 1 96.38 211 ASP B C 1
ATOM 5199 O O . ASP B 1 211 ? -21.125 1.578 1.205 1 96.38 211 ASP B O 1
ATOM 5203 N N . VAL B 1 212 ? -20.812 3.73 1.522 1 97.75 212 VAL B N 1
ATOM 5204 C CA . VAL B 1 212 ? -20.797 3.598 2.977 1 97.75 212 VAL B CA 1
ATOM 5205 C C . VAL B 1 212 ? -22.172 3.098 3.453 1 97.75 212 VAL B C 1
ATOM 5207 O O . VAL B 1 212 ? -22.25 2.154 4.246 1 97.75 212 VAL B O 1
ATOM 5210 N N . LYS B 1 213 ? -23.172 3.664 2.971 1 98.06 213 LYS B N 1
ATOM 5211 C CA . LYS B 1 213 ? -24.531 3.266 3.361 1 98.06 213 LYS B CA 1
ATOM 5212 C C . LYS B 1 213 ? -24.812 1.817 2.971 1 98.06 213 LYS B C 1
ATOM 5214 O O . LYS B 1 213 ? -25.484 1.094 3.699 1 98.06 213 LYS B O 1
ATOM 5219 N N . ALA B 1 214 ? -24.25 1.451 1.893 1 97.56 214 ALA B N 1
ATOM 5220 C CA . ALA B 1 214 ? -24.531 0.128 1.343 1 97.56 214 ALA B CA 1
ATOM 5221 C C . ALA B 1 214 ? -23.703 -0.947 2.047 1 97.56 214 ALA B C 1
ATOM 5223 O O . ALA B 1 214 ? -24.172 -2.08 2.213 1 97.56 214 ALA B O 1
ATOM 5224 N N . HIS B 1 215 ? -22.469 -0.572 2.496 1 97.88 215 HIS B N 1
ATOM 5225 C CA . HIS B 1 215 ? -21.562 -1.661 2.814 1 97.88 215 HIS B CA 1
ATOM 5226 C C . HIS B 1 215 ? -20.984 -1.508 4.223 1 97.88 215 HIS B C 1
ATOM 5228 O O . HIS B 1 215 ? -20.328 -2.418 4.734 1 97.88 215 HIS B O 1
ATOM 5234 N N . VAL B 1 216 ? -21.203 -0.406 4.871 1 98.44 216 VAL B N 1
ATOM 5235 C CA . VAL B 1 216 ? -20.688 -0.189 6.219 1 98.44 216 VAL B CA 1
ATOM 5236 C C . VAL B 1 216 ? -21.859 -0.161 7.211 1 98.44 216 VAL B C 1
ATOM 5238 O O . VAL B 1 216 ? -22.859 0.509 6.977 1 98.44 216 VAL B O 1
ATOM 5241 N N . ASP B 1 217 ? -21.75 -0.871 8.266 1 98.69 217 ASP B N 1
ATOM 5242 C CA . ASP B 1 217 ? -22.766 -0.916 9.32 1 98.69 217 ASP B CA 1
ATOM 5243 C C . ASP B 1 217 ? -22.703 0.333 10.195 1 98.69 217 ASP B C 1
ATOM 5245 O O . ASP B 1 217 ? -22.125 0.306 11.281 1 98.69 217 ASP B O 1
ATOM 5249 N N . LEU B 1 218 ? -23.438 1.359 9.781 1 98.44 218 LEU B N 1
ATOM 5250 C CA . LEU B 1 218 ? -23.406 2.643 10.477 1 98.44 218 LEU B CA 1
ATOM 5251 C C . LEU B 1 218 ? -24.094 2.545 11.836 1 98.44 218 LEU B C 1
ATOM 5253 O O . LEU B 1 218 ? -23.719 3.254 12.773 1 98.44 218 LEU B O 1
ATOM 5257 N N . GLN B 1 219 ? -25.031 1.688 11.938 1 98.06 219 GLN B N 1
ATOM 5258 C CA . GLN B 1 219 ? -25.656 1.479 13.234 1 98.06 219 GLN B CA 1
ATOM 5259 C C . GLN B 1 219 ? -24.672 0.904 14.242 1 98.06 219 GLN B C 1
ATOM 5261 O O . GLN B 1 219 ? -24.641 1.319 15.406 1 98.06 219 GLN B O 1
ATOM 5266 N N . LYS B 1 220 ? -23.922 -0.029 13.789 1 98.19 220 LYS B N 1
ATOM 5267 C CA . LYS B 1 220 ? -22.875 -0.583 14.641 1 98.19 220 LYS B CA 1
ATOM 5268 C C . LYS B 1 220 ? -21.859 0.481 15.008 1 98.19 220 LYS B C 1
ATOM 5270 O O . LYS B 1 220 ? -21.391 0.537 16.156 1 98.19 220 LYS B O 1
ATOM 5275 N N . LEU B 1 221 ? -21.453 1.286 14.039 1 98.62 221 LEU B N 1
ATOM 5276 C CA . LEU B 1 221 ? -20.547 2.387 14.312 1 98.62 221 LEU B CA 1
ATOM 5277 C C . LEU B 1 221 ? -21.078 3.275 15.43 1 98.62 221 LEU B C 1
ATOM 5279 O O . LEU B 1 221 ? -20.344 3.615 16.359 1 98.62 221 LEU B O 1
ATOM 5283 N N . LEU B 1 222 ? -22.344 3.639 15.375 1 98.25 222 LEU B N 1
ATOM 5284 C CA . LEU B 1 222 ? -22.984 4.504 16.359 1 98.25 222 LEU B CA 1
ATOM 5285 C C . LEU B 1 222 ? -23.031 3.826 17.719 1 98.25 222 LEU B C 1
ATOM 5287 O O . LEU B 1 222 ? -22.906 4.484 18.75 1 98.25 222 LEU B O 1
ATOM 5291 N N . SER B 1 223 ? -23.188 2.523 17.688 1 98.19 223 SER B N 1
ATOM 5292 C CA . SER B 1 223 ? -23.25 1.79 18.953 1 98.19 223 SER B CA 1
ATOM 5293 C C . SER B 1 223 ? -21.891 1.729 19.625 1 98.19 223 SER B C 1
ATOM 5295 O O . SER B 1 223 ? -21.812 1.595 20.859 1 98.19 223 SER B O 1
ATOM 5297 N N . LEU B 1 224 ? -20.828 1.832 18.891 1 98.19 224 LEU B N 1
ATOM 5298 C CA . LEU B 1 224 ? -19.469 1.763 19.422 1 98.19 224 LEU B CA 1
ATOM 5299 C C . LEU B 1 224 ? -19.016 3.131 19.922 1 98.19 224 LEU B C 1
ATOM 5301 O O . LEU B 1 224 ? -18.031 3.23 20.672 1 98.19 224 LEU B O 1
ATOM 5305 N N . ALA B 1 225 ? -19.688 4.164 19.438 1 97.94 225 ALA B N 1
ATOM 5306 C CA . ALA B 1 225 ? -19.359 5.516 19.875 1 97.94 225 ALA B CA 1
ATOM 5307 C C . ALA B 1 225 ? -19.719 5.723 21.344 1 97.94 225 ALA B C 1
ATOM 5309 O O . ALA B 1 225 ? -20.703 5.145 21.828 1 97.94 225 ALA B O 1
ATOM 5310 N N . THR B 1 226 ? -18.938 6.508 22.062 1 96.88 226 THR B N 1
ATOM 5311 C CA . THR B 1 226 ? -19.188 6.734 23.484 1 96.88 226 THR B CA 1
ATOM 5312 C C . THR B 1 226 ? -19.484 8.203 23.75 1 96.88 226 THR B C 1
ATOM 5314 O O . THR B 1 226 ? -19.109 9.078 22.969 1 96.88 226 THR B O 1
ATOM 5317 N N . SER B 1 227 ? -20.078 8.461 24.859 1 93.81 227 SER B N 1
ATOM 5318 C CA . SER B 1 227 ? -20.484 9.812 25.203 1 93.81 227 SER B CA 1
ATOM 5319 C C . SER B 1 227 ? -19.328 10.602 25.797 1 93.81 227 SER B C 1
ATOM 5321 O O . SER B 1 227 ? -18.438 10.039 26.453 1 93.81 227 SER B O 1
ATOM 5323 N N . VAL B 1 228 ? -19.469 11.836 25.469 1 88.38 228 VAL B N 1
ATOM 5324 C CA . VAL B 1 228 ? -18.531 12.758 26.109 1 88.38 228 VAL B CA 1
ATOM 5325 C C . VAL B 1 228 ? -18.969 13.031 27.547 1 88.38 228 VAL B C 1
ATOM 5327 O O . VAL B 1 228 ? -20.156 13.18 27.812 1 88.38 228 VAL B O 1
ATOM 5330 N N . SER B 1 229 ? -18.109 12.773 28.516 1 72.44 229 SER B N 1
ATOM 5331 C CA . SER B 1 229 ? -18.5 12.891 29.922 1 72.44 229 SER B CA 1
ATOM 5332 C C . SER B 1 229 ? -18.641 14.352 30.328 1 72.44 229 SER B C 1
ATOM 5334 O O . SER B 1 229 ? -19.688 14.758 30.828 1 72.44 229 SER B O 1
ATOM 5336 N N . GLU B 1 230 ? -17.484 15.062 30.625 1 69.38 230 GLU B N 1
ATOM 5337 C CA . GLU B 1 230 ? -17.484 16.25 31.469 1 69.38 230 GLU B CA 1
ATOM 5338 C C . GLU B 1 230 ? -17.203 17.516 30.641 1 69.38 230 GLU B C 1
ATOM 5340 O O . GLU B 1 230 ? -16.406 17.469 29.703 1 69.38 230 GLU B O 1
ATOM 5345 N N . LYS B 1 231 ? -18.172 18.391 30.922 1 68.81 231 LYS B N 1
ATOM 5346 C CA . LYS B 1 231 ? -17.891 19.719 30.375 1 68.81 231 LYS B CA 1
ATOM 5347 C C . LYS B 1 231 ? -16.703 20.359 31.094 1 68.81 231 LYS B C 1
ATOM 5349 O O . LYS B 1 231 ? -16.578 20.25 32.312 1 68.81 231 LYS B O 1
ATOM 5354 N N . VAL B 1 232 ? -15.75 20.812 30.234 1 76.94 232 VAL B N 1
ATOM 5355 C CA . VAL B 1 232 ? -14.539 21.406 30.766 1 76.94 232 VAL B CA 1
ATOM 5356 C C . VAL B 1 232 ? -14.695 22.922 30.828 1 76.94 232 VAL B C 1
ATOM 5358 O O . VAL B 1 232 ? -15.305 23.531 29.938 1 76.94 232 VAL B O 1
ATOM 5361 N N . VAL B 1 233 ? -14.258 23.453 31.922 1 84.5 233 VAL B N 1
ATOM 5362 C CA . VAL B 1 233 ? -14.203 24.891 32.094 1 84.5 233 VAL B CA 1
ATOM 5363 C C . VAL B 1 233 ? -13.211 25.5 31.109 1 84.5 233 VAL B C 1
ATOM 5365 O O . VAL B 1 233 ? -12.164 24.906 30.828 1 84.5 233 VAL B O 1
ATOM 5368 N N . ASP B 1 234 ? -13.562 26.672 30.562 1 90.19 234 ASP B N 1
ATOM 5369 C CA . ASP B 1 234 ? -12.703 27.359 29.594 1 90.19 234 ASP B CA 1
ATOM 5370 C C . ASP B 1 234 ? -11.383 27.766 30.25 1 90.19 234 ASP B C 1
ATOM 5372 O O . ASP B 1 234 ? -11.352 28.656 31.109 1 90.19 234 ASP B O 1
ATOM 5376 N N . PRO B 1 235 ? -10.359 27.203 29.781 1 91.5 235 PRO B N 1
ATOM 5377 C CA . PRO B 1 235 ? -9.062 27.516 30.375 1 91.5 235 PRO B CA 1
ATOM 5378 C C . PRO B 1 235 ? -8.516 28.859 29.891 1 91.5 235 PRO B C 1
ATOM 5380 O O . PRO B 1 235 ? -7.539 29.375 30.453 1 91.5 235 PRO B O 1
ATOM 5383 N N . PHE B 1 236 ? -9.055 29.453 28.906 1 91.69 236 PHE B N 1
ATOM 5384 C CA . PHE B 1 236 ? -8.625 30.75 28.375 1 91.69 236 PHE B CA 1
ATOM 5385 C C . PHE B 1 236 ? -9.609 31.844 28.766 1 91.69 236 PHE B C 1
ATOM 5387 O O . PHE B 1 236 ? -10.266 32.438 27.891 1 91.69 236 PHE B O 1
ATOM 5394 N N . ASN B 1 237 ? -9.75 32.031 30 1 85.62 237 ASN B N 1
ATOM 5395 C CA . ASN B 1 237 ? -10.578 33.125 30.484 1 85.62 237 ASN B CA 1
ATOM 5396 C C . ASN B 1 237 ? -9.891 34.5 30.297 1 85.62 237 ASN B C 1
ATOM 5398 O O . ASN B 1 237 ? -9.422 35.094 31.266 1 85.62 237 ASN B O 1
ATOM 5402 N N . ILE B 1 238 ? -9.906 35 29.094 1 87.94 238 ILE B N 1
ATOM 5403 C CA . ILE B 1 238 ? -9.219 36.219 28.719 1 87.94 238 ILE B CA 1
ATOM 5404 C C . ILE B 1 238 ? -10.203 37.375 28.703 1 87.94 238 ILE B C 1
ATOM 5406 O O . ILE B 1 238 ? -11.32 37.25 28.203 1 87.94 238 ILE B O 1
ATOM 5410 N N . PRO B 1 239 ? -9.758 38.531 29.266 1 86.88 239 PRO B N 1
ATOM 5411 C CA . PRO B 1 239 ? -10.625 39.688 29.281 1 86.88 239 PRO B CA 1
ATOM 5412 C C . PRO B 1 239 ? -10.992 40.188 27.875 1 86.88 239 PRO B C 1
ATOM 5414 O O . PRO B 1 239 ? -10.156 40.125 26.969 1 86.88 239 PRO B O 1
ATOM 5417 N N . LYS B 1 240 ? -12.18 40.688 27.844 1 91 240 LYS B N 1
ATOM 5418 C CA . LYS B 1 240 ? -12.633 41.219 26.562 1 91 240 LYS B CA 1
ATOM 5419 C C . LYS B 1 240 ? -11.875 42.5 26.188 1 91 240 LYS B C 1
ATOM 5421 O O . LYS B 1 240 ? -11.469 43.25 27.062 1 91 240 LYS B O 1
ATOM 5426 N N . THR B 1 241 ? -11.664 42.594 24.922 1 93.44 241 THR B N 1
ATOM 5427 C CA . THR B 1 241 ? -11.008 43.75 24.328 1 93.44 241 THR B CA 1
ATOM 5428 C C . THR B 1 241 ? -11.719 44.219 23.062 1 93.44 241 THR B C 1
ATOM 5430 O O . THR B 1 241 ? -12.812 43.719 22.75 1 93.44 241 THR B O 1
ATOM 5433 N N . ARG B 1 242 ? -11.211 45.344 22.5 1 93.19 242 ARG B N 1
ATOM 5434 C CA . ARG B 1 242 ? -11.766 45.844 21.234 1 93.19 242 ARG B CA 1
ATOM 5435 C C . ARG B 1 242 ? -10.656 46.156 20.25 1 93.19 242 ARG B C 1
ATOM 5437 O O . ARG B 1 242 ? -9.719 46.906 20.562 1 93.19 242 ARG B O 1
ATOM 5444 N N . LEU B 1 243 ? -10.758 45.562 19.141 1 96.81 243 LEU B N 1
ATOM 5445 C CA . LEU B 1 243 ? -9.844 45.781 18.031 1 96.81 243 LEU B CA 1
ATOM 5446 C C . LEU B 1 243 ? -10.477 45.312 16.719 1 96.81 243 LEU B C 1
ATOM 5448 O O . LEU B 1 243 ? -11.117 44.281 16.656 1 96.81 243 LEU B O 1
ATOM 5452 N N . ARG B 1 244 ? -10.438 46.188 15.711 1 98.19 244 ARG B N 1
ATOM 5453 C CA . ARG B 1 244 ? -10.844 45.781 14.375 1 98.19 244 ARG B CA 1
ATOM 5454 C C . ARG B 1 244 ? -9.68 45.156 13.617 1 98.19 244 ARG B C 1
ATOM 5456 O O . ARG B 1 244 ? -8.719 45.844 13.266 1 98.19 244 ARG B O 1
ATOM 5463 N N . LEU B 1 245 ? -9.797 43.875 13.406 1 98.5 245 LEU B N 1
ATOM 5464 C CA . LEU B 1 245 ? -8.719 43.125 12.781 1 98.5 245 LEU B CA 1
ATOM 5465 C C . LEU B 1 245 ? -9.102 42.719 11.359 1 98.5 245 LEU B C 1
ATOM 5467 O O . LEU B 1 245 ? -10.055 41.969 11.164 1 98.5 245 LEU B O 1
ATOM 5471 N N . GLY B 1 246 ? -8.43 43.281 10.312 1 98.75 246 GLY B N 1
ATOM 5472 C CA . GLY B 1 246 ? -8.578 42.812 8.953 1 98.75 246 GLY B CA 1
ATOM 5473 C C . GLY B 1 246 ? -7.938 41.438 8.727 1 98.75 246 GLY B C 1
ATOM 5474 O O . GLY B 1 246 ? -6.75 41.25 8.992 1 98.75 246 GLY B O 1
ATOM 5475 N N . ILE B 1 247 ? -8.672 40.5 8.328 1 98.75 247 ILE B N 1
ATOM 5476 C CA . ILE B 1 247 ? -8.164 39.156 8.086 1 98.75 247 ILE B CA 1
ATOM 5477 C C . ILE B 1 247 ? -8.266 38.844 6.602 1 98.75 247 ILE B C 1
ATOM 5479 O O . ILE B 1 247 ? -9.352 38.906 6.016 1 98.75 247 ILE B O 1
ATOM 5483 N N . ALA B 1 248 ? -7.117 38.5 5.984 1 98.69 248 ALA B N 1
ATOM 5484 C CA . ALA B 1 248 ? -7.117 38.094 4.582 1 98.69 248 ALA B CA 1
ATOM 5485 C C . ALA B 1 248 ? -7.781 36.719 4.414 1 98.69 248 ALA B C 1
ATOM 5487 O O . ALA B 1 248 ? -7.34 35.719 5.008 1 98.69 248 ALA B O 1
ATOM 5488 N N . LYS B 1 249 ? -8.812 36.688 3.639 1 97.06 249 LYS B N 1
ATOM 5489 C CA . LYS B 1 249 ? -9.562 35.469 3.445 1 97.06 249 LYS B CA 1
ATOM 5490 C C . LYS B 1 249 ? -10.023 35.312 1.998 1 97.06 249 LYS B C 1
ATOM 5492 O O . LYS B 1 249 ? -10.992 35.938 1.586 1 97.06 249 LYS B O 1
ATOM 5497 N N . ASP B 1 250 ? -9.367 34.469 1.291 1 95.12 250 ASP B N 1
ATOM 5498 C CA . ASP B 1 250 ? -9.719 34.156 -0.089 1 95.12 250 ASP B CA 1
ATOM 5499 C C . ASP B 1 250 ? -8.984 32.906 -0.553 1 95.12 250 ASP B C 1
ATOM 5501 O O . ASP B 1 250 ? -8.539 32.094 0.268 1 95.12 250 ASP B O 1
ATOM 5505 N N . LYS B 1 251 ? -8.914 32.594 -1.847 1 92.56 251 LYS B N 1
ATOM 5506 C CA . LYS B 1 251 ? -8.328 31.375 -2.375 1 92.56 251 LYS B CA 1
ATOM 5507 C C . LYS B 1 251 ? -6.816 31.344 -2.143 1 92.56 251 LYS B C 1
ATOM 5509 O O . LYS B 1 251 ? -6.223 30.266 -2.033 1 92.56 251 LYS B O 1
ATOM 5514 N N . ALA B 1 252 ? -6.211 32.531 -2.002 1 95.06 252 ALA B N 1
ATOM 5515 C CA . ALA B 1 252 ? -4.766 32.594 -1.807 1 95.06 252 ALA B CA 1
ATOM 5516 C C . ALA B 1 252 ? -4.402 32.469 -0.328 1 95.06 252 ALA B C 1
ATOM 5518 O O . ALA B 1 252 ? -3.324 32 0.016 1 95.06 252 ALA B O 1
ATOM 5519 N N . PHE B 1 253 ? -5.312 32.969 0.544 1 96.5 253 PHE B N 1
ATOM 5520 C CA . PHE B 1 253 ? -5.098 33 1.986 1 96.5 253 PHE B CA 1
ATOM 5521 C C . PHE B 1 253 ? -6.262 32.312 2.711 1 96.5 253 PHE B C 1
ATOM 5523 O O . PHE B 1 253 ? -7.32 32.938 2.881 1 96.5 253 PHE B O 1
ATOM 5530 N N . ASN B 1 254 ? -5.996 31.109 3.201 1 94.62 254 ASN B N 1
ATOM 5531 C CA . ASN B 1 254 ? -7.125 30.391 3.783 1 94.62 254 ASN B CA 1
ATOM 5532 C C . ASN B 1 254 ? -6.66 29.344 4.793 1 94.62 254 ASN B C 1
ATOM 5534 O O . ASN B 1 254 ? -7.414 28.438 5.141 1 94.62 254 ASN B O 1
ATOM 5538 N N . PHE B 1 255 ? -5.418 29.438 5.234 1 95.56 255 PHE B N 1
ATOM 5539 C CA . PHE B 1 255 ? -4.934 28.562 6.297 1 95.56 255 PHE B CA 1
ATOM 5540 C C . PHE B 1 255 ? -5.117 29.219 7.66 1 95.56 255 PHE B C 1
ATOM 5542 O O . PHE B 1 255 ? -4.277 30.016 8.094 1 95.56 255 PHE B O 1
ATOM 5549 N N . TYR B 1 256 ? -6.203 28.906 8.281 1 97 256 TYR B N 1
ATOM 5550 C CA . TYR B 1 256 ? -6.52 29.375 9.625 1 97 256 TYR B CA 1
ATOM 5551 C C . TYR B 1 256 ? -7.098 28.25 10.469 1 97 256 TYR B C 1
ATOM 5553 O O . TYR B 1 256 ? -7.961 27.5 10.008 1 97 256 TYR B O 1
ATOM 5561 N N . TYR B 1 257 ? -6.637 28.109 11.633 1 97.69 257 TYR B N 1
ATOM 5562 C CA . TYR B 1 257 ? -7.301 27.188 12.547 1 97.69 257 TYR B CA 1
ATOM 5563 C C . TYR B 1 257 ? -8.625 27.75 13.031 1 97.69 257 TYR B C 1
ATOM 5565 O O . TYR B 1 257 ? -8.688 28.906 13.492 1 97.69 257 TYR B O 1
ATOM 5573 N N . ALA B 1 258 ? -9.656 26.984 12.977 1 97.12 258 ALA B N 1
ATOM 5574 C CA . ALA B 1 258 ? -10.969 27.422 13.43 1 97.12 258 ALA B CA 1
ATOM 5575 C C . ALA B 1 258 ? -10.922 27.906 14.883 1 97.12 258 ALA B C 1
ATOM 5577 O O . ALA B 1 258 ? -11.562 28.891 15.234 1 97.12 258 ALA B O 1
ATOM 5578 N N . ASP B 1 259 ? -10.18 27.25 15.656 1 97.75 259 ASP B N 1
ATOM 5579 C CA . ASP B 1 259 ? -10.078 27.594 17.078 1 97.75 259 ASP B CA 1
ATOM 5580 C C . ASP B 1 259 ? -9.398 28.953 17.266 1 97.75 259 ASP B C 1
ATOM 5582 O O . ASP B 1 259 ? -9.727 29.703 18.188 1 97.75 259 ASP B O 1
ATOM 5586 N N . ASN B 1 260 ? -8.391 29.234 16.406 1 98.12 260 ASN B N 1
ATOM 5587 C CA . ASN B 1 260 ? -7.754 30.547 16.469 1 98.12 260 ASN B CA 1
ATOM 5588 C C . ASN B 1 260 ? -8.75 31.672 16.188 1 98.12 260 ASN B C 1
ATOM 5590 O O . ASN B 1 260 ? -8.789 32.656 16.906 1 98.12 260 ASN B O 1
ATOM 5594 N N . ILE B 1 261 ? -9.539 31.438 15.188 1 97.62 261 ILE B N 1
ATOM 5595 C CA . ILE B 1 261 ? -10.539 32.438 14.797 1 97.62 261 ILE B CA 1
ATOM 5596 C C . ILE B 1 261 ? -11.547 32.625 15.922 1 97.62 261 ILE B C 1
ATOM 5598 O O . ILE B 1 261 ? -11.875 33.75 16.297 1 97.62 261 ILE B O 1
ATOM 5602 N N . HIS B 1 262 ? -11.992 31.594 16.438 1 96.12 262 HIS B N 1
ATOM 5603 C CA . HIS B 1 262 ? -12.969 31.641 17.531 1 96.12 262 HIS B CA 1
ATOM 5604 C C . HIS B 1 262 ? -12.398 32.375 18.734 1 96.12 262 HIS B C 1
ATOM 5606 O O . HIS B 1 262 ? -13.109 33.156 19.391 1 96.12 262 HIS B O 1
ATOM 5612 N N . LEU B 1 263 ? -11.172 32.031 19.047 1 96.88 263 LEU B N 1
ATOM 5613 C CA . LEU B 1 263 ? -10.539 32.656 20.203 1 96.88 263 LEU B CA 1
ATOM 5614 C C . LEU B 1 263 ? -10.477 34.188 20.031 1 96.88 263 LEU B C 1
ATOM 5616 O O . LEU B 1 263 ? -10.75 34.938 20.984 1 96.88 263 LEU B O 1
ATOM 5620 N N . LEU B 1 264 ? -10.102 34.625 18.859 1 97.19 264 LEU B N 1
ATOM 5621 C CA . LEU B 1 264 ? -10.062 36.031 18.562 1 97.19 264 LEU B CA 1
ATOM 5622 C C . LEU B 1 264 ? -11.438 36.656 18.766 1 97.19 264 LEU B C 1
ATOM 5624 O O . LEU B 1 264 ? -11.57 37.688 19.438 1 97.19 264 LEU B O 1
ATOM 5628 N N . GLU B 1 265 ? -12.406 36.062 18.266 1 96.44 265 GLU B N 1
ATOM 5629 C CA . GLU B 1 265 ? -13.766 36.594 18.375 1 96.44 265 GLU B CA 1
ATOM 5630 C C . GLU B 1 265 ? -14.258 36.594 19.812 1 96.44 265 GLU B C 1
ATOM 5632 O O . GLU B 1 265 ? -14.891 37.531 20.266 1 96.44 265 GLU B O 1
ATOM 5637 N N . LYS B 1 266 ? -13.922 35.562 20.484 1 93.94 266 LYS B N 1
ATOM 5638 C CA . LYS B 1 266 ? -14.359 35.406 21.859 1 93.94 266 LYS B CA 1
ATOM 5639 C C . LYS B 1 266 ? -13.789 36.5 22.766 1 93.94 266 LYS B C 1
ATOM 5641 O O . LYS B 1 266 ? -14.406 36.875 23.75 1 93.94 266 LYS B O 1
ATOM 5646 N N . THR B 1 267 ? -12.672 37.031 22.406 1 95.06 267 THR B N 1
ATOM 5647 C CA . THR B 1 267 ? -12.016 38.031 23.234 1 95.06 267 THR B CA 1
ATOM 5648 C C . THR B 1 267 ? -12.492 39.438 22.844 1 95.06 267 THR B C 1
ATOM 5650 O O . THR B 1 267 ? -12.023 40.438 23.391 1 95.06 267 THR B O 1
ATOM 5653 N N . GLY B 1 268 ? -13.375 39.5 21.844 1 94.81 268 GLY B N 1
ATOM 5654 C CA . GLY B 1 268 ? -13.984 40.781 21.469 1 94.81 268 GLY B CA 1
ATOM 5655 C C . GLY B 1 268 ? -13.398 41.375 20.203 1 94.81 268 GLY B C 1
ATOM 5656 O O . GLY B 1 268 ? -13.812 42.438 19.781 1 94.81 268 GLY B O 1
ATOM 5657 N N . ILE B 1 269 ? -12.492 40.719 19.609 1 97.19 269 ILE B N 1
ATOM 5658 C CA . ILE B 1 269 ? -11.898 41.188 18.359 1 97.19 269 ILE B CA 1
ATOM 5659 C C . ILE B 1 269 ? -12.922 41.094 17.234 1 97.19 269 ILE B C 1
ATOM 5661 O O . ILE B 1 269 ? -13.586 40.062 17.078 1 97.19 269 ILE B O 1
ATOM 5665 N N . GLU B 1 270 ? -13.133 42.188 16.547 1 97.94 270 GLU B N 1
ATOM 5666 C CA . GLU B 1 270 ? -13.961 42.188 15.352 1 97.94 270 GLU B CA 1
ATOM 5667 C C . GLU B 1 270 ? -13.148 41.812 14.125 1 97.94 270 GLU B C 1
ATOM 5669 O O . GLU B 1 270 ? -12.258 42.531 13.711 1 97.94 270 GLU B O 1
ATOM 5674 N N . LEU B 1 271 ? -13.422 40.688 13.562 1 98.31 271 LEU B N 1
ATOM 5675 C CA . LEU B 1 271 ? -12.727 40.219 12.359 1 98.31 271 LEU B CA 1
ATOM 5676 C C . LEU B 1 271 ? -13.406 40.75 11.102 1 98.31 271 LEU B C 1
ATOM 5678 O O . LEU B 1 271 ? -14.602 40.5 10.891 1 98.31 271 LEU B O 1
ATOM 5682 N N . ILE B 1 272 ? -12.703 41.438 10.258 1 98.62 272 ILE B N 1
ATOM 5683 C CA . ILE B 1 272 ? -13.211 42 9.008 1 98.62 272 ILE B CA 1
ATOM 5684 C C . ILE B 1 272 ? -12.484 41.375 7.828 1 98.62 272 ILE B C 1
ATOM 5686 O O . ILE B 1 272 ? -11.383 41.781 7.469 1 98.62 272 ILE B O 1
ATOM 5690 N N . PRO B 1 273 ? -13.141 40.469 7.16 1 98.44 273 PRO B N 1
ATOM 5691 C CA . PRO B 1 273 ? -12.484 39.781 6.051 1 98.44 273 PRO B CA 1
ATOM 5692 C C . PRO B 1 273 ? -12.289 40.656 4.832 1 98.44 273 PRO B C 1
ATOM 5694 O O . PRO B 1 273 ? -13.094 41.562 4.586 1 98.44 273 PRO B O 1
ATOM 5697 N N . PHE B 1 274 ? -11.219 40.469 4.133 1 98.56 274 PHE B N 1
ATOM 5698 C CA . PHE B 1 274 ? -10.969 41.094 2.834 1 98.56 274 PHE B CA 1
ATOM 5699 C C . PHE B 1 274 ? -10.195 40.125 1.929 1 98.56 274 PHE B C 1
ATOM 5701 O O . PHE B 1 274 ? -9.625 39.156 2.398 1 98.56 274 PHE B O 1
ATOM 5708 N N . SER B 1 275 ? -10.234 40.375 0.624 1 98.38 275 SER B N 1
ATOM 5709 C CA . SER B 1 275 ? -9.578 39.531 -0.352 1 98.38 275 SER B CA 1
ATOM 5710 C C . SER B 1 275 ? -8.422 40.25 -1.04 1 98.38 275 SER B C 1
ATOM 5712 O O . SER B 1 275 ? -8.648 41.156 -1.846 1 98.38 275 SER B O 1
ATOM 5714 N N . PRO B 1 276 ? -7.207 39.75 -0.831 1 98.25 276 PRO B N 1
ATOM 5715 C CA . PRO B 1 276 ? -6.074 40.375 -1.529 1 98.25 276 PRO B CA 1
ATOM 5716 C C . PRO B 1 276 ? -6.133 40.188 -3.041 1 98.25 276 PRO B C 1
ATOM 5718 O O . PRO B 1 276 ? -5.531 40.938 -3.795 1 98.25 276 PRO B O 1
ATOM 5721 N N . ILE B 1 277 ? -6.809 39.156 -3.453 1 96.62 277 ILE B N 1
ATOM 5722 C CA . ILE B 1 277 ? -6.824 38.875 -4.887 1 96.62 277 ILE B CA 1
ATOM 5723 C C . ILE B 1 277 ? -7.93 39.688 -5.555 1 96.62 277 ILE B C 1
ATOM 5725 O O . ILE B 1 277 ? -7.855 40 -6.75 1 96.62 277 ILE B O 1
ATOM 5729 N N . SER B 1 278 ? -8.984 40.156 -4.781 1 96.62 278 SER B N 1
ATOM 5730 C CA . SER B 1 278 ? -10.141 40.75 -5.453 1 96.62 278 SER B CA 1
ATOM 5731 C C . SER B 1 278 ? -10.406 42.156 -4.973 1 96.62 278 SER B C 1
ATOM 5733 O O . SER B 1 278 ? -10.867 43.031 -5.742 1 96.62 278 SER B O 1
ATOM 5735 N N . ASP B 1 279 ? -10.125 42.469 -3.705 1 98 279 ASP B N 1
ATOM 5736 C CA . ASP B 1 279 ? -10.414 43.812 -3.172 1 98 279 ASP B CA 1
ATOM 5737 C C . ASP B 1 279 ? -9.305 44.812 -3.535 1 98 279 ASP B C 1
ATOM 5739 O O . ASP B 1 279 ? -8.125 44.469 -3.504 1 98 279 ASP B O 1
ATOM 5743 N N . ASN B 1 280 ? -9.734 46 -3.801 1 97.25 280 ASN B N 1
ATOM 5744 C CA . ASN B 1 280 ? -8.75 47 -4.199 1 97.25 280 ASN B CA 1
ATOM 5745 C C . ASN B 1 280 ? -8.336 47.875 -3.018 1 97.25 280 ASN B C 1
ATOM 5747 O O . ASN B 1 280 ? -7.328 48.594 -3.09 1 97.25 280 ASN B O 1
ATOM 5751 N N . HIS B 1 281 ? -9.094 47.781 -1.937 1 98.12 281 HIS B N 1
ATOM 5752 C CA . HIS B 1 281 ? -8.82 48.594 -0.774 1 98.12 281 HIS B CA 1
ATOM 5753 C C . HIS B 1 281 ? -8.898 47.781 0.517 1 98.12 281 HIS B C 1
ATOM 5755 O O . HIS B 1 281 ? -9.672 46.844 0.607 1 98.12 281 HIS B O 1
ATOM 5761 N N . LEU B 1 282 ? -8.109 48.219 1.463 1 98.44 282 LEU B N 1
ATOM 5762 C CA . LEU B 1 282 ? -8.211 47.656 2.803 1 98.44 282 LEU B CA 1
ATOM 5763 C C . LEU B 1 282 ? -9.469 48.156 3.508 1 98.44 282 LEU B C 1
ATOM 5765 O O . LEU B 1 282 ? -9.883 49.312 3.307 1 98.44 282 LEU B O 1
ATOM 5769 N N . PRO B 1 283 ? -10.062 47.312 4.254 1 98.31 283 PRO B N 1
ATOM 5770 C CA . PRO B 1 283 ? -11.102 47.844 5.145 1 98.31 283 PRO B CA 1
ATOM 5771 C C . PRO B 1 283 ? -10.547 48.75 6.234 1 98.31 283 PRO B C 1
ATOM 5773 O O . PRO B 1 283 ? -9.336 48.812 6.418 1 98.31 283 PRO B O 1
ATOM 5776 N N . ASP B 1 284 ? -11.477 49.5 6.922 1 98.06 284 ASP B N 1
ATOM 5777 C CA . ASP B 1 284 ? -11.086 50.312 8.055 1 98.06 284 ASP B CA 1
ATOM 5778 C C . ASP B 1 284 ? -10.828 49.469 9.297 1 98.06 284 ASP B C 1
ATOM 5780 O O . ASP B 1 284 ? -11.766 49.062 9.984 1 98.06 284 ASP B O 1
ATOM 5784 N N . VAL B 1 285 ? -9.523 49.25 9.555 1 98.5 285 VAL B N 1
ATOM 5785 C CA . VAL B 1 285 ? -9.18 48.344 10.633 1 98.5 285 VAL B CA 1
ATOM 5786 C C . VAL B 1 285 ? -7.957 48.875 11.383 1 98.5 285 VAL B C 1
ATOM 5788 O O . VAL B 1 285 ? -7.281 49.781 10.914 1 98.5 285 VAL B O 1
ATOM 5791 N N . ASP B 1 286 ? -7.68 48.25 12.5 1 98.19 286 ASP B N 1
ATOM 5792 C CA . ASP B 1 286 ? -6.59 48.656 13.383 1 98.19 286 ASP B CA 1
ATOM 5793 C C . ASP B 1 286 ? -5.34 47.812 13.148 1 98.19 286 ASP B C 1
ATOM 5795 O O . ASP B 1 286 ? -4.227 48.25 13.453 1 98.19 286 ASP B O 1
ATOM 5799 N N . ALA B 1 287 ? -5.512 46.625 12.68 1 98.69 287 ALA B N 1
ATOM 5800 C CA . ALA B 1 287 ? -4.445 45.656 12.461 1 98.69 287 ALA B CA 1
ATOM 5801 C C . ALA B 1 287 ? -4.801 44.719 11.328 1 98.69 287 ALA B C 1
ATOM 5803 O O . ALA B 1 287 ? -5.957 44.656 10.898 1 98.69 287 ALA B O 1
ATOM 5804 N N . LEU B 1 288 ? -3.793 43.969 10.773 1 98.88 288 LEU B N 1
ATOM 5805 C CA . LEU B 1 288 ? -4.016 43.031 9.688 1 98.88 288 LEU B CA 1
ATOM 5806 C C . LEU B 1 288 ? -3.467 41.625 10.047 1 98.88 288 LEU B C 1
ATOM 5808 O O . LEU B 1 288 ? -2.436 41.531 10.719 1 98.88 288 LEU B O 1
ATOM 5812 N N . TYR B 1 289 ? -4.184 40.594 9.648 1 98.81 289 TYR B N 1
ATOM 5813 C CA . TYR B 1 289 ? -3.783 39.219 9.805 1 98.81 289 TYR B CA 1
ATOM 5814 C C . TYR B 1 289 ? -3.801 38.5 8.461 1 98.81 289 TYR B C 1
ATOM 5816 O O . TYR B 1 289 ? -4.859 38.312 7.855 1 98.81 289 TYR B O 1
ATOM 5824 N N . PHE B 1 290 ? -2.584 38.125 7.945 1 98.81 290 PHE B N 1
ATOM 5825 C CA . PHE B 1 290 ? -2.443 37.281 6.75 1 98.81 290 PHE B CA 1
ATOM 5826 C C . PHE B 1 290 ? -2.068 35.875 7.109 1 98.81 290 PHE B C 1
ATOM 5828 O O . PHE B 1 290 ? -0.936 35.594 7.52 1 98.81 290 PHE B O 1
ATOM 5835 N N . GLY B 1 291 ? -2.973 34.938 6.887 1 97.75 291 GLY B N 1
ATOM 5836 C CA . GLY B 1 291 ? -2.672 33.531 7.109 1 97.75 291 GLY B CA 1
ATOM 5837 C C . GLY B 1 291 ? -1.906 32.906 5.965 1 97.75 291 GLY B C 1
ATOM 5838 O O . GLY B 1 291 ? -1.468 33.594 5.043 1 97.75 291 GLY B O 1
ATOM 5839 N N . GLY B 1 292 ? -1.617 31.594 6.082 1 96 292 GLY B N 1
ATOM 5840 C CA . GLY B 1 292 ? -1.022 30.844 4.984 1 96 292 GLY B CA 1
ATOM 5841 C C . GLY B 1 292 ? -2.002 30.547 3.867 1 96 292 GLY B C 1
ATOM 5842 O O . GLY B 1 292 ? -3.131 31.047 3.875 1 96 292 GLY B O 1
ATOM 5843 N N . GLY B 1 293 ? -1.554 29.812 2.92 1 94.38 293 GLY B N 1
ATOM 5844 C CA . GLY B 1 293 ? -2.33 29.422 1.754 1 94.38 293 GLY B CA 1
ATOM 5845 C C . GLY B 1 293 ? -1.471 29.141 0.537 1 94.38 293 GLY B C 1
ATOM 5846 O O . GLY B 1 293 ? -0.427 28.484 0.647 1 94.38 293 GLY B O 1
ATOM 5847 N N . TYR B 1 294 ? -2.08 29.609 -0.612 1 93.06 294 TYR B N 1
ATOM 5848 C CA . TYR B 1 294 ? -1.391 29.344 -1.869 1 93.06 294 TYR B CA 1
ATOM 5849 C C . TYR B 1 2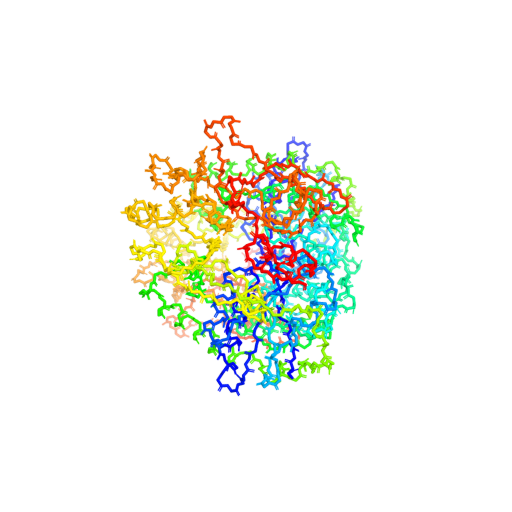94 ? -1.214 30.625 -2.676 1 93.06 294 TYR B C 1
ATOM 5851 O O . TYR B 1 294 ? -1.64 30.688 -3.832 1 93.06 294 TYR B O 1
ATOM 5859 N N . PRO B 1 295 ? -0.541 31.516 -2.1 1 96.25 295 PRO B N 1
ATOM 5860 C CA . PRO B 1 295 ? -0.371 32.75 -2.867 1 96.25 295 PRO B CA 1
ATOM 5861 C C . PRO B 1 295 ? 0.341 32.531 -4.199 1 96.25 295 PRO B C 1
ATOM 5863 O O . PRO B 1 295 ? 0.108 33.281 -5.16 1 96.25 295 PRO B O 1
ATOM 5866 N N . GLU B 1 296 ? 1.193 31.469 -4.27 1 95.31 296 GLU B N 1
ATOM 5867 C CA . GLU B 1 296 ? 1.94 31.188 -5.488 1 95.31 296 GLU B CA 1
ATOM 5868 C C . GLU B 1 296 ? 1.002 30.828 -6.641 1 95.31 296 GLU B C 1
ATOM 5870 O O . GLU B 1 296 ? 1.306 31.094 -7.805 1 95.31 296 GLU B O 1
ATOM 5875 N N . GLU B 1 297 ? -0.137 30.219 -6.316 1 93.69 297 GLU B N 1
ATOM 5876 C CA . GLU B 1 297 ? -1.116 29.859 -7.336 1 93.69 297 GLU B CA 1
ATOM 5877 C C . GLU B 1 297 ? -1.843 31.078 -7.875 1 93.69 297 GLU B C 1
ATOM 5879 O O . GLU B 1 297 ? -2.473 31.031 -8.93 1 93.69 297 GLU B O 1
ATOM 5884 N N . PHE B 1 298 ? -1.763 32.25 -7.195 1 95.94 298 PHE B N 1
ATOM 5885 C CA . PHE B 1 298 ? -2.455 33.469 -7.5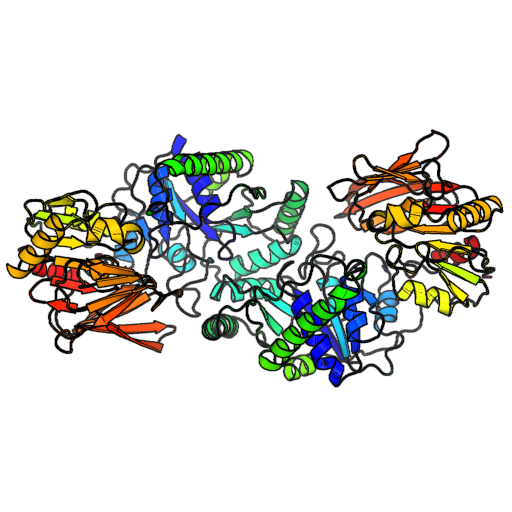66 1 95.94 298 PHE B CA 1
ATOM 5886 C C . PHE B 1 298 ? -1.473 34.625 -7.684 1 95.94 298 PHE B C 1
ATOM 5888 O O . PHE B 1 298 ? -1.846 35.781 -7.488 1 95.94 298 PHE B O 1
ATOM 5895 N N . ALA B 1 299 ? -0.257 34.312 -7.957 1 97.5 299 ALA B N 1
ATOM 5896 C CA . ALA B 1 299 ? 0.836 35.281 -7.93 1 97.5 299 ALA B CA 1
ATOM 5897 C C . ALA B 1 299 ? 0.568 36.438 -8.891 1 97.5 299 ALA B C 1
ATOM 5899 O O . ALA B 1 299 ? 0.796 37.594 -8.555 1 97.5 299 ALA B O 1
ATOM 5900 N N . SER B 1 300 ? 0.085 36.125 -10.078 1 97.5 300 SER B N 1
ATOM 5901 C CA . SER B 1 300 ? -0.167 37.156 -11.086 1 97.5 300 SER B CA 1
ATOM 5902 C C . SER B 1 300 ? -1.238 38.125 -10.625 1 97.5 300 SER B C 1
ATOM 5904 O O . SER B 1 300 ? -1.097 39.344 -10.805 1 97.5 300 SER B O 1
ATOM 5906 N N . ARG B 1 301 ? -2.369 37.625 -10.078 1 96.62 301 ARG B N 1
ATOM 5907 C CA . ARG B 1 301 ? -3.465 38.469 -9.602 1 96.62 301 ARG B CA 1
ATOM 5908 C C . ARG B 1 301 ? -3.027 39.344 -8.422 1 96.62 301 ARG B C 1
ATOM 5910 O O . ARG B 1 301 ? -3.457 40.469 -8.281 1 96.62 301 ARG B O 1
ATOM 5917 N N . LEU B 1 302 ? -2.225 38.75 -7.516 1 98.56 302 LEU B N 1
ATOM 5918 C CA . LEU B 1 302 ? -1.71 39.469 -6.363 1 98.56 302 LEU B CA 1
ATOM 5919 C C . LEU B 1 302 ? -0.778 40.594 -6.801 1 98.56 302 LEU B C 1
ATOM 5921 O O . LEU B 1 302 ? -0.858 41.719 -6.281 1 98.56 302 LEU B O 1
ATOM 5925 N N . ALA B 1 303 ? 0.111 40.281 -7.758 1 98.5 303 ALA B N 1
ATOM 5926 C CA . ALA B 1 303 ? 1.062 41.25 -8.273 1 98.5 303 ALA B CA 1
ATOM 5927 C C . ALA B 1 303 ? 0.34 42.406 -8.969 1 98.5 303 ALA B C 1
ATOM 5929 O O . ALA B 1 303 ? 0.778 43.562 -8.898 1 98.5 303 ALA B O 1
ATOM 5930 N N . ALA B 1 304 ? -0.713 42.125 -9.578 1 98.06 304 ALA B N 1
ATOM 5931 C CA . ALA B 1 304 ? -1.445 43.094 -10.383 1 98.06 304 ALA B CA 1
ATOM 5932 C C . ALA B 1 304 ? -2.256 44.031 -9.5 1 98.06 304 ALA B C 1
ATOM 5934 O O . ALA B 1 304 ? -2.664 45.094 -9.938 1 98.06 304 ALA B O 1
ATOM 5935 N N . ASN B 1 305 ? -2.553 43.625 -8.266 1 98.19 305 ASN B N 1
ATOM 5936 C CA . ASN B 1 305 ? -3.365 44.438 -7.363 1 98.19 305 ASN B CA 1
ATOM 5937 C C . ASN B 1 305 ? -2.541 45.531 -6.703 1 98.19 305 ASN B C 1
ATOM 5939 O O . ASN B 1 305 ? -2.398 45.562 -5.48 1 98.19 305 ASN B O 1
ATOM 5943 N N . GLU B 1 306 ? -2.189 46.531 -7.473 1 97.81 306 GLU B N 1
ATOM 5944 C CA . GLU B 1 306 ? -1.26 47.594 -7.051 1 97.81 306 GLU B CA 1
ATOM 5945 C C . GLU B 1 306 ? -1.866 48.469 -5.953 1 97.81 306 GLU B C 1
ATOM 5947 O O . GLU B 1 306 ? -1.168 48.875 -5.023 1 97.81 306 GLU B O 1
ATOM 5952 N N . PHE B 1 307 ? -3.102 48.688 -6.02 1 97.81 307 PHE B N 1
ATOM 5953 C CA . PHE B 1 307 ? -3.768 49.531 -5.055 1 97.81 307 PHE B CA 1
ATOM 5954 C C . PHE B 1 307 ? -3.717 48.938 -3.658 1 97.81 307 PHE B C 1
ATOM 5956 O O . PHE B 1 307 ? -3.293 49.594 -2.705 1 97.81 307 PHE B O 1
ATOM 5963 N N . LEU B 1 308 ? -4.117 47.75 -3.555 1 98.56 308 LEU B N 1
ATOM 5964 C CA . LEU B 1 308 ? -4.137 47.094 -2.244 1 98.56 308 LEU B CA 1
ATOM 5965 C C . LEU B 1 308 ? -2.721 46.938 -1.7 1 98.56 308 LEU B C 1
ATOM 5967 O O . LEU B 1 308 ? -2.482 47.125 -0.507 1 98.56 308 LEU B O 1
ATOM 5971 N N . LYS B 1 309 ? -1.76 46.531 -2.514 1 98.69 309 LYS B N 1
ATOM 5972 C CA . LYS B 1 309 ? -0.372 46.375 -2.086 1 98.69 309 LYS B CA 1
ATOM 5973 C C . LYS B 1 309 ? 0.169 47.688 -1.5 1 98.69 309 LYS B C 1
ATOM 5975 O O . LYS B 1 309 ? 0.831 47.688 -0.46 1 98.69 309 LYS B O 1
ATOM 5980 N N . LYS B 1 310 ? -0.163 48.719 -2.203 1 98.56 310 LYS B N 1
ATOM 5981 C CA . LYS B 1 310 ? 0.282 50.031 -1.73 1 98.56 310 LYS B CA 1
ATOM 5982 C C . LYS B 1 310 ? -0.323 50.375 -0.368 1 98.56 310 LYS B C 1
ATOM 5984 O O . LYS B 1 310 ? 0.37 50.875 0.52 1 98.56 310 LYS B O 1
ATOM 5989 N N . GLU B 1 311 ? -1.557 50.094 -0.176 1 98.75 311 GLU B N 1
ATOM 5990 C CA . GLU B 1 311 ? -2.23 50.375 1.087 1 98.75 311 GLU B CA 1
ATOM 5991 C C . GLU B 1 311 ? -1.662 49.531 2.223 1 98.75 311 GLU B C 1
ATOM 5993 O O . GLU B 1 311 ? -1.531 50 3.352 1 98.75 311 GLU B O 1
ATOM 5998 N N . VAL B 1 312 ? -1.389 48.312 1.938 1 98.88 312 VAL B N 1
ATOM 5999 C CA . VAL B 1 312 ? -0.788 47.438 2.945 1 98.88 312 VAL B CA 1
ATOM 6000 C C . VAL B 1 312 ? 0.589 47.969 3.334 1 98.88 312 VAL B C 1
ATOM 6002 O O . VAL B 1 312 ? 0.94 48 4.516 1 98.88 312 VAL B O 1
ATOM 6005 N N . TYR B 1 313 ? 1.373 48.344 2.307 1 98.81 313 TYR B N 1
ATOM 6006 C CA . TYR B 1 313 ? 2.689 48.938 2.551 1 98.81 313 TYR B CA 1
ATOM 6007 C C . TYR B 1 313 ? 2.584 50.156 3.436 1 98.81 313 TYR B C 1
ATOM 6009 O O . TYR B 1 313 ? 3.338 50.312 4.398 1 98.81 313 TYR B O 1
ATOM 6017 N N . GLU B 1 314 ? 1.645 51 3.111 1 98.75 314 GLU B N 1
ATOM 6018 C CA . GLU B 1 314 ? 1.44 52.219 3.863 1 98.75 314 GLU B CA 1
ATOM 6019 C C . GLU B 1 314 ? 0.946 51.938 5.277 1 98.75 314 GLU B C 1
ATOM 6021 O O . GLU B 1 314 ? 1.283 52.656 6.219 1 98.75 314 GLU B O 1
ATOM 6026 N N . PHE B 1 315 ? 0.124 50.969 5.371 1 98.75 315 PHE B N 1
ATOM 6027 C CA . PHE B 1 315 ? -0.346 50.5 6.68 1 98.75 315 PHE B CA 1
ATOM 6028 C C . PHE B 1 315 ? 0.828 50.188 7.598 1 98.75 315 PHE B C 1
ATOM 6030 O O . PHE B 1 315 ? 0.842 50.594 8.758 1 98.75 315 PHE B O 1
ATOM 6037 N N . SER B 1 316 ? 1.8 49.562 7.102 1 98.62 316 SER B N 1
ATOM 6038 C CA . SER B 1 316 ? 3.014 49.219 7.84 1 98.62 316 SER B CA 1
ATOM 6039 C C . SER B 1 316 ? 3.84 50.469 8.133 1 98.62 316 SER B C 1
ATOM 6041 O O . SER B 1 316 ? 4.355 50.625 9.242 1 98.62 316 SER B O 1
ATOM 6043 N N . GLN B 1 317 ? 3.943 51.344 7.152 1 98.25 317 GLN B N 1
ATOM 6044 C CA . GLN B 1 317 ? 4.707 52.594 7.309 1 98.25 317 GLN B CA 1
ATOM 6045 C C . GLN B 1 317 ? 4.137 53.438 8.43 1 98.25 317 GLN B C 1
ATOM 6047 O O . GLN B 1 317 ? 4.883 54.125 9.133 1 98.25 317 GLN B O 1
ATOM 6052 N N . ALA B 1 318 ? 2.869 53.312 8.617 1 98.31 318 ALA B N 1
ATOM 6053 C CA . ALA B 1 318 ? 2.182 54.094 9.664 1 98.31 318 ALA B CA 1
ATOM 6054 C C . ALA B 1 318 ? 2.326 53.406 11.016 1 98.31 318 ALA B C 1
ATOM 6056 O O . ALA B 1 318 ? 1.683 53.812 11.992 1 98.31 318 ALA B O 1
ATOM 6057 N N . ASN B 1 319 ? 3.039 52.344 11.086 1 98.12 319 ASN B N 1
ATOM 6058 C CA . ASN B 1 319 ? 3.363 51.594 12.289 1 98.12 319 ASN B CA 1
ATOM 6059 C C . ASN B 1 319 ? 2.135 50.875 12.859 1 98.12 319 ASN B C 1
ATOM 6061 O O . ASN B 1 319 ? 2.02 50.719 14.07 1 98.12 319 ASN B O 1
ATOM 6065 N N . LYS B 1 320 ? 1.19 50.562 11.961 1 98.44 320 LYS B N 1
ATOM 6066 C CA . LYS B 1 320 ? 0.05 49.75 12.359 1 98.44 320 LYS B CA 1
ATOM 6067 C C . LYS B 1 320 ? 0.406 48.25 12.336 1 98.44 320 LYS B C 1
ATOM 6069 O O . LYS B 1 320 ? 1.154 47.812 11.469 1 98.44 320 LYS B O 1
ATOM 6074 N N . PRO B 1 321 ? -0.087 47.5 13.242 1 98.69 321 PRO B N 1
ATOM 6075 C CA . PRO B 1 321 ? 0.349 46.094 13.398 1 98.69 321 PRO B CA 1
ATOM 6076 C C . PRO B 1 321 ? -0.132 45.188 12.266 1 98.69 321 PRO B C 1
ATOM 6078 O O . PRO B 1 321 ? -1.295 45.281 11.859 1 98.69 321 PRO B O 1
ATOM 6081 N N . ILE B 1 322 ? 0.771 44.344 11.75 1 98.88 322 ILE B N 1
ATOM 6082 C CA . ILE B 1 322 ? 0.476 43.312 10.766 1 98.88 322 ILE B CA 1
ATOM 6083 C C . ILE B 1 322 ? 1.088 41.969 11.211 1 98.88 322 ILE B C 1
ATOM 6085 O O . ILE B 1 322 ? 2.279 41.906 11.523 1 98.88 322 ILE B O 1
ATOM 6089 N N . TYR B 1 323 ? 0.262 40.906 11.312 1 98.81 323 TYR B N 1
ATOM 6090 C CA . TYR B 1 323 ? 0.706 39.562 11.594 1 98.81 323 TYR B CA 1
ATOM 6091 C C . TYR B 1 323 ? 0.499 38.656 10.383 1 98.81 323 TYR B C 1
ATOM 6093 O O . TYR B 1 323 ? -0.597 38.594 9.82 1 98.81 323 TYR B O 1
ATOM 6101 N N . ALA B 1 324 ? 1.583 37.938 9.984 1 98.81 324 ALA B N 1
ATOM 6102 C CA . ALA B 1 324 ? 1.468 37.125 8.789 1 98.81 324 ALA B CA 1
ATOM 6103 C C . ALA B 1 324 ? 2.15 35.781 8.992 1 98.81 324 ALA B C 1
ATOM 6105 O O . ALA B 1 324 ? 3.217 35.688 9.602 1 98.81 324 ALA B O 1
ATOM 6106 N N . GLU B 1 325 ? 1.53 34.719 8.406 1 98.5 325 GLU B N 1
ATOM 6107 C CA . GLU B 1 325 ? 2.053 33.344 8.461 1 98.5 325 GLU B CA 1
ATOM 6108 C C . GLU B 1 325 ? 2.248 32.781 7.059 1 98.5 325 GLU B C 1
ATOM 6110 O O . GLU B 1 325 ? 1.387 32.938 6.191 1 98.5 325 GLU B O 1
ATOM 6115 N N . CYS B 1 326 ? 3.359 32.125 6.859 1 97.44 326 CYS B N 1
ATOM 6116 C CA . CYS B 1 326 ? 3.676 31.328 5.684 1 97.44 326 CYS B CA 1
ATOM 6117 C C . CYS B 1 326 ? 3.365 32.094 4.402 1 97.44 326 CYS B C 1
ATOM 6119 O O . CYS B 1 326 ? 4.094 33 4.035 1 97.44 326 CYS B O 1
ATOM 6121 N N . GLY B 1 327 ? 2.197 31.875 3.807 1 97.5 327 GLY B N 1
ATOM 6122 C CA . GLY B 1 327 ? 1.814 32.625 2.627 1 97.5 327 GLY B CA 1
ATOM 6123 C C . GLY B 1 327 ? 1.828 34.125 2.85 1 97.5 327 GLY B C 1
ATOM 6124 O O . GLY B 1 327 ? 2.119 34.906 1.929 1 97.5 327 GLY B O 1
ATOM 6125 N N . GLY B 1 328 ? 1.502 34.531 4.02 1 98.62 328 GLY B N 1
ATOM 6126 C CA . GLY B 1 328 ? 1.57 35.938 4.371 1 98.62 328 GLY B CA 1
ATOM 6127 C C . GLY B 1 328 ? 2.967 36.531 4.242 1 98.62 328 GLY B C 1
ATOM 6128 O O . GLY B 1 328 ? 3.135 37.656 3.797 1 98.62 328 GLY B O 1
ATOM 6129 N N . LEU B 1 329 ? 3.947 35.75 4.672 1 98.62 329 LEU B N 1
ATOM 6130 C CA . LEU B 1 329 ? 5.332 36.156 4.52 1 98.62 329 LEU B CA 1
ATOM 6131 C C . LEU B 1 329 ? 5.684 36.375 3.047 1 98.62 329 LEU B C 1
ATOM 6133 O O . LEU B 1 329 ? 6.309 37.344 2.676 1 98.62 329 LEU B O 1
ATOM 6137 N N . MET B 1 330 ? 5.262 35.438 2.246 1 98.56 330 MET B N 1
ATOM 6138 C CA . MET B 1 330 ? 5.527 35.531 0.812 1 98.56 330 MET B CA 1
ATOM 6139 C C . MET B 1 330 ? 4.918 36.781 0.21 1 98.56 330 MET B C 1
ATOM 6141 O O . MET B 1 330 ? 5.551 37.469 -0.608 1 98.56 330 MET B O 1
ATOM 6145 N N . TYR B 1 331 ? 3.748 37.094 0.634 1 98.75 331 TYR B N 1
ATOM 6146 C CA . TYR B 1 331 ? 3.008 38.25 0.099 1 98.75 331 TYR B CA 1
ATOM 6147 C C . TYR B 1 331 ? 3.617 39.562 0.567 1 98.75 331 TYR B C 1
ATOM 6149 O O . TYR B 1 331 ? 3.668 40.531 -0.19 1 98.75 331 TYR B O 1
ATOM 6157 N N . LEU B 1 332 ? 4.09 39.594 1.807 1 98.81 332 LEU B N 1
ATOM 6158 C CA . LEU B 1 332 ? 4.602 40.844 2.389 1 98.81 332 LEU B CA 1
ATOM 6159 C C . LEU B 1 332 ? 6.043 41.094 1.955 1 98.81 332 LEU B C 1
ATOM 6161 O O . LEU B 1 332 ? 6.582 42.188 2.178 1 98.81 332 LEU B O 1
ATOM 6165 N N . GLY B 1 333 ? 6.684 40.125 1.366 1 98.44 333 GLY B N 1
ATOM 6166 C CA . GLY B 1 333 ? 8.016 40.312 0.805 1 98.44 333 GLY B CA 1
ATOM 6167 C C . GLY B 1 333 ? 8.023 41.156 -0.445 1 98.44 333 GLY B C 1
ATOM 6168 O O . GLY B 1 333 ? 6.984 41.688 -0.848 1 98.44 333 GLY B O 1
ATOM 6169 N N . LYS B 1 334 ? 9.18 41.219 -1.048 1 98.12 334 LYS B N 1
ATOM 6170 C CA . LYS B 1 334 ? 9.344 42.094 -2.213 1 98.12 334 LYS B CA 1
ATOM 6171 C C . LYS B 1 334 ? 8.945 41.375 -3.496 1 98.12 334 LYS B C 1
ATOM 6173 O O . LYS B 1 334 ? 8.32 41.969 -4.379 1 98.12 334 LYS B O 1
ATOM 6178 N N . VAL B 1 335 ? 9.398 40.062 -3.557 1 98.12 335 VAL B N 1
ATOM 6179 C CA . VAL B 1 335 ? 9.195 39.344 -4.809 1 98.12 335 VAL B CA 1
ATOM 6180 C C . VAL B 1 335 ? 8.859 37.906 -4.516 1 98.12 335 VAL B C 1
ATOM 6182 O O . VAL B 1 335 ? 9.422 37.281 -3.6 1 98.12 335 VAL B O 1
ATOM 6185 N N . LEU B 1 336 ? 7.914 37.344 -5.258 1 98.44 336 LEU B N 1
ATOM 6186 C CA . LEU B 1 336 ? 7.637 35.906 -5.328 1 98.44 336 LEU B CA 1
ATOM 6187 C C . LEU B 1 336 ? 8.109 35.344 -6.656 1 98.44 336 LEU B C 1
ATOM 6189 O O . LEU B 1 336 ? 7.645 35.75 -7.719 1 98.44 336 LEU B O 1
ATOM 6193 N N . LYS B 1 337 ? 9.047 34.438 -6.594 1 98 337 LYS B N 1
ATOM 6194 C CA . LYS B 1 337 ? 9.664 33.875 -7.793 1 98 337 LYS B CA 1
ATOM 6195 C C . LYS B 1 337 ? 9.219 32.438 -8.023 1 98 337 LYS B C 1
ATOM 6197 O O . LYS B 1 337 ? 9.305 31.609 -7.117 1 98 337 LYS B O 1
ATOM 6202 N N . GLN B 1 338 ? 8.766 32.156 -9.188 1 95.44 338 GLN B N 1
ATOM 6203 C CA . GLN B 1 338 ? 8.398 30.812 -9.633 1 95.44 338 GLN B CA 1
ATOM 6204 C C . GLN B 1 338 ? 9.094 30.453 -10.945 1 95.44 338 GLN B C 1
ATOM 6206 O O . GLN B 1 338 ? 8.664 30.875 -12.016 1 95.44 338 GLN B O 1
ATOM 6211 N N . GLY B 1 339 ? 10 29.625 -10.859 1 93.38 339 GLY B N 1
ATOM 6212 C CA . GLY B 1 339 ? 10.812 29.391 -12.039 1 93.38 339 GLY B CA 1
ATOM 6213 C C . GLY B 1 339 ? 11.5 30.656 -12.539 1 93.38 339 GLY B C 1
ATOM 6214 O O . GLY B 1 339 ? 12.234 31.312 -11.797 1 93.38 339 GLY B O 1
ATOM 6215 N N . GLU B 1 340 ? 11.195 31 -13.781 1 94.19 340 GLU B N 1
ATOM 6216 C CA . GLU B 1 340 ? 11.797 32.188 -14.383 1 94.19 340 GLU B CA 1
ATOM 6217 C C . GLU B 1 340 ? 10.922 33.406 -14.18 1 94.19 340 GLU B C 1
ATOM 6219 O O . GLU B 1 340 ? 11.359 34.531 -14.414 1 94.19 340 GLU B O 1
ATOM 6224 N N . ASN B 1 341 ? 9.727 33.219 -13.602 1 97.25 341 ASN B N 1
ATOM 6225 C CA . ASN B 1 341 ? 8.789 34.344 -13.422 1 97.25 341 ASN B CA 1
ATOM 6226 C C . ASN B 1 341 ? 8.961 35 -12.062 1 97.25 341 ASN B C 1
ATOM 6228 O O . ASN B 1 341 ? 9.164 34.312 -11.055 1 97.25 341 ASN B O 1
ATOM 6232 N N . GLU B 1 342 ? 8.953 36.281 -12.109 1 98.06 342 GLU B N 1
ATOM 6233 C CA . GLU B 1 342 ? 9.023 37.062 -10.891 1 98.06 342 GLU B CA 1
ATOM 6234 C C . GLU B 1 342 ? 7.797 37.969 -10.742 1 98.06 342 GLU B C 1
ATOM 6236 O O . GLU B 1 342 ? 7.398 38.656 -11.695 1 98.06 342 GLU B O 1
ATOM 6241 N N . PHE B 1 343 ? 7.16 37.969 -9.617 1 98.62 343 PHE B N 1
ATOM 6242 C CA . PHE B 1 343 ? 5.957 38.75 -9.328 1 98.62 343 PHE B CA 1
ATOM 6243 C C . PHE B 1 343 ? 6.199 39.719 -8.18 1 98.62 343 PHE B C 1
ATOM 6245 O O . PHE B 1 343 ? 6.461 39.312 -7.051 1 98.62 343 PHE B O 1
ATOM 6252 N N . PRO B 1 344 ? 6.105 41.031 -8.422 1 98.56 344 PRO B N 1
ATOM 6253 C CA . PRO B 1 344 ? 6.25 42 -7.312 1 98.56 344 PRO B CA 1
ATOM 6254 C C . PRO B 1 344 ? 5.145 41.844 -6.266 1 98.56 344 PRO B C 1
ATOM 6256 O O . PRO B 1 344 ? 3.969 41.719 -6.621 1 98.56 344 PRO B O 1
ATOM 6259 N N . MET B 1 345 ? 5.488 41.844 -5.07 1 98.69 345 MET B N 1
ATOM 6260 C CA . MET B 1 345 ? 4.547 41.75 -3.957 1 98.69 345 MET B CA 1
ATOM 6261 C C . MET B 1 345 ? 4.543 43.062 -3.156 1 98.69 345 MET B C 1
ATOM 6263 O O . MET B 1 345 ? 4.855 44.125 -3.691 1 98.69 345 MET B O 1
ATOM 6267 N N . VAL B 1 346 ? 4.207 43.031 -1.882 1 98.69 346 VAL B N 1
ATOM 6268 C CA . VAL B 1 346 ? 3.971 44.25 -1.129 1 98.69 346 VAL B CA 1
ATOM 6269 C C . VAL B 1 346 ? 5.289 45 -0.914 1 98.69 346 VAL B C 1
ATOM 6271 O O . VAL B 1 346 ? 5.34 46.219 -0.985 1 98.69 346 VAL B O 1
ATOM 6274 N N . GLY B 1 347 ? 6.344 44.219 -0.51 1 98.25 347 GLY B N 1
ATOM 6275 C CA . GLY B 1 347 ? 7.676 44.812 -0.405 1 98.25 347 GLY B CA 1
ATOM 6276 C C . GLY B 1 347 ? 7.957 45.406 0.96 1 98.25 347 GLY B C 1
ATOM 6277 O O . GLY B 1 347 ? 8.852 46.25 1.104 1 98.25 347 GLY B O 1
ATOM 6278 N N . ILE B 1 348 ? 7.227 45.031 1.919 1 98.31 348 ILE B N 1
ATOM 6279 C CA . ILE B 1 348 ? 7.543 45.469 3.268 1 98.31 348 ILE B CA 1
ATOM 6280 C C . ILE B 1 348 ? 8.898 44.906 3.697 1 98.31 348 ILE B C 1
ATOM 6282 O O . ILE B 1 348 ? 9.727 45.625 4.258 1 98.31 348 ILE B O 1
ATOM 6286 N N . PHE B 1 349 ? 9.047 43.594 3.531 1 98.25 349 PHE B N 1
ATOM 6287 C CA . PHE B 1 349 ? 10.32 42.938 3.795 1 98.25 349 PHE B CA 1
ATOM 6288 C C . PHE B 1 349 ? 11.172 42.875 2.531 1 98.25 349 PHE B C 1
ATOM 6290 O O . PHE B 1 349 ? 10.719 42.406 1.489 1 98.25 349 PHE B O 1
ATOM 6297 N N . ASP B 1 350 ? 12.359 43.344 2.682 1 97.81 350 ASP B N 1
ATOM 6298 C CA . ASP B 1 350 ? 13.289 43.281 1.556 1 97.81 350 ASP B CA 1
ATOM 6299 C C . ASP B 1 350 ? 13.82 41.875 1.354 1 97.81 350 ASP B C 1
ATOM 6301 O O . ASP B 1 350 ? 15.008 41.625 1.568 1 97.81 350 ASP B O 1
ATOM 6305 N N . GLY B 1 351 ? 13.008 41.031 0.894 1 97.31 351 GLY B N 1
ATOM 6306 C CA . GLY B 1 351 ? 13.32 39.625 0.661 1 97.31 351 GLY B CA 1
ATOM 6307 C C . GLY B 1 351 ? 12.516 39 -0.477 1 97.31 351 GLY B C 1
ATOM 6308 O O . GLY B 1 351 ? 11.555 39.625 -0.955 1 97.31 351 GLY B O 1
ATOM 6309 N N . MET B 1 352 ? 12.961 37.875 -0.925 1 97.62 352 MET B N 1
ATOM 6310 C CA . MET B 1 352 ? 12.336 37.156 -2.031 1 97.62 352 MET B CA 1
ATOM 6311 C C . MET B 1 352 ? 11.953 35.75 -1.609 1 97.62 352 MET B C 1
ATOM 6313 O O . MET B 1 352 ? 12.734 35.062 -0.954 1 97.62 352 MET B O 1
ATOM 6317 N N . SER B 1 353 ? 10.695 35.406 -1.915 1 97.94 353 SER B N 1
ATOM 6318 C CA . SER B 1 353 ? 10.266 34.031 -1.771 1 97.94 353 SER B CA 1
ATOM 6319 C C . SER B 1 353 ? 10.43 33.25 -3.078 1 97.94 353 SER B C 1
ATOM 6321 O O . SER B 1 353 ? 9.805 33.594 -4.086 1 97.94 353 SER B O 1
ATOM 6323 N N . GLU B 1 354 ? 11.242 32.188 -3.037 1 97.62 354 GLU B N 1
ATOM 6324 C CA . GLU B 1 354 ? 11.461 31.391 -4.23 1 97.62 354 GLU B CA 1
ATOM 6325 C C . GLU B 1 354 ? 10.859 30 -4.074 1 97.62 354 GLU B C 1
ATOM 6327 O O . GLU B 1 354 ? 11.195 29.281 -3.133 1 97.62 354 GLU B O 1
ATOM 6332 N N . MET B 1 355 ? 9.984 29.672 -5.031 1 96.19 355 MET B N 1
ATOM 6333 C CA . MET B 1 355 ? 9.375 28.359 -4.996 1 96.19 355 MET B CA 1
ATOM 6334 C C . MET B 1 355 ? 10.398 27.281 -5.355 1 96.19 355 MET B C 1
ATOM 6336 O O . MET B 1 355 ? 11.242 27.484 -6.23 1 96.19 355 MET B O 1
ATOM 6340 N N . THR B 1 356 ? 10.328 26.172 -4.664 1 93.06 356 THR B N 1
ATOM 6341 C CA . THR B 1 356 ? 11.188 25.016 -4.922 1 93.06 356 THR B CA 1
ATOM 6342 C C . THR B 1 356 ? 10.359 23.766 -5.137 1 93.06 356 THR B C 1
ATOM 6344 O O . THR B 1 356 ? 9.18 23.719 -4.77 1 93.06 356 THR B O 1
ATOM 6347 N N . PRO B 1 357 ? 10.898 22.703 -5.777 1 85.19 357 PRO B N 1
ATOM 6348 C CA . PRO B 1 357 ? 10.156 21.469 -6.055 1 85.19 357 PRO B CA 1
ATOM 6349 C C . PRO B 1 357 ? 9.969 20.609 -4.812 1 85.19 357 PRO B C 1
ATOM 6351 O O . PRO B 1 357 ? 9.133 19.703 -4.805 1 85.19 357 PRO B O 1
ATOM 6354 N N . ARG B 1 358 ? 10.695 20.875 -3.805 1 82.25 358 ARG B N 1
ATOM 6355 C CA . ARG B 1 358 ? 10.641 20.016 -2.621 1 82.25 358 ARG B CA 1
ATOM 6356 C C . ARG B 1 358 ? 10.117 20.797 -1.413 1 82.25 358 ARG B C 1
ATOM 6358 O O . ARG B 1 358 ? 10.273 22.016 -1.333 1 82.25 358 ARG B O 1
ATOM 6365 N N . LEU B 1 359 ? 9.523 20.062 -0.474 1 77.12 359 LEU B N 1
ATOM 6366 C CA . LEU B 1 359 ? 9.109 20.641 0.8 1 77.12 359 LEU B CA 1
ATOM 6367 C C . LEU B 1 359 ? 10.32 21.062 1.627 1 77.12 359 LEU B C 1
ATOM 6369 O O . LEU B 1 359 ? 11.32 20.328 1.685 1 77.12 359 LEU B O 1
ATOM 6373 N N . LYS B 1 360 ? 10.148 22.172 2.219 1 77.88 360 LYS B N 1
ATOM 6374 C CA . LYS B 1 360 ? 11.203 22.719 3.062 1 77.88 360 LYS B CA 1
ATOM 6375 C C . LYS B 1 360 ? 10.766 22.797 4.523 1 77.88 360 LYS B C 1
ATOM 6377 O O . LYS B 1 360 ? 9.617 23.141 4.812 1 77.88 360 LYS B O 1
ATOM 6382 N N . ARG B 1 361 ? 11.617 22.453 5.406 1 81.69 361 ARG B N 1
ATOM 6383 C CA . ARG B 1 361 ? 11.414 22.594 6.844 1 81.69 361 ARG B CA 1
ATOM 6384 C C . ARG B 1 361 ? 10.039 22.094 7.258 1 81.69 361 ARG B C 1
ATOM 6386 O O . ARG B 1 361 ? 9.305 22.781 7.965 1 81.69 361 ARG B O 1
ATOM 6393 N N . PHE B 1 362 ? 9.75 20.938 7.008 1 84.25 362 PHE B N 1
ATOM 6394 C CA . PHE B 1 362 ? 8.422 20.375 7.191 1 84.25 362 PHE B CA 1
ATOM 6395 C C . PHE B 1 362 ? 8.281 19.766 8.586 1 84.25 362 PHE B C 1
ATOM 6397 O O . PHE B 1 362 ? 9.156 19.031 9.031 1 84.25 362 PHE B O 1
ATOM 6404 N N . GLY B 1 363 ? 7.133 20.234 9.242 1 93.62 363 GLY B N 1
ATOM 6405 C CA . GLY B 1 363 ? 6.773 19.562 10.477 1 93.62 363 GLY B CA 1
ATOM 6406 C C . GLY B 1 363 ? 6.809 20.469 11.688 1 93.62 363 GLY B C 1
ATOM 6407 O O . GLY B 1 363 ? 6.922 21.688 11.555 1 93.62 363 GLY B O 1
ATOM 6408 N N . TYR B 1 364 ? 6.641 19.844 12.867 1 97.38 364 TYR B N 1
ATOM 6409 C CA . TYR B 1 364 ? 6.602 20.547 14.148 1 97.38 364 TYR B CA 1
ATOM 6410 C C . TYR B 1 364 ? 7.957 21.156 14.477 1 97.38 364 TYR B C 1
ATOM 6412 O O . TYR B 1 364 ? 9 20.562 14.172 1 97.38 364 TYR B O 1
ATOM 6420 N N . CYS B 1 365 ? 7.949 22.328 15.102 1 97.56 365 CYS B N 1
ATOM 6421 C CA . CYS B 1 365 ? 9.188 22.953 15.555 1 97.56 365 CYS B CA 1
ATOM 6422 C C . CYS B 1 365 ? 8.922 23.922 16.703 1 97.56 365 CYS B C 1
ATOM 6424 O O . CYS B 1 365 ? 7.773 24.297 16.953 1 97.56 365 CYS B O 1
ATOM 6426 N N . GLU B 1 366 ? 9.969 24.234 17.359 1 98.12 366 GLU B N 1
ATOM 6427 C CA . GLU B 1 366 ? 9.992 25.25 18.406 1 98.12 366 GLU B CA 1
ATOM 6428 C C . GLU B 1 366 ? 10.641 26.547 17.906 1 98.12 366 GLU B C 1
ATOM 6430 O O . GLU B 1 366 ? 11.656 26.5 17.203 1 98.12 366 GLU B O 1
ATOM 6435 N N . ALA B 1 367 ? 10.016 27.609 18.188 1 98.5 367 ALA B N 1
ATOM 6436 C CA . ALA B 1 367 ? 10.578 28.922 17.875 1 98.5 367 ALA B CA 1
ATOM 6437 C C . ALA B 1 367 ? 10.945 29.688 19.141 1 98.5 367 ALA B C 1
ATOM 6439 O O . ALA B 1 367 ? 10.203 29.656 20.125 1 98.5 367 ALA B O 1
ATOM 6440 N N . TYR B 1 368 ? 12.086 30.266 19.094 1 98.56 368 TYR B N 1
ATOM 6441 C CA . TYR B 1 368 ? 12.547 31.125 20.188 1 98.56 368 TYR B CA 1
ATOM 6442 C C . TYR B 1 368 ? 12.766 32.562 19.688 1 98.56 368 TYR B C 1
ATOM 6444 O O . TYR B 1 368 ? 13.578 32.781 18.781 1 98.56 368 TYR B O 1
ATOM 6452 N N . THR B 1 369 ? 12.07 33.469 20.297 1 98.5 369 THR B N 1
ATOM 6453 C CA . THR B 1 369 ? 12.227 34.844 19.906 1 98.5 369 THR B CA 1
ATOM 6454 C C . THR B 1 369 ? 13.602 35.375 20.312 1 98.5 369 THR B C 1
ATOM 6456 O O . THR B 1 369 ? 13.984 35.281 21.484 1 98.5 369 THR B O 1
ATOM 6459 N N . GLN B 1 370 ? 14.273 35.938 19.344 1 98.25 370 GLN B N 1
ATOM 6460 C CA . GLN B 1 370 ? 15.609 36.469 19.625 1 98.25 370 GLN B CA 1
ATOM 6461 C C . GLN B 1 370 ? 15.555 37.938 20.047 1 98.25 370 GLN B C 1
ATOM 6463 O O . GLN B 1 370 ? 16.516 38.469 20.625 1 98.25 370 GLN B O 1
ATOM 6468 N N . VAL B 1 371 ? 14.484 38.625 19.719 1 97.81 371 VAL B N 1
ATOM 6469 C CA . VAL B 1 371 ? 14.156 40 20.094 1 97.81 371 VAL B CA 1
ATOM 6470 C C . VAL B 1 371 ? 12.664 40.094 20.422 1 97.81 371 VAL B C 1
ATOM 6472 O O . VAL B 1 371 ? 11.898 39.156 20.156 1 97.81 371 VAL B O 1
ATOM 6475 N N . ASP B 1 372 ? 12.281 41.156 21.094 1 97.5 372 ASP B N 1
ATOM 6476 C CA . ASP B 1 372 ? 10.852 41.406 21.234 1 97.5 372 ASP B CA 1
ATOM 6477 C C . ASP B 1 372 ? 10.18 41.531 19.875 1 97.5 372 ASP B C 1
ATOM 6479 O O . ASP B 1 372 ? 10.648 42.281 19.016 1 97.5 372 ASP B O 1
ATOM 6483 N N . CYS B 1 373 ? 9.172 40.75 19.672 1 96.94 373 CYS B N 1
ATOM 6484 C CA . CYS B 1 373 ? 8.445 40.844 18.406 1 96.94 373 CYS B CA 1
ATOM 6485 C C . CYS B 1 373 ? 6.961 40.562 18.625 1 96.94 373 CYS B C 1
ATOM 6487 O O . CYS B 1 373 ? 6.496 40.469 19.766 1 96.94 373 CYS B O 1
ATOM 6489 N N . MET B 1 374 ? 6.211 40.469 17.547 1 97.31 374 MET B N 1
ATOM 6490 C CA . MET B 1 374 ? 4.762 40.312 17.562 1 97.31 374 MET B CA 1
ATOM 6491 C C . MET B 1 374 ? 4.367 39.062 18.344 1 97.31 374 MET B C 1
ATOM 6493 O O . MET B 1 374 ? 3.379 39.062 19.078 1 97.31 374 MET B O 1
ATOM 6497 N N . LEU B 1 375 ? 5.07 37.969 18.297 1 95.62 375 LEU B N 1
ATOM 6498 C CA . LEU B 1 375 ? 4.715 36.656 18.844 1 95.62 375 LEU B CA 1
ATOM 6499 C C . LEU B 1 375 ? 5.039 36.594 20.344 1 95.62 375 LEU B C 1
ATOM 6501 O O . LEU B 1 375 ? 4.52 35.75 21.062 1 95.62 375 LEU B O 1
ATOM 6505 N N . GLY B 1 376 ? 6.012 37.5 20.75 1 95.5 376 GLY B N 1
ATOM 6506 C CA . GLY B 1 376 ? 6.387 37.469 22.156 1 95.5 376 GLY B CA 1
ATOM 6507 C C . GLY B 1 376 ? 7.672 38.219 22.453 1 95.5 376 GLY B C 1
ATOM 6508 O O . GLY B 1 376 ? 8.328 38.719 21.531 1 95.5 376 GLY B O 1
ATOM 6509 N N . ASN B 1 377 ? 7.988 38.188 23.734 1 96.81 377 ASN B N 1
ATOM 6510 C CA . ASN B 1 377 ? 9.219 38.844 24.188 1 96.81 377 ASN B CA 1
ATOM 6511 C C . ASN B 1 377 ? 10.445 37.969 23.891 1 96.81 377 ASN B C 1
ATOM 6513 O O . ASN B 1 377 ? 10.312 36.781 23.625 1 96.81 377 ASN B O 1
ATOM 6517 N N . ARG B 1 378 ? 11.547 38.656 23.953 1 97.75 378 ARG B N 1
ATOM 6518 C CA . ARG B 1 378 ? 12.805 37.938 23.75 1 97.75 378 ARG B CA 1
ATOM 6519 C C . ARG B 1 378 ? 12.898 36.719 24.672 1 97.75 378 ARG B C 1
ATOM 6521 O O . ARG B 1 378 ? 12.617 36.844 25.875 1 97.75 378 ARG B O 1
ATOM 6528 N N . GLY B 1 379 ? 13.25 35.625 24.047 1 97.69 379 GLY B N 1
ATOM 6529 C CA . GLY B 1 379 ? 13.469 34.406 24.812 1 97.69 379 GLY B CA 1
ATOM 6530 C C . GLY B 1 379 ? 12.227 33.531 24.922 1 97.69 379 GLY B C 1
ATOM 6531 O O . GLY B 1 379 ? 12.297 32.406 25.422 1 97.69 379 GLY B O 1
ATOM 6532 N N . GLN B 1 380 ? 11.133 34 24.406 1 97.56 380 GLN B N 1
ATOM 6533 C CA . GLN B 1 380 ? 9.883 33.25 24.5 1 97.56 380 GLN B CA 1
ATOM 6534 C C . GLN B 1 380 ? 9.906 32.062 23.578 1 97.56 380 GLN B C 1
ATOM 6536 O O . GLN B 1 380 ? 10.375 32.125 22.438 1 97.56 380 GLN B O 1
ATOM 6541 N N . LYS B 1 381 ? 9.461 30.906 24.141 1 98 381 LYS B N 1
ATOM 6542 C CA . LYS B 1 381 ? 9.289 29.703 23.344 1 98 381 LYS B CA 1
ATOM 6543 C C . LYS B 1 381 ? 7.883 29.625 22.75 1 98 381 LYS B C 1
ATOM 6545 O O . LYS B 1 381 ? 6.895 29.781 23.469 1 98 381 LYS B O 1
ATOM 6550 N N . ILE B 1 382 ? 7.77 29.438 21.469 1 98.25 382 ILE B N 1
ATOM 6551 C CA . ILE B 1 382 ? 6.512 29.25 20.75 1 98.25 382 ILE B CA 1
ATOM 6552 C C . ILE B 1 382 ? 6.559 27.938 19.969 1 98.25 382 ILE B C 1
ATOM 6554 O O . ILE B 1 382 ? 7.535 27.656 19.281 1 98.25 382 ILE B O 1
ATOM 6558 N N . VAL B 1 383 ? 5.547 27.094 20.094 1 98.25 383 VAL B N 1
ATOM 6559 C CA . VAL B 1 383 ? 5.5 25.859 19.312 1 98.25 383 VAL B CA 1
ATOM 6560 C C . VAL B 1 383 ? 4.621 26.078 18.078 1 98.25 383 VAL B C 1
ATOM 6562 O O . VAL B 1 383 ? 3.629 26.797 18.141 1 98.25 383 VAL B O 1
ATOM 6565 N N . GLY B 1 384 ? 5.02 25.516 17 1 98.19 384 GLY B N 1
ATOM 6566 C CA . GLY B 1 384 ? 4.281 25.594 15.742 1 98.19 384 GLY B CA 1
ATOM 6567 C C . GLY B 1 384 ? 4.719 24.547 14.734 1 98.19 384 GLY B C 1
ATOM 6568 O O . GLY B 1 384 ? 5.145 23.453 15.109 1 98.19 384 GLY B O 1
ATOM 6569 N N . HIS B 1 385 ? 4.402 24.781 13.508 1 97.38 385 HIS B N 1
ATOM 6570 C CA . HIS B 1 385 ? 4.844 23.906 12.422 1 97.38 385 HIS B CA 1
ATOM 6571 C C . HIS B 1 385 ? 5.066 24.703 11.141 1 97.38 385 HIS B C 1
ATOM 6573 O O . HIS B 1 385 ? 4.539 25.812 10.984 1 97.38 385 HIS B O 1
ATOM 6579 N N . GLU B 1 386 ? 5.906 24.141 10.273 1 96.19 386 GLU B N 1
ATOM 6580 C CA . GLU B 1 386 ? 6.152 24.703 8.945 1 96.19 386 GLU B CA 1
ATOM 6581 C C . GLU B 1 386 ? 5.852 23.672 7.852 1 96.19 386 GLU B C 1
ATOM 6583 O O . GLU B 1 386 ? 5.988 22.469 8.062 1 96.19 386 GLU B O 1
ATOM 6588 N N . PHE B 1 387 ? 5.352 24.094 6.785 1 91.38 387 PHE B N 1
ATOM 6589 C CA . PHE B 1 387 ? 5.098 23.312 5.586 1 91.38 387 PHE B CA 1
ATOM 6590 C C . PHE B 1 387 ? 5.047 24.203 4.352 1 91.38 387 PHE B C 1
ATOM 6592 O O . PHE B 1 387 ? 3.99 24.734 4.004 1 91.38 387 PHE B O 1
ATOM 6599 N N . HIS B 1 388 ? 6.129 24.344 3.709 1 92.25 388 HIS B N 1
ATOM 6600 C CA . HIS B 1 388 ? 6.211 25.266 2.576 1 92.25 388 HIS B CA 1
ATOM 6601 C C . HIS B 1 388 ? 7.207 24.766 1.536 1 92.25 388 HIS B C 1
ATOM 6603 O O . HIS B 1 388 ? 8.188 24.094 1.879 1 92.25 388 HIS B O 1
ATOM 6609 N N . HIS B 1 389 ? 6.922 25.125 0.344 1 92.38 389 HIS B N 1
ATOM 6610 C CA . HIS B 1 389 ? 7.793 24.781 -0.773 1 92.38 389 HIS B CA 1
ATOM 6611 C C . HIS B 1 389 ? 8.703 25.938 -1.151 1 92.38 389 HIS B C 1
ATOM 6613 O O . HIS B 1 389 ? 9.609 25.797 -1.972 1 92.38 389 HIS B O 1
ATOM 6619 N N . SER B 1 390 ? 8.492 27.062 -0.525 1 95.5 390 SER B N 1
ATOM 6620 C CA . SER B 1 390 ? 9.273 28.25 -0.855 1 95.5 390 SER B CA 1
ATOM 6621 C C . SER B 1 390 ? 10.375 28.5 0.175 1 95.5 390 SER B C 1
ATOM 6623 O O . SER B 1 390 ? 10.289 28 1.303 1 95.5 390 SER B O 1
ATOM 6625 N N . MET B 1 391 ? 11.383 29.188 -0.28 1 96.25 391 MET B N 1
ATOM 6626 C CA . MET B 1 391 ? 12.43 29.703 0.596 1 96.25 391 MET B CA 1
ATOM 6627 C C . MET B 1 391 ? 12.477 31.234 0.548 1 96.25 391 MET B C 1
ATOM 6629 O O . MET B 1 391 ? 12.414 31.828 -0.53 1 96.25 391 MET B O 1
ATOM 6633 N N . PHE B 1 392 ? 12.516 31.781 1.725 1 97 392 PHE B N 1
ATOM 6634 C CA . PHE B 1 392 ? 12.609 33.219 1.808 1 97 392 PHE B CA 1
ATOM 6635 C C . PHE B 1 392 ? 14.062 33.688 1.949 1 97 392 PHE B C 1
ATOM 6637 O O . PHE B 1 392 ? 14.742 33.281 2.902 1 97 392 PHE B O 1
ATOM 6644 N N . LYS B 1 393 ? 14.523 34.438 1.027 1 95.5 393 LYS B N 1
ATOM 6645 C CA . LYS B 1 393 ? 15.891 34.938 1.022 1 95.5 393 LYS B CA 1
ATOM 6646 C C . LYS B 1 393 ? 15.922 36.469 1.202 1 95.5 393 LYS B C 1
ATOM 6648 O O . LYS B 1 393 ? 15.242 37.188 0.474 1 95.5 393 LYS B O 1
ATOM 6653 N N . GLN B 1 394 ? 16.703 36.844 2.127 1 95.25 394 GLN B N 1
ATOM 6654 C CA . GLN B 1 394 ? 16.906 38.25 2.309 1 95.25 394 GLN B CA 1
ATOM 6655 C C . GLN B 1 394 ? 17.719 38.844 1.16 1 95.25 394 GLN B C 1
ATOM 6657 O O . GLN B 1 394 ? 18.703 38.25 0.715 1 95.25 394 GLN B O 1
ATOM 6662 N N . LEU B 1 395 ? 17.266 39.938 0.701 1 92.12 395 LEU B N 1
ATOM 6663 C CA . LEU B 1 395 ? 17.969 40.562 -0.42 1 92.12 395 LEU B CA 1
ATOM 6664 C C . LEU B 1 395 ? 19.031 41.531 0.074 1 92.12 395 LEU B C 1
ATOM 6666 O O . LEU B 1 395 ? 19.953 41.906 -0.673 1 92.12 395 LEU B O 1
ATOM 6670 N N . ASP B 1 396 ? 18.891 42.062 1.286 1 85.44 396 ASP B N 1
ATOM 6671 C CA . ASP B 1 396 ? 19.953 42.875 1.879 1 85.44 396 ASP B CA 1
ATOM 6672 C C . ASP B 1 396 ? 20.25 42.438 3.309 1 85.44 396 ASP B C 1
ATOM 6674 O O . ASP B 1 396 ? 19.562 41.562 3.854 1 85.44 396 ASP B O 1
ATOM 6678 N N . GLN B 1 397 ? 21.312 43 3.875 1 87.56 397 GLN B N 1
ATOM 6679 C CA . GLN B 1 397 ? 21.812 42.531 5.172 1 87.56 397 GLN B CA 1
ATOM 6680 C C . GLN B 1 397 ? 21.078 43.25 6.312 1 87.56 397 GLN B C 1
ATOM 6682 O O . GLN B 1 397 ? 21.266 42.906 7.48 1 87.56 397 GLN B O 1
ATOM 6687 N N . GLN B 1 398 ? 20.156 44.031 5.973 1 89.69 398 GLN B N 1
ATOM 6688 C CA . GLN B 1 398 ? 19.484 44.781 7.016 1 89.69 398 GLN B CA 1
ATOM 6689 C C . GLN B 1 398 ? 18.344 43.969 7.637 1 89.69 398 GLN B C 1
ATOM 6691 O O . GLN B 1 398 ? 18.109 44.062 8.844 1 89.69 398 GLN B O 1
ATOM 6696 N N . LEU B 1 399 ? 17.75 43.219 6.773 1 93.56 399 LEU B N 1
ATOM 6697 C CA . LEU B 1 399 ? 16.672 42.375 7.27 1 93.56 399 LEU B CA 1
ATOM 6698 C C . LEU B 1 399 ? 17.234 41.156 7.984 1 93.56 399 LEU B C 1
ATOM 6700 O O . LEU B 1 399 ? 17.938 40.344 7.379 1 93.56 399 LEU B O 1
ATOM 6704 N N . LYS B 1 400 ? 17.016 41.062 9.297 1 95.44 400 LYS B N 1
ATOM 6705 C CA . LYS B 1 400 ? 17.531 39.938 10.086 1 95.44 400 LYS B CA 1
ATOM 6706 C C . LYS B 1 400 ? 16.391 39.094 10.648 1 95.44 400 LYS B C 1
ATOM 6708 O O . LYS B 1 400 ? 15.367 39.625 11.07 1 95.44 400 LYS B O 1
ATOM 6713 N N . PRO B 1 401 ? 16.578 37.812 10.641 1 97.44 401 PRO B N 1
ATOM 6714 C CA . PRO B 1 401 ? 15.578 36.969 11.266 1 97.44 401 PRO B CA 1
ATOM 6715 C C . PRO B 1 401 ? 15.461 37.188 12.773 1 97.44 401 PRO B C 1
ATOM 6717 O O . PRO B 1 401 ? 16.453 37.5 13.438 1 97.44 401 PRO B O 1
ATOM 6720 N N . VAL B 1 402 ? 14.289 37 13.289 1 98.38 402 VAL B N 1
ATOM 6721 C CA . VAL B 1 402 ? 14.07 37.344 14.695 1 98.38 402 VAL B CA 1
ATOM 6722 C C . VAL B 1 402 ? 13.711 36.094 15.477 1 98.38 402 VAL B C 1
ATOM 6724 O O . VAL B 1 402 ? 13.531 36.125 16.688 1 98.38 402 VAL B O 1
ATOM 6727 N N . LEU B 1 403 ? 13.578 34.906 14.82 1 98.5 403 LEU B N 1
ATOM 6728 C CA . LEU B 1 403 ? 13.258 33.656 15.469 1 98.5 403 LEU B CA 1
ATOM 6729 C C . LEU B 1 403 ? 14.391 32.625 15.281 1 98.5 403 LEU B C 1
ATOM 6731 O O . LEU B 1 403 ? 14.977 32.562 14.195 1 98.5 403 LEU B O 1
ATOM 6735 N N . LEU B 1 404 ? 14.711 31.953 16.297 1 98.56 404 LEU B N 1
ATOM 6736 C CA . LEU B 1 404 ? 15.516 30.734 16.219 1 98.56 404 LEU B CA 1
ATOM 6737 C C . LEU B 1 404 ? 14.625 29.5 16.312 1 98.56 404 LEU B C 1
ATOM 6739 O O . LEU B 1 404 ? 13.906 29.312 17.297 1 98.56 404 LEU B O 1
ATOM 6743 N N . MET B 1 405 ? 14.672 28.719 15.266 1 98 405 MET B N 1
ATOM 6744 C CA . MET B 1 405 ? 13.82 27.531 15.195 1 98 405 MET B CA 1
ATOM 6745 C C . MET B 1 405 ? 14.609 26.281 15.516 1 98 405 MET B C 1
ATOM 6747 O O . MET B 1 405 ? 15.766 26.141 15.117 1 98 405 MET B O 1
ATOM 6751 N N . LYS B 1 406 ? 13.977 25.375 16.266 1 98.12 406 LYS B N 1
ATOM 6752 C CA . LYS B 1 406 ? 14.562 24.078 16.578 1 98.12 406 LYS B CA 1
ATOM 6753 C C . LYS B 1 406 ? 13.555 22.953 16.312 1 98.12 406 LYS B C 1
ATOM 6755 O O . LYS B 1 406 ? 12.383 23.062 16.672 1 98.12 406 LYS B O 1
ATOM 6760 N N . LYS B 1 407 ? 13.953 21.969 15.633 1 95.19 407 LYS B N 1
ATOM 6761 C CA . LYS B 1 407 ? 13.188 20.734 15.531 1 95.19 407 LYS B CA 1
ATOM 6762 C C . LYS B 1 407 ? 13.688 19.703 16.531 1 95.19 407 LYS B C 1
ATOM 6764 O O . LYS B 1 407 ? 14.852 19.297 16.5 1 95.19 407 LYS B O 1
ATOM 6769 N N . VAL B 1 408 ? 12.82 19.297 17.406 1 96.38 408 VAL B N 1
ATOM 6770 C CA . VAL B 1 408 ? 13.172 18.344 18.453 1 96.38 408 VAL B CA 1
ATOM 6771 C C . VAL B 1 408 ? 12.414 17.031 18.219 1 96.38 408 VAL B C 1
ATOM 6773 O O . VAL B 1 408 ? 11.188 17.047 18.078 1 96.38 408 VAL B O 1
ATOM 6776 N N . ARG B 1 409 ? 13.117 16 18.125 1 93.56 409 ARG B N 1
ATOM 6777 C CA . ARG B 1 409 ? 12.578 14.664 17.953 1 93.56 409 ARG B CA 1
ATOM 6778 C C . ARG B 1 409 ? 13.273 13.664 18.859 1 93.56 409 ARG B C 1
ATOM 6780 O O . ARG B 1 409 ? 14.508 13.609 18.922 1 93.56 409 ARG B O 1
ATOM 6787 N N . ASP B 1 410 ? 12.539 12.898 19.609 1 95.81 410 ASP B N 1
ATOM 6788 C CA . ASP B 1 410 ? 13.094 11.906 20.531 1 95.81 410 ASP B CA 1
ATOM 6789 C C . ASP B 1 410 ? 14.102 12.539 21.484 1 95.81 410 ASP B C 1
ATOM 6791 O O . ASP B 1 410 ? 15.195 12.016 21.688 1 95.81 410 ASP B O 1
ATOM 6795 N N . ASN B 1 411 ? 13.789 13.727 21.859 1 93.56 411 ASN B N 1
ATOM 6796 C CA . ASN B 1 411 ? 14.523 14.484 22.859 1 93.56 411 ASN B CA 1
ATOM 6797 C C . ASN B 1 411 ? 15.883 14.945 22.328 1 93.56 411 ASN B C 1
ATOM 6799 O O . ASN B 1 411 ? 16.812 15.18 23.109 1 93.56 411 ASN B O 1
ATOM 6803 N N . GLN B 1 412 ? 15.992 15.016 21.062 1 96 412 GLN B N 1
ATOM 6804 C CA . GLN B 1 412 ? 17.219 15.516 20.438 1 96 412 GLN B CA 1
ATOM 6805 C C . GLN B 1 412 ? 16.891 16.625 19.438 1 96 412 GLN B C 1
ATOM 6807 O O . GLN B 1 412 ? 15.906 16.531 18.703 1 96 412 GLN B O 1
ATOM 6812 N N . ILE B 1 413 ? 17.75 17.625 19.438 1 96.69 413 ILE B N 1
ATOM 6813 C CA . ILE B 1 413 ? 17.641 18.641 18.391 1 96.69 413 ILE B CA 1
ATOM 6814 C C . ILE B 1 413 ? 18.172 18.094 17.078 1 96.69 413 ILE B C 1
ATOM 6816 O O . ILE B 1 413 ? 19.375 17.844 16.938 1 96.69 413 ILE B O 1
ATOM 6820 N N . VAL B 1 414 ? 17.344 17.953 16.125 1 93.5 414 VAL B N 1
ATOM 6821 C CA . VAL B 1 414 ? 17.75 17.281 14.891 1 93.5 414 VAL B CA 1
ATOM 6822 C C . VAL B 1 414 ? 18 18.328 13.805 1 93.5 414 VAL B C 1
ATOM 6824 O O . VAL B 1 414 ? 18.656 18.031 12.789 1 93.5 414 VAL B O 1
ATOM 6827 N N . ASP B 1 415 ? 17.547 19.547 13.969 1 94.62 415 ASP B N 1
ATOM 6828 C CA . ASP B 1 415 ? 17.75 20.641 13.031 1 94.62 415 ASP B CA 1
ATOM 6829 C C . ASP B 1 415 ? 17.594 22 13.719 1 94.62 415 ASP B C 1
ATOM 6831 O O . ASP B 1 415 ? 16.875 22.109 14.719 1 94.62 415 ASP B O 1
ATOM 6835 N N . THR B 1 416 ? 18.297 22.953 13.289 1 97.38 416 THR B N 1
ATOM 6836 C CA . THR B 1 416 ? 18.203 24.344 13.758 1 97.38 416 THR B CA 1
ATOM 6837 C C . THR B 1 416 ? 18.312 25.312 12.586 1 97.38 416 THR B C 1
ATOM 6839 O O . THR B 1 416 ? 19.125 25.109 11.68 1 97.38 416 THR B O 1
ATOM 6842 N N . TRP B 1 417 ? 17.484 26.328 12.57 1 96.88 417 TRP B N 1
ATOM 6843 C CA . TRP B 1 417 ? 17.531 27.359 11.547 1 96.88 417 TRP B CA 1
ATOM 6844 C C . TRP B 1 417 ? 16.922 28.656 12.047 1 96.88 417 TRP B C 1
ATOM 6846 O O . TRP B 1 417 ? 16.375 28.703 13.148 1 96.88 417 TRP B O 1
ATOM 6856 N N . SER B 1 418 ? 17.078 29.703 11.328 1 96.75 418 SER B N 1
ATOM 6857 C CA . SER B 1 418 ? 16.484 30.984 11.68 1 96.75 418 SER B CA 1
ATOM 6858 C C . SER B 1 418 ? 15.375 31.375 10.703 1 96.75 418 SER B C 1
ATOM 6860 O O . SER B 1 418 ? 15.328 30.859 9.586 1 96.75 418 SER B O 1
ATOM 6862 N N . GLY B 1 419 ? 14.484 32.219 11.234 1 95.75 419 GLY B N 1
ATOM 6863 C CA . GLY B 1 419 ? 13.406 32.688 10.391 1 95.75 419 GLY B CA 1
ATOM 6864 C C . GLY B 1 419 ? 12.578 33.781 11.047 1 95.75 419 GLY B C 1
ATOM 6865 O O . GLY B 1 419 ? 12.984 34.344 12.062 1 95.75 419 GLY B O 1
ATOM 6866 N N . GLY B 1 420 ? 11.5 34.062 10.375 1 97.69 420 GLY B N 1
ATOM 6867 C CA . GLY B 1 420 ? 10.656 35.156 10.867 1 97.69 420 GLY B CA 1
ATOM 6868 C C . GLY B 1 420 ? 11.328 36.5 10.805 1 97.69 420 GLY B C 1
ATOM 6869 O O . GLY B 1 420 ? 12.531 36.625 11.055 1 97.69 420 GLY B O 1
ATOM 6870 N N . TYR B 1 421 ? 10.578 37.5 10.531 1 98.31 421 TYR B N 1
ATOM 6871 C CA . TYR B 1 421 ? 11.094 38.844 10.359 1 98.31 421 TYR B CA 1
ATOM 6872 C C . TYR B 1 421 ? 10.117 39.875 10.922 1 98.31 421 TYR B C 1
ATOM 6874 O O . TYR B 1 421 ? 8.906 39.656 10.938 1 98.31 421 TYR B O 1
ATOM 6882 N N . GLN B 1 422 ? 10.664 40.938 11.391 1 98.12 422 GLN B N 1
ATOM 6883 C CA . GLN B 1 422 ? 9.812 42.031 11.867 1 98.12 422 GLN B CA 1
ATOM 6884 C C . GLN B 1 422 ? 10.383 43.375 11.484 1 98.12 422 GLN B C 1
ATOM 6886 O O . GLN B 1 422 ? 11.586 43.625 11.633 1 98.12 422 GLN B O 1
ATOM 6891 N N . ILE B 1 423 ? 9.695 44.219 10.875 1 97.44 423 ILE B N 1
ATOM 6892 C CA . ILE B 1 423 ? 9.93 45.625 10.617 1 97.44 423 ILE B CA 1
ATOM 6893 C C . ILE B 1 423 ? 8.812 46.469 11.227 1 97.44 423 ILE B C 1
ATOM 6895 O O . ILE B 1 423 ? 7.637 46.281 10.891 1 97.44 423 ILE B O 1
ATOM 6899 N N . ARG B 1 424 ? 9.164 47.375 12.188 1 97.19 424 ARG B N 1
ATOM 6900 C CA . ARG B 1 424 ? 8.125 48.094 12.922 1 97.19 424 ARG B CA 1
ATOM 6901 C C . ARG B 1 424 ? 7.176 47.125 13.617 1 97.19 424 ARG B C 1
ATOM 6903 O O . ARG B 1 424 ? 7.613 46.25 14.375 1 97.19 424 ARG B O 1
ATOM 6910 N N . LYS B 1 425 ? 5.914 47.219 13.367 1 98.06 425 LYS B N 1
ATOM 6911 C CA . LYS B 1 425 ? 4.961 46.344 14.008 1 98.06 425 LYS B CA 1
ATOM 6912 C C . LYS B 1 425 ? 4.449 45.281 13.031 1 98.06 425 LYS B C 1
ATOM 6914 O O . LYS B 1 425 ? 3.4 44.688 13.25 1 98.06 425 LYS B O 1
ATOM 6919 N N . THR B 1 426 ? 5.25 45.094 11.953 1 98.69 426 THR B N 1
ATOM 6920 C CA . THR B 1 426 ? 4.902 44.062 10.969 1 98.69 426 THR B CA 1
ATOM 6921 C C . THR B 1 426 ? 5.754 42.812 11.172 1 98.69 426 THR B C 1
ATOM 6923 O O . THR B 1 426 ? 6.984 42.875 11.086 1 98.69 426 THR B O 1
ATOM 6926 N N . PHE B 1 427 ? 5.102 41.719 11.445 1 98.69 427 PHE B N 1
ATOM 6927 C CA . PHE B 1 427 ? 5.777 40.438 11.641 1 98.69 427 PHE B CA 1
ATOM 6928 C C . PHE B 1 427 ? 5.293 39.406 10.617 1 98.69 427 PHE B C 1
ATOM 6930 O O . PHE B 1 427 ? 4.102 39.344 10.312 1 98.69 427 PHE B O 1
ATOM 6937 N N . ALA B 1 428 ? 6.227 38.625 10.086 1 98.75 428 ALA B N 1
ATOM 6938 C CA . ALA B 1 428 ? 5.871 37.5 9.195 1 98.75 428 ALA B CA 1
ATOM 6939 C C . ALA B 1 428 ? 6.844 36.344 9.352 1 98.75 428 ALA B C 1
ATOM 6941 O O . ALA B 1 428 ? 8.039 36.562 9.562 1 98.75 428 ALA B O 1
ATOM 6942 N N . SER B 1 429 ? 6.379 35.156 9.273 1 98.5 429 SER B N 1
ATOM 6943 C CA . SER B 1 429 ? 7.195 33.969 9.336 1 98.5 429 SER B CA 1
ATOM 6944 C C . SER B 1 429 ? 6.523 32.781 8.617 1 98.5 429 SER B C 1
ATOM 6946 O O . SER B 1 429 ? 5.328 32.844 8.328 1 98.5 429 SER B O 1
ATOM 6948 N N . TYR B 1 430 ? 7.336 31.734 8.312 1 98 430 TYR B N 1
ATOM 6949 C CA . TYR B 1 430 ? 6.766 30.5 7.781 1 98 430 TYR B CA 1
ATOM 6950 C C . TYR B 1 430 ? 6.043 29.719 8.867 1 98 430 TYR B C 1
ATOM 6952 O O . TYR B 1 430 ? 5.293 28.797 8.578 1 98 430 TYR B O 1
ATOM 6960 N N . LEU B 1 431 ? 6.156 30.078 10.109 1 98.19 431 LEU B N 1
ATOM 6961 C CA . LEU B 1 431 ? 5.633 29.344 11.258 1 98.19 431 LEU B CA 1
ATOM 6962 C C . LEU B 1 431 ? 4.121 29.516 11.375 1 98.19 431 LEU B C 1
ATOM 6964 O O . LEU B 1 431 ? 3.617 30.641 11.344 1 98.19 431 LEU B O 1
ATOM 6968 N N . HIS B 1 432 ? 3.412 28.422 11.406 1 98.19 432 HIS B N 1
ATOM 6969 C CA . HIS B 1 432 ? 2.002 28.422 11.781 1 98.19 432 HIS B CA 1
ATOM 6970 C C . HIS B 1 432 ? 1.827 28.156 13.273 1 98.19 432 HIS B C 1
ATOM 6972 O O . HIS B 1 432 ? 2.422 27.234 13.82 1 98.19 432 HIS B O 1
ATOM 6978 N N . VAL B 1 433 ? 0.989 28.969 13.867 1 98 433 VAL B N 1
ATOM 6979 C CA . VAL B 1 433 ? 0.875 28.906 15.32 1 98 433 VAL B CA 1
ATOM 6980 C C . VAL B 1 433 ? -0.581 28.656 15.711 1 98 433 VAL B C 1
ATOM 6982 O O . VAL B 1 433 ? -1.499 29.125 15.039 1 98 433 VAL B O 1
ATOM 6985 N N . HIS B 1 434 ? -0.767 27.828 16.734 1 98.5 434 HIS B N 1
ATOM 6986 C CA . HIS B 1 434 ? -2.061 27.672 17.391 1 98.5 434 HIS B CA 1
ATOM 6987 C C . HIS B 1 434 ? -2.158 28.547 18.641 1 98.5 434 HIS B C 1
ATOM 6989 O O . HIS B 1 434 ? -1.363 28.391 19.562 1 98.5 434 HIS B O 1
ATOM 6995 N N . PHE B 1 435 ? -3.146 29.375 18.734 1 98.06 435 PHE B N 1
ATOM 6996 C CA . PHE B 1 435 ? -3.191 30.406 19.766 1 98.06 435 PHE B CA 1
ATOM 6997 C C . PHE B 1 435 ? -3.512 29.812 21.125 1 98.06 435 PHE B C 1
ATOM 6999 O O . PHE B 1 435 ? -3.242 30.422 22.156 1 98.06 435 PHE B O 1
ATOM 7006 N N . TYR B 1 436 ? -4.055 28.609 21.156 1 98 436 TYR B N 1
ATOM 7007 C CA . TYR B 1 436 ? -4.449 27.984 22.422 1 98 436 TYR B CA 1
ATOM 7008 C C . TYR B 1 436 ? -3.268 27.281 23.078 1 98 436 TYR B C 1
ATOM 7010 O O . TYR B 1 436 ? -3.441 26.516 24.031 1 98 436 TYR B O 1
ATOM 7018 N N . GLN B 1 437 ? -2.014 27.594 22.625 1 97.88 437 GLN B N 1
ATOM 7019 C CA . GLN B 1 437 ? -0.863 26.891 23.188 1 97.88 437 GLN B CA 1
ATOM 7020 C C . GLN B 1 437 ? -0.499 27.438 24.562 1 97.88 437 GLN B C 1
ATOM 7022 O O . GLN B 1 437 ? 0.066 26.719 25.391 1 97.88 437 GLN B O 1
ATOM 7027 N N . ASN B 1 438 ? -0.809 28.734 24.812 1 96.38 438 ASN B N 1
ATOM 7028 C CA . ASN B 1 438 ? -0.471 29.406 26.062 1 96.38 438 ASN B CA 1
ATOM 7029 C C . ASN B 1 438 ? -1.231 30.719 26.203 1 96.38 438 ASN B C 1
ATOM 7031 O O . ASN B 1 438 ? -1.037 31.656 25.422 1 96.38 438 ASN B O 1
ATOM 7035 N N . PRO B 1 439 ? -2.051 30.828 27.297 1 95.5 439 PRO B N 1
ATOM 7036 C CA . PRO B 1 439 ? -2.859 32.031 27.422 1 95.5 439 PRO B CA 1
ATOM 7037 C C . PRO B 1 439 ? -2.012 33.312 27.594 1 95.5 439 PRO B C 1
ATOM 7039 O O . PRO B 1 439 ? -2.391 34.375 27.125 1 95.5 439 PRO B O 1
ATOM 7042 N N . LYS B 1 440 ? -0.874 33.188 28.266 1 94.62 440 LYS B N 1
ATOM 7043 C CA . LYS B 1 440 ? -0.003 34.344 28.438 1 94.62 440 LYS B CA 1
ATOM 7044 C C . LYS B 1 440 ? 0.575 34.812 27.109 1 94.62 440 LYS B C 1
ATOM 7046 O O . LYS B 1 440 ? 0.672 36 26.859 1 94.62 440 LYS B O 1
ATOM 7051 N N . LEU B 1 441 ? 0.925 33.875 26.328 1 95.5 441 LEU B N 1
ATOM 7052 C CA . LEU B 1 441 ? 1.44 34.219 25 1 95.5 441 LEU B CA 1
ATOM 7053 C C . LEU B 1 441 ? 0.372 34.875 24.156 1 95.5 441 LEU B C 1
ATOM 7055 O O . LEU B 1 441 ? 0.667 35.812 23.406 1 95.5 441 LEU B O 1
ATOM 7059 N N . PHE B 1 442 ? -0.853 34.438 24.266 1 96.56 442 PHE B N 1
ATOM 7060 C CA . PHE B 1 442 ? -1.948 35 23.484 1 96.56 442 PHE B CA 1
ATOM 7061 C C . PHE B 1 442 ? -2.246 36.438 23.922 1 96.56 442 PHE B C 1
ATOM 7063 O O . PHE B 1 442 ? -2.473 37.281 23.078 1 96.56 442 PHE B O 1
ATOM 7070 N N . ILE B 1 443 ? -2.232 36.656 25.188 1 95.56 443 ILE B N 1
ATOM 7071 C CA . ILE B 1 443 ? -2.475 37.969 25.703 1 95.56 443 ILE B CA 1
ATOM 7072 C C . ILE B 1 443 ? -1.39 38.938 25.203 1 95.56 443 ILE B C 1
ATOM 7074 O O . ILE B 1 443 ? -1.686 40.062 24.781 1 95.56 443 ILE B O 1
ATOM 7078 N N . GLN B 1 444 ? -0.154 38.469 25.266 1 94.75 444 GLN B N 1
ATOM 7079 C CA . GLN B 1 444 ? 0.951 39.281 24.766 1 94.75 444 GLN B CA 1
ATOM 7080 C C . GLN B 1 444 ? 0.783 39.562 23.266 1 94.75 444 GLN B C 1
ATOM 7082 O O . GLN B 1 444 ? 1.039 40.688 22.812 1 94.75 444 GLN B O 1
ATOM 7087 N N . PHE B 1 445 ? 0.351 38.656 22.547 1 96.44 445 PHE B N 1
ATOM 7088 C CA . PHE B 1 445 ? 0.088 38.781 21.125 1 96.44 445 PHE B CA 1
ATOM 7089 C C . PHE B 1 445 ? -0.987 39.812 20.875 1 96.44 445 PHE B C 1
ATOM 7091 O O . PHE B 1 445 ? -0.822 40.688 20.016 1 96.44 445 PHE B O 1
ATOM 7098 N N . LEU B 1 446 ? -2.076 39.75 21.625 1 96.44 446 LEU B N 1
ATOM 7099 C CA . LEU B 1 446 ? -3.158 40.719 21.484 1 96.44 446 LEU B CA 1
ATOM 7100 C C . LEU B 1 446 ? -2.664 42.125 21.781 1 96.44 446 LEU B C 1
ATOM 7102 O O . LEU B 1 446 ? -3.021 43.094 21.078 1 96.44 446 LEU B O 1
ATOM 7106 N N . ASN B 1 447 ? -1.873 42.188 22.797 1 96 447 ASN B N 1
ATOM 7107 C CA . ASN B 1 447 ? -1.32 43.5 23.141 1 96 447 ASN B CA 1
ATOM 7108 C C . ASN B 1 447 ? -0.427 44.031 22.031 1 96 447 ASN B C 1
ATOM 7110 O O . ASN B 1 447 ? -0.485 45.219 21.703 1 96 447 ASN B O 1
ATOM 7114 N N . ASN B 1 448 ? 0.339 43.156 21.484 1 96.12 448 ASN B N 1
ATOM 7115 C CA . ASN B 1 448 ? 1.226 43.562 20.391 1 96.12 448 ASN B CA 1
ATOM 7116 C C . ASN B 1 448 ? 0.441 43.938 19.141 1 96.12 448 ASN B C 1
ATOM 7118 O O . ASN B 1 448 ? 0.918 44.688 18.312 1 96.12 448 ASN B O 1
ATOM 7122 N N . LEU B 1 449 ? -0.755 43.375 19.016 1 96.31 449 LEU B N 1
ATOM 7123 C CA . LEU B 1 449 ? -1.63 43.688 17.891 1 96.31 449 LEU B CA 1
ATOM 7124 C C . LEU B 1 449 ? -2.33 45.031 18.109 1 96.31 449 LEU B C 1
ATOM 7126 O O . LEU B 1 449 ? -2.938 45.562 17.188 1 96.31 449 LEU B O 1
ATOM 7130 N N . GLY B 1 450 ? -2.252 45.5 19.312 1 94.88 450 GLY B N 1
ATOM 7131 C CA . GLY B 1 450 ? -2.834 46.812 19.609 1 94.88 450 GLY B CA 1
ATOM 7132 C C . GLY B 1 450 ? -4.113 46.719 20.406 1 94.88 450 GLY B C 1
ATOM 7133 O O . GLY B 1 450 ? -4.809 47.719 20.594 1 94.88 450 GLY B O 1
ATOM 7134 N N . ALA B 1 451 ? -4.246 45.438 20.875 1 91.25 451 ALA B N 1
ATOM 7135 C CA . ALA B 1 451 ? -5.414 45.281 21.75 1 91.25 451 ALA B CA 1
ATOM 7136 C C . ALA B 1 451 ? -5.078 45.625 23.188 1 91.25 451 ALA B C 1
ATOM 7138 O O . ALA B 1 451 ? -3.926 45.5 23.609 1 91.25 451 ALA B O 1
ATOM 7139 N N . ASP B 1 452 ? -5.715 46.438 23.891 1 85.19 452 ASP B N 1
ATOM 7140 C CA . ASP B 1 452 ? -5.477 46.844 25.281 1 85.19 452 ASP B CA 1
ATOM 7141 C C . ASP B 1 452 ? -6.109 45.844 26.25 1 85.19 452 ASP B C 1
ATOM 7143 O O . ASP B 1 452 ? -7.117 46.156 26.891 1 85.19 452 ASP B O 1
ATOM 7147 N N . VAL B 1 453 ? -5.391 44.688 26.203 1 81.12 453 VAL B N 1
ATOM 7148 C CA . VAL B 1 453 ? -5.902 43.656 27.109 1 81.12 453 VAL B CA 1
ATOM 7149 C C . VAL B 1 453 ? -5.211 43.781 28.469 1 81.12 453 VAL B C 1
ATOM 7151 O O . VAL B 1 453 ? -3.98 43.781 28.547 1 81.12 453 VAL B O 1
ATOM 7154 N N . GLN B 1 454 ? -5.922 44.281 29.562 1 70.75 454 GLN B N 1
ATOM 7155 C CA . GLN B 1 454 ? -5.391 44.469 30.906 1 70.75 454 GLN B CA 1
ATOM 7156 C C . GLN B 1 454 ? -5.457 43.156 31.703 1 70.75 454 GLN B C 1
ATOM 7158 O O . GLN B 1 454 ? -6.383 42.375 31.547 1 70.75 454 GLN B O 1
#